Protein AF-A0A8H5G0B5-F1 (afdb_monomer_lite)

Radius of gyration: 33.58 Å; chains: 1; bounding box: 100×76×101 Å

pLDDT: mean 70.89, std 22.91, range [21.52, 96.69]

Secondary structure (DSSP, 8-state):
-EEEEE--TTS-HHHHH-GGGT--EEEEEEPPPPTTHHHHHHHHHSSPPPHHHHHHHHHHHHHHHHHHHT-HHHHHHHHH-EEEE-TTS-EEEE------B---HHHHHHHTTB-TT-SS--SSB---GGGGGGTTSHHHHHHHHHTB----HHHHHHHHHHHHHHHTT---TT-HHHHHHHGGGTB-SPPPHHHHHHGGGT--GGGGB---HIIIII---STTGGGTGGG---SS-SS-GGG--S--HHHHHHHHHHHHHHHTTTTGGGHHHHHHHHHHHHHHHHHHH-SS--HHHHHHHHHHHHHHHHHHHHIIIIIGGGS--B--HHHHHHHHHHHHHHHHHTT---------------B-------HHHHHHTTHHHHHHHH--GGGS-HHHHHHHHHHHHHHHHTS--STTHHHHHHHHHHHHHHHHHHHHHHHHHHTTS-------------SSS--TTS----PPPPTTSSEEE-----SEEEHHHHHHHTTT-GGGTTHHHHHHHHHHHHHH----GGG--HHHHTTEEETTTSEEEEES-EEEEEE-TTS-EEEEEEBTTTB-EEEEE-SS-TTSS--EEEEEEEEEEEEEEEETT-TT--SPEEEEEEEEEEEEES--S-HHHHTS--EEEEPPTTSGGGEEEE-GGGEEEE--EEE-STT---S--SS--S-HHHHTT-----SEEEE-TTSSHHHHHHH-TTT--S-S----PPPPPPS-----------------------------------------TTSS-S-TTS-SS----------------------TT--GGGS--STTHHHHHHHHHTBPP-

Sequence (834 aa):
MWPIYMYFGNQSKYDRSRPSAFAAHHIAYIPKLSEDFKGWYQEQYGCTPTEAVMTFMRREIPHAIYAELFDKDFMNAYRDGIILRCGNKVTRSMFPRLFTWSADYPEKMLLICCKCLGLHPCGECNISKDKIFRLGTVLDRGTWDRLRRQDSELRQNKVERARELIFKKGYSILSKAIDYLLGDHSWMPTRNTFSTLFYKFGFNFYNIIVSDVLHEFELASGRPSSHILFVYSTLLINKNVSLLQNLAARDYEDFLQVSLPVFEGLFGIHDKNVQDLLFNLTAVHSFAKLRLHSDPALQTLDQHTTQLGKSLRTFKNHVCPDFATKELAKEAGAREQRRAKQQERQGAGNKGKEVSQKKADKTKTFSLSTYKVHAIGSYTRFISLFGTTDSYSTQVGELEHRRIKRFYSRTNKVFRYVRQVTNQERRVRIVKSIERRLEDQQKSKAAEAENSKIQDSSNPCIPFEHEDPLPIADPTSHYQVSMTRSHRLPIMPWLDKHEDDRAVNHFLRKLRTHVFCRLTGECDEESVTPSDQRTCIHNNNDRMYVHKVLRINYTTYDQRRCQDSINPRTHSDVMVLSPNDVDDDEPYLYARVIGIYHVEAGLRNDPQNSSSKRIDFLWVRWYVSADNRSCWKSRRLPQVGFVDGSDDGAFGFLDPAQVIRAVHLLPNFKEGRVSTILGLPWPVELMKKIKTTSDIISICIFADRDMMIRFCPELTLGTHIASVVPDPPDSSDIEDNSDSSEEIEEEEEEQDEETLDDASHSEGESDRESIDSDRYTEGEGSDYGYDTGGSDEEDVENIEDNQFDVEPNIGPEDGEEPFNHDVEILDIEGFSAL

InterPro domains:
  IPR041078 Plavaka transposase [PF18759] (1-132)

Foldseek 3Di:
DAWDWDADLPDDLQLLLDVLSVRTDGDDDQDADDPCVQVVCCVVPVDGDDLLRNLQVRLQRVQVVVDVVCDPVLLCCQPVFDFDQDPVRDTDGHHDDQAADEDAQVVLCSLQQFACLAQQNDLFFLDGLVCLLCFLPPVLVVRRVVGTDFQDPLVVVLLVVLVCCVPVVVDDQPDPVNCVSARSRRHHSHDNNCSVSCVVVVDGPSNRYADACQNLPQDPPDPQVLVLVCPPDDDDDPDGVNVVPPDDSVVSLVCLLQVLLVQAPVQVVCNLLSLQLSLLSLLLSLLLQDQDDDPLSLVVNSVSSNSNSVSLVCCQPPVQVVDFAFDDPVRLVVVVVQVVVVVVVVPPDDDDDPPPPPPDGDGDGRDSSDVSSNSSNCRSVCCVRSNGSSSRHCVSVVVVVVVLVVQLVVDPVPPCSVVSSVVVVVVVVVVVVVVVVVVVVCVVPDDDDDDDDADEDLDLADFLPDDQDWPDDFLPDQKGFGPDQRYKDQDVVSCVVCVVALLCVCVLVQVLLVVLCVAPVPPDSVPQDPVSSVQKDQPPRRMKGFTAWMKGWAQFLVRFIDIAIDGLQPFFKFWFADPDDPPQLDGIWIKGFNTKIKTFIDGNPDPPCPGTDIAIKTKIFTKDWPDSDQCVVSSHFTKIFTDDSVDPVGIHIDGSSRTNHTWDKAANPVQDWDPDPDDDDDPVVSVVPDDTGDRMIGTSCSPHSRSVQCSDPSRNPPSPDPDDDDDDPDPDDDDDDDDDDDDDDDDDDDDDDDDDDDDDDDDDDDDDPPPPPPPPPPDSRPPDPDDPDDDPPPDPPDCPPPPPVPVPRDDPVSVCDPDPPCCVVCVVSTGRDD

Organism: NCBI:txid2823264

Structure (mmCIF, N/CA/C/O backbone):
data_AF-A0A8H5G0B5-F1
#
_entry.id   AF-A0A8H5G0B5-F1
#
loop_
_atom_site.group_PDB
_atom_site.id
_atom_site.type_symbol
_atom_site.label_atom_id
_atom_site.label_alt_id
_atom_site.label_comp_id
_atom_site.label_asym_id
_atom_site.label_entity_id
_atom_site.label_seq_id
_atom_site.pdbx_PDB_ins_code
_atom_site.Cartn_x
_atom_site.Cartn_y
_atom_site.Cartn_z
_atom_site.occupancy
_atom_site.B_iso_or_equiv
_atom_site.auth_seq_id
_atom_site.auth_comp_id
_atom_site.auth_asym_id
_atom_site.auth_atom_id
_atom_site.pdbx_PDB_model_num
ATOM 1 N N . MET A 1 1 ? 3.611 5.497 26.122 1.00 62.75 1 MET A N 1
ATOM 2 C CA . MET A 1 1 ? 2.998 6.814 25.896 1.00 62.75 1 MET A CA 1
ATOM 3 C C . MET A 1 1 ? 2.675 6.870 24.424 1.00 62.75 1 MET A C 1
ATOM 5 O O . MET A 1 1 ? 3.538 6.468 23.652 1.00 62.75 1 MET A O 1
ATOM 9 N N . TRP A 1 2 ? 1.459 7.260 24.061 1.00 74.81 2 TRP A N 1
ATOM 10 C CA . TRP A 1 2 ? 1.016 7.256 22.665 1.00 74.81 2 TRP A CA 1
ATOM 11 C C . TRP A 1 2 ? 1.016 8.688 22.134 1.00 74.81 2 TRP A C 1
ATOM 13 O O . TRP A 1 2 ? 0.335 9.529 22.721 1.00 74.81 2 TRP A O 1
ATOM 23 N N . PRO A 1 3 ? 1.827 9.026 21.122 1.00 84.56 3 PRO A N 1
ATOM 24 C CA . PRO A 1 3 ? 1.783 10.352 20.526 1.00 84.56 3 PRO A CA 1
ATOM 25 C C . PRO A 1 3 ? 0.513 10.515 19.690 1.00 84.56 3 PRO A C 1
ATOM 27 O O . PRO A 1 3 ? 0.038 9.571 19.069 1.00 84.56 3 PRO A O 1
ATOM 30 N N . ILE A 1 4 ? -0.006 11.737 19.651 1.00 87.94 4 ILE A N 1
ATOM 31 C CA . ILE A 1 4 ? -1.050 12.139 18.716 1.00 87.94 4 ILE A CA 1
ATOM 32 C C . ILE A 1 4 ? -0.401 13.054 17.682 1.00 87.94 4 ILE A C 1
ATOM 34 O O . ILE A 1 4 ? 0.140 14.116 18.023 1.00 87.94 4 ILE A O 1
ATOM 38 N N . TYR A 1 5 ? -0.465 12.628 16.424 1.00 90.00 5 TYR A N 1
ATOM 39 C CA . TYR A 1 5 ? -0.003 13.394 15.275 1.00 90.00 5 TYR A CA 1
ATOM 40 C C . TYR A 1 5 ? -1.174 14.068 14.576 1.00 90.00 5 TYR A C 1
ATOM 42 O O . TYR A 1 5 ? -2.237 13.479 14.406 1.00 90.00 5 TYR A O 1
ATOM 50 N N . MET A 1 6 ? -0.948 15.295 14.127 1.00 91.31 6 MET A N 1
ATOM 51 C CA . MET A 1 6 ? -1.867 16.040 13.286 1.00 91.31 6 MET A CA 1
ATOM 52 C C . MET A 1 6 ? -1.189 16.352 11.959 1.00 91.31 6 MET A C 1
ATOM 54 O O . MET A 1 6 ? -0.048 16.814 11.928 1.00 91.31 6 MET A O 1
ATOM 58 N N . TYR A 1 7 ? -1.928 16.145 10.878 1.00 90.50 7 TYR A N 1
ATOM 59 C CA . TYR A 1 7 ? -1.537 16.521 9.529 1.00 90.50 7 TYR A CA 1
ATOM 60 C C . TYR A 1 7 ? -2.619 17.422 8.937 1.00 90.50 7 TYR A C 1
ATOM 62 O O . TYR A 1 7 ? -3.807 17.219 9.189 1.00 90.50 7 TYR A O 1
ATOM 70 N N . PHE A 1 8 ? -2.226 18.410 8.135 1.00 89.62 8 PHE A N 1
ATOM 71 C CA . PHE A 1 8 ? -3.184 19.277 7.454 1.00 89.62 8 PHE A CA 1
ATOM 72 C C . PHE A 1 8 ? -3.657 18.635 6.148 1.00 89.62 8 PHE A C 1
ATOM 74 O O . PHE A 1 8 ? -2.857 18.428 5.243 1.00 89.62 8 PHE A O 1
ATOM 81 N N . GLY A 1 9 ? -4.960 18.370 6.015 1.00 85.81 9 GLY A N 1
ATOM 82 C CA . GLY A 1 9 ? -5.528 17.762 4.800 1.00 85.81 9 GLY A CA 1
ATOM 83 C C . GLY A 1 9 ? -5.320 18.593 3.525 1.00 85.81 9 GLY A C 1
ATOM 84 O O . GLY A 1 9 ? -5.165 18.030 2.450 1.00 85.81 9 GLY A O 1
ATOM 85 N N . ASN A 1 10 ? -5.227 19.921 3.656 1.00 84.81 10 ASN A N 1
ATOM 86 C CA . ASN A 1 10 ? -4.945 20.835 2.540 1.00 84.81 10 ASN A CA 1
ATOM 87 C C . ASN A 1 10 ? -3.470 20.831 2.097 1.00 84.81 10 ASN A C 1
ATOM 89 O O . ASN A 1 10 ? -3.117 21.527 1.148 1.00 84.81 10 ASN A O 1
ATOM 93 N N . GLN A 1 11 ? -2.594 20.109 2.800 1.00 86.62 11 GLN A N 1
ATOM 94 C CA . GLN A 1 11 ? -1.216 19.896 2.380 1.00 86.62 11 GLN A CA 1
ATOM 95 C C . GLN A 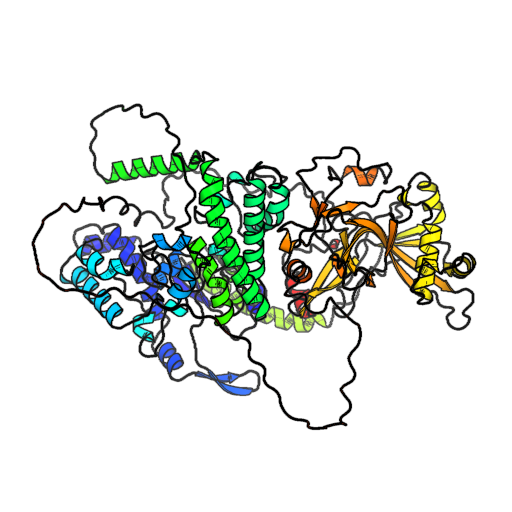1 11 ? -1.148 18.666 1.475 1.00 86.62 11 GLN A C 1
ATOM 97 O O . GLN A 1 11 ? -1.764 17.634 1.764 1.00 86.62 11 GLN A O 1
ATOM 102 N N . SER A 1 12 ? -0.358 18.777 0.404 1.00 85.56 12 SER A N 1
ATOM 103 C CA . SER A 1 12 ? -0.093 17.682 -0.526 1.00 85.56 12 SER A CA 1
ATOM 104 C C . SER A 1 12 ? 0.220 16.392 0.232 1.00 85.56 12 SER A C 1
ATOM 106 O O . SER A 1 12 ? 1.070 16.372 1.125 1.00 85.56 12 SER A O 1
ATOM 108 N N . LYS A 1 13 ? -0.465 15.299 -0.119 1.00 84.06 13 LYS A N 1
ATOM 109 C CA . LYS A 1 13 ? -0.224 13.984 0.492 1.00 84.06 13 LYS A CA 1
ATOM 110 C C . LYS A 1 13 ? 1.224 13.513 0.317 1.00 84.06 13 LYS A C 1
ATOM 112 O O . LYS A 1 13 ? 1.732 12.796 1.171 1.00 84.06 13 LYS A O 1
ATOM 117 N N . TYR A 1 14 ? 1.897 13.977 -0.734 1.00 82.06 14 TYR A N 1
ATOM 118 C CA . TYR A 1 14 ? 3.300 13.676 -1.002 1.00 82.06 14 TYR A CA 1
ATOM 119 C C . TYR A 1 14 ? 4.222 14.350 0.016 1.00 82.06 14 TYR A C 1
ATOM 121 O O . TYR A 1 14 ? 5.072 13.691 0.602 1.00 82.06 14 TYR A O 1
ATOM 129 N N . ASP A 1 15 ? 3.967 15.619 0.351 1.00 82.50 15 ASP A N 1
ATOM 130 C CA . ASP A 1 15 ? 4.673 16.272 1.457 1.00 82.50 15 ASP A CA 1
ATOM 131 C C . ASP A 1 15 ? 4.346 15.613 2.796 1.00 82.50 15 ASP A C 1
ATOM 133 O O . ASP A 1 15 ? 5.227 15.445 3.633 1.00 82.50 15 ASP A O 1
ATOM 137 N N . ARG A 1 16 ? 3.084 15.223 3.014 1.00 84.19 16 ARG A N 1
ATOM 138 C CA . ARG A 1 16 ? 2.680 14.547 4.255 1.00 84.19 16 ARG A CA 1
ATOM 139 C C . ARG A 1 16 ? 3.375 13.205 4.440 1.00 84.19 16 ARG A C 1
ATOM 141 O O . ARG A 1 16 ? 3.768 12.896 5.558 1.00 84.19 16 ARG A O 1
ATOM 148 N N . SER A 1 17 ? 3.552 12.455 3.357 1.00 76.38 17 SER A N 1
ATOM 149 C CA . SER A 1 17 ? 4.201 11.140 3.356 1.00 76.38 17 SER A CA 1
ATOM 150 C C . SER A 1 17 ? 5.724 11.221 3.468 1.00 76.38 17 SER A C 1
ATOM 152 O O . SER A 1 17 ? 6.364 10.206 3.723 1.00 76.38 17 SER A O 1
ATOM 154 N N . ARG A 1 18 ? 6.307 12.418 3.324 1.00 74.75 18 ARG A N 1
ATOM 155 C CA . ARG A 1 18 ? 7.748 12.661 3.375 1.00 74.75 18 ARG A CA 1
ATOM 156 C C . ARG A 1 18 ? 8.173 13.141 4.771 1.00 74.75 18 ARG A C 1
ATOM 158 O O . ARG A 1 18 ? 7.927 14.298 5.123 1.00 74.75 18 ARG A O 1
ATOM 165 N N . PRO A 1 19 ? 8.885 12.323 5.576 1.00 69.69 19 PRO A N 1
ATOM 166 C CA . PRO A 1 19 ? 9.287 12.720 6.929 1.00 69.69 19 PRO A CA 1
ATOM 167 C C . PRO A 1 19 ? 10.164 13.981 6.960 1.00 69.69 19 PRO A C 1
ATOM 169 O O . PRO A 1 19 ? 10.087 14.782 7.894 1.00 69.69 19 PRO A O 1
ATOM 172 N N . SER A 1 20 ? 10.973 14.206 5.919 1.00 69.31 20 SER A N 1
ATOM 173 C CA . SER A 1 20 ? 11.806 15.404 5.792 1.00 69.31 20 SER A CA 1
ATOM 174 C C . SER A 1 20 ? 11.037 16.683 5.449 1.00 69.31 20 SER A C 1
ATOM 176 O O . SER A 1 20 ? 11.570 17.776 5.638 1.00 69.31 20 SER A O 1
ATOM 178 N N . ALA A 1 21 ? 9.765 16.596 5.050 1.00 75.00 21 ALA A N 1
ATOM 179 C CA . ALA A 1 21 ? 8.923 17.777 4.868 1.00 75.00 21 ALA A CA 1
ATOM 180 C C . ALA A 1 21 ? 8.497 18.410 6.206 1.00 75.00 21 ALA A C 1
ATOM 182 O O . ALA A 1 21 ? 8.116 19.582 6.235 1.00 75.00 21 ALA A O 1
ATOM 183 N N . PHE A 1 22 ? 8.584 17.668 7.321 1.00 77.56 22 PHE A N 1
ATOM 184 C CA . PHE A 1 22 ? 8.090 18.078 8.647 1.00 77.56 22 PHE A CA 1
ATOM 185 C C . PHE A 1 22 ? 6.598 18.437 8.661 1.00 77.56 22 PHE A C 1
ATOM 187 O O . PHE A 1 22 ? 6.173 19.324 9.402 1.00 77.56 22 PHE A O 1
ATOM 194 N N . ALA A 1 23 ? 5.808 17.735 7.849 1.00 85.81 23 ALA A N 1
ATOM 195 C CA . ALA A 1 23 ? 4.358 17.889 7.775 1.00 85.81 23 ALA A CA 1
ATOM 196 C C . ALA A 1 23 ? 3.613 17.299 8.994 1.00 85.81 23 ALA A C 1
ATOM 198 O O . ALA A 1 23 ? 2.448 17.621 9.227 1.00 85.81 23 ALA A O 1
ATOM 199 N N . ALA A 1 24 ? 4.272 16.432 9.771 1.00 87.06 24 ALA A N 1
ATOM 200 C CA . ALA A 1 24 ? 3.723 15.825 10.979 1.00 87.06 24 ALA A CA 1
ATOM 201 C C . ALA A 1 24 ? 3.820 16.778 12.183 1.00 87.06 24 ALA A C 1
ATOM 203 O O . ALA A 1 24 ? 4.912 17.142 12.632 1.00 87.06 24 ALA A O 1
ATOM 204 N N . HIS A 1 25 ? 2.680 17.147 12.766 1.00 88.00 25 HIS A N 1
ATOM 205 C CA . HIS A 1 25 ? 2.625 17.986 13.961 1.00 88.00 25 HIS A CA 1
ATOM 206 C C . HIS A 1 25 ? 2.321 17.153 15.208 1.00 88.00 25 HIS A C 1
ATOM 208 O O . HIS A 1 25 ? 1.259 16.551 15.325 1.00 88.00 25 HIS A O 1
ATOM 214 N N . HIS A 1 26 ? 3.231 17.151 16.182 1.00 86.69 26 HIS A N 1
ATOM 215 C CA . HIS A 1 26 ? 3.027 16.481 17.469 1.00 86.69 26 HIS A CA 1
ATOM 216 C C . HIS A 1 26 ? 2.153 17.367 18.356 1.00 86.69 26 HIS A C 1
ATOM 218 O O . HIS A 1 26 ? 2.627 18.403 18.831 1.00 86.69 26 HIS A O 1
ATOM 224 N N . ILE A 1 27 ? 0.896 16.976 18.570 1.00 87.94 27 ILE A N 1
ATOM 225 C CA . ILE A 1 27 ? -0.063 17.807 19.313 1.00 87.94 27 ILE A CA 1
ATOM 226 C C . ILE A 1 27 ? -0.221 17.377 20.771 1.00 87.94 27 ILE A C 1
ATOM 228 O O . ILE A 1 27 ? -0.379 18.227 21.642 1.00 87.94 27 ILE A O 1
ATOM 232 N N . ALA A 1 28 ? -0.121 16.080 21.064 1.00 87.50 28 ALA A N 1
ATOM 233 C CA . ALA A 1 28 ? -0.277 15.563 22.419 1.00 87.50 28 ALA A CA 1
ATOM 234 C C . ALA A 1 28 ? 0.394 14.203 22.606 1.00 87.50 28 ALA A C 1
ATOM 236 O O . ALA A 1 28 ? 0.807 13.549 21.650 1.00 87.50 28 ALA A O 1
ATOM 237 N N . TYR A 1 29 ? 0.484 13.784 23.866 1.00 85.44 29 TYR A N 1
ATOM 238 C CA . TYR A 1 29 ? 0.960 12.468 24.259 1.00 85.44 29 TYR A CA 1
ATOM 239 C C . TYR A 1 29 ? 0.029 11.881 25.322 1.00 85.44 29 TYR A C 1
ATOM 241 O O . TYR A 1 29 ? -0.116 12.456 26.400 1.00 85.44 29 TYR A O 1
ATOM 249 N N . ILE A 1 30 ? -0.563 10.722 25.042 1.00 86.25 30 ILE A N 1
ATOM 250 C CA . ILE A 1 30 ? -1.430 9.997 25.971 1.00 86.25 30 ILE A CA 1
ATOM 251 C C . ILE A 1 30 ? -0.546 9.235 26.977 1.00 86.25 30 ILE A C 1
ATOM 253 O O . ILE A 1 30 ? 0.216 8.333 26.582 1.00 86.25 30 ILE A O 1
ATOM 257 N N . PRO A 1 31 ? -0.588 9.594 28.274 1.00 85.06 31 PRO A N 1
ATOM 258 C CA . PRO A 1 31 ? 0.141 8.903 29.316 1.00 85.06 31 PRO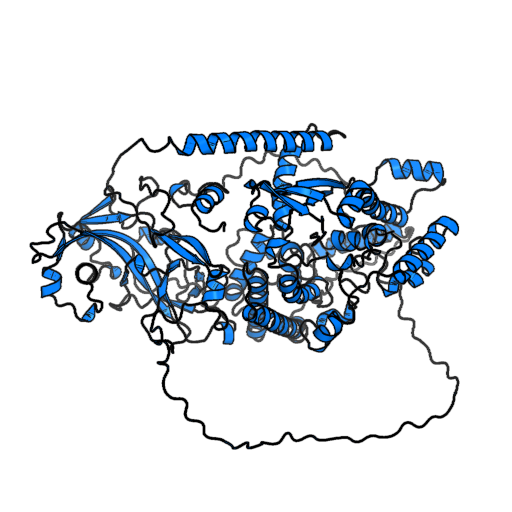 A CA 1
ATOM 259 C C . PRO A 1 31 ? -0.528 7.565 29.639 1.00 85.06 31 PRO A C 1
ATOM 261 O O . PRO A 1 31 ? -1.700 7.323 29.360 1.00 85.06 31 PRO A O 1
ATOM 264 N N . LYS A 1 32 ? 0.249 6.683 30.262 1.00 84.19 32 LYS A N 1
ATOM 265 C CA . LYS A 1 32 ? -0.274 5.457 30.867 1.00 84.19 32 LYS A CA 1
ATOM 266 C C . LYS A 1 32 ? -0.982 5.837 32.177 1.00 84.19 32 LYS A C 1
ATOM 268 O O . LYS A 1 32 ? -0.619 6.843 32.787 1.00 84.19 32 LYS A O 1
ATOM 273 N N . LEU A 1 33 ? -1.978 5.052 32.599 1.00 85.75 33 LEU A N 1
ATOM 274 C CA . LEU A 1 33 ? -2.599 5.231 33.918 1.00 85.75 33 LEU A CA 1
ATOM 275 C C . LEU A 1 33 ? -1.502 5.186 34.994 1.00 85.75 33 LEU A C 1
ATOM 277 O O . LEU A 1 33 ? -0.647 4.304 34.932 1.00 85.75 33 LEU A O 1
ATOM 281 N N . SER A 1 34 ? -1.511 6.149 35.921 1.00 84.69 34 SER A N 1
ATOM 282 C CA . SER A 1 34 ? -0.478 6.257 36.959 1.00 84.69 34 SER A CA 1
ATOM 283 C C . SER A 1 34 ? -0.404 4.982 37.800 1.00 84.69 34 SER A C 1
ATOM 285 O O . SER A 1 34 ? -1.444 4.428 38.162 1.00 84.69 34 SER A O 1
ATOM 287 N N . GLU A 1 35 ? 0.807 4.551 38.155 1.00 80.75 35 GLU A N 1
ATOM 288 C CA . GLU A 1 35 ? 1.015 3.420 39.072 1.00 80.75 35 GLU A CA 1
ATOM 289 C C . GLU A 1 35 ? 0.416 3.712 40.461 1.00 80.75 35 GLU A C 1
ATOM 291 O O . GLU A 1 35 ? -0.147 2.821 41.101 1.00 80.75 35 GLU A O 1
ATOM 296 N N . ASP A 1 36 ? 0.401 4.987 40.867 1.00 87.19 36 ASP A N 1
ATOM 297 C CA . ASP A 1 36 ? -0.166 5.445 42.142 1.00 87.19 36 ASP A CA 1
ATOM 298 C C . ASP A 1 36 ? -1.696 5.312 42.203 1.00 87.19 36 ASP A C 1
ATOM 300 O O . ASP A 1 36 ? -2.283 5.363 43.285 1.00 87.19 36 ASP A O 1
ATOM 304 N N . PHE A 1 37 ? -2.370 5.116 41.060 1.00 88.81 37 PHE A N 1
ATOM 305 C CA . PHE A 1 37 ? -3.831 5.024 41.009 1.00 88.81 37 PHE A CA 1
ATOM 306 C C . PHE A 1 37 ? -4.365 3.885 41.880 1.00 88.81 37 PHE A C 1
ATOM 308 O O . PHE A 1 37 ? -5.397 4.043 42.527 1.00 88.81 37 PHE A O 1
ATOM 315 N N . LYS A 1 38 ? -3.661 2.746 41.932 1.00 88.88 38 LYS A N 1
ATOM 316 C CA . LYS A 1 38 ? -4.071 1.619 42.782 1.00 88.88 38 LYS A CA 1
ATOM 317 C C . LYS A 1 38 ? -4.046 1.993 44.262 1.00 88.88 38 LYS A C 1
ATOM 319 O O . LYS A 1 38 ? -4.988 1.657 44.974 1.00 88.88 38 LYS A O 1
ATOM 324 N N . GLY A 1 39 ? -2.995 2.695 44.693 1.00 89.44 39 GLY A N 1
ATOM 325 C CA . GLY A 1 39 ? -2.846 3.170 46.068 1.00 89.44 39 GLY A CA 1
ATOM 326 C C . GLY A 1 39 ? -3.926 4.184 46.429 1.00 89.44 39 GLY A C 1
ATOM 327 O O . GLY A 1 39 ? -4.628 3.995 47.417 1.00 89.44 39 GLY A O 1
ATOM 328 N N . TRP A 1 40 ? -4.136 5.184 45.567 1.00 92.69 40 TRP A N 1
ATOM 329 C CA . TRP A 1 40 ? -5.211 6.166 45.735 1.00 92.69 40 TRP A CA 1
ATOM 330 C C . TRP A 1 40 ? -6.591 5.499 45.808 1.00 92.69 40 TRP A C 1
ATOM 332 O O . TRP A 1 40 ? -7.379 5.792 46.701 1.00 92.69 40 TRP A O 1
ATOM 342 N N . TYR A 1 41 ? -6.887 4.558 44.907 1.00 90.94 41 TYR A N 1
ATOM 343 C CA . TYR A 1 41 ? -8.175 3.864 44.891 1.00 90.94 41 TYR A CA 1
ATOM 344 C C . TYR A 1 41 ? -8.396 3.061 46.181 1.00 90.94 41 TYR A C 1
ATOM 346 O O . TYR A 1 41 ? -9.483 3.100 46.754 1.00 90.94 41 TYR A O 1
ATOM 354 N N . GLN A 1 42 ? -7.363 2.369 46.667 1.00 91.38 42 GLN A N 1
ATOM 355 C CA . GLN A 1 42 ? -7.432 1.616 47.917 1.00 91.38 42 GLN A CA 1
ATOM 356 C C . GLN A 1 42 ? -7.618 2.522 49.139 1.00 91.38 42 GLN A C 1
ATOM 358 O O . GLN A 1 42 ? -8.385 2.171 50.032 1.00 91.38 42 GLN A O 1
ATOM 363 N N . GLU A 1 43 ? -6.969 3.686 49.167 1.00 93.25 43 GLU A N 1
ATOM 364 C CA . GLU A 1 43 ? -7.143 4.684 50.225 1.00 93.25 43 GLU A CA 1
ATOM 365 C C . GLU A 1 43 ? -8.570 5.254 50.247 1.00 93.25 43 GLU A C 1
ATOM 367 O O . GLU A 1 43 ? -9.165 5.386 51.313 1.00 93.25 43 GLU A O 1
ATOM 372 N N . GLN A 1 44 ? -9.144 5.550 49.077 1.00 91.94 44 GLN A N 1
ATOM 373 C CA . GLN A 1 44 ? -10.476 6.156 48.977 1.00 91.94 44 GLN A CA 1
ATOM 374 C C . GLN A 1 44 ? -11.625 5.164 49.186 1.00 91.94 44 GLN A C 1
ATOM 376 O O . GLN A 1 44 ? -12.635 5.513 49.794 1.00 91.94 44 GLN A O 1
ATOM 381 N N . TYR A 1 45 ? -11.501 3.939 48.667 1.00 86.62 45 TYR A N 1
ATOM 382 C CA . TYR A 1 45 ? -12.602 2.968 48.630 1.00 86.62 45 TYR A CA 1
ATOM 383 C C . TYR A 1 45 ? -12.398 1.758 49.551 1.00 86.62 45 TYR A C 1
ATOM 385 O O . TYR A 1 45 ? -13.275 0.899 49.632 1.00 86.62 45 TYR A O 1
ATOM 393 N N . GLY A 1 46 ? -11.255 1.656 50.237 1.00 89.19 46 GLY A N 1
ATOM 394 C CA . GLY A 1 46 ? -10.945 0.559 51.161 1.00 89.19 46 GLY A CA 1
ATOM 395 C C . GLY A 1 46 ? -10.734 -0.806 50.492 1.00 89.19 46 GLY A C 1
ATOM 396 O O . GLY A 1 46 ? -10.580 -1.811 51.182 1.00 89.19 46 GLY A O 1
ATOM 397 N N . CYS A 1 47 ? -10.725 -0.871 49.159 1.00 88.12 47 CYS A N 1
ATOM 398 C CA . CYS A 1 47 ? -10.529 -2.092 48.383 1.00 88.12 47 CYS A CA 1
ATOM 399 C C . CYS A 1 47 ? -9.610 -1.835 47.188 1.00 88.12 47 CYS A C 1
ATOM 401 O O . CYS A 1 47 ? -9.480 -0.710 46.715 1.00 88.12 47 CYS A O 1
ATOM 403 N N . THR A 1 48 ? -8.951 -2.876 46.685 1.00 88.19 48 THR A N 1
ATOM 404 C CA . THR A 1 48 ? -8.124 -2.749 45.483 1.00 88.19 48 THR A CA 1
ATOM 405 C C . THR A 1 48 ? -9.007 -2.655 44.234 1.00 88.19 48 THR A C 1
ATOM 407 O O . THR A 1 48 ? -10.044 -3.323 44.154 1.00 88.19 48 THR A O 1
ATOM 410 N N . PRO A 1 49 ? -8.635 -1.836 43.232 1.00 89.31 49 PRO A N 1
ATOM 411 C CA . PRO A 1 49 ? -9.415 -1.738 42.007 1.00 89.31 49 PRO A CA 1
ATOM 412 C C . PRO A 1 49 ? -9.365 -3.065 41.248 1.00 89.31 49 PRO A C 1
ATOM 414 O O . PRO A 1 49 ? -8.298 -3.655 41.060 1.00 89.31 49 PRO A O 1
ATOM 417 N N . THR A 1 50 ? -10.522 -3.518 40.768 1.00 89.50 50 THR A N 1
ATOM 418 C CA . THR A 1 50 ? -10.599 -4.701 39.904 1.00 89.50 50 THR A CA 1
ATOM 419 C C . THR A 1 50 ? -9.951 -4.425 38.545 1.00 89.50 50 THR A C 1
ATOM 421 O O . THR A 1 50 ? -9.818 -3.276 38.116 1.00 89.50 50 THR A O 1
ATOM 424 N N . GLU A 1 51 ? -9.584 -5.480 37.815 1.00 86.19 51 GLU A N 1
ATOM 425 C CA . GLU A 1 51 ? -9.042 -5.357 36.454 1.00 86.19 51 GLU A CA 1
ATOM 426 C C . GLU A 1 51 ? -10.017 -4.618 35.518 1.00 86.19 51 GLU A C 1
ATOM 428 O O . GLU A 1 51 ? -9.600 -3.766 34.737 1.00 86.19 51 GLU A O 1
ATOM 433 N N . ALA A 1 52 ? -11.326 -4.847 35.677 1.00 87.75 52 ALA A N 1
ATOM 434 C CA . ALA A 1 52 ? -12.368 -4.137 34.938 1.00 87.75 52 ALA A CA 1
ATOM 435 C C . ALA A 1 52 ? -12.376 -2.625 35.225 1.00 87.75 52 ALA A C 1
ATOM 437 O O . ALA A 1 52 ? -12.504 -1.828 34.296 1.00 87.75 52 ALA A O 1
ATOM 438 N N . VAL A 1 53 ? -12.189 -2.221 36.488 1.00 90.56 53 VAL A N 1
ATOM 439 C CA . VAL A 1 53 ? -12.063 -0.804 36.874 1.00 90.56 53 VAL A CA 1
ATOM 440 C C . VAL A 1 53 ? -10.789 -0.201 36.289 1.00 90.56 53 VAL A C 1
ATOM 442 O O . VAL A 1 53 ? -10.840 0.871 35.692 1.00 90.56 53 VAL A O 1
ATOM 445 N N . MET A 1 54 ? -9.658 -0.904 36.380 1.00 90.31 54 MET A N 1
ATOM 446 C CA . MET A 1 54 ? -8.395 -0.455 35.782 1.00 90.31 54 MET A CA 1
ATOM 447 C C . MET A 1 54 ? -8.531 -0.244 34.267 1.00 90.31 54 MET A C 1
ATOM 449 O O . MET A 1 54 ? -8.102 0.783 33.740 1.00 90.31 54 MET A O 1
ATOM 453 N N . THR A 1 55 ? -9.157 -1.188 33.564 1.00 88.94 55 THR A N 1
ATOM 454 C CA . THR A 1 55 ? -9.419 -1.099 32.122 1.00 88.94 55 THR A CA 1
ATOM 455 C C . THR A 1 55 ? -10.367 0.050 31.791 1.00 88.94 55 THR A C 1
ATOM 457 O O . THR A 1 55 ? -10.096 0.811 30.865 1.00 88.94 55 THR A O 1
ATOM 460 N N . PHE A 1 56 ? -11.440 0.235 32.562 1.00 91.25 56 PHE A N 1
ATOM 461 C CA . PHE A 1 56 ? -12.351 1.367 32.398 1.00 91.25 56 PHE A CA 1
ATOM 462 C C . PHE A 1 56 ? -11.630 2.713 32.555 1.00 91.25 56 PHE A C 1
ATOM 464 O O . PHE A 1 56 ? -11.759 3.580 31.694 1.00 91.25 56 PHE A O 1
ATOM 471 N N . MET A 1 57 ? -10.793 2.865 33.583 1.00 91.12 57 MET A N 1
ATOM 472 C CA . MET A 1 57 ? -10.039 4.101 33.805 1.00 91.12 57 MET A CA 1
ATOM 473 C C . MET A 1 57 ? -9.032 4.378 32.688 1.00 91.12 57 MET A C 1
ATOM 475 O O . MET A 1 57 ? -8.942 5.508 32.216 1.00 91.12 57 MET A O 1
ATOM 479 N N . ARG A 1 58 ? -8.324 3.353 32.191 1.00 89.38 58 ARG A N 1
ATOM 480 C CA . ARG A 1 58 ? -7.450 3.493 31.010 1.00 89.38 58 ARG A CA 1
ATOM 481 C C . ARG A 1 58 ? -8.218 3.983 29.779 1.00 89.38 58 ARG A C 1
ATOM 483 O O . ARG A 1 58 ? -7.647 4.721 28.984 1.00 89.38 58 ARG A O 1
ATOM 490 N N . ARG A 1 59 ? -9.493 3.600 29.632 1.00 89.81 59 ARG A N 1
ATOM 491 C CA . ARG A 1 59 ? -10.361 4.029 28.522 1.00 89.81 59 ARG A CA 1
ATOM 492 C C . ARG A 1 59 ? -10.862 5.469 28.655 1.00 89.81 59 ARG A C 1
ATOM 494 O O . ARG A 1 59 ? -11.096 6.108 27.635 1.00 89.81 59 ARG A O 1
ATOM 501 N N . GLU A 1 60 ? -10.985 5.997 29.871 1.00 91.75 60 GLU A N 1
ATOM 502 C CA . GLU A 1 60 ? -11.392 7.395 30.098 1.00 91.75 60 GLU A CA 1
ATOM 503 C C . GLU A 1 60 ? -10.243 8.390 29.824 1.00 91.75 60 GLU A C 1
ATOM 505 O O . GLU A 1 60 ? -10.507 9.505 29.379 1.00 91.75 60 GLU A O 1
ATOM 510 N N . ILE A 1 61 ? -8.973 7.999 30.025 1.00 91.25 61 ILE A N 1
ATOM 511 C CA . ILE A 1 61 ? -7.806 8.897 29.862 1.00 91.25 61 ILE A CA 1
ATOM 512 C C . ILE A 1 61 ? -7.728 9.549 28.467 1.00 91.25 61 ILE A C 1
ATOM 514 O O . ILE A 1 61 ? -7.597 10.773 28.414 1.00 91.25 61 ILE A O 1
ATOM 518 N N . PRO A 1 62 ? -7.811 8.811 27.337 1.00 91.06 62 PRO A N 1
ATOM 519 C CA . PRO A 1 62 ? -7.774 9.430 26.013 1.00 91.06 62 PRO A CA 1
ATOM 520 C C . PRO A 1 62 ? -8.872 10.477 25.823 1.00 91.06 62 PRO A C 1
ATOM 522 O O . PRO A 1 62 ? -8.599 11.562 25.323 1.00 91.06 62 PRO A O 1
ATOM 525 N N . HIS A 1 63 ? -10.098 10.188 26.271 1.00 93.44 63 HIS A N 1
ATOM 526 C CA . HIS A 1 63 ? -11.233 11.107 26.139 1.00 93.44 63 HIS A CA 1
ATOM 527 C C . HIS A 1 63 ? -11.074 12.352 27.007 1.00 93.44 63 HIS A C 1
ATOM 529 O O . HIS A 1 63 ? -11.380 13.449 26.539 1.00 93.44 63 HIS A O 1
ATOM 535 N N . ALA A 1 64 ? -10.508 12.220 28.208 1.00 92.31 64 ALA A N 1
ATOM 536 C CA . ALA A 1 64 ? -10.128 13.373 29.019 1.00 92.31 64 ALA A CA 1
ATOM 537 C C . ALA A 1 64 ? -9.096 14.258 28.295 1.00 92.31 64 ALA A C 1
ATOM 539 O O . ALA A 1 64 ? -9.246 15.472 28.254 1.00 92.31 64 ALA A O 1
ATOM 540 N N . ILE A 1 65 ? -8.098 13.660 27.639 1.00 91.62 65 ILE A N 1
ATOM 541 C CA . ILE A 1 65 ? -7.085 14.407 26.875 1.00 91.62 65 ILE A CA 1
ATOM 542 C C . ILE A 1 65 ? -7.688 15.072 25.640 1.00 91.62 65 ILE A C 1
ATOM 544 O O . ILE A 1 65 ? -7.360 16.217 25.345 1.00 91.62 65 ILE A O 1
ATOM 548 N N . TYR A 1 66 ? -8.595 14.398 24.932 1.00 92.38 66 TYR A N 1
ATOM 549 C CA . TYR A 1 66 ? -9.322 15.023 23.829 1.00 92.38 66 TYR A CA 1
ATOM 550 C C . TYR A 1 66 ? -10.175 16.199 24.299 1.00 92.38 66 TYR A C 1
ATOM 552 O O . TYR A 1 66 ? -10.308 17.166 23.562 1.00 92.38 66 TYR A O 1
ATOM 560 N N . ALA A 1 67 ? -10.726 16.149 25.515 1.00 93.44 67 ALA A N 1
ATOM 561 C CA . ALA A 1 67 ? -11.510 17.257 26.055 1.00 93.44 67 ALA A CA 1
ATOM 562 C C . ALA A 1 67 ? -10.632 18.485 26.339 1.00 93.44 67 ALA A C 1
ATOM 564 O O . ALA A 1 67 ? -11.071 19.604 26.099 1.00 93.44 67 ALA A O 1
ATOM 565 N N . GLU A 1 68 ? -9.386 18.272 26.771 1.00 93.06 68 GLU A N 1
ATOM 566 C CA . GLU A 1 68 ? -8.389 19.341 26.923 1.00 93.06 68 GLU A CA 1
ATOM 567 C C . GLU A 1 68 ? -7.893 19.879 25.571 1.00 93.06 68 GLU A C 1
ATOM 569 O O . GLU A 1 68 ? -7.620 21.066 25.439 1.00 93.06 68 GLU A O 1
ATOM 574 N N . LEU A 1 69 ? -7.776 19.024 24.546 1.00 92.00 69 LEU A N 1
ATOM 575 C CA . LEU A 1 69 ? -7.372 19.446 23.198 1.00 92.00 69 LEU A CA 1
ATOM 576 C C . LEU A 1 69 ? -8.467 20.228 22.468 1.00 92.00 69 LEU A C 1
ATOM 578 O O . LEU A 1 69 ? -8.169 21.171 21.738 1.00 92.00 69 LEU A O 1
ATOM 582 N N . PHE A 1 70 ? -9.726 19.832 22.642 1.00 93.62 70 PHE A N 1
ATOM 583 C CA . PHE A 1 70 ? -10.892 20.517 22.088 1.00 93.62 70 PHE A CA 1
ATOM 584 C C . PHE A 1 70 ? -11.431 21.545 23.079 1.00 93.62 70 PHE A C 1
ATOM 586 O O . PHE A 1 70 ? -12.607 21.528 23.454 1.00 93.62 70 PHE A O 1
ATOM 593 N N . ASP A 1 71 ? -10.537 22.433 23.505 1.00 93.56 71 ASP A N 1
ATOM 594 C CA . ASP A 1 71 ? -10.852 23.508 24.428 1.00 93.56 71 ASP A CA 1
ATOM 595 C C . ASP A 1 71 ? -11.854 24.514 23.834 1.00 93.56 71 ASP A C 1
ATOM 597 O O . ASP A 1 71 ? -12.334 24.423 22.696 1.00 93.56 71 ASP A O 1
ATOM 601 N N . LYS A 1 72 ? -12.209 25.512 24.643 1.00 94.12 72 LYS A N 1
ATOM 602 C CA . LYS A 1 72 ? -13.175 26.535 24.243 1.00 94.12 72 LYS A CA 1
ATOM 603 C C . LYS A 1 72 ? -12.722 27.297 22.993 1.00 94.12 72 LYS A C 1
ATOM 605 O O . LYS A 1 72 ? -13.568 27.611 22.156 1.00 94.12 72 LYS A O 1
ATOM 610 N N . ASP A 1 73 ? -11.431 27.579 22.858 1.00 93.69 73 ASP A N 1
ATOM 611 C CA . ASP A 1 73 ? -10.895 28.358 21.743 1.00 93.69 73 ASP A CA 1
ATOM 612 C C . ASP A 1 73 ? -10.933 27.549 20.447 1.00 93.69 73 ASP A C 1
ATOM 614 O O . ASP A 1 73 ? -11.392 28.058 19.420 1.00 93.69 73 ASP A O 1
ATOM 618 N N . PHE A 1 74 ? -10.578 26.262 20.502 1.00 93.62 74 PHE A N 1
ATOM 619 C CA . PHE A 1 74 ? -10.750 25.343 19.384 1.00 93.62 74 PHE A CA 1
ATOM 620 C C . PHE A 1 74 ? -12.219 25.237 18.971 1.00 93.62 74 PHE A C 1
ATOM 622 O O . PHE A 1 74 ? -12.535 25.309 17.785 1.00 93.62 74 PHE A O 1
ATOM 629 N N . MET A 1 75 ? -13.142 25.097 19.926 1.00 95.12 75 MET A N 1
ATOM 630 C CA . MET A 1 75 ? -14.569 24.972 19.614 1.00 95.12 75 MET A CA 1
ATOM 631 C C . MET A 1 75 ? -15.177 26.265 19.053 1.00 95.12 75 MET A C 1
ATOM 633 O O . MET A 1 75 ? -16.095 26.192 18.230 1.00 95.12 75 MET A O 1
ATOM 637 N N . ASN A 1 76 ? -14.667 27.435 19.450 1.00 94.50 76 ASN A N 1
ATOM 638 C CA . ASN A 1 76 ? -15.019 28.711 18.823 1.00 94.50 76 ASN A CA 1
ATOM 639 C C . ASN A 1 76 ? -14.481 28.761 17.389 1.00 94.50 76 ASN A C 1
ATOM 641 O O . ASN A 1 76 ? -15.243 29.018 16.464 1.00 94.50 76 ASN A O 1
ATOM 645 N N . ALA A 1 77 ? -13.211 28.405 17.179 1.00 94.31 77 ALA A N 1
ATOM 646 C CA . ALA A 1 77 ? -12.620 28.311 15.847 1.00 94.31 77 ALA A CA 1
ATOM 647 C C . ALA A 1 77 ? -13.363 27.316 14.939 1.00 94.31 77 ALA A C 1
ATOM 649 O O . ALA A 1 77 ? -13.577 27.588 13.762 1.00 94.31 77 ALA A O 1
ATOM 650 N N . TYR A 1 78 ? -13.804 26.175 15.472 1.00 94.00 78 TYR A N 1
ATOM 651 C CA . TYR A 1 78 ? -14.585 25.175 14.744 1.00 94.00 78 TYR A CA 1
ATOM 652 C C . TYR A 1 78 ? -15.950 25.714 14.293 1.00 94.00 78 TYR A C 1
ATOM 654 O O . TYR A 1 78 ? -16.435 25.351 13.217 1.00 94.00 78 TYR A O 1
ATOM 662 N N . ARG A 1 79 ? -16.589 26.561 15.107 1.00 93.81 79 ARG A N 1
ATOM 663 C CA . ARG A 1 79 ? -17.904 27.138 14.807 1.00 93.81 79 ARG A CA 1
ATOM 664 C C . ARG A 1 79 ? -17.807 28.349 13.887 1.00 93.81 79 ARG A C 1
ATOM 666 O O . ARG A 1 79 ? -18.492 28.384 12.872 1.00 93.81 79 ARG A O 1
ATOM 673 N N . ASP A 1 80 ? -16.960 29.301 14.254 1.00 93.75 80 ASP A N 1
ATOM 674 C CA . ASP A 1 80 ? -16.952 30.656 13.698 1.00 93.75 80 ASP A CA 1
ATOM 675 C C . ASP A 1 80 ? -15.808 30.864 12.687 1.00 93.75 80 ASP A C 1
ATOM 677 O O . ASP A 1 80 ? -15.812 31.826 11.917 1.00 93.75 80 ASP A O 1
ATOM 681 N N . GLY A 1 81 ? -14.855 29.930 12.637 1.00 93.38 81 GLY A N 1
ATOM 682 C CA . GLY A 1 81 ? -13.661 30.018 11.804 1.00 93.38 81 GLY A CA 1
ATOM 683 C C . GLY A 1 81 ? -12.572 30.893 12.424 1.00 93.38 81 GLY A C 1
ATOM 684 O O . GLY A 1 81 ? -12.755 31.571 13.434 1.00 93.38 81 GLY A O 1
ATOM 685 N N . ILE A 1 82 ? -11.396 30.868 11.805 1.00 93.75 82 ILE A N 1
ATOM 686 C CA . ILE A 1 82 ? -10.243 31.696 12.158 1.00 93.75 82 ILE A CA 1
ATOM 687 C C . ILE A 1 82 ? -9.907 32.567 10.953 1.00 93.75 82 ILE A C 1
ATOM 689 O O . ILE A 1 82 ? -9.677 32.062 9.853 1.00 93.75 82 ILE A O 1
ATOM 693 N N . ILE A 1 83 ? -9.841 33.880 11.152 1.00 92.94 83 ILE A N 1
ATOM 694 C CA . ILE A 1 83 ? -9.457 34.819 10.096 1.00 92.94 83 ILE A CA 1
ATOM 695 C C . ILE A 1 83 ? -7.932 34.826 9.973 1.00 92.94 83 ILE A C 1
ATOM 697 O O . ILE A 1 83 ? -7.231 35.266 10.883 1.00 92.94 83 ILE A O 1
ATOM 701 N N . LEU A 1 84 ? -7.416 34.359 8.835 1.00 90.81 84 LEU A N 1
ATOM 702 C CA . LEU A 1 84 ? -5.980 34.258 8.572 1.00 90.81 84 LEU A CA 1
ATOM 703 C C . LEU A 1 84 ? -5.610 34.916 7.242 1.00 90.81 84 LEU A C 1
ATOM 705 O O . LEU A 1 84 ? -6.239 34.687 6.206 1.00 90.81 84 LEU A O 1
ATOM 709 N N . ARG A 1 85 ? -4.533 35.710 7.252 1.00 90.81 85 ARG A N 1
ATOM 710 C CA . ARG A 1 85 ? -3.911 36.218 6.025 1.00 90.81 85 ARG A CA 1
ATOM 711 C C . ARG A 1 85 ? -2.988 35.146 5.452 1.00 90.81 85 ARG A C 1
ATOM 713 O O . ARG A 1 85 ? -1.978 34.805 6.058 1.00 90.81 85 ARG A O 1
ATOM 720 N N . CYS A 1 86 ? -3.349 34.612 4.292 1.00 87.19 86 CYS A N 1
ATOM 721 C CA . CYS A 1 86 ? -2.618 33.533 3.630 1.00 87.19 86 CYS A CA 1
ATOM 722 C C . CYS A 1 86 ? -1.323 34.037 2.965 1.00 87.19 86 CYS A C 1
ATOM 724 O O . CYS A 1 86 ? -1.145 35.240 2.765 1.00 87.19 86 CYS A O 1
ATOM 726 N N . GLY A 1 87 ? -0.449 33.113 2.542 1.00 83.12 87 GLY A N 1
ATOM 727 C CA . GLY A 1 87 ? 0.817 33.436 1.860 1.00 83.12 87 GLY A CA 1
ATOM 728 C C . GLY A 1 87 ? 0.650 34.257 0.572 1.00 83.12 87 GLY A C 1
ATOM 729 O O . GLY A 1 87 ? 1.465 35.125 0.278 1.00 83.12 87 GLY A O 1
ATOM 730 N N . ASN A 1 88 ? -0.473 34.093 -0.132 1.00 89.69 88 ASN A N 1
ATOM 731 C CA . ASN A 1 88 ? -0.854 34.921 -1.284 1.00 89.69 88 ASN A CA 1
ATOM 732 C C . ASN A 1 88 ? -1.452 36.292 -0.905 1.00 89.69 88 ASN A C 1
ATOM 734 O O . ASN A 1 88 ? -2.089 36.934 -1.733 1.00 89.69 88 ASN A O 1
ATOM 738 N N . LYS A 1 89 ? -1.281 36.743 0.346 1.00 91.56 89 LYS A N 1
ATOM 739 C CA . LYS A 1 89 ? -1.759 38.022 0.903 1.00 91.56 89 LYS A CA 1
ATOM 740 C C . LYS A 1 89 ? -3.283 38.183 0.998 1.00 91.56 89 LYS A C 1
ATOM 742 O O . LYS A 1 89 ? -3.716 39.212 1.517 1.00 91.56 89 LYS A O 1
ATOM 747 N N . VAL A 1 90 ? -4.069 37.189 0.580 1.00 94.88 90 VAL A N 1
ATOM 748 C CA . VAL A 1 90 ? -5.536 37.166 0.703 1.00 94.88 90 VAL A CA 1
ATOM 749 C C . VAL A 1 90 ? -5.939 36.689 2.099 1.00 94.88 90 VAL A C 1
ATOM 751 O O . VAL A 1 90 ? -5.441 35.672 2.589 1.00 94.88 90 VAL A O 1
ATOM 754 N N . THR A 1 91 ? -6.857 37.412 2.733 1.00 94.12 91 THR A N 1
ATOM 755 C CA . THR A 1 91 ? -7.445 37.030 4.021 1.00 94.12 91 THR A CA 1
ATOM 756 C C . THR A 1 91 ? -8.590 36.049 3.798 1.00 94.12 91 THR A C 1
ATOM 758 O O . THR A 1 91 ? -9.482 36.317 2.998 1.00 94.12 91 THR A O 1
ATOM 761 N N . ARG A 1 92 ? -8.567 34.910 4.494 1.00 92.31 92 ARG A N 1
ATOM 762 C CA . ARG A 1 92 ? -9.609 33.877 4.425 1.00 92.31 92 ARG A CA 1
ATOM 763 C C . ARG A 1 92 ? -10.085 33.527 5.829 1.00 92.31 92 ARG A C 1
ATOM 765 O O . ARG A 1 92 ? -9.281 33.521 6.760 1.00 92.31 92 ARG A O 1
ATOM 772 N N . SER A 1 93 ? -11.372 33.215 5.963 1.00 93.25 93 SER A N 1
ATOM 773 C CA . SER A 1 93 ? -11.882 32.533 7.154 1.00 93.25 93 SER A CA 1
ATOM 774 C C . SER A 1 93 ? -11.648 31.034 6.988 1.00 93.25 93 SER A C 1
ATOM 776 O O . SER A 1 93 ? -12.127 30.434 6.026 1.00 93.25 93 SER A O 1
ATOM 778 N N . MET A 1 94 ? -10.848 30.445 7.873 1.00 90.75 94 MET A N 1
ATOM 779 C CA . MET A 1 94 ? -10.485 29.032 7.852 1.00 90.75 94 MET A CA 1
ATOM 780 C C . MET A 1 94 ? -11.193 28.284 8.973 1.00 90.75 94 MET A C 1
ATOM 782 O O . MET A 1 94 ? -11.099 28.671 10.133 1.00 90.75 94 MET A O 1
ATOM 786 N N . PHE A 1 95 ? -11.846 27.175 8.638 1.00 91.25 95 PHE A N 1
ATOM 787 C CA . PHE A 1 95 ? -12.545 26.338 9.607 1.00 91.25 95 PHE A CA 1
ATOM 788 C C . PHE A 1 95 ? -11.736 25.064 9.868 1.00 91.25 95 PHE A C 1
ATOM 790 O O . PHE A 1 95 ? -11.517 24.295 8.927 1.00 91.25 95 PHE A O 1
ATOM 797 N N . PRO A 1 96 ? -11.297 24.797 11.112 1.00 90.62 96 PRO A N 1
ATOM 798 C CA . PRO A 1 96 ? -10.712 23.510 11.442 1.00 90.62 96 PRO A CA 1
ATOM 799 C C . PRO A 1 96 ? -11.796 22.431 11.343 1.00 90.62 96 PRO A C 1
ATOM 801 O O . PRO A 1 96 ? -12.877 22.550 11.923 1.00 90.62 96 PRO A O 1
ATOM 804 N N . ARG A 1 97 ? -11.512 21.368 10.589 1.00 90.88 97 ARG A N 1
ATOM 805 C CA . ARG A 1 97 ? -12.398 20.212 10.416 1.00 90.88 97 ARG A CA 1
ATOM 806 C C . ARG A 1 97 ? -11.602 18.928 10.606 1.00 90.88 97 ARG A C 1
ATOM 808 O O . ARG A 1 97 ? -10.460 18.827 10.164 1.00 90.88 97 ARG A O 1
ATOM 815 N N . LEU A 1 98 ? -12.217 17.968 11.288 1.00 91.00 98 LEU A N 1
ATOM 816 C CA . LEU A 1 98 ? -11.660 16.637 11.496 1.00 91.00 98 LEU A CA 1
ATOM 817 C C . LEU A 1 98 ? -12.158 15.743 10.362 1.00 91.00 98 LEU A C 1
ATOM 819 O O . LEU A 1 98 ? -13.358 15.498 10.269 1.00 91.00 98 LEU A O 1
ATOM 823 N N . PHE A 1 99 ? -11.244 15.306 9.500 1.00 88.56 99 PHE A N 1
ATOM 824 C CA . PHE A 1 99 ? -11.581 14.507 8.320 1.00 88.56 99 PHE A CA 1
ATOM 825 C C . PHE A 1 99 ? -11.382 13.014 8.566 1.00 88.56 99 PHE A C 1
ATOM 827 O O . PHE A 1 99 ? -12.302 12.232 8.362 1.00 88.56 99 PHE A O 1
ATOM 834 N N . THR A 1 100 ? -10.200 12.630 9.044 1.00 91.81 100 THR A N 1
ATOM 835 C CA . THR A 1 100 ? -9.815 11.228 9.223 1.00 91.81 100 THR A CA 1
ATOM 836 C C . THR A 1 100 ? -9.033 11.038 10.515 1.00 91.81 100 THR A C 1
ATOM 838 O O . THR A 1 100 ? -8.238 11.894 10.905 1.00 91.81 100 THR A O 1
ATOM 841 N N . TRP A 1 101 ? -9.208 9.880 11.137 1.00 90.94 101 TRP A N 1
ATOM 842 C CA . TRP A 1 101 ? -8.431 9.375 12.253 1.00 90.94 101 TRP A CA 1
ATOM 843 C C . TRP A 1 101 ? -7.951 7.969 11.909 1.00 90.94 101 TRP A C 1
ATOM 845 O O . TRP A 1 101 ? -8.745 7.028 11.828 1.00 90.94 101 TRP A O 1
ATOM 855 N N . SER A 1 102 ? -6.644 7.836 11.719 1.00 89.44 102 SER A N 1
ATOM 856 C CA . SER A 1 102 ? -6.002 6.564 11.409 1.00 89.44 102 SER A CA 1
ATOM 857 C C . SER A 1 102 ? -5.217 6.070 12.614 1.00 89.44 102 SER A C 1
ATOM 859 O O . SER A 1 102 ? -4.513 6.847 13.258 1.00 89.44 102 SER A O 1
ATOM 861 N N . ALA A 1 103 ? -5.400 4.798 12.947 1.00 88.06 103 ALA A N 1
ATOM 862 C CA . ALA A 1 103 ? -4.805 4.142 14.104 1.00 88.06 103 ALA A CA 1
ATOM 863 C C . ALA A 1 103 ? -4.836 2.619 13.907 1.00 88.06 103 ALA A C 1
ATOM 865 O O . ALA A 1 103 ? -5.418 2.126 12.936 1.00 88.06 103 ALA A O 1
ATOM 866 N N . ASP A 1 104 ? -4.263 1.856 14.831 1.00 85.44 104 ASP A N 1
ATOM 867 C CA . ASP A 1 104 ? -4.460 0.408 14.831 1.00 85.44 104 ASP A CA 1
ATOM 868 C C . ASP A 1 104 ? -5.884 0.027 15.289 1.00 85.44 104 ASP A C 1
ATOM 870 O O . ASP A 1 104 ? -6.676 0.857 15.747 1.00 85.44 104 ASP A O 1
ATOM 874 N N . TYR A 1 105 ? -6.260 -1.245 15.129 1.00 86.44 105 TYR A N 1
ATOM 875 C CA . TYR A 1 105 ? -7.620 -1.688 15.446 1.00 86.44 105 TYR A CA 1
ATOM 876 C C . TYR A 1 105 ? -8.023 -1.448 16.919 1.00 86.44 105 TYR A C 1
ATOM 878 O O . TYR A 1 105 ? -9.094 -0.872 17.146 1.00 86.44 105 TYR A O 1
ATOM 886 N N . PRO A 1 106 ? -7.226 -1.840 17.934 1.00 87.12 106 PRO A N 1
ATOM 887 C CA . PRO A 1 106 ? -7.547 -1.534 19.327 1.00 87.12 106 PRO A CA 1
ATOM 888 C C . PRO A 1 106 ? -7.708 -0.035 19.610 1.00 87.12 106 PRO A C 1
ATOM 890 O O . PRO A 1 106 ? -8.648 0.350 20.311 1.00 87.12 106 PRO A O 1
ATOM 893 N N . GLU A 1 107 ? -6.844 0.819 19.058 1.00 88.38 107 GLU A N 1
ATOM 894 C CA . GLU A 1 107 ? -6.928 2.271 19.225 1.00 88.38 107 GLU A CA 1
ATOM 895 C C . GLU A 1 107 ? -8.165 2.861 18.533 1.00 88.38 107 GLU A C 1
ATOM 897 O O . GLU A 1 107 ? -8.835 3.719 19.114 1.00 88.38 107 GLU A O 1
ATOM 902 N N . LYS A 1 108 ? -8.549 2.354 17.352 1.00 90.44 108 LYS A N 1
ATOM 903 C CA . LYS A 1 108 ? -9.821 2.711 16.693 1.00 90.44 108 LYS A CA 1
ATOM 904 C C . LYS A 1 108 ? -11.007 2.411 17.600 1.00 90.44 108 LYS A C 1
ATOM 906 O O . LYS A 1 108 ? -11.843 3.285 17.826 1.00 90.44 108 LYS A O 1
ATOM 911 N N . MET A 1 109 ? -11.071 1.194 18.147 1.00 92.19 109 MET A N 1
ATOM 912 C CA . MET A 1 109 ? -12.164 0.761 19.028 1.00 92.19 109 MET A CA 1
ATOM 913 C C . MET A 1 109 ? -12.231 1.596 20.312 1.00 92.19 109 MET A C 1
ATOM 915 O O . MET A 1 109 ? -13.318 1.950 20.779 1.00 92.19 109 MET A O 1
ATOM 919 N N . LEU A 1 110 ? -11.069 1.971 20.847 1.00 90.94 110 LEU A N 1
ATOM 920 C CA . LEU A 1 110 ? -10.941 2.864 21.992 1.00 90.94 110 LEU A CA 1
ATOM 921 C C . LEU A 1 110 ? -11.468 4.273 21.690 1.00 90.94 110 LEU A C 1
ATOM 923 O O . LEU A 1 110 ? -12.232 4.825 22.489 1.00 90.94 110 LEU A O 1
ATOM 927 N N . LEU A 1 111 ? -11.104 4.837 20.533 1.00 92.06 111 LEU A N 1
ATOM 928 C CA . LEU A 1 111 ? -11.560 6.160 20.107 1.00 92.06 111 LEU A CA 1
ATOM 929 C C . LEU A 1 111 ? -13.085 6.213 20.011 1.00 92.06 111 LEU A C 1
ATOM 931 O O . LEU A 1 111 ? -13.696 7.167 20.482 1.00 92.06 111 LEU A O 1
ATOM 935 N N . ILE A 1 112 ? -13.711 5.172 19.459 1.00 94.19 112 ILE A N 1
ATOM 936 C CA . ILE A 1 112 ? -15.168 5.118 19.267 1.00 94.19 112 ILE A CA 1
ATOM 937 C C . ILE A 1 112 ? -15.948 4.574 20.474 1.00 94.19 112 ILE A C 1
ATOM 939 O O . ILE A 1 112 ? -17.172 4.423 20.408 1.00 94.19 112 ILE A O 1
ATOM 943 N N . CYS A 1 113 ? -15.262 4.267 21.578 1.00 94.81 113 CYS A N 1
ATOM 944 C CA . CYS A 1 113 ? -15.834 3.655 22.780 1.00 94.81 113 CYS A CA 1
ATOM 945 C C . CYS A 1 113 ? -16.610 2.350 22.502 1.00 94.81 113 CYS A C 1
ATOM 947 O O . CYS A 1 113 ? -17.699 2.151 23.048 1.00 94.81 113 CYS A O 1
ATOM 949 N N . CYS A 1 114 ? -16.072 1.465 21.657 1.00 93.69 114 CYS A N 1
ATOM 950 C CA . CYS A 1 114 ? -16.646 0.143 21.381 1.00 93.69 114 CYS A CA 1
ATOM 951 C C . CYS A 1 114 ? -15.743 -0.997 21.886 1.00 93.69 114 CYS A C 1
ATOM 953 O O . CYS A 1 114 ? -14.525 -0.853 21.971 1.00 93.69 114 CYS A O 1
ATOM 955 N N . LYS A 1 115 ? -16.342 -2.141 22.233 1.00 90.62 115 LYS A N 1
ATOM 956 C CA . LYS A 1 115 ? -15.619 -3.341 22.675 1.00 90.62 115 LYS A CA 1
ATOM 957 C C . LYS A 1 115 ? -14.779 -3.901 21.520 1.00 90.62 115 LYS A C 1
ATOM 959 O O . LYS A 1 115 ? -15.311 -4.185 20.445 1.00 90.62 115 LYS A O 1
ATOM 964 N N . CYS A 1 116 ? -13.483 -4.112 21.759 1.00 88.25 116 CYS A N 1
ATOM 965 C CA . CYS A 1 116 ? -12.594 -4.768 20.802 1.00 88.25 116 CYS A CA 1
ATOM 966 C C . CYS A 1 116 ? -13.094 -6.177 20.497 1.00 88.25 116 CYS A C 1
ATOM 968 O O . CYS A 1 116 ? -13.344 -6.949 21.419 1.00 88.25 116 CYS A O 1
ATOM 970 N N . LEU A 1 117 ? -13.225 -6.516 19.210 1.00 85.81 117 LEU A N 1
ATOM 971 C CA . LEU A 1 117 ? -13.779 -7.800 18.787 1.00 85.81 117 LEU A CA 1
ATOM 972 C C . LEU A 1 117 ? -15.099 -8.111 19.526 1.00 85.81 117 LEU A C 1
ATOM 974 O O . LEU A 1 117 ? -15.297 -9.240 19.968 1.00 85.81 117 LEU A O 1
ATOM 978 N N . GLY A 1 118 ? -15.994 -7.131 19.684 1.00 88.00 118 GLY A N 1
ATOM 979 C CA . GLY A 1 118 ? -17.338 -7.348 20.233 1.00 88.00 118 GLY A CA 1
ATOM 980 C C . GLY A 1 118 ? -18.248 -8.151 19.294 1.00 88.00 118 GLY A C 1
ATOM 981 O O . GLY A 1 118 ? -17.787 -8.753 18.322 1.00 88.00 118 GLY A O 1
ATOM 982 N N . LEU A 1 119 ? -19.559 -8.145 19.550 1.00 91.19 119 LEU A N 1
ATOM 983 C CA . LEU A 1 119 ? -20.559 -8.710 18.631 1.00 91.19 119 LEU A CA 1
ATOM 984 C C . LEU A 1 119 ? -20.463 -8.061 17.239 1.00 91.19 119 LEU A C 1
ATOM 986 O O . LEU A 1 119 ? -20.525 -8.746 16.216 1.00 91.19 119 LEU A O 1
ATOM 990 N N . HIS A 1 120 ? -20.229 -6.747 17.238 1.00 93.12 120 HIS A N 1
ATOM 991 C CA . HIS A 1 120 ? -20.037 -5.907 16.064 1.00 93.12 120 HIS A CA 1
ATOM 992 C C . HIS A 1 120 ? -18.608 -5.359 16.062 1.00 93.12 120 HIS A C 1
ATOM 994 O O . HIS A 1 120 ? -18.341 -4.335 16.694 1.00 93.12 120 HIS A O 1
ATOM 1000 N N . PRO A 1 121 ? -17.662 -6.041 15.395 1.00 90.88 121 PRO A N 1
ATOM 1001 C CA . PRO A 1 121 ? -16.247 -5.712 15.496 1.00 90.88 121 PRO A CA 1
ATOM 1002 C C . PRO A 1 121 ? -15.866 -4.503 14.638 1.00 90.88 121 PRO A C 1
ATOM 1004 O O . PRO A 1 121 ? -14.774 -3.978 14.816 1.00 90.88 121 PRO A O 1
ATOM 1007 N N . CYS A 1 122 ? -16.722 -4.082 13.703 1.00 90.81 122 CYS A N 1
ATOM 1008 C CA . CYS A 1 122 ? -16.457 -2.952 12.825 1.00 90.81 122 CYS A CA 1
ATOM 1009 C C . CYS A 1 122 ? -16.681 -1.616 13.540 1.00 90.81 122 CYS A C 1
ATOM 1011 O O . CYS A 1 122 ? -17.661 -1.441 14.275 1.00 90.81 122 CYS A O 1
ATOM 1013 N N . GLY A 1 123 ? -15.783 -0.663 13.284 1.00 89.12 123 GLY A N 1
ATOM 1014 C CA . GLY A 1 123 ? -15.886 0.695 13.808 1.00 89.12 123 GLY A CA 1
ATOM 1015 C C . GLY A 1 123 ? -16.915 1.562 13.093 1.00 89.12 123 GLY A C 1
ATOM 1016 O O . GLY A 1 123 ? -17.330 2.574 13.642 1.00 89.12 123 GLY A O 1
ATOM 1017 N N . GLU A 1 124 ? -17.374 1.146 11.915 1.00 88.25 124 GLU A N 1
ATOM 1018 C CA . GLU A 1 124 ? -18.279 1.930 11.073 1.00 88.25 124 GLU A CA 1
ATOM 1019 C C . GLU A 1 124 ? -19.685 1.358 10.967 1.00 88.25 124 GLU A C 1
ATOM 1021 O O . GLU A 1 124 ? -20.618 2.102 10.685 1.00 88.25 124 GLU A O 1
ATOM 1026 N N . CYS A 1 125 ? -19.858 0.049 11.149 1.00 91.31 125 CYS A N 1
ATOM 1027 C CA . CYS A 1 125 ? -21.143 -0.615 10.961 1.00 91.31 125 CYS A CA 1
ATOM 1028 C C . CYS A 1 125 ? -21.444 -1.612 12.087 1.00 91.31 125 CYS A C 1
ATOM 1030 O O . CYS A 1 125 ? -20.561 -2.076 12.812 1.00 91.31 125 CYS A O 1
ATOM 1032 N N . ASN A 1 126 ? -22.724 -1.950 12.218 1.00 92.81 126 ASN A N 1
ATOM 1033 C CA . ASN A 1 126 ? -23.252 -2.945 13.146 1.00 92.81 126 ASN A CA 1
ATOM 1034 C C . ASN A 1 126 ? -23.406 -4.321 12.470 1.00 92.81 126 ASN A C 1
ATOM 1036 O O . ASN A 1 126 ? -24.315 -5.083 12.795 1.00 92.81 126 ASN A O 1
ATOM 1040 N N . ILE A 1 127 ? -22.542 -4.671 11.511 1.00 92.25 127 ILE A N 1
ATOM 1041 C CA . ILE A 1 127 ? -22.496 -6.041 10.983 1.00 92.25 127 ILE A CA 1
ATOM 1042 C C . ILE A 1 127 ? -21.967 -6.963 12.083 1.00 92.25 127 ILE A C 1
ATOM 1044 O O . ILE A 1 127 ? -20.979 -6.667 12.757 1.00 92.25 127 ILE A O 1
ATOM 1048 N N . SER A 1 128 ? -22.678 -8.059 12.328 1.00 92.19 128 SER A N 1
ATOM 1049 C CA . SER A 1 128 ? -22.298 -9.054 13.326 1.00 92.19 128 SER A CA 1
ATOM 1050 C C . SER A 1 128 ? -21.188 -9.966 12.796 1.00 92.19 128 SER A C 1
ATOM 1052 O O . SER A 1 128 ? -21.082 -10.216 11.592 1.00 92.19 128 SER A O 1
ATOM 1054 N N . LYS A 1 129 ? -20.335 -10.474 13.693 1.00 90.50 129 LYS A N 1
ATOM 1055 C CA . LYS A 1 129 ? -19.189 -11.336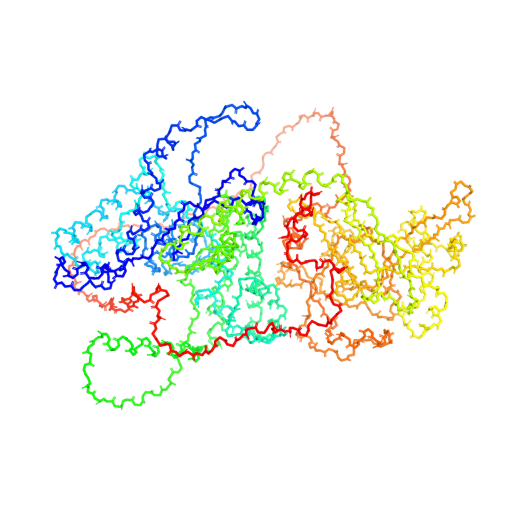 13.334 1.00 90.50 129 LYS A CA 1
ATOM 1056 C C . LYS A 1 129 ? -19.549 -12.531 12.453 1.00 90.50 129 LYS A C 1
ATOM 1058 O O . LYS A 1 129 ? -18.783 -12.903 11.562 1.00 90.50 129 LYS A O 1
ATOM 1063 N N . ASP A 1 130 ? -20.696 -13.144 12.711 1.00 90.69 130 ASP A N 1
ATOM 1064 C CA . ASP A 1 130 ? -21.212 -14.297 11.979 1.00 90.69 130 ASP A CA 1
ATOM 1065 C C . ASP A 1 130 ? -21.563 -13.966 10.526 1.00 90.69 130 ASP A C 1
ATOM 1067 O O . ASP A 1 130 ? -21.613 -14.879 9.717 1.00 90.69 130 ASP A O 1
ATOM 1071 N N . LYS A 1 131 ? -21.732 -12.689 10.158 1.00 91.88 131 LYS A N 1
ATOM 1072 C CA . LYS A 1 131 ? -22.088 -12.262 8.794 1.00 91.88 131 LYS A CA 1
ATOM 1073 C C . LYS A 1 131 ? -20.893 -11.821 7.947 1.00 91.88 131 LYS A C 1
ATOM 1075 O O . LYS A 1 131 ? -21.046 -11.683 6.739 1.00 91.88 131 LYS A O 1
ATOM 1080 N N . ILE A 1 132 ? -19.699 -11.673 8.530 1.00 90.06 132 ILE A N 1
ATOM 1081 C CA . ILE A 1 132 ? -18.505 -11.158 7.826 1.00 90.06 132 ILE A CA 1
ATOM 1082 C C . ILE A 1 132 ? -18.082 -12.037 6.636 1.00 90.06 132 ILE A C 1
ATOM 1084 O O . ILE A 1 132 ? -17.582 -11.529 5.636 1.00 90.06 132 ILE A O 1
ATOM 1088 N N . PHE A 1 133 ? -18.332 -13.351 6.684 1.00 89.19 133 PHE A N 1
ATOM 1089 C CA . PHE A 1 133 ? -17.982 -14.263 5.583 1.00 89.19 133 PHE A CA 1
ATOM 1090 C C . PHE A 1 133 ? -18.671 -13.916 4.247 1.00 89.19 133 PHE A C 1
ATOM 1092 O O . PHE A 1 133 ? -18.286 -14.435 3.194 1.00 89.19 133 PHE A O 1
ATOM 1099 N N . ARG A 1 134 ? -19.699 -13.058 4.283 1.00 91.69 134 ARG A N 1
ATOM 1100 C CA . ARG A 1 134 ? -20.460 -12.590 3.123 1.00 91.69 134 ARG A CA 1
ATOM 1101 C C . ARG A 1 134 ? -19.742 -11.512 2.305 1.00 91.69 134 ARG A C 1
ATOM 1103 O O . ARG A 1 134 ? -20.352 -11.046 1.347 1.00 91.69 134 ARG A O 1
ATOM 1110 N N . LEU A 1 135 ? -18.485 -11.174 2.625 1.00 89.94 135 LEU A N 1
ATOM 1111 C CA . LEU A 1 135 ? -17.668 -10.192 1.898 1.00 89.94 135 LEU A CA 1
ATOM 1112 C C . LEU A 1 135 ? -17.926 -10.230 0.383 1.00 89.94 135 LEU A C 1
ATOM 1114 O O . LEU A 1 135 ? -17.816 -11.293 -0.250 1.00 89.94 135 LEU A O 1
ATOM 1118 N N . GLY A 1 136 ? -18.300 -9.073 -0.165 1.00 88.12 136 GLY A N 1
ATOM 1119 C CA . GLY A 1 136 ? -18.476 -8.847 -1.600 1.00 88.12 136 GLY A CA 1
ATOM 1120 C C . GLY A 1 136 ? -19.778 -9.389 -2.201 1.00 88.12 136 GLY A C 1
ATOM 1121 O O . GLY A 1 136 ? -20.007 -9.239 -3.396 1.00 88.12 136 GLY A O 1
ATOM 1122 N N . THR A 1 137 ? -20.657 -10.016 -1.415 1.00 90.25 137 THR A N 1
ATOM 1123 C CA . THR A 1 137 ? -21.994 -10.420 -1.892 1.00 90.25 137 THR A CA 1
ATOM 1124 C C . THR A 1 137 ? -22.945 -9.223 -1.986 1.00 90.25 137 THR A C 1
ATOM 1126 O O . THR A 1 137 ? -22.762 -8.223 -1.295 1.00 90.25 137 THR A O 1
ATOM 1129 N N . VAL A 1 138 ? -24.013 -9.341 -2.784 1.00 86.44 138 VAL A N 1
ATOM 1130 C CA . VAL A 1 138 ? -25.078 -8.318 -2.866 1.00 86.44 138 VAL A CA 1
ATOM 1131 C C . VAL A 1 138 ? -25.680 -8.031 -1.485 1.00 86.44 138 VAL A C 1
ATOM 1133 O O . VAL A 1 138 ? -25.869 -6.875 -1.112 1.00 86.44 138 VAL A O 1
ATOM 1136 N N . LEU A 1 139 ? -25.904 -9.082 -0.685 1.00 85.00 139 LEU A N 1
ATOM 1137 C CA . LEU A 1 139 ? -26.404 -8.954 0.686 1.00 85.00 139 LEU A CA 1
ATOM 1138 C C . LEU A 1 139 ? -25.443 -8.187 1.592 1.00 85.00 139 LEU A C 1
ATOM 1140 O O . LEU A 1 139 ? -25.900 -7.397 2.411 1.00 85.00 139 LEU A O 1
ATOM 1144 N N . ASP A 1 140 ? -24.136 -8.431 1.483 1.00 85.69 140 ASP A N 1
ATOM 1145 C CA . ASP A 1 140 ? -23.134 -7.671 2.233 1.00 85.69 140 ASP A CA 1
ATOM 1146 C C . ASP A 1 140 ? -23.222 -6.191 1.853 1.00 85.69 140 ASP A C 1
ATOM 1148 O O . ASP A 1 140 ? -23.542 -5.372 2.710 1.00 85.69 140 ASP A O 1
ATOM 1152 N N . ARG A 1 141 ? -23.133 -5.863 0.560 1.00 80.00 141 ARG A N 1
ATOM 1153 C CA . ARG A 1 141 ? -23.198 -4.482 0.050 1.00 80.00 141 ARG A CA 1
ATOM 1154 C C . ARG A 1 141 ? -24.435 -3.716 0.518 1.00 80.00 141 ARG A C 1
ATOM 1156 O O . ARG A 1 141 ? -24.303 -2.662 1.130 1.00 80.00 141 ARG A O 1
ATOM 1163 N N . GLY A 1 142 ? -25.630 -4.277 0.323 1.00 76.44 142 GLY A N 1
ATOM 1164 C CA . GLY A 1 1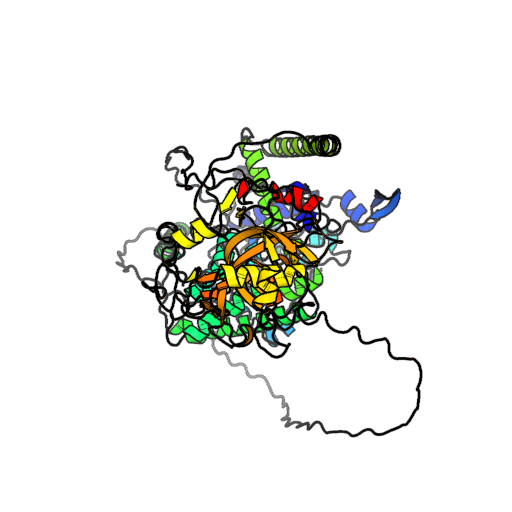42 ? -26.877 -3.627 0.746 1.00 76.44 142 GLY A CA 1
ATOM 1165 C C . GLY A 1 142 ? -27.008 -3.469 2.268 1.00 76.44 142 GLY A C 1
ATOM 1166 O O . GLY A 1 142 ? -27.789 -2.654 2.758 1.00 76.44 142 GLY A O 1
ATOM 1167 N N . THR A 1 143 ? -26.240 -4.233 3.049 1.00 79.44 143 THR A N 1
ATOM 1168 C CA . THR A 1 143 ? -26.283 -4.180 4.514 1.00 79.44 143 THR A CA 1
ATOM 1169 C C . THR A 1 143 ? -25.359 -3.106 5.096 1.00 79.44 143 THR A C 1
ATOM 1171 O O . THR A 1 143 ? -25.644 -2.611 6.189 1.00 79.44 143 THR A O 1
ATOM 1174 N N . TRP A 1 144 ? -24.291 -2.714 4.394 1.00 78.06 144 TRP A N 1
ATOM 1175 C CA . TRP A 1 144 ? -23.305 -1.750 4.899 1.00 78.06 144 TRP A CA 1
ATOM 1176 C C . TRP A 1 144 ? -23.907 -0.375 5.183 1.00 78.06 144 TRP A C 1
ATOM 1178 O O . TRP A 1 144 ? -23.760 0.130 6.298 1.00 78.06 144 TRP A O 1
ATOM 1188 N N . ASP A 1 145 ? -24.623 0.200 4.216 1.00 76.94 145 ASP A N 1
ATOM 1189 C CA . ASP A 1 145 ? -25.199 1.539 4.371 1.00 76.94 145 ASP A CA 1
ATOM 1190 C C . ASP A 1 145 ? -26.325 1.554 5.406 1.00 76.94 145 ASP A C 1
ATOM 1192 O O . ASP A 1 145 ? -26.399 2.451 6.247 1.00 76.94 145 ASP A O 1
ATOM 1196 N N . ARG A 1 146 ? -27.146 0.499 5.425 1.00 86.00 146 ARG A N 1
ATOM 1197 C CA . ARG A 1 146 ? -28.256 0.360 6.374 1.00 86.00 146 ARG A CA 1
ATOM 1198 C C . ARG A 1 146 ? -27.790 0.172 7.819 1.00 86.00 146 ARG A C 1
ATOM 1200 O O . ARG A 1 146 ? -28.431 0.677 8.734 1.00 86.00 146 ARG A O 1
ATOM 1207 N N . LEU A 1 147 ? -26.711 -0.582 8.047 1.00 91.12 147 LEU A N 1
ATOM 1208 C CA . LEU A 1 147 ? -26.205 -0.880 9.394 1.00 91.12 147 LEU A CA 1
ATOM 1209 C C . LEU A 1 147 ? -25.094 0.067 9.849 1.00 91.12 147 LEU A C 1
ATOM 1211 O O . LEU A 1 147 ? -24.421 -0.222 10.843 1.00 91.12 147 LEU A O 1
ATOM 1215 N N . ARG A 1 148 ? -24.882 1.188 9.156 1.00 90.25 148 ARG A N 1
ATOM 1216 C CA . ARG A 1 148 ? -23.876 2.175 9.542 1.00 90.25 148 ARG A CA 1
ATOM 1217 C C . ARG A 1 148 ? -24.127 2.684 10.962 1.00 90.25 148 ARG A C 1
ATOM 1219 O O . ARG A 1 148 ? -25.255 2.962 11.369 1.00 90.25 148 ARG A O 1
ATOM 1226 N N . ARG A 1 149 ? -23.054 2.809 11.737 1.00 92.56 149 ARG A N 1
ATOM 1227 C CA . ARG A 1 149 ? -23.092 3.363 13.086 1.00 92.56 149 ARG A CA 1
ATOM 1228 C C . ARG A 1 149 ? -23.390 4.852 13.005 1.00 92.56 149 ARG A C 1
ATOM 1230 O O . ARG A 1 149 ? -22.746 5.601 12.271 1.00 92.56 149 ARG A O 1
ATOM 1237 N N . GLN A 1 150 ? -24.364 5.270 13.797 1.00 92.44 150 GLN A N 1
ATOM 1238 C CA . GLN A 1 150 ? -24.761 6.661 13.933 1.00 92.44 150 GLN A CA 1
ATOM 1239 C C . GLN A 1 150 ? -24.574 7.080 15.384 1.00 92.44 150 GLN A C 1
ATOM 1241 O O . GLN A 1 150 ? -24.961 6.351 16.305 1.00 92.44 150 GLN A O 1
ATOM 1246 N N . ASP A 1 151 ? -23.966 8.246 15.590 1.00 94.44 151 ASP A N 1
ATOM 1247 C CA . ASP A 1 151 ? -24.049 8.894 16.892 1.00 94.44 151 ASP A CA 1
ATOM 1248 C C . ASP A 1 151 ? -25.458 9.458 17.093 1.00 94.44 151 ASP A C 1
ATOM 1250 O O . ASP A 1 151 ? -26.103 9.895 16.143 1.00 94.44 151 ASP A O 1
ATOM 1254 N N . SER A 1 152 ? -25.964 9.393 18.320 1.00 94.56 152 SER A N 1
ATOM 1255 C CA . SER A 1 152 ? -27.339 9.788 18.630 1.00 94.56 152 SER A CA 1
ATOM 1256 C C . SER A 1 152 ? -27.508 10.130 20.103 1.00 94.56 152 SER A C 1
ATOM 1258 O O . SER A 1 152 ? -26.802 9.602 20.968 1.00 94.56 152 SER A O 1
ATOM 1260 N N . GLU A 1 153 ? -28.525 10.935 20.408 1.00 94.94 153 GLU A N 1
ATOM 1261 C CA . GLU A 1 153 ? -28.960 11.166 21.791 1.00 94.94 153 GLU A CA 1
ATOM 1262 C C . GLU A 1 153 ? -29.339 9.859 22.495 1.00 94.94 153 GLU A C 1
ATOM 1264 O O . GLU A 1 153 ? -29.029 9.679 23.669 1.00 94.94 153 GLU A O 1
ATOM 1269 N N . LEU A 1 154 ? -29.935 8.895 21.779 1.00 94.19 154 LEU A N 1
ATOM 1270 C CA . LEU A 1 154 ? -30.245 7.571 22.327 1.00 94.19 154 LEU A CA 1
ATOM 1271 C C . LEU A 1 154 ? -28.987 6.875 22.860 1.00 94.19 154 LEU A C 1
ATOM 1273 O O . LEU A 1 154 ? -28.995 6.333 23.968 1.00 94.19 154 LEU A O 1
ATOM 1277 N N . ARG A 1 155 ? -27.901 6.900 22.081 1.00 94.69 155 ARG A N 1
ATOM 1278 C CA . ARG A 1 155 ? -26.610 6.346 22.496 1.00 94.69 155 ARG A CA 1
ATOM 1279 C C . ARG A 1 155 ? -26.077 7.078 23.727 1.00 94.69 155 ARG A C 1
ATOM 1281 O O . ARG A 1 155 ? -25.696 6.417 24.692 1.00 94.69 155 ARG A O 1
ATOM 1288 N N . GLN A 1 156 ? -26.079 8.412 23.716 1.00 95.44 156 GLN A N 1
ATOM 1289 C CA . GLN A 1 156 ? -25.618 9.222 24.851 1.00 95.44 156 GLN A CA 1
ATOM 1290 C C . GLN A 1 156 ? -26.412 8.899 26.125 1.00 95.44 156 GLN A C 1
ATOM 1292 O O . GLN A 1 156 ? -25.820 8.590 27.156 1.00 95.44 156 GLN A O 1
ATOM 1297 N N . ASN A 1 157 ? -27.741 8.836 26.031 1.00 96.62 157 ASN A N 1
ATOM 1298 C CA . ASN A 1 157 ? -28.631 8.507 27.143 1.00 96.62 157 ASN A CA 1
ATOM 1299 C C . ASN A 1 157 ? -28.391 7.094 27.693 1.00 96.62 157 ASN A C 1
ATOM 1301 O O . ASN A 1 157 ? -28.368 6.899 28.909 1.00 96.62 157 ASN A O 1
ATOM 1305 N N . LYS A 1 158 ? -28.167 6.098 26.824 1.00 96.56 158 LYS A N 1
ATOM 1306 C CA . LYS A 1 158 ? -27.820 4.730 27.250 1.00 96.56 158 LYS A CA 1
ATOM 1307 C C . LYS A 1 158 ? -26.470 4.678 27.972 1.00 96.56 158 LYS A C 1
ATOM 1309 O O . LYS A 1 158 ? -26.362 4.007 28.999 1.00 96.56 158 LYS A O 1
ATOM 1314 N N . VAL A 1 159 ? -25.461 5.401 27.477 1.00 95.94 159 VAL A N 1
ATOM 1315 C CA . VAL A 1 159 ? -24.147 5.504 28.135 1.00 95.94 159 VAL A CA 1
ATOM 1316 C C . VAL A 1 159 ? -24.276 6.193 29.493 1.00 95.94 159 VAL A C 1
ATOM 1318 O O . VAL A 1 159 ? -23.763 5.673 30.483 1.00 95.94 159 VAL A O 1
ATOM 1321 N N . GLU A 1 160 ? -25.010 7.303 29.578 1.00 96.69 160 GLU A N 1
ATOM 1322 C CA . GLU A 1 160 ? -25.276 7.980 30.849 1.00 96.69 160 GLU A CA 1
ATOM 1323 C C . GLU A 1 160 ? -25.990 7.063 31.832 1.00 96.69 160 GLU A C 1
ATOM 1325 O O . GLU A 1 160 ? -25.562 6.933 32.978 1.00 96.69 160 GLU A O 1
ATOM 1330 N N . ARG A 1 161 ? -27.010 6.331 31.377 1.00 96.50 161 ARG A N 1
ATOM 1331 C CA . ARG A 1 161 ? -27.720 5.382 32.229 1.00 96.50 161 ARG A CA 1
ATOM 1332 C C . ARG A 1 161 ? -26.806 4.279 32.755 1.00 96.50 161 ARG A C 1
ATOM 1334 O O . ARG A 1 161 ? -26.873 3.958 33.940 1.00 96.50 161 ARG A O 1
ATOM 1341 N N . ALA A 1 162 ? -25.933 3.726 31.914 1.00 96.19 162 ALA A N 1
ATOM 1342 C CA . ALA A 1 162 ? -24.942 2.745 32.349 1.00 96.19 162 ALA A CA 1
ATOM 1343 C C . ALA A 1 162 ? -23.993 3.338 33.405 1.00 96.19 162 ALA A C 1
ATOM 1345 O O . ALA A 1 162 ? -23.726 2.700 34.423 1.00 96.19 162 ALA A O 1
ATOM 1346 N N . ARG A 1 163 ? -23.549 4.588 33.228 1.00 95.38 163 ARG A N 1
ATOM 1347 C CA . ARG A 1 163 ? -22.714 5.295 34.211 1.00 95.38 163 ARG A CA 1
ATOM 1348 C C . ARG A 1 163 ? -23.446 5.562 35.521 1.00 95.38 163 ARG A C 1
ATOM 1350 O O . ARG A 1 163 ? -22.842 5.429 36.578 1.00 95.38 163 ARG A O 1
ATOM 1357 N N . GLU A 1 164 ? -24.737 5.881 35.495 1.00 96.31 164 GLU A N 1
ATOM 1358 C CA . GLU A 1 164 ? -25.528 6.000 36.723 1.00 96.31 164 GLU A CA 1
ATOM 1359 C C . GLU A 1 164 ? -25.582 4.684 37.501 1.00 96.31 164 GLU A C 1
ATOM 1361 O O . GLU A 1 164 ? -25.455 4.692 38.726 1.00 96.31 164 GLU A O 1
ATOM 1366 N N . LEU A 1 165 ? -25.740 3.552 36.809 1.00 95.50 165 LEU A N 1
ATOM 1367 C CA . LEU A 1 165 ? -25.704 2.239 37.455 1.00 95.50 165 LEU A CA 1
ATOM 1368 C C . LEU A 1 165 ? -24.338 1.970 38.100 1.00 95.50 165 LEU A C 1
ATOM 1370 O O . LEU A 1 165 ? -24.294 1.510 39.239 1.00 95.50 165 LEU A O 1
ATOM 1374 N N . ILE A 1 166 ? -23.243 2.306 37.411 1.00 93.25 166 ILE A N 1
ATOM 1375 C CA . ILE A 1 166 ? -21.876 2.119 37.918 1.00 93.25 166 ILE A CA 1
ATOM 1376 C C . ILE A 1 166 ? -21.610 3.037 39.119 1.00 93.25 166 ILE A C 1
ATOM 1378 O O . ILE A 1 166 ? -21.339 2.563 40.217 1.00 93.25 166 ILE A O 1
ATOM 1382 N N . PHE A 1 167 ? -21.715 4.355 38.932 1.00 91.44 167 PHE A N 1
ATOM 1383 C CA . PHE A 1 167 ? -21.227 5.337 39.904 1.00 91.44 167 PHE A CA 1
ATOM 1384 C C . PHE 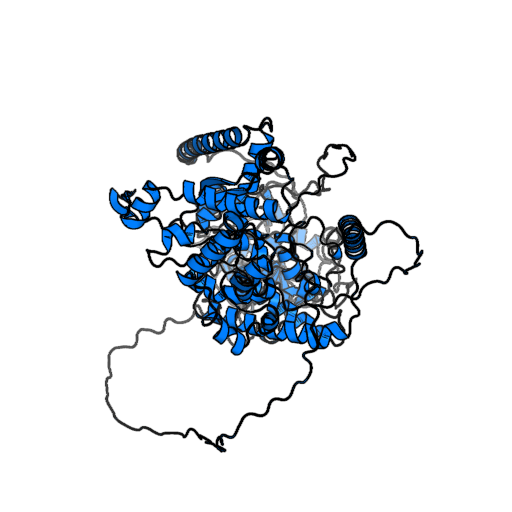A 1 167 ? -22.223 5.668 41.016 1.00 91.44 167 PHE A C 1
ATOM 1386 O O . PHE A 1 167 ? -21.798 5.974 42.124 1.00 91.44 167 PHE A O 1
ATOM 1393 N N . LYS A 1 168 ? -23.538 5.633 40.746 1.00 93.44 168 LYS A N 1
ATOM 1394 C CA . LYS A 1 168 ? -24.562 5.962 41.758 1.00 93.44 168 LYS A CA 1
ATOM 1395 C C . LYS A 1 168 ? -25.121 4.720 42.446 1.00 93.44 168 LYS A C 1
ATOM 1397 O O . LYS A 1 168 ? -25.494 4.799 43.610 1.00 93.44 168 LYS A O 1
ATOM 1402 N N . LYS A 1 169 ? -25.220 3.590 41.733 1.00 91.31 169 LYS A N 1
ATOM 1403 C CA . LYS A 1 169 ? -25.807 2.345 42.265 1.00 91.31 169 LYS A CA 1
ATOM 1404 C C . LYS A 1 169 ? -24.792 1.232 42.552 1.00 91.31 169 LYS A C 1
ATOM 1406 O O . LYS A 1 169 ? -25.204 0.179 43.025 1.00 91.31 169 LYS A O 1
ATOM 1411 N N . GLY A 1 170 ? -23.505 1.440 42.271 1.00 88.38 170 GLY A N 1
ATOM 1412 C CA . GLY A 1 170 ? -22.435 0.495 42.611 1.00 88.38 170 GLY A CA 1
ATOM 1413 C C . GLY A 1 170 ? -22.426 -0.799 41.792 1.00 88.38 170 GLY A C 1
ATOM 1414 O O . GLY A 1 170 ? -21.862 -1.796 42.239 1.00 88.38 170 GLY A O 1
ATOM 1415 N N . TYR A 1 171 ? -23.052 -0.825 40.611 1.00 91.62 171 TYR A N 1
ATOM 1416 C CA . TYR A 1 171 ? -23.013 -2.006 39.745 1.00 91.62 171 TYR A CA 1
ATOM 1417 C C . TYR A 1 171 ? -21.597 -2.224 39.198 1.00 91.62 171 TYR A C 1
ATOM 1419 O O . TYR A 1 171 ? -20.934 -1.287 38.755 1.00 91.62 171 TYR A O 1
ATOM 1427 N N . SER A 1 172 ? -21.159 -3.487 39.158 1.00 89.69 172 SER A N 1
ATOM 1428 C CA . SER A 1 172 ? -19.916 -3.862 38.475 1.00 89.69 172 SER A CA 1
ATOM 1429 C C . SER A 1 172 ? -19.988 -3.503 36.990 1.00 89.69 172 SER A C 1
ATOM 1431 O O . SER A 1 172 ? -21.018 -3.733 36.357 1.00 89.69 172 SER A O 1
ATOM 1433 N N . ILE A 1 173 ? -18.880 -3.013 36.423 1.00 90.06 173 ILE A N 1
ATOM 1434 C CA . ILE A 1 173 ? -18.739 -2.644 35.000 1.00 90.06 173 ILE A CA 1
ATOM 1435 C C . ILE A 1 173 ? -19.067 -3.822 34.066 1.00 90.06 173 ILE A C 1
ATOM 1437 O O . ILE A 1 173 ? -19.588 -3.614 32.975 1.00 90.06 173 ILE A O 1
ATOM 1441 N N . LEU A 1 174 ? -18.800 -5.054 34.511 1.00 89.50 174 LEU A N 1
ATOM 1442 C CA . LEU A 1 174 ? -19.074 -6.292 33.769 1.00 89.50 174 LEU A CA 1
ATOM 1443 C C . LEU A 1 174 ? -20.457 -6.892 34.082 1.00 89.50 174 LEU A C 1
ATOM 1445 O O . LEU A 1 174 ? -20.729 -8.040 33.743 1.00 89.50 174 LEU A O 1
ATOM 1449 N N . SER A 1 175 ? -21.329 -6.166 34.784 1.00 91.88 175 SER A N 1
ATOM 1450 C CA . SER A 1 175 ? -22.648 -6.686 35.149 1.00 91.88 175 SER A CA 1
ATOM 1451 C C . SER A 1 175 ? -23.540 -6.906 33.924 1.00 91.88 175 SER A C 1
ATOM 1453 O O . SER A 1 175 ? -23.552 -6.100 32.991 1.00 91.88 175 SER A O 1
ATOM 1455 N N . LYS A 1 176 ? -24.381 -7.951 33.978 1.00 92.44 176 LYS A N 1
ATOM 1456 C CA . LYS A 1 176 ? -25.407 -8.226 32.953 1.00 92.44 176 LYS A CA 1
ATOM 1457 C C . LYS A 1 176 ? -26.335 -7.029 32.716 1.00 92.44 176 LYS A C 1
ATOM 1459 O O . LYS A 1 176 ? -26.799 -6.831 31.604 1.00 92.44 176 LYS A O 1
ATOM 1464 N N . ALA A 1 177 ? -26.569 -6.203 33.739 1.00 92.56 177 ALA A N 1
ATOM 1465 C CA . ALA A 1 177 ? -27.371 -4.987 33.618 1.00 92.56 177 ALA A CA 1
ATOM 1466 C C . ALA A 1 177 ? -26.742 -3.952 32.667 1.00 92.56 177 ALA A C 1
ATOM 1468 O O . ALA A 1 177 ? -27.457 -3.308 31.904 1.00 92.56 177 ALA A O 1
ATOM 1469 N N . ILE A 1 178 ? -25.415 -3.791 32.696 1.00 93.00 178 ILE A N 1
ATOM 1470 C CA . ILE A 1 178 ? -24.707 -2.897 31.768 1.00 93.00 178 ILE A CA 1
ATOM 1471 C C . ILE A 1 178 ? -24.632 -3.526 30.380 1.00 93.00 178 ILE A C 1
ATOM 1473 O O . ILE A 1 178 ? -24.820 -2.829 29.383 1.00 93.00 178 ILE A O 1
ATOM 1477 N N . ASP A 1 179 ? -24.405 -4.838 30.309 1.00 92.19 179 ASP A N 1
ATOM 1478 C CA . ASP A 1 179 ? -24.354 -5.548 29.034 1.00 92.19 179 ASP A CA 1
ATOM 1479 C C . ASP A 1 179 ? -25.706 -5.525 28.306 1.00 92.19 179 ASP A C 1
ATOM 1481 O O . ASP A 1 179 ? -25.747 -5.239 27.119 1.00 92.19 179 ASP A O 1
ATOM 1485 N N . TYR A 1 180 ? -26.826 -5.652 29.020 1.00 93.81 180 TYR A N 1
ATOM 1486 C CA . TYR A 1 180 ? -28.167 -5.476 28.451 1.00 93.81 180 TYR A CA 1
ATOM 1487 C C . TYR A 1 180 ? -28.394 -4.072 27.858 1.00 93.81 180 TYR A C 1
ATOM 1489 O O . TYR A 1 180 ? -29.135 -3.901 26.896 1.00 93.81 180 TYR A O 1
ATOM 1497 N N . LEU A 1 181 ? -27.757 -3.035 28.415 1.00 93.88 181 LEU A N 1
ATOM 1498 C CA . LEU A 1 181 ? -27.906 -1.664 27.914 1.00 93.88 181 LEU A CA 1
ATOM 1499 C C . LEU A 1 181 ? -27.048 -1.378 26.674 1.00 93.88 181 LEU A C 1
ATOM 1501 O O . LEU A 1 181 ? -27.474 -0.612 25.804 1.00 93.88 181 LEU A O 1
ATOM 1505 N N . LEU A 1 182 ? -25.829 -1.925 26.628 1.00 94.50 182 LEU A N 1
ATOM 1506 C CA . LEU A 1 182 ? -24.775 -1.506 25.692 1.00 94.50 182 LEU A CA 1
ATOM 1507 C C . LEU A 1 182 ? -24.254 -2.629 24.775 1.00 94.50 182 LEU A C 1
ATOM 1509 O O . LEU A 1 182 ? -23.657 -2.341 23.733 1.00 94.50 182 LEU A O 1
ATOM 1513 N N . GLY A 1 183 ? -24.459 -3.889 25.151 1.00 89.75 183 GLY A N 1
ATOM 1514 C CA . GLY A 1 183 ? -23.896 -5.084 24.519 1.00 89.75 183 GLY A CA 1
ATOM 1515 C C . GLY A 1 183 ? -24.351 -5.283 23.077 1.00 89.75 183 GLY A C 1
ATOM 1516 O O . GLY A 1 183 ? -23.503 -5.528 22.217 1.00 89.75 183 GLY A O 1
ATOM 1517 N N . ASP A 1 184 ? -25.635 -5.042 22.792 1.00 91.50 184 ASP A N 1
ATOM 1518 C CA . ASP A 1 184 ? -26.237 -5.185 21.455 1.00 91.50 184 ASP A CA 1
ATOM 1519 C C . ASP A 1 184 ? -25.540 -4.346 20.380 1.00 91.50 184 ASP A C 1
ATOM 1521 O O . ASP A 1 184 ? -25.529 -4.715 19.215 1.00 91.50 184 ASP A O 1
ATOM 1525 N N . HIS A 1 185 ? -24.911 -3.229 20.749 1.00 90.69 185 HIS A N 1
ATOM 1526 C CA . HIS A 1 185 ? -24.149 -2.387 19.818 1.00 90.69 185 HIS A CA 1
ATOM 1527 C C . HIS A 1 185 ? -22.635 -2.458 20.046 1.00 90.69 185 HIS A C 1
ATOM 1529 O O . HIS A 1 185 ? -21.867 -1.736 19.402 1.00 90.69 185 HIS A O 1
ATOM 1535 N N . SER A 1 186 ? -22.191 -3.339 20.948 1.00 94.00 186 SER A N 1
ATOM 1536 C CA . SER A 1 186 ? -20.808 -3.436 21.422 1.00 94.00 186 SER A CA 1
ATOM 1537 C C . SER A 1 186 ? -20.280 -2.122 22.010 1.00 94.00 186 SER A C 1
ATOM 1539 O O . SER A 1 186 ? -19.090 -1.840 21.910 1.00 94.00 186 SER A O 1
ATOM 1541 N N . TRP A 1 187 ? -21.142 -1.300 22.610 1.00 94.56 187 TRP A N 1
ATOM 1542 C CA . TRP A 1 187 ? -20.740 -0.039 23.233 1.00 94.56 187 TRP A CA 1
ATOM 1543 C C . TRP A 1 187 ? -20.090 -0.256 24.601 1.00 94.56 187 TRP A C 1
ATOM 1545 O O . TRP A 1 187 ? -20.293 -1.271 25.269 1.00 94.56 187 TRP A O 1
ATOM 1555 N N . MET A 1 188 ? -19.308 0.733 25.026 1.00 92.75 188 MET A N 1
ATOM 1556 C CA . MET A 1 188 ? -18.692 0.795 26.350 1.00 92.75 188 MET A CA 1
ATOM 1557 C C . MET A 1 188 ? -19.290 1.947 27.173 1.00 92.75 188 MET A C 1
ATOM 1559 O O . MET A 1 188 ? -19.695 2.955 26.591 1.00 92.75 188 MET A O 1
ATOM 1563 N N . PRO A 1 189 ? -19.314 1.859 28.519 1.00 94.75 189 PRO A N 1
ATOM 1564 C CA . PRO A 1 189 ? -19.868 2.899 29.399 1.00 94.75 189 PRO A CA 1
ATOM 1565 C C . PRO A 1 189 ? -18.960 4.147 29.538 1.00 94.75 189 PRO A C 1
ATOM 1567 O O . PRO A 1 189 ? -18.955 4.831 30.565 1.00 94.75 189 PRO A O 1
ATOM 1570 N N . THR A 1 190 ? -18.170 4.445 28.507 1.00 93.81 190 THR A N 1
ATOM 1571 C CA . THR A 1 190 ? -17.201 5.546 28.447 1.00 93.81 190 THR A CA 1
ATOM 1572 C C . THR A 1 190 ? -17.825 6.730 27.720 1.00 93.81 190 THR A C 1
ATOM 1574 O O . THR A 1 190 ? -18.363 6.572 26.619 1.00 93.81 190 THR A O 1
ATOM 1577 N N . ARG A 1 191 ? -17.736 7.930 28.305 1.00 94.44 191 ARG A N 1
ATOM 1578 C CA . ARG A 1 191 ? -18.195 9.150 27.624 1.00 94.44 191 ARG A CA 1
ATOM 1579 C C . ARG A 1 191 ? -17.251 9.463 26.475 1.00 94.44 191 ARG A C 1
ATOM 1581 O O . ARG A 1 191 ? -16.053 9.614 26.676 1.00 94.44 191 ARG A O 1
ATOM 1588 N N . ASN A 1 192 ? -17.805 9.558 25.273 1.00 95.81 192 ASN A N 1
ATOM 1589 C CA . ASN A 1 192 ? -17.032 9.923 24.099 1.00 95.81 192 ASN A CA 1
ATOM 1590 C C . ASN A 1 192 ? -16.988 11.452 23.970 1.00 95.81 192 ASN A C 1
ATOM 1592 O O . ASN A 1 192 ? -18.032 12.098 23.825 1.00 95.81 192 ASN A O 1
ATOM 1596 N N . THR A 1 193 ? -15.789 12.028 24.008 1.00 95.56 193 THR A N 1
ATOM 1597 C CA . THR A 1 193 ? -15.611 13.484 23.930 1.00 95.56 193 THR A CA 1
ATOM 1598 C C . THR A 1 193 ? -16.094 14.049 22.599 1.00 95.56 193 THR A C 1
ATOM 1600 O O . THR A 1 193 ? -16.733 15.101 22.578 1.00 95.56 193 THR A O 1
ATOM 1603 N N . PHE A 1 194 ? -15.872 13.332 21.494 1.00 95.12 194 PHE A N 1
ATOM 1604 C CA . PHE A 1 194 ? -16.313 13.782 20.177 1.00 95.12 194 PHE A CA 1
ATOM 1605 C C . PHE A 1 194 ? -17.841 13.863 20.095 1.00 95.12 194 PHE A C 1
ATOM 1607 O O . PHE A 1 194 ? -18.388 14.867 19.646 1.00 95.12 194 PHE A O 1
ATOM 1614 N N . SER A 1 195 ? -18.527 12.839 20.605 1.00 95.38 195 SER A N 1
ATOM 1615 C CA . SER A 1 195 ? -19.989 12.820 20.722 1.00 95.38 195 SER A CA 1
ATOM 1616 C C . SER A 1 195 ? -20.501 13.998 21.557 1.00 95.38 195 SER A C 1
ATOM 1618 O O . SER A 1 195 ? -21.391 14.729 21.140 1.00 95.38 195 SER A O 1
ATOM 1620 N N . THR A 1 196 ? -19.873 14.264 22.703 1.00 94.44 196 THR A N 1
ATOM 1621 C CA . THR A 1 196 ? -20.312 15.328 23.622 1.00 94.44 196 THR A CA 1
ATOM 1622 C C . THR A 1 196 ? -20.160 16.725 23.009 1.00 94.44 196 THR A C 1
ATOM 1624 O O . THR A 1 196 ? -21.031 17.582 23.165 1.00 94.44 196 THR A O 1
ATOM 1627 N N . LEU A 1 197 ? -19.044 16.980 22.319 1.00 94.56 197 LEU A N 1
ATOM 1628 C CA . LEU A 1 197 ? -18.700 18.319 21.837 1.00 94.56 197 LEU A CA 1
ATOM 1629 C C . LEU A 1 197 ? -19.234 18.618 20.436 1.00 94.56 197 LEU A C 1
ATOM 1631 O O . LEU A 1 197 ? -19.648 19.756 20.183 1.00 94.56 197 LEU A O 1
ATOM 1635 N N . PHE A 1 198 ? -19.232 17.627 19.539 1.00 94.81 198 PHE A N 1
ATOM 1636 C CA . PHE A 1 198 ? -19.482 17.845 18.115 1.00 94.81 198 PHE A CA 1
ATOM 1637 C C . PHE A 1 198 ? -20.852 17.364 17.621 1.00 94.81 198 PHE A C 1
ATOM 1639 O O . PHE A 1 198 ? -21.298 17.852 16.584 1.00 94.81 198 PHE A O 1
ATOM 1646 N N . TYR A 1 199 ? -21.561 16.494 18.354 1.00 94.25 199 TYR A N 1
ATOM 1647 C CA . TYR A 1 199 ? -22.873 15.971 17.930 1.00 94.25 199 TYR A CA 1
ATOM 1648 C C . TYR A 1 199 ? -23.875 17.083 17.585 1.00 94.25 199 TYR A C 1
ATOM 1650 O O . TYR A 1 199 ? -24.553 17.023 16.562 1.00 94.25 199 TYR A O 1
ATOM 1658 N N . LYS A 1 200 ? -23.890 18.168 18.371 1.00 92.69 200 LYS A N 1
ATOM 1659 C CA . LYS A 1 200 ? -24.744 19.350 18.139 1.00 92.69 200 LYS A CA 1
ATOM 1660 C C . LYS A 1 200 ? -24.507 20.067 16.802 1.00 92.69 200 LYS A C 1
ATOM 1662 O O . LYS A 1 200 ? -25.317 20.898 16.414 1.00 92.69 200 LYS A O 1
ATOM 1667 N N . PHE A 1 201 ? -23.395 19.785 16.124 1.00 92.56 201 PHE A N 1
ATOM 1668 C CA . PHE A 1 201 ? -23.072 20.310 14.795 1.00 92.56 201 PHE A CA 1
ATOM 1669 C C . PHE A 1 201 ? -23.361 19.295 13.674 1.00 92.56 201 PHE A C 1
ATOM 1671 O O . PHE A 1 201 ? -22.911 19.496 12.550 1.00 92.56 201 PHE A O 1
ATOM 1678 N N . GLY A 1 202 ? -24.061 18.191 13.965 1.00 91.62 202 GLY A N 1
ATOM 1679 C CA . GLY A 1 202 ? -24.334 17.120 13.000 1.00 91.62 202 GLY A CA 1
ATOM 1680 C C . GLY A 1 202 ? -23.122 16.229 12.701 1.00 91.62 202 GLY A C 1
ATOM 1681 O O . GLY A 1 202 ? -23.117 15.492 11.718 1.00 91.62 202 GLY A O 1
ATOM 1682 N N . PHE A 1 203 ? -22.074 16.292 13.526 1.00 92.56 203 PHE A N 1
ATOM 1683 C CA . PHE A 1 203 ? -20.866 15.498 13.337 1.00 92.56 203 PHE A CA 1
ATOM 1684 C C . PHE A 1 203 ? -21.038 14.087 13.904 1.00 92.56 203 PHE A C 1
ATOM 1686 O O . PHE A 1 203 ? -21.140 13.898 15.117 1.00 92.56 203 PHE A O 1
ATOM 1693 N N . ASN A 1 204 ? -21.001 13.084 13.028 1.00 93.06 204 ASN A N 1
ATOM 1694 C CA . ASN A 1 204 ? -20.930 11.683 13.424 1.00 93.06 204 ASN A CA 1
ATOM 1695 C C . ASN A 1 204 ? -19.461 11.232 13.499 1.00 93.06 204 ASN A C 1
ATOM 1697 O O . ASN A 1 204 ? -18.810 11.029 12.473 1.00 93.06 204 ASN A O 1
ATOM 1701 N N . PHE A 1 205 ? -18.952 11.026 14.715 1.00 93.44 205 PHE A N 1
ATOM 1702 C CA . PHE A 1 205 ? -17.556 10.643 14.946 1.00 93.44 205 PHE A CA 1
ATOM 1703 C C . PHE A 1 205 ? -17.196 9.240 14.426 1.00 93.44 205 PHE A C 1
ATOM 1705 O O . PHE A 1 205 ? -16.016 8.946 14.281 1.00 93.44 205 PHE A O 1
ATOM 1712 N N . TYR A 1 206 ? -18.159 8.366 14.115 1.00 93.75 206 TYR A N 1
ATOM 1713 C CA . TYR A 1 206 ? -17.847 7.089 13.459 1.00 93.75 206 TYR A CA 1
ATOM 1714 C C . TYR A 1 206 ? -17.298 7.296 12.040 1.00 93.75 206 TYR A C 1
ATOM 1716 O O . TYR A 1 206 ? -16.552 6.459 11.543 1.00 93.75 206 TYR A O 1
ATOM 1724 N N . ASN A 1 207 ? -17.615 8.430 11.405 1.00 91.50 207 ASN A N 1
ATOM 1725 C CA . ASN A 1 207 ? -17.235 8.706 10.022 1.00 91.50 207 ASN A CA 1
ATOM 1726 C C . ASN A 1 207 ? -15.766 9.081 9.842 1.00 91.50 207 ASN A C 1
ATOM 1728 O O . ASN A 1 207 ? -15.301 9.034 8.714 1.00 91.50 207 ASN A O 1
ATOM 1732 N N . ILE A 1 208 ? -15.043 9.461 10.898 1.00 92.00 208 ILE A N 1
ATOM 1733 C CA . ILE A 1 208 ? -13.619 9.801 10.758 1.00 92.00 208 ILE A CA 1
ATOM 1734 C C . ILE A 1 208 ? -12.718 8.569 10.847 1.00 92.00 208 ILE A C 1
ATOM 1736 O O . ILE A 1 208 ? -11.543 8.665 10.518 1.00 92.00 208 ILE A O 1
ATOM 1740 N N . ILE A 1 209 ? -13.222 7.421 11.308 1.00 91.81 209 ILE A N 1
ATOM 1741 C CA . ILE A 1 209 ? -12.419 6.198 11.382 1.00 91.81 209 ILE A CA 1
ATOM 1742 C C . ILE A 1 209 ? -12.233 5.636 9.978 1.00 91.81 209 ILE A C 1
ATOM 1744 O O . ILE A 1 209 ? -13.211 5.375 9.283 1.00 91.81 209 ILE A O 1
ATOM 1748 N N . VAL A 1 210 ? -10.978 5.414 9.595 1.00 90.38 210 VAL A N 1
ATOM 1749 C CA . VAL A 1 210 ? -10.598 4.867 8.285 1.00 90.38 210 VAL A CA 1
ATOM 1750 C C . VAL A 1 210 ? -9.932 3.502 8.418 1.00 90.38 210 VAL A C 1
ATOM 1752 O O . VAL A 1 210 ? -9.365 3.189 9.462 1.00 90.38 210 VAL A O 1
ATOM 1755 N N . SER A 1 211 ? -9.972 2.689 7.365 1.00 85.38 211 SER A N 1
ATOM 1756 C CA . SER A 1 211 ? -9.244 1.423 7.257 1.00 85.38 211 SER A CA 1
ATOM 1757 C C . SER A 1 211 ? -7.882 1.730 6.656 1.00 85.38 211 SER A C 1
ATOM 1759 O O . SER A 1 211 ? -7.767 2.216 5.538 1.00 85.38 211 SER A O 1
ATOM 1761 N N . ASP A 1 212 ? -6.861 1.467 7.443 1.00 81.50 212 ASP A N 1
ATOM 1762 C CA . ASP A 1 212 ? -5.461 1.564 7.122 1.00 81.50 212 ASP A CA 1
ATOM 1763 C C . ASP A 1 212 ? -4.932 0.238 6.540 1.00 81.50 212 ASP A C 1
ATOM 1765 O O . ASP A 1 212 ? -4.863 -0.793 7.216 1.00 81.50 212 ASP A O 1
ATOM 1769 N N . VAL A 1 213 ? -4.511 0.281 5.273 1.00 76.94 213 VAL A N 1
ATOM 1770 C CA . VAL A 1 213 ? -3.919 -0.866 4.557 1.00 76.94 213 VAL A CA 1
ATOM 1771 C C . VAL A 1 213 ? -2.785 -1.506 5.358 1.00 76.94 213 VAL A C 1
ATOM 1773 O O . VAL A 1 213 ? -2.709 -2.735 5.416 1.00 76.94 213 VAL A O 1
ATOM 1776 N N . LEU A 1 214 ? -1.980 -0.699 6.058 1.00 71.69 214 LEU A N 1
ATOM 1777 C CA . LEU A 1 214 ? -0.884 -1.202 6.873 1.00 71.69 214 LEU A CA 1
ATOM 1778 C C . LEU A 1 214 ? -1.397 -2.136 7.980 1.00 71.69 214 LEU A C 1
ATOM 1780 O O . LEU A 1 214 ? -1.000 -3.295 8.043 1.00 71.69 214 LEU A O 1
ATOM 1784 N N . HIS A 1 215 ? -2.296 -1.684 8.857 1.00 72.62 215 HIS A N 1
ATOM 1785 C CA . HIS A 1 215 ? -2.765 -2.506 9.980 1.00 72.62 215 HIS A CA 1
ATOM 1786 C C . HIS A 1 215 ? -3.771 -3.605 9.598 1.00 72.62 215 HIS A C 1
ATOM 1788 O O . HIS A 1 215 ? -3.805 -4.665 10.243 1.00 72.62 215 HIS A O 1
ATOM 1794 N N . GLU A 1 216 ? -4.609 -3.388 8.581 1.00 77.56 216 GLU A N 1
ATOM 1795 C CA . GLU A 1 216 ? -5.632 -4.367 8.204 1.00 77.56 216 GLU A CA 1
ATOM 1796 C C . GLU A 1 216 ? -5.161 -5.407 7.192 1.00 77.56 216 GLU A C 1
ATOM 1798 O O . GLU A 1 216 ? -5.590 -6.561 7.304 1.00 77.56 216 GLU A O 1
ATOM 1803 N N . PHE A 1 217 ? -4.245 -5.048 6.291 1.00 70.88 217 PHE A N 1
ATOM 1804 C CA . PHE A 1 217 ? -3.771 -5.926 5.224 1.00 70.88 217 PHE A CA 1
ATOM 1805 C C . PHE A 1 217 ? -2.320 -6.388 5.444 1.00 70.88 217 PHE A C 1
ATOM 1807 O O . PHE A 1 217 ? -2.079 -7.592 5.509 1.00 70.88 217 PHE A O 1
ATOM 1814 N N . GLU A 1 218 ? -1.371 -5.463 5.619 1.00 68.38 218 GLU A N 1
ATOM 1815 C CA . GLU A 1 218 ? 0.079 -5.750 5.546 1.00 68.38 218 GLU A CA 1
ATOM 1816 C C . GLU A 1 218 ? 0.680 -6.261 6.862 1.00 68.38 218 GLU A C 1
ATOM 1818 O O . GLU A 1 218 ? 1.495 -7.177 6.881 1.00 68.38 218 GLU A O 1
ATOM 1823 N N . LEU A 1 219 ? 0.259 -5.725 8.005 1.00 62.59 219 LEU A N 1
ATOM 1824 C CA . LEU A 1 219 ? 0.742 -6.163 9.308 1.00 62.59 219 LEU A CA 1
ATOM 1825 C C . LEU A 1 219 ? -0.035 -7.387 9.774 1.00 62.59 219 LEU A C 1
ATOM 1827 O O . LEU A 1 219 ? -1.197 -7.300 10.175 1.00 62.59 219 LEU A O 1
ATOM 1831 N N . ALA A 1 220 ? 0.628 -8.537 9.866 1.00 48.88 220 ALA A N 1
ATOM 1832 C CA . ALA A 1 220 ? 0.066 -9.740 10.482 1.00 48.88 220 ALA A CA 1
ATOM 1833 C C . ALA A 1 220 ? 0.053 -9.698 12.030 1.00 48.88 220 ALA A C 1
ATOM 1835 O O . ALA A 1 220 ? 0.246 -10.715 12.691 1.00 48.88 220 ALA A O 1
ATOM 1836 N N . SER A 1 221 ? -0.236 -8.544 12.643 1.00 42.94 221 SER A N 1
ATOM 1837 C CA . SER A 1 221 ? -0.391 -8.421 14.106 1.00 42.94 221 SER A CA 1
ATOM 1838 C C . SER A 1 221 ? -1.629 -9.158 14.654 1.00 42.94 221 SER A C 1
ATOM 1840 O O . SER A 1 221 ? -1.764 -9.350 15.861 1.00 42.94 221 SER A O 1
ATOM 1842 N N . GLY A 1 222 ? -2.516 -9.637 13.772 1.00 37.84 222 GLY A N 1
ATOM 1843 C CA . GLY A 1 222 ? -3.676 -10.458 14.106 1.00 37.84 222 GLY A CA 1
ATOM 1844 C C . GLY A 1 222 ? -3.640 -11.815 13.401 1.00 37.84 222 GLY A C 1
ATOM 1845 O O . GLY A 1 222 ? -3.477 -11.893 12.187 1.00 37.84 222 GLY A O 1
ATOM 1846 N N . ARG A 1 223 ? -3.906 -12.877 14.167 1.00 43.06 223 ARG A N 1
ATOM 1847 C CA . ARG A 1 223 ? -3.887 -14.305 13.792 1.00 43.06 223 ARG A CA 1
ATOM 1848 C C . ARG A 1 223 ? -4.875 -14.826 12.712 1.00 43.06 223 ARG A C 1
ATOM 1850 O O . ARG A 1 223 ? -4.833 -16.031 12.461 1.00 43.06 223 ARG A O 1
ATOM 1857 N N . PRO A 1 224 ? -5.794 -14.064 12.077 1.00 33.34 224 PRO A N 1
ATOM 1858 C CA . PRO A 1 224 ? -6.582 -14.653 10.991 1.00 33.34 224 PRO A CA 1
ATOM 1859 C C . PRO A 1 224 ? -5.940 -14.537 9.604 1.00 33.34 224 PRO A C 1
ATOM 1861 O O . PRO A 1 224 ? -6.187 -15.414 8.781 1.00 33.34 224 PRO A O 1
ATOM 1864 N N . SER A 1 225 ? -5.062 -13.555 9.353 1.00 33.72 225 SER A N 1
ATOM 1865 C CA . SER A 1 225 ? -4.284 -13.507 8.101 1.00 33.72 225 SER A CA 1
ATOM 1866 C C . SER A 1 225 ? -3.138 -14.524 8.086 1.00 33.72 225 SER A C 1
ATOM 1868 O O . SER A 1 225 ? -2.715 -14.950 7.015 1.00 33.72 225 SER A O 1
ATOM 1870 N N . SER A 1 226 ? -2.721 -15.032 9.253 1.00 35.91 226 SER A N 1
ATOM 1871 C CA . SER A 1 226 ? -1.720 -16.098 9.324 1.00 35.91 226 SER A CA 1
ATOM 1872 C C . SER A 1 226 ? -2.161 -17.402 8.661 1.00 35.91 226 SER A C 1
ATOM 1874 O O . SER A 1 226 ? -1.292 -18.174 8.324 1.00 35.91 226 SER A O 1
ATOM 1876 N N . HIS A 1 227 ? -3.449 -17.666 8.416 1.00 37.62 227 HIS A N 1
ATOM 1877 C CA . HIS A 1 227 ? -3.860 -18.913 7.748 1.00 37.62 227 HIS A CA 1
ATOM 1878 C C . HIS A 1 227 ? -3.736 -18.889 6.220 1.00 37.62 227 HIS A C 1
ATOM 1880 O O . HIS A 1 227 ? -3.471 -19.934 5.637 1.00 37.62 227 HIS A O 1
ATOM 1886 N N . ILE A 1 228 ? -3.873 -17.720 5.585 1.00 39.09 228 ILE A N 1
ATOM 1887 C CA . ILE A 1 228 ? -3.570 -17.554 4.151 1.00 39.09 228 ILE A CA 1
ATOM 1888 C C . ILE A 1 228 ? -2.048 -17.434 3.962 1.00 39.09 228 ILE A C 1
ATOM 1890 O O . ILE A 1 228 ? -1.496 -17.970 3.010 1.00 39.09 228 ILE A O 1
ATOM 1894 N N . LEU A 1 229 ? -1.351 -16.844 4.943 1.00 41.31 229 LEU A N 1
ATOM 1895 C CA . LEU A 1 229 ? 0.113 -16.793 5.024 1.00 41.31 229 LEU A CA 1
ATOM 1896 C C . LEU A 1 229 ? 0.782 -18.064 5.590 1.00 41.31 229 LEU A C 1
ATOM 1898 O O . LEU A 1 229 ? 1.997 -18.084 5.765 1.00 41.31 229 LEU A O 1
ATOM 1902 N N . PHE A 1 230 ? 0.042 -19.137 5.889 1.00 37.09 230 PHE A N 1
ATOM 1903 C CA . PHE A 1 230 ? 0.632 -20.317 6.540 1.00 37.09 230 PHE A CA 1
ATOM 1904 C C . PHE A 1 230 ? 1.307 -21.295 5.578 1.00 37.09 230 PHE A C 1
ATOM 1906 O O . PHE A 1 230 ? 1.879 -22.283 6.034 1.00 37.09 230 PHE A O 1
ATOM 1913 N N . VAL A 1 231 ? 1.254 -21.040 4.269 1.00 36.88 231 VAL A N 1
ATOM 1914 C CA . VAL A 1 231 ? 1.871 -21.928 3.273 1.00 36.88 231 VAL A CA 1
ATOM 1915 C C . VAL A 1 231 ? 3.100 -21.308 2.599 1.00 36.88 231 VAL A C 1
ATOM 1917 O O . VAL A 1 231 ? 3.566 -21.776 1.571 1.00 36.88 231 VAL A O 1
ATOM 1920 N N . TYR A 1 232 ? 3.698 -20.289 3.223 1.00 40.47 232 TYR A N 1
ATOM 1921 C CA . TYR A 1 232 ? 5.042 -19.843 2.853 1.00 40.47 232 TYR A CA 1
ATOM 1922 C C . TYR A 1 232 ? 6.076 -20.801 3.446 1.00 40.47 232 TYR A C 1
ATOM 1924 O O . TYR A 1 232 ? 6.625 -20.569 4.527 1.00 40.47 232 TYR A O 1
ATOM 1932 N N . SER A 1 233 ? 6.347 -21.896 2.738 1.00 26.66 233 SER A N 1
ATOM 1933 C CA . SER A 1 233 ? 7.559 -22.680 2.950 1.00 26.66 233 SER A CA 1
ATOM 1934 C C . SER A 1 233 ? 8.369 -22.755 1.668 1.00 26.66 233 SER A C 1
ATOM 1936 O O . SER A 1 233 ? 7.861 -23.169 0.632 1.00 26.66 233 SER A O 1
ATOM 1938 N N . THR A 1 234 ? 9.645 -22.403 1.837 1.00 29.94 234 THR A N 1
ATOM 1939 C CA . THR A 1 234 ? 10.792 -22.563 0.939 1.00 29.94 234 THR A CA 1
ATOM 1940 C C . THR A 1 234 ? 10.796 -21.702 -0.314 1.00 29.94 234 THR A C 1
ATOM 1942 O O . THR A 1 234 ? 10.265 -22.126 -1.324 1.00 29.94 234 THR A O 1
ATOM 1945 N N . LEU A 1 235 ? 11.493 -20.555 -0.252 1.00 30.86 235 LEU A N 1
ATOM 1946 C CA . LEU A 1 235 ? 12.516 -20.133 -1.224 1.00 30.86 235 LEU A CA 1
ATOM 1947 C C . LEU A 1 235 ? 13.228 -18.845 -0.759 1.00 30.86 235 LEU A C 1
ATOM 1949 O O . LEU A 1 235 ? 12.590 -17.869 -0.391 1.00 30.86 235 LEU A O 1
ATOM 1953 N N . LEU A 1 236 ? 14.566 -18.908 -0.725 1.00 33.09 236 LEU A N 1
ATOM 1954 C CA . LEU A 1 236 ? 15.555 -17.809 -0.706 1.00 33.09 236 LEU A CA 1
ATOM 1955 C C . LEU A 1 236 ? 15.314 -16.570 0.182 1.00 33.09 236 LEU A C 1
ATOM 1957 O O . LEU A 1 236 ? 15.851 -15.502 -0.088 1.00 33.09 236 LEU A O 1
ATOM 1961 N N . ILE A 1 237 ? 14.630 -16.717 1.312 1.00 38.25 237 ILE A N 1
ATOM 1962 C CA . ILE A 1 237 ? 14.707 -15.756 2.417 1.00 38.25 237 ILE A CA 1
ATOM 1963 C C . ILE A 1 237 ? 15.507 -16.435 3.525 1.00 38.25 237 ILE A C 1
ATOM 1965 O O . ILE A 1 237 ? 15.178 -17.541 3.949 1.00 38.25 237 ILE A O 1
ATOM 1969 N N . ASN A 1 238 ? 16.584 -15.792 3.986 1.00 35.62 238 ASN A N 1
ATOM 1970 C CA . ASN A 1 238 ? 17.590 -16.346 4.911 1.00 35.62 238 ASN A CA 1
ATOM 1971 C C . ASN A 1 238 ? 17.026 -16.710 6.315 1.00 35.62 238 ASN A C 1
ATOM 1973 O O . ASN A 1 238 ? 17.758 -17.072 7.231 1.00 35.62 238 ASN A O 1
ATOM 1977 N N . LYS A 1 239 ? 15.705 -16.598 6.511 1.00 49.47 239 LYS A N 1
ATOM 1978 C CA . LYS A 1 239 ? 14.971 -16.917 7.737 1.00 49.47 239 LYS A CA 1
ATOM 1979 C C . LYS A 1 239 ? 13.725 -17.724 7.395 1.00 49.47 239 LYS A C 1
ATOM 1981 O O . LYS A 1 239 ? 13.067 -17.474 6.390 1.00 49.47 239 LYS A O 1
ATOM 1986 N N . ASN A 1 240 ? 13.369 -18.664 8.267 1.00 53.88 240 ASN A N 1
ATOM 1987 C CA . ASN A 1 240 ? 12.131 -19.422 8.134 1.00 53.88 240 ASN A CA 1
ATOM 1988 C C . ASN A 1 240 ? 10.909 -18.485 8.244 1.00 53.88 240 ASN A C 1
ATOM 1990 O O . ASN A 1 240 ? 10.498 -18.113 9.347 1.00 53.88 240 ASN A O 1
ATOM 1994 N N . VAL A 1 241 ? 10.340 -18.116 7.093 1.00 55.41 241 VAL A N 1
ATOM 1995 C CA . VAL A 1 241 ? 9.187 -17.208 6.963 1.00 55.41 241 VAL A CA 1
ATOM 1996 C C . VAL A 1 241 ? 7.960 -17.750 7.698 1.00 55.41 241 VAL A C 1
ATOM 1998 O O . VAL A 1 241 ? 7.197 -16.972 8.267 1.00 55.41 241 VAL A O 1
ATOM 2001 N N . SER A 1 242 ? 7.817 -19.075 7.816 1.00 54.44 242 SER A N 1
ATOM 2002 C CA . SER A 1 242 ? 6.688 -19.707 8.510 1.00 54.44 242 SER A CA 1
ATOM 2003 C C . SER A 1 242 ? 6.625 -19.370 10.007 1.00 54.44 242 SER A C 1
ATOM 2005 O O . SER A 1 242 ? 5.596 -19.578 10.651 1.00 54.44 242 SER A O 1
ATOM 2007 N N . LEU A 1 243 ? 7.724 -18.876 10.591 1.00 53.72 243 LEU A N 1
ATOM 2008 C CA . LEU A 1 243 ? 7.770 -18.452 11.991 1.00 53.72 243 LEU A CA 1
ATOM 2009 C C . LEU A 1 243 ? 7.216 -17.036 12.201 1.00 53.72 243 LEU A C 1
ATOM 2011 O O . LEU A 1 243 ? 6.882 -16.705 13.342 1.00 53.72 243 LEU A O 1
ATOM 2015 N N . LEU A 1 244 ? 7.125 -16.222 11.139 1.00 57.62 244 LEU A N 1
ATOM 2016 C CA . LEU A 1 244 ? 6.676 -14.823 11.155 1.00 57.62 244 LEU A CA 1
ATOM 2017 C C . LEU A 1 244 ? 7.331 -13.983 12.275 1.00 57.62 244 LEU A C 1
ATOM 2019 O O . LEU A 1 244 ? 6.675 -13.188 12.950 1.00 57.62 244 LEU A O 1
ATOM 2023 N N . GLN A 1 245 ? 8.627 -14.196 12.529 1.00 56.84 245 GLN A N 1
ATOM 2024 C CA . GLN A 1 245 ? 9.370 -13.498 13.584 1.00 56.84 245 GLN A CA 1
ATOM 2025 C C . GLN A 1 245 ? 10.142 -12.309 13.017 1.00 56.84 245 GLN A C 1
ATOM 2027 O O . GLN A 1 245 ? 10.878 -12.456 12.046 1.00 56.84 245 GLN A O 1
ATOM 2032 N N . ASN A 1 246 ? 10.026 -11.155 13.683 1.00 56.47 246 ASN A N 1
ATOM 2033 C CA . ASN A 1 246 ? 10.771 -9.928 13.375 1.00 56.47 246 ASN A CA 1
ATOM 2034 C C . ASN A 1 246 ? 10.580 -9.411 11.937 1.00 56.47 246 ASN A C 1
ATOM 2036 O O . ASN A 1 246 ? 11.514 -8.855 11.365 1.00 56.47 246 ASN A O 1
ATOM 2040 N N . LEU A 1 247 ? 9.381 -9.589 11.375 1.00 62.47 247 LEU A N 1
ATOM 2041 C CA . LEU A 1 247 ? 9.019 -9.066 10.058 1.00 62.47 247 LEU A CA 1
ATOM 2042 C C . LEU A 1 247 ? 8.475 -7.639 10.168 1.00 62.47 247 LEU A C 1
ATOM 2044 O O . LEU A 1 247 ? 7.624 -7.353 11.018 1.00 62.47 247 LEU A O 1
ATOM 2048 N N . ALA A 1 248 ? 8.948 -6.759 9.294 1.00 59.38 248 ALA A N 1
ATOM 2049 C CA . ALA A 1 248 ? 8.349 -5.459 9.034 1.00 59.38 248 ALA A CA 1
ATOM 2050 C C . ALA A 1 248 ? 7.167 -5.604 8.058 1.00 59.38 248 ALA A C 1
ATOM 2052 O O . ALA A 1 248 ? 7.068 -6.591 7.339 1.00 59.38 248 ALA A O 1
ATOM 2053 N N . ALA A 1 249 ? 6.276 -4.610 8.001 1.00 59.06 249 ALA A N 1
ATOM 2054 C CA . ALA A 1 249 ? 5.127 -4.636 7.089 1.00 59.06 249 ALA A CA 1
ATOM 2055 C C . ALA A 1 249 ? 5.518 -4.829 5.615 1.00 59.06 249 ALA A C 1
ATOM 2057 O O . ALA A 1 249 ? 4.890 -5.618 4.919 1.00 59.06 249 ALA A O 1
ATOM 2058 N N . ARG A 1 250 ? 6.598 -4.167 5.181 1.00 62.28 250 ARG A N 1
ATOM 2059 C CA . ARG A 1 250 ? 7.156 -4.296 3.826 1.00 62.28 250 ARG A CA 1
ATOM 2060 C C . ARG A 1 250 ? 7.506 -5.742 3.459 1.00 62.28 250 ARG A C 1
ATOM 2062 O O . ARG A 1 250 ? 7.253 -6.155 2.342 1.00 62.28 250 ARG A O 1
ATOM 2069 N N . ASP A 1 251 ? 7.960 -6.539 4.429 1.00 66.69 251 ASP A N 1
ATOM 2070 C CA . ASP A 1 251 ? 8.327 -7.930 4.170 1.00 66.69 251 ASP A CA 1
ATOM 2071 C C . ASP A 1 251 ? 7.079 -8.753 3.782 1.00 66.69 251 ASP A C 1
ATOM 2073 O O . ASP A 1 251 ? 7.161 -9.656 2.960 1.00 66.69 251 ASP A O 1
ATOM 2077 N N . TYR A 1 252 ? 5.898 -8.429 4.329 1.00 68.81 252 TYR A N 1
ATOM 2078 C CA . TYR A 1 252 ? 4.640 -9.102 3.972 1.00 68.81 252 TYR A CA 1
ATOM 2079 C C . TYR A 1 252 ? 4.142 -8.735 2.572 1.00 68.81 252 TYR A C 1
ATOM 2081 O O . TYR A 1 252 ? 3.562 -9.588 1.898 1.00 68.81 252 TYR A O 1
ATOM 2089 N N . GLU A 1 253 ? 4.337 -7.482 2.159 1.00 72.00 253 GLU A N 1
ATOM 2090 C CA . GLU A 1 253 ? 4.051 -7.032 0.795 1.00 72.00 253 GLU A CA 1
ATOM 2091 C C . GLU A 1 253 ? 4.949 -7.765 -0.204 1.00 72.00 253 GLU A C 1
ATOM 2093 O O . GLU A 1 253 ? 4.426 -8.400 -1.121 1.00 72.00 253 GLU A O 1
ATOM 2098 N N . ASP A 1 254 ? 6.261 -7.788 0.047 1.00 73.75 254 ASP A N 1
ATOM 2099 C CA . ASP A 1 254 ? 7.231 -8.498 -0.791 1.00 73.75 254 ASP A CA 1
ATOM 2100 C C . ASP A 1 254 ? 6.863 -9.987 -0.911 1.00 73.75 254 ASP A C 1
ATOM 2102 O O . ASP A 1 254 ? 6.871 -10.561 -2.001 1.00 73.75 254 ASP A O 1
ATOM 2106 N N . PHE A 1 255 ? 6.454 -10.627 0.194 1.00 76.81 255 PHE A N 1
ATOM 2107 C CA . PHE A 1 255 ? 6.005 -12.023 0.173 1.00 76.81 255 PHE A CA 1
ATOM 2108 C C . PHE A 1 255 ? 4.763 -12.224 -0.690 1.00 76.81 255 PHE A C 1
ATOM 2110 O O . PHE A 1 255 ? 4.706 -13.190 -1.450 1.00 76.81 255 PHE A O 1
ATOM 2117 N N . LEU A 1 256 ? 3.782 -11.325 -0.596 1.00 79.31 256 LEU A N 1
ATOM 2118 C CA . LEU A 1 256 ? 2.568 -11.405 -1.401 1.00 79.31 256 LEU A CA 1
ATOM 2119 C C . LEU A 1 256 ? 2.876 -11.253 -2.897 1.00 79.31 256 LEU A C 1
ATOM 2121 O O . LEU A 1 256 ? 2.336 -12.017 -3.701 1.00 79.31 256 LEU A O 1
ATOM 2125 N N . GLN A 1 257 ? 3.775 -10.335 -3.264 1.00 80.00 257 GLN A N 1
ATOM 2126 C CA . GLN A 1 257 ? 4.194 -10.108 -4.650 1.00 80.00 257 GLN A CA 1
ATOM 2127 C C . GLN A 1 257 ? 4.873 -11.340 -5.267 1.00 80.00 257 GLN A C 1
ATOM 2129 O O . GLN A 1 257 ? 4.597 -11.678 -6.417 1.00 80.00 257 GLN A O 1
ATOM 2134 N N . VAL A 1 258 ? 5.695 -12.067 -4.500 1.00 80.62 258 VAL A N 1
ATOM 2135 C CA . VAL A 1 258 ? 6.395 -13.273 -4.993 1.00 80.62 258 VAL A CA 1
ATOM 2136 C C . VAL A 1 258 ? 5.609 -14.575 -4.799 1.00 80.62 258 VAL A C 1
ATOM 2138 O O . VAL A 1 258 ? 6.062 -15.641 -5.213 1.00 80.62 258 VAL A O 1
ATOM 2141 N N . SER A 1 259 ? 4.435 -14.522 -4.168 1.00 83.19 259 SER A N 1
ATOM 2142 C CA . SER A 1 259 ? 3.696 -15.717 -3.736 1.00 83.19 259 SER A CA 1
ATOM 2143 C C . SER A 1 259 ? 3.204 -16.603 -4.878 1.00 83.19 259 SER A C 1
ATOM 2145 O O . SER A 1 259 ? 3.259 -17.826 -4.766 1.00 83.19 259 SER A O 1
ATOM 2147 N N . LEU A 1 260 ? 2.755 -15.998 -5.980 1.00 86.69 260 LEU A N 1
ATOM 2148 C CA . LEU A 1 260 ? 2.170 -16.700 -7.125 1.00 86.69 260 LEU A CA 1
ATOM 2149 C C . LEU A 1 260 ? 3.102 -17.797 -7.677 1.00 86.69 260 LEU A C 1
ATOM 2151 O O . LEU A 1 260 ? 2.728 -18.969 -7.582 1.00 86.69 260 LEU A O 1
ATOM 2155 N N . PRO A 1 261 ? 4.326 -17.486 -8.157 1.00 83.62 261 PRO A N 1
ATOM 2156 C CA . PRO A 1 261 ? 5.227 -18.509 -8.688 1.00 83.62 261 PRO A CA 1
ATOM 2157 C C . PRO A 1 261 ? 5.745 -19.471 -7.612 1.00 83.62 261 PRO A C 1
ATOM 2159 O O . PRO A 1 261 ? 6.043 -20.622 -7.915 1.00 83.62 261 PRO A O 1
ATOM 2162 N N . VAL A 1 262 ? 5.853 -19.033 -6.350 1.00 82.81 262 VAL A N 1
ATOM 2163 C CA . VAL A 1 262 ? 6.334 -19.881 -5.242 1.00 82.81 262 VAL A CA 1
ATOM 2164 C C . VAL A 1 262 ? 5.339 -20.993 -4.915 1.00 82.81 262 VAL A C 1
ATOM 2166 O O . VAL A 1 262 ? 5.744 -22.104 -4.583 1.00 82.81 262 VAL A O 1
ATOM 2169 N N . PHE A 1 263 ? 4.041 -20.706 -4.997 1.00 82.00 263 PHE A N 1
ATOM 2170 C CA . PHE A 1 263 ? 2.987 -21.649 -4.625 1.00 82.00 263 PHE A CA 1
ATOM 2171 C C . PHE A 1 263 ? 2.508 -22.497 -5.804 1.00 82.00 263 PHE A C 1
ATOM 2173 O O . PHE A 1 263 ? 1.643 -23.357 -5.627 1.00 82.00 263 PHE A O 1
ATOM 2180 N N . GLU A 1 264 ? 3.010 -22.232 -7.008 1.00 86.00 264 GLU A N 1
ATOM 2181 C CA . GLU A 1 264 ? 2.531 -22.873 -8.223 1.00 86.00 264 GLU A CA 1
ATOM 2182 C C . GLU A 1 264 ? 2.900 -24.361 -8.243 1.00 86.00 264 GLU A C 1
ATOM 2184 O O . GLU A 1 264 ? 4.056 -24.746 -8.086 1.00 86.00 264 GLU A O 1
ATOM 2189 N N . GLY A 1 265 ? 1.898 -25.219 -8.428 1.00 84.38 265 GLY A N 1
ATOM 2190 C CA . GLY A 1 265 ? 2.053 -26.671 -8.462 1.00 84.38 265 GLY A CA 1
ATOM 2191 C C . GLY A 1 265 ? 2.128 -27.353 -7.091 1.00 84.38 265 GLY A C 1
ATOM 2192 O O . GLY A 1 265 ? 2.194 -28.582 -7.044 1.00 84.38 265 GLY A O 1
ATOM 2193 N N . LEU A 1 266 ? 2.076 -26.618 -5.971 1.00 85.31 266 LEU A N 1
ATOM 2194 C CA . LEU A 1 266 ? 2.256 -27.206 -4.634 1.00 85.31 266 LEU A CA 1
ATOM 2195 C C . LEU A 1 266 ? 1.013 -27.929 -4.089 1.00 85.31 266 LEU A C 1
ATOM 2197 O O . LEU A 1 266 ? 1.139 -28.776 -3.204 1.00 85.31 266 LEU A O 1
ATOM 2201 N N . PHE A 1 267 ? -0.187 -27.616 -4.589 1.00 83.81 267 PHE A N 1
ATOM 2202 C CA . PHE A 1 267 ? -1.449 -28.059 -3.967 1.00 83.81 267 PHE A CA 1
ATOM 2203 C C . PHE A 1 267 ? -2.251 -29.077 -4.783 1.00 83.81 267 PHE A C 1
ATOM 2205 O O . PHE A 1 267 ? -3.431 -29.299 -4.501 1.00 83.81 267 PHE A O 1
ATOM 2212 N N . GLY A 1 268 ? -1.637 -29.715 -5.784 1.00 87.62 268 GLY A N 1
ATOM 2213 C CA . GLY A 1 268 ? -2.280 -30.758 -6.588 1.00 87.62 268 GLY A CA 1
ATOM 2214 C C . GLY A 1 268 ? -3.635 -30.306 -7.146 1.00 87.62 268 GLY A C 1
ATOM 2215 O O . GLY A 1 268 ? -3.715 -29.323 -7.876 1.00 87.62 268 GLY A O 1
ATOM 2216 N N . ILE A 1 269 ? -4.720 -30.991 -6.762 1.00 90.69 269 ILE A N 1
ATOM 2217 C CA . ILE A 1 269 ? -6.088 -30.672 -7.216 1.00 90.69 269 ILE A CA 1
ATOM 2218 C C . ILE A 1 269 ? -6.571 -29.269 -6.804 1.00 90.69 269 ILE A C 1
ATOM 2220 O O . ILE A 1 269 ? -7.446 -28.704 -7.457 1.00 90.69 269 ILE A O 1
ATOM 2224 N N . HIS A 1 270 ? -6.001 -28.694 -5.739 1.00 88.81 270 HIS A N 1
ATOM 2225 C CA . HIS A 1 270 ? -6.391 -27.388 -5.200 1.00 88.81 270 HIS A CA 1
ATOM 2226 C C . HIS A 1 270 ? -5.540 -26.235 -5.718 1.00 88.81 270 HIS A C 1
ATOM 2228 O O . HIS A 1 270 ? -5.828 -25.085 -5.386 1.00 88.81 270 HIS A O 1
ATOM 2234 N N . ASP A 1 271 ? -4.528 -26.515 -6.540 1.00 88.88 271 ASP A N 1
ATOM 2235 C CA . ASP A 1 271 ? -3.570 -25.519 -7.020 1.00 88.88 271 ASP A CA 1
ATOM 2236 C C . ASP A 1 271 ? -4.260 -24.324 -7.680 1.00 88.88 271 ASP A C 1
ATOM 2238 O O . ASP A 1 271 ? -4.021 -23.175 -7.313 1.00 88.88 271 ASP A O 1
ATOM 2242 N N . LYS A 1 272 ? -5.245 -24.595 -8.545 1.00 92.00 272 LYS A N 1
ATOM 2243 C CA . LYS A 1 272 ? -6.042 -23.543 -9.180 1.00 92.00 272 LYS A CA 1
ATOM 2244 C C . LYS A 1 272 ? -6.737 -22.636 -8.163 1.00 92.00 272 LYS A C 1
ATOM 2246 O O . LYS A 1 272 ? -6.691 -21.421 -8.310 1.00 92.00 272 LYS A O 1
ATOM 2251 N N . ASN A 1 273 ? -7.355 -23.212 -7.132 1.00 90.19 273 ASN A N 1
ATOM 2252 C CA . ASN A 1 273 ? -8.083 -22.449 -6.115 1.00 90.19 273 ASN A CA 1
ATOM 2253 C C . ASN A 1 273 ? -7.144 -21.569 -5.280 1.00 90.19 273 ASN A C 1
ATOM 2255 O O . ASN A 1 273 ? -7.513 -20.450 -4.923 1.00 90.19 273 ASN A O 1
ATOM 2259 N N . VAL A 1 274 ? -5.946 -22.071 -4.963 1.00 89.56 274 VAL A N 1
ATOM 2260 C CA . VAL A 1 274 ? -4.938 -21.332 -4.192 1.00 89.56 274 VAL A CA 1
ATOM 2261 C C . VAL A 1 274 ? -4.337 -20.205 -5.025 1.00 89.56 274 VAL A C 1
ATOM 2263 O O . VAL A 1 274 ? -4.297 -19.071 -4.561 1.00 89.56 274 VAL A O 1
ATOM 2266 N N . GLN A 1 275 ? -3.946 -20.484 -6.266 1.00 90.56 275 GLN A N 1
ATOM 2267 C CA . GLN A 1 275 ? -3.405 -19.481 -7.181 1.00 90.56 275 GLN A CA 1
ATOM 2268 C C . GLN A 1 275 ? -4.417 -18.366 -7.479 1.00 90.56 275 GLN A C 1
ATOM 2270 O O . GLN A 1 275 ? -4.082 -17.189 -7.390 1.00 90.56 275 GLN A O 1
ATOM 2275 N N . ASP A 1 276 ? -5.686 -18.709 -7.725 1.00 92.25 276 ASP A N 1
ATOM 2276 C CA . ASP A 1 276 ? -6.750 -17.719 -7.923 1.00 92.25 276 ASP A CA 1
ATOM 2277 C C . ASP A 1 276 ? -6.996 -16.869 -6.667 1.00 92.25 276 ASP A C 1
ATOM 2279 O O . ASP A 1 276 ? -7.309 -15.681 -6.768 1.00 92.25 276 ASP A O 1
ATOM 2283 N N . LEU A 1 277 ? -6.881 -17.464 -5.474 1.00 91.12 277 LEU A N 1
ATOM 2284 C CA . LEU A 1 277 ? -6.973 -16.731 -4.212 1.00 91.12 277 LEU A CA 1
ATOM 2285 C C . LEU A 1 277 ? -5.805 -15.751 -4.056 1.00 91.12 277 LEU A C 1
ATOM 2287 O O . LEU A 1 277 ? -6.054 -14.595 -3.719 1.00 91.12 277 LEU A O 1
ATOM 2291 N N . LEU A 1 278 ? -4.568 -16.199 -4.295 1.00 90.06 278 LEU A N 1
ATOM 2292 C CA . LEU A 1 278 ? -3.370 -15.361 -4.208 1.00 90.06 278 LEU A CA 1
ATOM 2293 C C . LEU A 1 278 ? -3.438 -14.211 -5.211 1.00 90.06 278 LEU A C 1
ATOM 2295 O O . LEU A 1 278 ? -3.262 -13.064 -4.819 1.00 90.06 278 LEU A O 1
ATOM 2299 N N . PHE A 1 279 ? -3.809 -14.491 -6.461 1.00 92.56 279 PHE A N 1
ATOM 2300 C CA . PHE A 1 279 ? -3.960 -13.467 -7.492 1.00 92.56 279 PHE A CA 1
ATOM 2301 C C . PHE A 1 279 ? -4.988 -12.406 -7.086 1.00 92.56 279 PHE A C 1
ATOM 2303 O O . PHE A 1 279 ? -4.693 -11.215 -7.110 1.00 92.56 279 PHE A O 1
ATOM 2310 N N . ASN A 1 280 ? -6.184 -12.823 -6.650 1.00 91.56 280 ASN A N 1
ATOM 2311 C CA . ASN A 1 280 ? -7.220 -11.886 -6.209 1.00 91.56 280 ASN A CA 1
ATOM 2312 C C . ASN A 1 280 ? -6.790 -11.082 -4.973 1.00 91.56 280 ASN A C 1
ATOM 2314 O O . ASN A 1 280 ? -7.170 -9.921 -4.836 1.00 91.56 280 ASN A O 1
ATOM 2318 N N . LEU A 1 281 ? -6.006 -11.681 -4.074 1.00 89.12 281 LEU A N 1
ATOM 2319 C CA . LEU A 1 281 ? -5.482 -11.001 -2.894 1.00 89.12 281 LEU A CA 1
ATOM 2320 C C . LEU A 1 281 ? -4.456 -9.926 -3.283 1.00 89.12 281 LEU A C 1
ATOM 2322 O O . LEU A 1 281 ? -4.589 -8.786 -2.837 1.00 89.12 281 LEU A O 1
ATOM 2326 N N . THR A 1 282 ? -3.489 -10.265 -4.141 1.00 89.00 282 THR A N 1
ATOM 2327 C CA . THR A 1 282 ? -2.479 -9.326 -4.651 1.00 89.00 282 THR A CA 1
ATOM 2328 C C . THR A 1 282 ? -3.115 -8.227 -5.498 1.00 89.00 282 THR A C 1
ATOM 2330 O O . THR A 1 282 ? -2.741 -7.065 -5.358 1.00 89.00 282 THR A O 1
ATOM 2333 N N . ALA A 1 283 ? -4.136 -8.547 -6.298 1.00 91.38 283 ALA A N 1
ATOM 2334 C CA . ALA A 1 283 ? -4.892 -7.564 -7.069 1.00 91.38 283 ALA A CA 1
ATOM 2335 C C . ALA A 1 283 ? -5.601 -6.550 -6.158 1.00 91.38 283 ALA A C 1
ATOM 2337 O O . ALA A 1 283 ? -5.392 -5.349 -6.307 1.00 91.38 283 ALA A O 1
ATOM 2338 N N . VAL A 1 284 ? -6.386 -7.005 -5.168 1.00 91.44 284 VAL A N 1
ATOM 2339 C CA . VAL A 1 284 ? -7.076 -6.101 -4.224 1.00 91.44 284 VAL A CA 1
ATOM 2340 C C . VAL A 1 284 ? -6.081 -5.235 -3.451 1.00 91.44 284 VAL A C 1
ATOM 2342 O O . VAL A 1 284 ? -6.314 -4.037 -3.303 1.00 91.44 284 VAL A O 1
ATOM 2345 N N . HIS A 1 285 ? -4.970 -5.814 -2.986 1.00 88.94 285 HIS A N 1
ATOM 2346 C CA . HIS A 1 285 ? -3.897 -5.069 -2.319 1.00 88.94 285 HIS A CA 1
ATOM 2347 C C . HIS A 1 285 ? -3.302 -3.986 -3.228 1.00 88.94 285 HIS A C 1
ATOM 2349 O O . HIS A 1 285 ? -3.254 -2.818 -2.840 1.00 88.94 285 HIS A O 1
ATOM 2355 N N . SER A 1 286 ? -2.946 -4.347 -4.462 1.00 89.06 286 SER A N 1
ATOM 2356 C CA . SER A 1 286 ? -2.358 -3.432 -5.446 1.00 89.06 286 SER A CA 1
ATOM 2357 C C . SER A 1 286 ? -3.306 -2.286 -5.796 1.00 89.06 286 SER A C 1
ATOM 2359 O O . SER A 1 286 ? -2.908 -1.119 -5.766 1.00 89.06 286 SER A O 1
ATOM 2361 N N . PHE A 1 287 ? -4.581 -2.597 -6.052 1.00 91.81 287 PHE A N 1
ATOM 2362 C CA . PHE A 1 287 ? -5.608 -1.599 -6.341 1.00 91.81 287 PHE A CA 1
ATOM 2363 C C . PHE A 1 287 ? -5.868 -0.677 -5.151 1.00 91.81 287 PHE A C 1
ATOM 2365 O O . PHE A 1 287 ? -5.897 0.536 -5.324 1.00 91.81 287 PHE A O 1
ATOM 2372 N N . ALA A 1 288 ? -6.014 -1.217 -3.937 1.00 90.88 288 ALA A N 1
ATOM 2373 C CA . ALA A 1 288 ? -6.255 -0.411 -2.739 1.00 90.88 288 ALA A CA 1
ATOM 2374 C C . ALA A 1 288 ? -5.106 0.567 -2.447 1.00 90.88 288 ALA A C 1
ATOM 2376 O O . ALA A 1 288 ? -5.305 1.593 -1.793 1.00 90.88 288 ALA A O 1
ATOM 2377 N N . LYS A 1 289 ? -3.897 0.254 -2.920 1.00 87.81 289 LYS A N 1
ATOM 2378 C CA . LYS A 1 289 ? -2.713 1.083 -2.736 1.00 87.81 289 LYS A CA 1
ATOM 2379 C C . LYS A 1 289 ? -2.544 2.161 -3.806 1.00 87.81 289 LYS A C 1
ATOM 2381 O O . LYS A 1 289 ? -1.736 3.062 -3.574 1.00 87.81 289 LYS A O 1
ATOM 2386 N N . LEU A 1 290 ? -3.258 2.141 -4.933 1.00 90.19 290 LEU A N 1
ATOM 2387 C CA . LEU A 1 290 ? -3.093 3.164 -5.974 1.00 90.19 290 LEU A CA 1
ATOM 2388 C C . LEU A 1 290 ? -3.141 4.591 -5.389 1.00 90.19 290 LEU A C 1
ATOM 2390 O O . LEU A 1 290 ? -3.916 4.924 -4.494 1.00 90.19 290 LEU A O 1
ATOM 2394 N N . ARG A 1 291 ? -2.236 5.440 -5.879 1.00 87.81 291 ARG A N 1
ATOM 2395 C CA . ARG A 1 291 ? -2.073 6.850 -5.490 1.00 87.81 291 ARG A CA 1
ATOM 2396 C C . ARG A 1 291 ? -2.937 7.775 -6.344 1.00 87.81 291 ARG A C 1
ATOM 2398 O O . ARG A 1 291 ? -3.084 8.946 -5.998 1.00 87.81 291 ARG A O 1
ATOM 2405 N N . LEU A 1 292 ? -3.537 7.256 -7.405 1.00 88.56 292 LEU A N 1
ATOM 2406 C CA . LEU A 1 292 ? -4.537 7.933 -8.209 1.00 88.56 292 LEU A CA 1
ATOM 2407 C C . LEU A 1 292 ? -5.589 6.903 -8.617 1.00 88.56 292 LEU A C 1
ATOM 2409 O O . LEU A 1 292 ? -5.239 5.804 -9.035 1.00 88.56 292 LEU A O 1
ATOM 2413 N N . HIS A 1 293 ? -6.861 7.255 -8.470 1.00 90.69 293 HIS A N 1
ATOM 2414 C CA . HIS A 1 293 ? -7.979 6.412 -8.873 1.00 90.69 293 HIS A CA 1
ATOM 2415 C C . HIS A 1 293 ? -8.859 7.163 -9.866 1.00 90.69 293 HIS A C 1
ATOM 2417 O O . HIS A 1 293 ? -9.152 8.341 -9.667 1.00 90.69 293 HIS A O 1
ATOM 2423 N N . SER A 1 294 ? -9.290 6.451 -10.901 1.00 89.38 294 SER A N 1
ATOM 2424 C CA . SER A 1 294 ? -10.421 6.807 -11.753 1.00 89.38 294 SER A CA 1
ATOM 2425 C C . SER A 1 294 ? -11.665 6.023 -11.314 1.00 89.38 294 SER A C 1
ATOM 2427 O O . SER A 1 294 ? -11.550 5.040 -10.572 1.00 89.38 294 SER A O 1
ATOM 2429 N N . ASP A 1 295 ? -12.850 6.420 -11.784 1.00 90.38 295 ASP A N 1
ATOM 2430 C CA . ASP A 1 295 ? -14.087 5.674 -11.509 1.00 90.38 295 ASP A CA 1
ATOM 2431 C C . ASP A 1 295 ? -14.003 4.205 -11.982 1.00 90.38 295 ASP A C 1
ATOM 2433 O O . ASP A 1 295 ? -14.329 3.319 -11.183 1.00 90.38 295 ASP A O 1
ATOM 2437 N N . PRO A 1 296 ? -13.459 3.894 -13.184 1.00 91.44 296 PRO A N 1
ATOM 2438 C CA . PRO A 1 296 ? -13.182 2.513 -13.577 1.00 91.44 296 PRO A CA 1
ATOM 2439 C C . PRO A 1 296 ? -12.254 1.780 -12.601 1.00 91.44 296 PRO A C 1
ATOM 2441 O O . PRO A 1 296 ? -12.530 0.642 -12.241 1.00 91.44 296 PRO A O 1
ATOM 2444 N N . ALA A 1 297 ? -11.196 2.426 -12.090 1.00 91.56 297 ALA A N 1
ATOM 2445 C CA . ALA A 1 297 ? -10.263 1.771 -11.165 1.00 91.56 297 ALA A CA 1
ATOM 2446 C C . ALA A 1 297 ? -10.937 1.380 -9.843 1.00 91.56 297 ALA A C 1
ATOM 2448 O O . ALA A 1 297 ? -10.635 0.334 -9.264 1.00 91.56 297 ALA A O 1
ATOM 2449 N N . LEU A 1 298 ? -11.862 2.212 -9.356 1.00 92.56 298 LEU A N 1
ATOM 2450 C CA . LEU A 1 298 ? -12.663 1.911 -8.169 1.00 92.56 298 LEU A CA 1
ATOM 2451 C C . LEU A 1 298 ? -13.654 0.775 -8.423 1.00 92.56 298 LEU A C 1
ATOM 2453 O O . LEU A 1 298 ? -13.811 -0.098 -7.566 1.00 92.56 298 LEU A O 1
ATOM 2457 N N . GLN A 1 299 ? -14.280 0.754 -9.599 1.00 92.44 299 GLN A N 1
ATOM 2458 C CA . GLN A 1 299 ? -15.158 -0.337 -10.004 1.00 92.44 299 GLN A CA 1
ATOM 2459 C C . GLN A 1 299 ? -14.387 -1.662 -10.096 1.00 92.44 299 GLN A C 1
ATOM 2461 O O . GLN A 1 299 ? -14.839 -2.671 -9.555 1.00 92.44 299 GLN A O 1
ATOM 2466 N N . THR A 1 300 ? -13.194 -1.657 -10.690 1.00 92.38 300 THR A N 1
ATOM 2467 C CA . THR A 1 300 ? -12.318 -2.832 -10.790 1.00 92.38 300 THR A CA 1
ATOM 2468 C C . THR A 1 300 ? -11.868 -3.323 -9.409 1.00 92.38 300 THR A C 1
ATOM 2470 O O . THR A 1 300 ? -11.975 -4.517 -9.115 1.00 92.38 300 THR A O 1
ATOM 2473 N N . LEU A 1 301 ? -11.465 -2.427 -8.496 1.00 93.38 301 LEU A N 1
ATOM 2474 C CA . LEU A 1 301 ? -11.146 -2.781 -7.102 1.00 93.38 301 LEU A CA 1
ATOM 2475 C C . LEU A 1 301 ? -12.326 -3.478 -6.402 1.00 93.38 301 LEU A C 1
ATOM 2477 O O . LEU A 1 301 ? -12.162 -4.482 -5.702 1.00 93.38 301 LEU A O 1
ATOM 2481 N N . ASP A 1 302 ? -13.529 -2.951 -6.589 1.00 92.31 302 ASP A N 1
ATOM 2482 C CA . ASP A 1 302 ? -14.751 -3.478 -5.994 1.00 92.31 302 ASP A CA 1
ATOM 2483 C C . ASP A 1 302 ? -15.161 -4.847 -6.588 1.00 92.31 302 ASP A C 1
ATOM 2485 O O . ASP A 1 302 ? -15.563 -5.777 -5.868 1.00 92.31 302 ASP A O 1
ATOM 2489 N N . GLN A 1 303 ? -14.963 -5.033 -7.894 1.00 93.06 303 GLN A N 1
ATOM 2490 C CA . GLN A 1 303 ? -15.115 -6.326 -8.560 1.00 93.06 303 GLN A CA 1
ATOM 2491 C C . GLN A 1 303 ? -14.106 -7.353 -8.028 1.00 93.06 303 GLN A C 1
ATOM 2493 O O . GLN A 1 303 ? -14.507 -8.452 -7.633 1.00 93.06 303 GLN A O 1
ATOM 2498 N N . HIS A 1 304 ? -12.819 -7.009 -7.927 1.00 92.75 304 HIS A N 1
ATOM 2499 C CA . HIS A 1 304 ? -11.809 -7.908 -7.359 1.00 92.75 304 HIS A CA 1
ATOM 2500 C C . HIS A 1 304 ? -12.057 -8.207 -5.880 1.00 92.75 304 HIS A C 1
ATOM 2502 O O . HIS A 1 304 ? -11.871 -9.345 -5.458 1.00 92.75 304 HIS A O 1
ATOM 2508 N N . THR A 1 305 ? -12.581 -7.258 -5.103 1.00 92.75 305 THR A N 1
ATOM 2509 C CA . THR A 1 305 ? -13.006 -7.498 -3.712 1.00 92.75 305 THR A CA 1
ATOM 2510 C C . THR A 1 305 ? -14.129 -8.539 -3.643 1.00 92.75 305 THR A C 1
ATOM 2512 O O . THR A 1 305 ? -14.132 -9.429 -2.787 1.00 92.75 305 THR A O 1
ATOM 2515 N N . THR A 1 306 ? -15.053 -8.504 -4.606 1.00 94.38 306 THR A N 1
ATOM 2516 C CA . THR A 1 306 ? -16.108 -9.519 -4.760 1.00 94.38 306 THR A CA 1
ATOM 2517 C C . THR A 1 306 ? -15.547 -10.887 -5.112 1.00 94.38 306 THR A C 1
ATOM 2519 O O . THR A 1 306 ? -15.953 -11.900 -4.530 1.00 94.38 306 THR A O 1
ATOM 2522 N N . GLN A 1 307 ? -14.604 -10.929 -6.052 1.00 94.31 307 GLN A N 1
ATOM 2523 C CA . GLN A 1 307 ? -13.928 -12.160 -6.450 1.00 94.31 307 GLN A CA 1
ATOM 2524 C C . GLN A 1 307 ? -13.104 -12.739 -5.295 1.00 94.31 307 GLN A C 1
ATOM 2526 O O . GLN A 1 307 ? -13.207 -13.933 -5.026 1.00 94.31 307 GLN A O 1
ATOM 2531 N N . LEU A 1 308 ? -12.397 -11.901 -4.535 1.00 92.12 308 LEU A N 1
ATOM 2532 C CA . LEU A 1 308 ? -11.665 -12.290 -3.334 1.00 92.12 308 LEU A CA 1
ATOM 2533 C C . LEU A 1 308 ? -12.602 -12.898 -2.285 1.00 92.12 308 LEU A C 1
ATOM 2535 O O . LEU A 1 308 ? -12.323 -13.977 -1.768 1.00 92.12 308 LEU A O 1
ATOM 2539 N N . GLY A 1 309 ? -13.753 -12.273 -2.018 1.00 92.19 309 GLY A N 1
ATOM 2540 C CA . GLY A 1 309 ? -14.770 -12.834 -1.127 1.00 92.19 309 GLY A CA 1
ATOM 2541 C C . GLY A 1 309 ? -15.251 -14.224 -1.567 1.00 92.19 309 GLY A C 1
ATOM 2542 O O . GLY A 1 309 ? -15.414 -15.117 -0.730 1.00 92.19 309 GLY A O 1
ATOM 2543 N N . LYS A 1 310 ? -15.438 -14.442 -2.879 1.00 94.94 310 LYS A N 1
ATOM 2544 C CA . LYS A 1 310 ? -15.760 -15.765 -3.447 1.00 94.94 310 LYS A CA 1
ATOM 2545 C C . LYS A 1 310 ? -14.605 -16.753 -3.241 1.00 94.94 310 LYS A C 1
ATOM 2547 O O . LYS A 1 310 ? -14.840 -17.803 -2.649 1.00 94.94 310 LYS A O 1
ATOM 2552 N N . SER A 1 311 ? -13.376 -16.403 -3.629 1.00 91.56 311 SER A N 1
ATOM 2553 C CA . SER A 1 311 ? -12.184 -17.251 -3.466 1.00 91.56 311 SER A CA 1
ATOM 2554 C C . SER A 1 311 ? -11.932 -17.634 -2.006 1.00 91.56 311 SER A C 1
ATOM 2556 O O . SER A 1 311 ? -11.631 -18.788 -1.722 1.00 91.56 311 SER A O 1
ATOM 2558 N N . LEU A 1 312 ? -12.129 -16.713 -1.059 1.00 89.81 312 LEU A N 1
ATOM 2559 C CA . LEU A 1 312 ? -11.996 -16.963 0.379 1.00 89.81 312 LEU A CA 1
ATOM 2560 C C . LEU A 1 312 ? -12.996 -18.006 0.895 1.00 89.81 312 LEU A C 1
ATOM 2562 O O . LEU A 1 312 ? -12.640 -18.873 1.698 1.00 89.81 312 LEU A O 1
ATOM 2566 N N . ARG A 1 313 ? -14.252 -17.940 0.435 1.00 92.75 313 ARG A N 1
ATOM 2567 C CA . ARG A 1 313 ? -15.272 -18.947 0.762 1.00 92.75 313 ARG A CA 1
ATOM 2568 C C . ARG A 1 313 ? -14.954 -20.289 0.114 1.00 92.75 313 ARG A C 1
ATOM 2570 O O . ARG A 1 313 ? -15.049 -21.305 0.798 1.00 92.75 313 ARG A O 1
ATOM 2577 N N . THR A 1 314 ? -14.524 -20.294 -1.148 1.00 91.81 314 THR A N 1
ATOM 2578 C CA . THR A 1 314 ? -14.089 -21.512 -1.846 1.00 91.81 314 THR A CA 1
ATOM 2579 C C . THR A 1 314 ? -12.920 -22.171 -1.118 1.00 91.81 314 THR A C 1
ATOM 2581 O O . THR A 1 314 ? -12.971 -23.361 -0.828 1.00 91.81 314 THR A O 1
ATOM 2584 N N . PHE A 1 315 ? -11.910 -21.392 -0.729 1.00 87.62 315 PHE A N 1
ATOM 2585 C CA . PHE A 1 315 ? -10.764 -21.873 0.034 1.00 87.62 315 PHE A CA 1
ATOM 2586 C C . PHE A 1 315 ? -11.191 -22.492 1.370 1.00 87.62 315 PHE A C 1
ATOM 2588 O O . PHE A 1 315 ? -10.821 -23.625 1.669 1.00 87.62 315 PHE A O 1
ATOM 2595 N N . LYS A 1 316 ? -12.052 -21.810 2.140 1.00 87.25 316 LYS A N 1
ATOM 2596 C CA . LYS A 1 316 ? -12.572 -22.339 3.412 1.00 87.25 316 LYS A CA 1
ATOM 2597 C C . LYS A 1 316 ? -13.366 -23.640 3.237 1.00 87.25 316 LYS A C 1
ATOM 2599 O O . LYS A 1 316 ? -13.226 -24.538 4.062 1.00 87.25 316 LYS A O 1
ATOM 2604 N N . ASN A 1 317 ? -14.229 -23.711 2.226 1.00 90.81 317 ASN A N 1
ATOM 2605 C CA . ASN A 1 317 ? -15.218 -24.783 2.097 1.00 90.81 317 ASN A CA 1
ATOM 2606 C C . ASN A 1 317 ? -14.724 -25.988 1.287 1.00 90.81 317 ASN A C 1
ATOM 2608 O O . ASN A 1 317 ? -15.249 -27.077 1.485 1.00 90.81 317 ASN A O 1
ATOM 2612 N N . HIS A 1 318 ? -13.750 -25.805 0.389 1.00 89.69 318 HIS A N 1
ATOM 2613 C CA . HIS A 1 318 ? -13.288 -26.852 -0.530 1.00 89.69 318 HIS A CA 1
ATOM 2614 C C . HIS A 1 318 ? -11.801 -27.182 -0.397 1.00 89.69 318 HIS A C 1
ATOM 2616 O O . HIS A 1 318 ? -11.436 -28.317 -0.660 1.00 89.69 318 HIS A O 1
ATOM 2622 N N . VAL A 1 319 ? -10.952 -26.235 0.022 1.00 86.50 319 VAL A N 1
ATOM 2623 C CA . VAL A 1 319 ? -9.507 -26.486 0.180 1.00 86.50 319 VAL A CA 1
ATOM 2624 C C . VAL A 1 319 ? -9.192 -26.882 1.620 1.00 86.50 319 VAL A C 1
ATOM 2626 O O . VAL A 1 319 ? -8.664 -27.958 1.862 1.00 86.50 319 VAL A O 1
ATOM 2629 N N . CYS A 1 320 ? -9.557 -26.050 2.604 1.00 85.38 320 CYS A N 1
ATOM 2630 C CA . CYS A 1 320 ? -9.242 -26.301 4.015 1.00 85.38 320 CYS A CA 1
ATOM 2631 C C . CYS A 1 320 ? -9.678 -27.677 4.563 1.00 85.38 320 CYS A C 1
ATOM 2633 O O . CYS A 1 320 ? -8.938 -28.194 5.398 1.00 85.38 320 CYS A O 1
ATOM 2635 N N . PRO A 1 321 ? -10.819 -28.283 4.166 1.00 87.75 321 PRO A N 1
ATOM 2636 C CA . PRO A 1 321 ? -11.210 -29.603 4.672 1.00 87.75 321 PRO A CA 1
ATOM 2637 C C . PRO A 1 321 ? -10.211 -30.721 4.351 1.00 87.75 321 PRO A C 1
ATOM 2639 O O . PRO A 1 321 ? -10.084 -31.654 5.141 1.00 87.75 321 PRO A O 1
ATOM 2642 N N . ASP A 1 322 ? -9.469 -30.596 3.249 1.00 85.25 322 ASP A N 1
ATOM 2643 C CA . ASP A 1 322 ? -8.520 -31.616 2.789 1.00 85.25 322 ASP A CA 1
ATOM 2644 C C . ASP A 1 322 ? -7.149 -31.505 3.478 1.00 85.25 322 ASP A C 1
ATOM 2646 O O . ASP A 1 322 ? -6.315 -32.406 3.373 1.00 85.25 322 ASP A O 1
ATOM 2650 N N . PHE A 1 323 ? -6.912 -30.427 4.236 1.00 82.50 323 PHE A N 1
ATOM 2651 C CA . PHE A 1 323 ? -5.662 -30.192 4.957 1.00 82.50 323 PHE A CA 1
ATOM 2652 C C . PHE A 1 323 ? -5.893 -30.156 6.471 1.00 82.50 323 PHE A C 1
ATOM 2654 O O . PHE A 1 323 ? -6.472 -29.223 7.028 1.00 82.50 323 PHE A O 1
ATOM 2661 N N . ALA A 1 324 ? -5.362 -31.154 7.178 1.00 78.62 324 ALA A N 1
ATOM 2662 C CA . ALA A 1 324 ? -5.427 -31.216 8.635 1.00 78.62 324 ALA A CA 1
ATOM 2663 C C . ALA A 1 324 ? -4.419 -30.248 9.289 1.00 78.62 324 ALA A C 1
ATOM 2665 O O . ALA A 1 324 ? -3.287 -30.617 9.609 1.00 78.62 324 ALA A O 1
ATOM 2666 N N . THR A 1 325 ? -4.830 -29.000 9.520 1.00 77.19 325 THR A N 1
ATOM 2667 C CA . THR A 1 325 ? -3.991 -27.969 10.151 1.00 77.19 325 THR A CA 1
ATOM 2668 C C . THR A 1 325 ? -4.038 -28.013 11.681 1.00 77.19 325 THR A C 1
ATOM 2670 O O . THR A 1 325 ? -5.098 -28.137 12.305 1.00 77.19 325 THR A O 1
ATOM 2673 N N . LYS A 1 326 ? -2.869 -27.861 12.313 1.00 75.38 326 LYS A N 1
ATOM 2674 C CA . LYS A 1 326 ? -2.675 -27.882 13.772 1.00 75.38 326 LYS A CA 1
ATOM 2675 C C . LYS A 1 326 ? -2.098 -26.559 14.273 1.00 75.38 326 LYS A C 1
ATOM 2677 O O . LYS A 1 326 ? -1.457 -25.830 13.521 1.00 75.38 326 LYS A O 1
ATOM 2682 N N . GLU A 1 327 ? -2.326 -26.253 15.548 1.00 69.38 327 GLU A N 1
ATOM 2683 C CA . GLU A 1 327 ? -1.626 -25.159 16.233 1.00 69.38 327 GLU A CA 1
ATOM 2684 C C . GLU A 1 327 ? -0.101 -25.378 16.197 1.00 69.38 327 GLU A C 1
ATOM 2686 O O . GLU A 1 327 ? 0.382 -26.498 16.362 1.00 69.38 327 GLU A O 1
ATOM 2691 N N . LEU A 1 328 ? 0.668 -24.298 16.024 1.00 67.94 328 LEU A N 1
ATOM 2692 C CA . LEU A 1 328 ? 2.126 -24.348 16.192 1.00 67.94 328 LEU A CA 1
ATOM 2693 C C . LEU A 1 328 ? 2.490 -24.692 17.637 1.00 67.94 328 LEU A C 1
ATOM 2695 O O . LEU A 1 328 ? 1.787 -24.290 18.563 1.00 67.94 328 LEU A O 1
ATOM 2699 N N . ALA A 1 329 ? 3.665 -25.289 17.853 1.00 70.81 329 ALA A N 1
ATOM 2700 C CA . ALA A 1 329 ? 4.189 -25.560 19.197 1.00 70.81 329 ALA A CA 1
ATOM 2701 C C . ALA A 1 329 ? 4.190 -24.307 20.100 1.00 70.81 329 ALA A C 1
ATOM 2703 O O . ALA A 1 329 ? 3.822 -24.374 21.271 1.00 70.81 329 ALA A O 1
ATOM 2704 N N . LYS A 1 330 ? 4.516 -23.137 19.532 1.00 68.62 330 LYS A N 1
ATOM 2705 C CA . LYS A 1 330 ? 4.459 -21.844 20.233 1.00 68.62 330 LYS A CA 1
ATOM 2706 C C . LYS A 1 330 ? 3.030 -21.431 20.604 1.00 68.62 330 LYS A C 1
ATOM 2708 O O . LYS A 1 330 ? 2.811 -20.894 21.686 1.00 68.62 330 LYS A O 1
ATOM 2713 N N . GLU A 1 331 ? 2.053 -21.672 19.729 1.00 68.62 331 GLU A N 1
ATOM 2714 C CA . GLU A 1 331 ? 0.641 -21.379 20.008 1.00 68.62 331 GLU A CA 1
ATOM 2715 C C . GLU A 1 331 ? 0.078 -22.320 21.079 1.00 68.62 331 GLU A C 1
ATOM 2717 O O . GLU A 1 331 ? -0.600 -21.857 21.999 1.00 68.62 331 GLU A O 1
ATOM 2722 N N . ALA A 1 332 ? 0.426 -23.608 21.008 1.00 74.12 332 ALA A N 1
ATOM 2723 C CA . ALA A 1 332 ? 0.067 -24.604 22.010 1.00 74.12 332 ALA A CA 1
ATOM 2724 C C . ALA A 1 332 ? 0.644 -24.243 23.391 1.00 74.12 332 ALA A C 1
ATOM 2726 O O . ALA A 1 332 ? -0.107 -24.196 24.366 1.00 74.12 332 ALA A O 1
ATOM 2727 N N . GLY A 1 333 ? 1.931 -23.876 23.457 1.00 74.94 333 GLY A N 1
ATOM 2728 C CA . GLY A 1 333 ? 2.582 -23.430 24.693 1.00 74.94 333 GLY A CA 1
ATOM 2729 C C . GLY A 1 333 ? 1.972 -22.145 25.262 1.00 74.94 333 GLY A C 1
ATOM 2730 O O . GLY A 1 333 ? 1.660 -22.075 26.449 1.00 74.94 333 GLY A O 1
ATOM 2731 N N . ALA A 1 334 ? 1.693 -21.142 24.421 1.00 74.44 334 ALA A N 1
ATOM 2732 C CA . ALA A 1 334 ? 1.030 -19.911 24.861 1.00 74.44 334 ALA A CA 1
ATOM 2733 C C . ALA A 1 334 ? -0.390 -20.170 25.393 1.00 74.44 334 ALA A C 1
ATOM 2735 O O . ALA A 1 334 ? -0.838 -19.526 26.342 1.00 74.44 334 ALA A O 1
ATOM 2736 N N . ARG A 1 335 ? -1.123 -21.115 24.796 1.00 79.56 335 ARG A N 1
ATOM 2737 C CA . ARG A 1 335 ? -2.441 -21.537 25.279 1.00 79.56 335 ARG A CA 1
ATOM 2738 C C . ARG A 1 335 ? -2.345 -22.261 26.620 1.00 79.56 335 ARG A C 1
ATOM 2740 O O . ARG A 1 335 ? -3.187 -22.023 27.481 1.00 79.56 335 ARG A O 1
ATOM 2747 N N . GLU A 1 336 ? -1.354 -23.126 26.801 1.00 78.31 336 GLU A N 1
ATOM 2748 C CA . GLU A 1 336 ? -1.102 -23.815 28.072 1.00 78.31 336 GLU A CA 1
ATOM 2749 C C . GLU A 1 336 ? -0.772 -22.822 29.184 1.00 78.31 336 GLU A C 1
ATOM 2751 O O . GLU A 1 336 ? -1.410 -22.859 30.231 1.00 78.31 336 GLU A O 1
ATOM 2756 N N . GLN A 1 337 ? 0.107 -21.852 28.920 1.00 76.00 337 GLN A N 1
ATOM 2757 C CA . GLN A 1 337 ? 0.400 -20.766 29.859 1.00 76.00 337 GLN A CA 1
ATOM 2758 C C . GLN A 1 337 ? -0.850 -19.946 30.205 1.00 76.00 337 GLN A C 1
ATOM 2760 O O . GLN A 1 337 ? -1.068 -19.607 31.365 1.00 76.00 337 GLN A O 1
ATOM 2765 N N . ARG A 1 338 ? -1.710 -19.643 29.222 1.00 74.44 338 ARG A N 1
ATOM 2766 C CA . ARG A 1 338 ? -2.985 -18.943 29.472 1.00 74.44 338 ARG A CA 1
ATOM 2767 C C . ARG A 1 338 ? -3.943 -19.774 30.320 1.00 74.44 338 ARG A C 1
ATOM 2769 O O . ARG A 1 338 ? -4.561 -19.222 31.223 1.00 74.44 338 ARG A O 1
ATOM 2776 N N . ARG A 1 339 ? -4.048 -21.080 30.053 1.00 77.00 339 ARG A N 1
ATOM 2777 C CA . ARG A 1 339 ? -4.854 -22.009 30.859 1.00 77.00 339 ARG A CA 1
ATOM 2778 C C . ARG A 1 339 ? -4.331 -22.102 32.289 1.00 77.00 339 ARG A C 1
ATOM 2780 O O . ARG A 1 339 ? -5.139 -22.042 33.206 1.00 77.00 339 ARG A O 1
ATOM 2787 N N . ALA A 1 340 ? -3.014 -22.180 32.475 1.00 75.88 340 ALA A N 1
ATOM 2788 C CA . ALA A 1 340 ? -2.388 -22.164 33.794 1.00 75.88 340 ALA A CA 1
ATOM 2789 C C . ALA A 1 340 ? -2.704 -20.855 34.539 1.00 75.88 340 ALA A C 1
ATOM 2791 O O . ALA A 1 340 ? -3.258 -20.898 35.633 1.00 75.88 340 ALA A O 1
ATOM 2792 N N . LYS A 1 341 ? -2.507 -19.692 33.894 1.00 75.38 341 LYS A N 1
ATOM 2793 C CA . LYS A 1 341 ? -2.861 -18.377 34.463 1.00 75.38 341 LYS A CA 1
ATOM 2794 C C . LYS A 1 341 ? -4.363 -18.245 34.774 1.00 75.38 341 LYS A C 1
ATOM 2796 O O . LYS A 1 341 ? -4.727 -17.584 35.742 1.00 75.38 341 LYS A O 1
ATOM 2801 N N . GLN A 1 342 ? -5.256 -18.845 33.981 1.00 71.56 342 GLN A N 1
ATOM 2802 C CA . GLN A 1 342 ? -6.699 -18.884 34.272 1.00 71.56 342 GLN A CA 1
ATOM 2803 C C . GLN A 1 342 ? -7.031 -19.769 35.474 1.00 71.56 342 GLN A C 1
ATOM 2805 O O . GLN A 1 342 ? -7.810 -19.359 36.330 1.00 71.56 342 GLN A O 1
ATOM 2810 N N . GLN A 1 343 ? -6.426 -20.954 35.559 1.00 71.81 343 GLN A N 1
ATOM 2811 C CA . GLN A 1 343 ? -6.616 -21.875 36.680 1.00 71.81 343 GLN A CA 1
ATOM 2812 C C . GLN A 1 343 ? -6.097 -21.278 37.994 1.00 71.81 343 GLN A C 1
ATOM 2814 O O . GLN A 1 343 ? -6.763 -21.397 39.021 1.00 71.81 343 GLN A O 1
ATOM 2819 N N . GLU A 1 344 ? -4.975 -20.554 37.949 1.00 68.88 344 GLU A N 1
ATOM 2820 C CA . GLU A 1 344 ? -4.461 -19.769 39.078 1.00 68.88 344 GLU A CA 1
ATOM 2821 C C . GLU A 1 344 ? -5.431 -18.650 39.495 1.00 68.88 344 GLU A C 1
ATOM 2823 O O . GLU A 1 344 ? -5.687 -18.461 40.683 1.00 68.88 344 GLU A O 1
ATOM 2828 N N . ARG A 1 345 ? -6.028 -17.932 38.530 1.00 61.09 345 ARG A N 1
ATOM 2829 C CA . ARG A 1 345 ? -6.996 -16.846 38.788 1.00 61.09 345 ARG A CA 1
ATOM 2830 C C . ARG A 1 345 ? -8.334 -17.333 39.356 1.00 61.09 345 ARG A C 1
ATOM 2832 O O . ARG A 1 345 ? -8.971 -16.584 40.090 1.00 61.09 345 ARG A O 1
ATOM 2839 N N . GLN A 1 346 ? -8.766 -18.552 39.030 1.00 55.16 346 GLN A N 1
ATOM 2840 C CA . GLN A 1 346 ? -10.047 -19.111 39.484 1.00 55.16 346 GLN A CA 1
ATOM 2841 C C . GLN A 1 346 ? -9.984 -19.768 40.878 1.00 55.16 346 GLN A C 1
ATOM 2843 O O . GLN A 1 346 ? -10.999 -20.269 41.358 1.00 55.16 346 GLN A O 1
ATOM 2848 N N . GLY A 1 347 ? -8.833 -19.754 41.565 1.00 49.72 347 GLY A N 1
ATOM 2849 C CA . GLY A 1 347 ? -8.748 -20.190 42.964 1.00 49.72 347 GLY A CA 1
ATOM 2850 C C . GLY A 1 347 ? -9.122 -21.660 43.191 1.00 49.72 347 GLY A C 1
ATOM 2851 O O . GLY A 1 347 ? -9.614 -22.014 44.263 1.00 49.72 347 GLY A O 1
ATOM 2852 N N . ALA A 1 348 ? -8.901 -22.533 42.203 1.00 44.09 348 ALA A N 1
ATOM 2853 C CA . ALA A 1 348 ? -9.073 -23.968 42.383 1.00 44.09 348 ALA A CA 1
ATOM 2854 C C . ALA A 1 348 ? -7.884 -24.520 43.183 1.00 44.09 348 ALA A C 1
ATOM 2856 O O . ALA A 1 348 ? -6.847 -24.896 42.638 1.00 44.09 348 ALA A O 1
ATOM 2857 N N . GLY A 1 349 ? -8.040 -24.531 44.507 1.00 42.38 349 GLY A N 1
ATOM 2858 C CA . GLY A 1 349 ? -7.115 -25.177 45.424 1.00 42.38 349 GLY A CA 1
ATOM 2859 C C . GLY A 1 349 ? -6.836 -26.626 45.020 1.00 42.38 349 GLY A C 1
ATOM 2860 O O . GLY A 1 349 ? -7.741 -27.395 44.695 1.00 42.38 349 GLY A O 1
ATOM 2861 N N . ASN A 1 350 ? -5.554 -26.974 45.068 1.00 45.38 350 ASN A N 1
ATOM 2862 C CA . ASN A 1 350 ? -4.989 -28.301 44.869 1.00 45.38 350 ASN A CA 1
ATOM 2863 C C . ASN A 1 350 ? -5.879 -29.439 45.409 1.00 45.38 350 ASN A C 1
ATOM 2865 O O . ASN A 1 350 ? -5.988 -29.637 46.620 1.00 45.38 350 ASN A O 1
ATOM 2869 N N . LYS A 1 351 ? -6.403 -30.277 44.509 1.00 37.59 351 LYS A N 1
ATOM 2870 C CA . LYS A 1 351 ? -6.505 -31.722 44.747 1.00 37.59 351 LYS A CA 1
ATOM 2871 C C . LYS A 1 351 ? -6.046 -32.448 43.496 1.00 37.59 351 LYS A C 1
ATOM 2873 O O . LYS A 1 351 ? -6.687 -32.381 42.451 1.00 37.59 351 LYS A O 1
ATOM 2878 N N . GLY A 1 352 ? -4.910 -33.126 43.640 1.00 45.88 352 GLY A N 1
ATOM 2879 C CA . GLY A 1 352 ? -4.296 -33.934 42.604 1.00 45.88 352 GLY A CA 1
ATOM 2880 C C . GLY A 1 352 ? -5.294 -34.886 41.953 1.00 45.88 352 GLY A C 1
ATOM 2881 O O . GLY A 1 352 ? -5.848 -35.781 42.589 1.00 45.88 352 GLY A O 1
ATOM 2882 N N . LYS A 1 353 ? -5.468 -34.707 40.651 1.00 32.47 353 LYS A N 1
ATOM 2883 C CA . LYS A 1 353 ? -5.554 -35.820 39.719 1.00 32.47 353 LYS A CA 1
ATOM 2884 C C . LYS A 1 353 ? -4.486 -35.557 38.676 1.00 32.47 353 LYS A C 1
ATOM 2886 O O . LYS A 1 353 ? -4.629 -34.644 37.868 1.00 32.47 353 LYS A O 1
ATOM 2891 N N . GLU A 1 354 ? -3.423 -36.355 38.717 1.00 37.91 354 GLU A N 1
ATOM 2892 C CA . GLU A 1 354 ? -2.599 -36.612 37.542 1.00 37.91 354 GLU A CA 1
ATOM 2893 C C . GLU A 1 354 ? -3.526 -37.169 36.462 1.00 37.91 354 GLU A C 1
ATOM 2895 O O . GLU A 1 354 ? -3.766 -38.369 36.358 1.00 37.91 354 GLU A O 1
ATOM 2900 N N . VAL A 1 355 ? -4.123 -36.283 35.673 1.00 35.47 355 VAL A N 1
ATOM 2901 C CA . VAL A 1 355 ? -4.580 -36.673 34.355 1.00 35.47 355 VAL A CA 1
ATOM 2902 C C . VAL A 1 355 ? -3.374 -36.451 33.469 1.00 35.47 355 VAL A C 1
ATOM 2904 O O . VAL A 1 355 ? -3.048 -35.321 33.114 1.00 35.47 355 VAL A O 1
ATOM 2907 N N . SER A 1 356 ? -2.706 -37.547 33.123 1.00 41.56 356 SER A N 1
ATOM 2908 C CA . SER A 1 356 ? -1.792 -37.626 31.991 1.00 41.56 356 SER A CA 1
ATOM 2909 C C . SER A 1 356 ? -2.570 -37.314 30.703 1.00 41.56 356 SER A C 1
ATOM 2911 O O . SER A 1 356 ? -2.890 -38.201 29.908 1.00 41.56 356 SER A O 1
ATOM 2913 N N . GLN A 1 357 ? -2.967 -36.060 30.505 1.00 42.91 357 GLN A N 1
ATOM 2914 C CA . GLN A 1 357 ? -3.555 -35.609 29.256 1.00 42.91 357 GLN A CA 1
ATOM 2915 C C . GLN A 1 357 ? -2.397 -35.386 28.293 1.00 42.91 357 GLN A C 1
ATOM 2917 O O . GLN A 1 357 ? -1.680 -34.392 28.359 1.00 42.91 357 GLN A O 1
ATOM 2922 N N . LYS A 1 358 ? -2.187 -36.391 27.435 1.00 41.91 358 LYS A N 1
ATOM 2923 C CA . LYS A 1 358 ? -1.304 -36.334 26.268 1.00 41.91 358 LYS A CA 1
ATOM 2924 C C . LYS A 1 358 ? -1.396 -34.955 25.608 1.00 41.91 358 LYS A C 1
ATOM 2926 O O . LYS A 1 358 ? -2.504 -34.451 25.431 1.00 41.91 358 LYS A O 1
ATOM 2931 N N . LYS A 1 359 ? -0.242 -34.411 25.197 1.00 49.66 359 LYS A N 1
ATOM 2932 C CA . LYS A 1 359 ? -0.094 -33.300 24.240 1.00 49.66 359 LYS A CA 1
ATOM 2933 C C . LYS A 1 359 ? -1.005 -33.538 23.027 1.00 49.66 359 LYS A C 1
ATOM 2935 O O . LYS A 1 359 ? -0.599 -34.172 22.059 1.00 49.66 359 LYS A O 1
ATOM 2940 N N . ALA A 1 360 ? -2.262 -33.121 23.101 1.00 48.84 360 ALA A N 1
ATOM 2941 C CA . ALA A 1 360 ? -3.182 -33.216 21.984 1.00 48.84 360 ALA A CA 1
ATOM 2942 C C . ALA A 1 360 ? -3.030 -31.924 21.185 1.00 48.84 360 ALA A C 1
ATOM 2944 O O . ALA A 1 360 ? -3.492 -30.859 21.611 1.00 48.84 360 ALA A O 1
ATOM 2945 N N . ASP A 1 361 ? -2.334 -32.022 20.052 1.00 59.88 361 ASP A N 1
ATOM 2946 C CA . ASP A 1 361 ? -2.297 -30.964 19.047 1.00 59.88 361 ASP A CA 1
ATOM 2947 C C . ASP A 1 361 ? -3.735 -30.577 18.704 1.00 59.88 361 ASP A C 1
ATOM 2949 O O . ASP A 1 361 ? -4.505 -31.391 18.188 1.00 59.88 361 ASP A O 1
ATOM 2953 N N . LYS A 1 362 ? -4.126 -29.340 19.012 1.00 71.62 362 LYS A N 1
ATOM 2954 C CA . LYS A 1 362 ? -5.469 -28.869 18.679 1.00 71.62 362 LYS A CA 1
ATOM 2955 C C . LYS A 1 362 ? -5.505 -28.509 17.205 1.00 71.62 362 LYS A C 1
ATOM 2957 O O . LYS A 1 362 ? -4.682 -27.730 16.724 1.00 71.62 362 LYS A O 1
ATOM 2962 N N . THR A 1 363 ? -6.482 -29.073 16.512 1.00 72.25 363 THR A N 1
ATOM 2963 C CA . THR A 1 363 ? -6.805 -28.720 15.134 1.00 72.25 363 THR A CA 1
ATOM 2964 C C . THR A 1 363 ? -7.272 -27.271 15.074 1.00 72.25 363 THR A C 1
ATOM 2966 O O . THR A 1 363 ? -8.116 -26.843 15.868 1.00 72.25 363 THR A O 1
ATOM 2969 N N . LYS A 1 364 ? -6.717 -26.506 14.136 1.00 72.19 364 LYS A N 1
ATOM 2970 C CA . LYS A 1 364 ? -7.017 -25.084 13.953 1.00 72.19 364 LYS A CA 1
ATOM 2971 C C . LYS A 1 364 ? -7.626 -24.888 12.576 1.00 72.19 364 LYS A C 1
ATOM 2973 O O . LYS A 1 364 ? -6.978 -25.202 11.588 1.00 72.19 364 LYS A O 1
ATOM 2978 N N . THR A 1 365 ? -8.849 -24.372 12.512 1.00 72.31 365 THR A N 1
ATOM 2979 C CA . THR A 1 365 ? -9.584 -24.159 11.257 1.00 72.31 365 THR A CA 1
ATOM 2980 C C . THR A 1 365 ? -9.512 -22.704 10.809 1.00 72.31 365 THR A C 1
ATOM 2982 O O . THR A 1 365 ? -9.541 -21.791 11.639 1.00 72.31 365 THR A O 1
ATOM 2985 N N . PHE A 1 366 ? -9.501 -22.476 9.497 1.00 78.81 366 PHE A N 1
ATOM 2986 C CA . PHE A 1 366 ? -9.558 -21.133 8.929 1.00 78.81 366 PHE A CA 1
ATOM 2987 C C . PHE A 1 366 ? -10.897 -20.434 9.236 1.00 78.81 366 PHE A C 1
ATOM 2989 O O . PHE A 1 366 ? -11.973 -21.020 9.085 1.00 78.81 366 PHE A O 1
ATOM 2996 N N . SER A 1 367 ? -10.842 -19.169 9.671 1.00 80.19 367 SER A N 1
ATOM 2997 C CA . SER A 1 367 ? -12.023 -18.378 10.042 1.00 80.19 367 SER A CA 1
ATOM 2998 C C . SER A 1 367 ? -12.167 -17.134 9.173 1.00 80.19 367 SER A C 1
ATOM 3000 O O . SER A 1 367 ? -11.266 -16.301 9.106 1.00 80.19 367 SER A O 1
ATOM 3002 N N . LEU A 1 368 ? -13.352 -16.981 8.580 1.00 84.62 368 LEU A N 1
ATOM 3003 C CA . LEU A 1 368 ? -13.748 -15.799 7.808 1.00 84.62 368 LEU A CA 1
ATOM 3004 C C . LEU A 1 368 ? -14.465 -14.737 8.652 1.00 84.62 368 LEU A C 1
ATOM 3006 O O . LEU A 1 368 ? -14.800 -13.679 8.141 1.00 84.62 368 LEU A O 1
ATOM 3010 N N . SER A 1 369 ? -14.697 -14.980 9.942 1.00 86.25 369 SER A N 1
ATOM 3011 C CA . SER A 1 369 ? -15.456 -14.075 10.821 1.00 86.25 369 SER A CA 1
ATOM 3012 C C . SER A 1 369 ? -14.575 -13.008 11.476 1.00 86.25 369 SER A C 1
ATOM 3014 O O . SER A 1 369 ? -14.697 -12.729 12.670 1.00 86.25 369 SER A O 1
ATOM 3016 N N . THR A 1 370 ? -13.619 -12.458 10.726 1.00 84.81 370 THR A N 1
ATOM 3017 C CA . THR A 1 370 ? -12.560 -11.609 11.286 1.00 84.81 370 THR A CA 1
ATOM 3018 C C . THR A 1 370 ? -12.663 -10.184 10.774 1.00 84.81 370 THR A C 1
ATOM 3020 O O . THR A 1 370 ? -12.977 -9.960 9.610 1.00 84.81 370 THR A O 1
ATOM 3023 N N . TYR A 1 371 ? -12.380 -9.209 11.644 1.00 85.75 371 TYR A N 1
ATOM 3024 C CA . TYR A 1 371 ? -12.471 -7.789 11.290 1.00 85.75 371 TYR A CA 1
ATOM 3025 C C . TYR A 1 371 ? -11.650 -7.442 10.041 1.00 85.75 371 TYR A C 1
ATOM 3027 O O . TYR A 1 371 ? -12.124 -6.690 9.206 1.00 85.75 371 TYR A O 1
ATOM 3035 N N . LYS A 1 372 ? -10.464 -8.038 9.870 1.00 83.69 372 LYS A N 1
ATOM 3036 C CA . LYS A 1 372 ? -9.610 -7.785 8.703 1.00 83.69 372 LYS A CA 1
ATOM 3037 C C . LYS A 1 372 ? -10.290 -8.143 7.383 1.00 83.69 372 LYS A C 1
ATOM 3039 O O . LYS A 1 372 ? -10.280 -7.338 6.466 1.00 83.69 372 LYS A O 1
ATOM 3044 N N . VAL A 1 373 ? -10.947 -9.306 7.317 1.00 85.62 373 VAL A N 1
ATOM 3045 C CA . VAL A 1 373 ? -11.727 -9.708 6.131 1.00 85.62 373 VAL A CA 1
ATOM 3046 C C . VAL A 1 373 ? -12.842 -8.700 5.859 1.00 85.62 373 VAL A C 1
ATOM 3048 O O . VAL A 1 373 ? -13.073 -8.341 4.713 1.00 85.62 373 VAL A O 1
ATOM 3051 N N . HIS A 1 374 ? -13.500 -8.202 6.907 1.00 86.94 374 HIS A N 1
ATOM 3052 C CA . HIS A 1 374 ? -14.532 -7.177 6.764 1.00 86.94 374 HIS A CA 1
ATOM 3053 C C . HIS A 1 374 ? -13.973 -5.835 6.261 1.00 86.94 374 HIS A C 1
ATOM 3055 O O . HIS A 1 374 ? -14.554 -5.236 5.362 1.00 86.94 374 HIS A O 1
ATOM 3061 N N . ALA A 1 375 ? -12.839 -5.387 6.805 1.00 87.81 375 ALA A N 1
ATOM 3062 C CA . ALA A 1 375 ? -12.224 -4.099 6.492 1.00 87.81 375 ALA A CA 1
ATOM 3063 C C . ALA A 1 375 ? -11.766 -3.979 5.030 1.00 87.81 375 ALA A C 1
ATOM 3065 O O . ALA A 1 375 ? -11.768 -2.873 4.495 1.00 87.81 375 ALA A O 1
ATOM 3066 N N . ILE A 1 376 ? -11.441 -5.101 4.370 1.00 87.62 376 ILE A N 1
ATOM 3067 C CA . ILE A 1 376 ? -11.113 -5.130 2.935 1.00 87.62 376 ILE A CA 1
ATOM 3068 C C . ILE A 1 376 ? -12.268 -4.572 2.090 1.00 87.62 376 ILE A C 1
ATOM 3070 O O . ILE A 1 376 ? -12.031 -3.866 1.114 1.00 87.62 376 ILE A O 1
ATOM 3074 N N . GLY A 1 377 ? -13.518 -4.815 2.498 1.00 87.88 377 GLY A N 1
ATOM 3075 C CA . GLY A 1 377 ? -14.697 -4.263 1.828 1.00 87.88 377 GLY A CA 1
ATOM 3076 C C . GLY A 1 377 ? -14.831 -2.739 1.936 1.00 87.88 377 GLY A C 1
ATOM 3077 O O . GLY A 1 377 ? -15.551 -2.142 1.141 1.00 87.88 377 GLY A O 1
ATOM 3078 N N . SER A 1 378 ? -14.136 -2.086 2.879 1.00 88.06 378 SER A N 1
ATOM 3079 C CA . SER A 1 378 ? -14.247 -0.634 3.081 1.00 88.06 378 SER A CA 1
ATOM 3080 C C . SER A 1 378 ? -13.446 0.177 2.058 1.00 88.06 378 SER A C 1
ATOM 3082 O O . SER A 1 378 ? -13.742 1.361 1.887 1.00 88.06 378 SER A O 1
ATOM 3084 N N . TYR A 1 379 ? -12.423 -0.401 1.408 1.00 90.38 379 TYR A N 1
ATOM 3085 C CA . TYR A 1 379 ? -11.422 0.386 0.672 1.00 90.38 379 TYR A CA 1
ATOM 3086 C C . TYR A 1 379 ? -12.023 1.231 -0.447 1.00 90.38 379 TYR A C 1
ATOM 3088 O O . TYR A 1 379 ? -11.778 2.432 -0.467 1.00 90.38 379 TYR A O 1
ATOM 3096 N N . THR A 1 380 ? -12.864 0.666 -1.318 1.00 90.81 380 THR A N 1
ATOM 3097 C CA . THR A 1 380 ? -13.478 1.417 -2.428 1.00 90.81 380 THR A CA 1
ATOM 3098 C C . THR A 1 380 ? -14.223 2.657 -1.931 1.00 90.81 380 THR A C 1
ATOM 3100 O O . THR A 1 380 ? -14.028 3.767 -2.432 1.00 90.81 380 THR A O 1
ATOM 3103 N N . ARG A 1 381 ? -15.032 2.495 -0.878 1.00 88.38 381 ARG A N 1
ATOM 3104 C CA . ARG A 1 381 ? -15.791 3.598 -0.279 1.00 88.38 381 ARG A CA 1
ATOM 3105 C C . ARG A 1 381 ? -14.868 4.622 0.378 1.00 88.38 381 ARG A C 1
ATOM 3107 O O . ARG A 1 381 ? -15.092 5.820 0.243 1.00 88.38 381 ARG A O 1
ATOM 3114 N N . PHE A 1 382 ? -13.848 4.180 1.102 1.00 89.88 382 PHE A N 1
ATOM 3115 C CA . PHE A 1 382 ? -12.904 5.086 1.753 1.00 89.88 382 PHE A CA 1
ATOM 3116 C C . PHE A 1 382 ? -12.048 5.864 0.783 1.00 89.88 382 PHE A C 1
ATOM 3118 O O . PHE A 1 382 ? -11.827 7.050 1.010 1.00 89.88 382 PHE A O 1
ATOM 3125 N N . ILE A 1 383 ? -11.646 5.239 -0.314 1.00 92.75 383 ILE A N 1
ATOM 3126 C CA . ILE A 1 383 ? -10.936 5.931 -1.374 1.00 92.75 383 ILE A CA 1
ATOM 3127 C C . ILE A 1 383 ? -11.832 7.003 -1.998 1.00 92.75 383 ILE A C 1
ATOM 3129 O O . ILE A 1 383 ? -11.398 8.139 -2.171 1.00 92.75 383 ILE A O 1
ATOM 3133 N N . SER A 1 384 ? -13.109 6.683 -2.216 1.00 90.94 384 SER A N 1
ATOM 3134 C CA . SER A 1 384 ? -14.097 7.638 -2.733 1.00 90.94 384 SER A CA 1
ATOM 3135 C C . SER A 1 384 ? -14.348 8.819 -1.780 1.00 90.94 384 SER A C 1
ATOM 3137 O O . SER A 1 384 ? -14.530 9.947 -2.223 1.00 90.94 384 SER A O 1
ATOM 3139 N N . LEU A 1 385 ? -14.366 8.579 -0.463 1.00 88.56 385 LEU A N 1
ATOM 3140 C CA . LEU A 1 385 ? -14.693 9.604 0.541 1.00 88.56 385 LEU A CA 1
ATOM 3141 C C . LEU A 1 385 ? -13.494 10.449 0.987 1.00 88.56 385 LEU A C 1
ATOM 3143 O O . LEU A 1 385 ? -13.650 11.639 1.258 1.00 88.56 385 LEU A O 1
ATOM 3147 N N . PHE A 1 386 ? -12.321 9.834 1.129 1.00 88.25 386 PHE A N 1
ATOM 3148 C CA . PHE A 1 386 ? -11.152 10.436 1.783 1.00 88.25 386 PHE A CA 1
ATOM 3149 C C . PHE A 1 386 ? -9.939 10.561 0.860 1.00 88.25 386 PHE A C 1
ATOM 3151 O O . PHE A 1 386 ? -8.902 11.081 1.279 1.00 88.25 386 PHE A O 1
ATOM 3158 N N . GLY A 1 387 ? -10.061 10.103 -0.385 1.00 89.75 387 GLY A N 1
ATOM 3159 C CA . GLY A 1 387 ? -8.948 9.964 -1.307 1.00 89.75 387 GLY A CA 1
ATOM 3160 C C . GLY A 1 387 ? -8.142 8.690 -1.060 1.00 89.75 387 GLY A C 1
ATOM 3161 O O . GLY A 1 387 ? -8.491 7.823 -0.264 1.00 89.75 387 GLY A O 1
ATOM 3162 N N . THR A 1 388 ? -7.032 8.575 -1.770 1.00 91.31 388 THR A N 1
ATOM 3163 C CA . THR A 1 388 ? -6.176 7.383 -1.808 1.00 91.31 388 THR A CA 1
ATOM 3164 C C . THR A 1 388 ? -5.613 7.000 -0.430 1.00 91.31 388 THR A C 1
ATOM 3166 O O . THR A 1 388 ? -5.402 7.860 0.427 1.00 91.31 388 THR A O 1
ATOM 3169 N N . THR A 1 389 ? -5.356 5.707 -0.205 1.00 88.75 389 THR A N 1
ATOM 3170 C CA . THR A 1 389 ? -5.011 5.142 1.120 1.00 88.75 389 THR A CA 1
ATOM 3171 C C . THR A 1 389 ? -3.717 5.692 1.728 1.00 88.75 389 THR A C 1
ATOM 3173 O O . THR A 1 389 ? -3.606 5.813 2.948 1.00 88.75 389 THR A O 1
ATOM 3176 N N . ASP A 1 390 ? -2.766 6.132 0.903 1.00 84.69 390 ASP A N 1
ATOM 3177 C CA . ASP A 1 390 ? -1.554 6.852 1.321 1.00 84.69 390 ASP A CA 1
ATOM 3178 C C . ASP A 1 390 ? -1.860 8.189 2.026 1.00 84.69 390 ASP A C 1
ATOM 3180 O O . ASP A 1 390 ? -1.059 8.670 2.823 1.00 84.69 390 ASP A O 1
ATOM 3184 N N . SER A 1 391 ? -3.048 8.768 1.820 1.00 85.56 391 SER A N 1
ATOM 3185 C CA . SER A 1 391 ? -3.470 10.007 2.485 1.00 85.56 391 SER A CA 1
ATOM 3186 C C . SER A 1 391 ? -3.750 9.843 3.979 1.00 85.56 391 SER A C 1
ATOM 3188 O O . SER A 1 391 ? -3.751 10.844 4.701 1.00 85.56 391 SER A O 1
ATOM 3190 N N . TYR A 1 392 ? -4.017 8.626 4.447 1.00 86.75 392 TYR A N 1
ATOM 3191 C CA . TYR A 1 392 ? -4.367 8.340 5.840 1.00 86.75 392 TYR A CA 1
ATOM 3192 C C . TYR A 1 392 ? -3.729 7.045 6.358 1.00 86.75 392 TYR A C 1
ATOM 3194 O O . TYR A 1 392 ? -4.169 6.505 7.371 1.00 86.75 392 TYR A O 1
ATOM 3202 N N . SER A 1 393 ? -2.678 6.554 5.704 1.00 85.88 393 SER A N 1
ATOM 3203 C CA . SER A 1 393 ? -1.915 5.401 6.181 1.00 85.88 393 SER A CA 1
ATOM 3204 C C . SER A 1 393 ? -1.186 5.723 7.486 1.00 85.88 393 SER A C 1
ATOM 3206 O O . SER A 1 393 ? -0.579 6.791 7.639 1.00 85.88 393 SER A O 1
ATOM 3208 N N . THR A 1 394 ? -1.205 4.789 8.437 1.00 83.75 394 THR A N 1
ATOM 3209 C CA . THR A 1 394 ? -0.443 4.947 9.688 1.00 83.75 394 THR A CA 1
ATOM 3210 C C . THR A 1 394 ? 1.065 4.807 9.477 1.00 83.75 394 THR A C 1
ATOM 3212 O O . THR A 1 394 ? 1.834 5.258 10.329 1.00 83.75 394 THR A O 1
ATOM 3215 N N . GLN A 1 395 ? 1.509 4.303 8.317 1.00 76.94 395 GLN A N 1
ATOM 3216 C CA . GLN A 1 395 ? 2.922 4.200 7.941 1.00 76.94 395 GLN A CA 1
ATOM 3217 C C . GLN A 1 395 ? 3.642 5.550 8.062 1.00 76.94 395 GLN A C 1
ATOM 3219 O O . GLN A 1 395 ? 4.778 5.614 8.533 1.00 76.94 395 GLN A O 1
ATOM 3224 N N . VAL A 1 396 ? 2.957 6.650 7.730 1.00 77.25 396 VAL A N 1
ATOM 3225 C CA . VAL A 1 396 ? 3.482 8.015 7.882 1.00 77.25 396 VAL A CA 1
ATOM 3226 C C . VAL A 1 396 ? 3.772 8.334 9.358 1.00 77.25 396 VAL A C 1
ATOM 3228 O O . VAL A 1 396 ? 4.844 8.832 9.705 1.00 77.25 396 VAL A O 1
ATOM 3231 N N . GLY A 1 397 ? 2.847 7.985 10.256 1.00 76.44 397 GLY A N 1
ATOM 3232 C CA . GLY A 1 397 ? 3.031 8.130 11.703 1.00 76.44 397 GLY A CA 1
ATOM 3233 C C . GLY A 1 397 ? 4.107 7.198 12.273 1.00 76.44 397 GLY A C 1
ATOM 3234 O O . GLY A 1 397 ? 4.859 7.596 13.165 1.00 76.44 397 GLY A O 1
ATOM 3235 N N . GLU A 1 398 ? 4.235 5.977 11.746 1.00 75.19 398 GLU A N 1
ATOM 3236 C CA . GLU A 1 398 ? 5.295 5.036 12.127 1.00 75.19 398 GLU A CA 1
ATOM 3237 C C . GLU A 1 398 ? 6.695 5.512 11.721 1.00 75.19 398 GLU A C 1
ATOM 3239 O O . GLU A 1 398 ? 7.654 5.344 12.484 1.00 75.19 398 GLU A O 1
ATOM 3244 N N . LEU A 1 399 ? 6.834 6.145 10.554 1.00 74.50 399 LEU A N 1
ATOM 3245 C CA . LEU A 1 399 ? 8.089 6.775 10.150 1.00 74.50 399 LEU A CA 1
ATOM 3246 C C . LEU A 1 399 ? 8.474 7.896 11.125 1.00 74.50 399 LEU A C 1
ATOM 3248 O O . LEU A 1 399 ? 9.624 7.938 11.578 1.00 74.50 399 LEU A O 1
ATOM 3252 N N . GLU A 1 400 ? 7.517 8.725 11.555 1.00 74.81 400 GLU A N 1
ATOM 3253 C CA . GLU A 1 400 ? 7.777 9.763 12.563 1.00 74.81 400 GLU A CA 1
ATOM 3254 C C . GLU A 1 400 ? 8.098 9.164 13.948 1.00 74.81 400 GLU A C 1
ATOM 3256 O O . GLU A 1 400 ? 8.960 9.677 14.674 1.00 74.81 400 GLU A O 1
ATOM 3261 N N . HIS A 1 401 ? 7.528 8.003 14.304 1.00 73.56 401 HIS A N 1
ATOM 3262 C CA . HIS A 1 401 ? 7.907 7.288 15.530 1.00 73.56 401 HIS A CA 1
ATOM 3263 C C . HIS A 1 401 ? 9.403 6.956 15.585 1.00 73.56 401 HIS A C 1
ATOM 3265 O O . HIS A 1 401 ? 9.992 6.999 16.671 1.00 73.56 401 HIS A O 1
ATOM 3271 N N . ARG A 1 402 ? 10.049 6.647 14.449 1.00 73.06 402 ARG A N 1
ATOM 3272 C CA . ARG A 1 402 ? 11.503 6.382 14.409 1.00 73.06 402 ARG A CA 1
ATOM 3273 C C . ARG A 1 402 ? 12.290 7.596 14.902 1.00 73.06 402 ARG A C 1
ATOM 3275 O O . ARG A 1 402 ? 13.254 7.447 15.655 1.00 73.06 402 ARG A O 1
ATOM 3282 N N . ARG A 1 403 ? 11.846 8.803 14.546 1.00 71.25 403 ARG A N 1
ATOM 3283 C CA . ARG A 1 403 ? 12.457 10.061 14.983 1.00 71.25 403 ARG A CA 1
ATOM 3284 C C . ARG A 1 403 ? 12.247 10.313 16.475 1.00 71.25 403 ARG A C 1
ATOM 3286 O O . ARG A 1 403 ? 13.216 10.621 17.168 1.00 71.25 403 ARG A O 1
ATOM 3293 N N . ILE A 1 404 ? 11.041 10.079 17.002 1.00 71.06 404 ILE A N 1
ATOM 3294 C CA . ILE A 1 404 ? 10.788 10.154 18.454 1.00 71.06 404 ILE A CA 1
ATOM 3295 C C . ILE A 1 404 ? 11.680 9.179 19.221 1.00 71.06 404 ILE A C 1
ATOM 3297 O O . ILE A 1 404 ? 12.260 9.560 20.236 1.00 71.06 404 ILE A O 1
ATOM 3301 N N . LYS A 1 405 ? 11.827 7.936 18.747 1.00 74.31 405 LYS A N 1
ATOM 3302 C CA . LYS A 1 405 ? 12.693 6.936 19.392 1.00 74.31 405 LYS A CA 1
ATOM 3303 C C . LYS A 1 405 ? 14.154 7.405 19.452 1.00 74.31 405 LYS A C 1
ATOM 3305 O O . LYS A 1 405 ? 14.787 7.246 20.495 1.00 74.31 405 LYS A O 1
ATOM 3310 N N . ARG A 1 406 ? 14.659 8.065 18.398 1.00 74.31 406 ARG A N 1
ATOM 3311 C CA . ARG A 1 406 ? 15.995 8.703 18.386 1.00 74.31 406 ARG A CA 1
ATOM 3312 C C . ARG A 1 406 ? 16.115 9.875 19.366 1.00 74.31 406 ARG A C 1
ATOM 3314 O O . ARG A 1 406 ? 17.189 10.103 19.910 1.00 74.31 406 ARG A O 1
ATOM 3321 N N . PHE A 1 407 ? 15.048 10.640 19.596 1.00 72.06 407 PHE A N 1
ATOM 3322 C CA . PHE A 1 407 ? 15.050 11.687 20.626 1.00 72.06 407 PHE A CA 1
ATOM 3323 C C . PHE A 1 407 ? 15.012 11.088 22.027 1.00 72.06 407 PHE A C 1
ATOM 3325 O O . PHE A 1 407 ? 15.780 11.490 22.896 1.00 72.06 407 PHE A O 1
ATOM 3332 N N . TYR A 1 408 ? 14.170 10.076 22.237 1.00 68.69 408 TYR A N 1
ATOM 3333 C CA . TYR A 1 408 ? 14.054 9.377 23.509 1.00 68.69 408 TYR A CA 1
ATOM 3334 C C . TYR A 1 408 ? 15.383 8.747 23.947 1.00 68.69 408 TYR A C 1
ATOM 3336 O O . TYR A 1 408 ? 15.757 8.893 25.111 1.00 68.69 408 TYR A O 1
ATOM 3344 N N . SER A 1 409 ? 16.141 8.129 23.031 1.00 69.88 409 SER A N 1
ATOM 3345 C CA . SER A 1 409 ? 17.474 7.587 23.344 1.00 69.88 409 SER A CA 1
ATOM 3346 C C . SER A 1 409 ? 18.472 8.656 23.804 1.00 69.88 409 SER A C 1
ATOM 3348 O O . SER A 1 409 ? 19.390 8.345 24.554 1.00 69.88 409 SER A O 1
ATOM 3350 N N . ARG A 1 410 ? 18.253 9.922 23.424 1.00 69.75 410 ARG A N 1
ATOM 3351 C CA . ARG A 1 410 ? 19.043 11.096 23.829 1.00 69.75 410 ARG A CA 1
ATOM 3352 C C . ARG A 1 410 ? 18.481 11.817 25.061 1.00 69.75 410 ARG A C 1
ATOM 3354 O O . ARG A 1 410 ? 18.935 12.916 25.379 1.00 69.75 410 ARG A O 1
ATOM 3361 N N . THR A 1 411 ? 17.468 11.260 25.726 1.00 73.88 411 THR A N 1
ATOM 3362 C CA . THR A 1 411 ? 16.962 11.771 27.009 1.00 73.88 411 THR A CA 1
ATOM 3363 C C . THR A 1 411 ? 17.605 11.040 28.176 1.00 73.88 411 THR A C 1
ATOM 3365 O O . THR A 1 411 ? 18.083 9.919 28.035 1.00 73.88 411 THR A O 1
ATOM 3368 N N . ASN A 1 412 ? 17.539 11.629 29.370 1.00 74.94 412 ASN A N 1
ATOM 3369 C CA . ASN A 1 412 ? 17.969 10.939 30.589 1.00 74.94 412 ASN A CA 1
ATOM 3370 C C . ASN A 1 412 ? 16.980 9.850 31.061 1.00 74.94 412 ASN A C 1
ATOM 3372 O O . ASN A 1 412 ? 17.167 9.300 32.139 1.00 74.94 412 ASN A O 1
ATOM 3376 N N . LYS A 1 413 ? 15.917 9.564 30.289 1.00 70.38 413 LYS A N 1
ATOM 3377 C CA . LYS A 1 413 ? 14.864 8.565 30.561 1.00 70.38 413 LYS A CA 1
ATOM 3378 C C . LYS A 1 413 ? 14.108 8.737 31.898 1.00 70.38 413 LYS A C 1
ATOM 3380 O O . LYS A 1 413 ? 13.311 7.878 32.258 1.00 70.38 413 LYS A O 1
ATOM 3385 N N . VAL A 1 414 ? 14.279 9.862 32.604 1.00 67.44 414 VAL A N 1
ATOM 3386 C CA . VAL A 1 414 ? 13.574 10.195 33.865 1.00 67.44 414 VAL A CA 1
ATOM 3387 C C . VAL A 1 414 ? 12.190 10.792 33.569 1.00 67.44 414 VAL A C 1
ATOM 3389 O O . VAL A 1 414 ? 11.991 11.327 32.486 1.00 67.44 414 VAL A O 1
ATOM 3392 N N . PHE A 1 415 ? 11.247 10.779 34.526 1.00 50.97 415 PHE A N 1
ATOM 3393 C CA . PHE A 1 415 ? 9.842 11.262 34.461 1.00 50.97 415 PHE A CA 1
ATOM 3394 C C . PHE A 1 415 ? 9.562 12.522 33.601 1.00 50.97 415 PHE A C 1
ATOM 3396 O O . PHE A 1 415 ? 8.475 12.673 33.051 1.00 50.97 415 PHE A O 1
ATOM 3403 N N . ARG A 1 416 ? 10.539 13.423 33.416 1.00 59.38 416 ARG A N 1
ATOM 3404 C CA . ARG A 1 416 ? 10.441 14.613 32.545 1.00 59.38 416 ARG A CA 1
ATOM 3405 C C . ARG A 1 416 ? 10.884 14.397 31.087 1.00 59.38 416 ARG A C 1
ATOM 3407 O O . ARG A 1 416 ? 11.016 15.380 30.355 1.00 59.38 416 ARG A O 1
ATOM 3414 N N . TYR A 1 417 ? 11.107 13.162 30.638 1.00 60.44 417 TYR A N 1
ATOM 3415 C CA . TYR A 1 417 ? 11.598 12.864 29.288 1.00 60.44 417 TYR A CA 1
ATOM 3416 C C . TYR A 1 417 ? 10.665 13.406 28.196 1.00 60.44 417 TYR A C 1
ATOM 3418 O O . TYR A 1 417 ? 11.149 13.857 27.167 1.00 60.44 417 TYR A O 1
ATOM 3426 N N . VAL A 1 418 ? 9.349 13.475 28.438 1.00 60.91 418 VAL A N 1
ATOM 3427 C CA . VAL A 1 418 ? 8.367 14.052 27.497 1.00 60.91 418 VAL A CA 1
ATOM 3428 C C . VAL A 1 418 ? 8.735 15.482 27.123 1.00 60.91 418 VAL A C 1
ATOM 3430 O O . VAL A 1 418 ? 8.793 15.819 25.943 1.00 60.91 418 VAL A O 1
ATOM 3433 N N . ARG A 1 419 ? 9.060 16.302 28.133 1.00 70.25 419 ARG A N 1
ATOM 3434 C CA . ARG A 1 419 ? 9.490 17.697 27.970 1.00 70.25 419 ARG A CA 1
ATOM 3435 C C . ARG A 1 419 ? 10.844 17.787 27.265 1.00 70.25 419 ARG A C 1
ATOM 3437 O O . ARG A 1 419 ? 11.090 18.732 26.523 1.00 70.25 419 ARG A O 1
ATOM 3444 N N . GLN A 1 420 ? 11.726 16.813 27.483 1.00 68.12 420 GLN A N 1
ATOM 3445 C CA . GLN A 1 420 ? 13.024 16.746 26.805 1.00 68.12 420 GLN A CA 1
ATOM 3446 C C . GLN A 1 420 ? 12.863 16.400 25.316 1.00 68.12 420 GLN A C 1
ATOM 3448 O O . GLN A 1 420 ? 13.443 17.092 24.482 1.00 68.12 420 GLN A O 1
ATOM 3453 N N . VAL A 1 421 ? 12.019 15.416 24.980 1.00 70.62 421 VAL A N 1
ATOM 3454 C CA . VAL A 1 421 ? 11.687 15.039 23.595 1.00 70.62 421 VAL A CA 1
ATOM 3455 C C . VAL A 1 421 ? 11.020 16.203 22.858 1.00 70.62 421 VAL A C 1
ATOM 3457 O O . VAL A 1 421 ? 11.455 16.552 21.764 1.00 70.62 421 VAL A O 1
ATOM 3460 N N . THR A 1 422 ? 10.028 16.871 23.462 1.00 69.88 422 THR A N 1
ATOM 3461 C CA . THR A 1 422 ? 9.379 18.044 22.832 1.00 69.88 422 THR A CA 1
ATOM 3462 C C . THR A 1 422 ? 10.348 19.208 22.620 1.00 69.88 422 THR A C 1
ATOM 3464 O O . THR A 1 422 ? 10.288 19.876 21.590 1.00 69.88 422 THR A O 1
ATOM 3467 N N . ASN A 1 423 ? 11.274 19.453 23.552 1.00 73.19 423 ASN A N 1
ATOM 3468 C CA . ASN A 1 423 ? 12.292 20.491 23.380 1.00 73.19 423 ASN A CA 1
ATOM 3469 C C . ASN A 1 423 ? 13.295 20.153 22.265 1.00 73.19 423 ASN A C 1
ATOM 3471 O O . ASN A 1 423 ? 13.700 21.051 21.527 1.00 73.19 423 ASN A O 1
ATOM 3475 N N . GLN A 1 424 ? 13.704 18.886 22.137 1.00 70.44 424 GLN A N 1
ATOM 3476 C CA . GLN A 1 424 ? 14.575 18.439 21.044 1.00 70.44 424 GLN A CA 1
ATOM 3477 C C . GLN A 1 424 ? 13.877 18.566 19.687 1.00 70.44 424 GLN A C 1
ATOM 3479 O O . GLN A 1 424 ? 14.477 19.094 18.753 1.00 70.44 424 GLN A O 1
ATOM 3484 N N . GLU A 1 425 ? 12.606 18.173 19.596 1.00 75.62 425 GLU A N 1
ATOM 3485 C CA . GLU A 1 425 ? 11.799 18.319 18.380 1.00 75.62 425 GLU A CA 1
ATOM 3486 C C . GLU A 1 425 ? 11.736 19.787 17.929 1.00 75.62 425 GLU A C 1
ATOM 3488 O O . GLU A 1 425 ? 12.116 20.095 16.796 1.00 75.62 425 GLU A O 1
ATOM 3493 N N . ARG A 1 426 ? 11.388 20.706 18.845 1.00 72.19 426 ARG A N 1
ATOM 3494 C CA . ARG A 1 426 ? 11.351 22.151 18.561 1.00 72.19 426 ARG A CA 1
ATOM 3495 C C . ARG A 1 426 ? 12.701 22.683 18.083 1.00 72.19 426 ARG A C 1
ATOM 3497 O O . ARG A 1 426 ? 12.743 23.453 17.127 1.00 72.19 426 ARG A O 1
ATOM 3504 N N . ARG A 1 427 ? 13.805 22.277 18.721 1.00 72.69 427 ARG A N 1
ATOM 3505 C CA . ARG A 1 427 ? 15.164 22.695 18.328 1.00 72.69 427 ARG A CA 1
ATOM 3506 C C . ARG A 1 427 ? 15.518 22.215 16.924 1.00 72.69 427 ARG A C 1
ATOM 3508 O O . ARG A 1 427 ? 15.963 23.024 16.121 1.00 72.69 427 ARG A O 1
ATOM 3515 N N . VAL A 1 428 ? 15.276 20.941 16.614 1.00 73.88 428 VAL A N 1
ATOM 3516 C CA . VAL A 1 428 ? 15.552 20.380 15.280 1.00 73.88 428 VAL A CA 1
ATOM 3517 C C . VAL A 1 428 ? 14.714 21.077 14.211 1.00 73.88 428 VAL A C 1
ATOM 3519 O O . VAL A 1 428 ? 15.236 21.394 13.147 1.00 73.88 428 VAL A O 1
ATOM 3522 N N . ARG A 1 429 ? 13.438 21.375 14.493 1.00 68.81 429 ARG A N 1
ATOM 3523 C CA . ARG A 1 429 ? 12.572 22.110 13.560 1.00 68.81 429 ARG A CA 1
ATOM 3524 C C . ARG A 1 429 ? 13.119 23.508 13.252 1.00 68.81 429 ARG A C 1
ATOM 3526 O O . ARG A 1 429 ? 13.115 23.920 12.096 1.00 68.81 429 ARG A O 1
ATOM 3533 N N . ILE A 1 430 ? 13.615 24.216 14.270 1.00 71.88 430 ILE A N 1
ATOM 3534 C CA . ILE A 1 430 ? 14.238 25.536 14.103 1.00 71.88 430 ILE A CA 1
ATOM 3535 C C . ILE A 1 430 ? 15.530 25.423 13.285 1.00 71.88 430 ILE A C 1
ATOM 3537 O O . ILE A 1 430 ? 15.670 26.149 12.305 1.00 71.88 430 ILE A O 1
ATOM 3541 N N . VAL A 1 431 ? 16.432 24.497 13.627 1.00 75.25 431 VAL A N 1
ATOM 3542 C CA . VAL A 1 431 ? 17.704 24.307 12.903 1.00 75.25 431 VAL A CA 1
ATOM 3543 C C . VAL A 1 431 ? 17.454 23.984 11.432 1.00 75.25 431 VAL A C 1
ATOM 3545 O O . VAL A 1 431 ? 17.973 24.683 10.574 1.00 75.25 431 VAL A O 1
ATOM 3548 N N . LYS A 1 432 ? 16.548 23.055 11.119 1.00 68.44 432 LYS A N 1
ATOM 3549 C CA . LYS A 1 432 ? 16.211 22.725 9.726 1.00 68.44 432 LYS A CA 1
ATOM 3550 C C . LYS A 1 432 ? 15.530 23.853 8.955 1.00 68.44 432 LYS A C 1
ATOM 3552 O O . LYS A 1 432 ? 15.629 23.926 7.736 1.00 68.44 432 LYS A O 1
ATOM 3557 N N . SER A 1 433 ? 14.801 24.736 9.641 1.00 65.94 433 SER A N 1
ATOM 3558 C CA . SER A 1 433 ? 14.264 25.949 9.007 1.00 65.94 433 SER A CA 1
ATOM 3559 C C . SER A 1 433 ? 15.361 26.958 8.653 1.00 65.94 433 SER A C 1
ATOM 3561 O O . SER A 1 433 ? 15.161 27.783 7.767 1.00 65.94 433 SER A O 1
ATOM 3563 N N . ILE A 1 434 ? 16.504 26.895 9.343 1.00 70.50 434 ILE A N 1
ATOM 3564 C CA . ILE A 1 434 ? 17.697 27.697 9.067 1.00 70.50 434 ILE A CA 1
ATOM 3565 C C . ILE A 1 434 ? 18.539 27.015 7.981 1.00 70.50 434 ILE A C 1
ATOM 3567 O O . ILE A 1 434 ? 18.928 27.696 7.043 1.00 70.50 434 ILE A O 1
ATOM 3571 N N . GLU A 1 435 ? 18.742 25.694 8.049 1.00 68.75 435 GLU A N 1
ATOM 3572 C CA . GLU A 1 435 ? 19.447 24.901 7.025 1.00 68.75 435 GLU A CA 1
ATOM 3573 C C . GLU A 1 435 ? 18.790 25.050 5.651 1.00 68.75 435 GLU A C 1
ATOM 3575 O O . GLU A 1 435 ? 19.472 25.450 4.720 1.00 68.75 435 GLU A O 1
ATOM 3580 N N . ARG A 1 436 ? 17.458 24.911 5.538 1.00 59.69 436 ARG A N 1
ATOM 3581 C CA . ARG A 1 436 ? 16.751 25.149 4.262 1.00 59.69 436 ARG A CA 1
ATOM 3582 C C . ARG A 1 436 ? 16.990 26.553 3.690 1.00 59.69 436 ARG A C 1
ATOM 3584 O O . ARG A 1 436 ? 17.159 26.709 2.491 1.00 59.69 436 ARG A O 1
ATOM 3591 N N . ARG A 1 437 ? 17.080 27.581 4.547 1.00 61.38 437 ARG A N 1
ATOM 3592 C CA . ARG A 1 437 ? 17.408 28.956 4.113 1.00 61.38 437 ARG A CA 1
ATOM 3593 C C . ARG A 1 437 ? 18.865 29.114 3.667 1.00 61.38 437 ARG A C 1
ATOM 3595 O O . ARG A 1 437 ? 19.158 30.056 2.938 1.00 61.38 437 ARG A O 1
ATOM 3602 N N . LEU A 1 438 ? 19.767 28.259 4.148 1.00 58.31 438 LEU A N 1
ATOM 3603 C CA . LEU A 1 438 ? 21.190 28.253 3.799 1.00 58.31 438 LEU A CA 1
ATOM 3604 C C . LEU A 1 438 ? 21.459 27.390 2.555 1.00 58.31 438 LEU A C 1
ATOM 3606 O O . LEU A 1 438 ? 22.273 27.777 1.724 1.00 58.31 438 LEU A O 1
ATOM 3610 N N . GLU A 1 439 ? 20.740 26.282 2.376 1.00 55.19 439 GLU A N 1
ATOM 3611 C CA . GLU A 1 439 ? 20.779 25.426 1.181 1.00 55.19 439 GLU A CA 1
ATOM 3612 C C . GLU A 1 439 ? 20.267 26.169 -0.061 1.00 55.19 439 GLU A C 1
ATOM 3614 O O . GLU A 1 439 ? 20.914 26.128 -1.109 1.00 55.19 439 GLU A O 1
ATOM 3619 N N . ASP A 1 440 ? 19.199 26.966 0.079 1.00 53.81 440 ASP A N 1
ATOM 3620 C CA . ASP A 1 440 ? 18.725 27.888 -0.967 1.00 53.81 440 ASP A CA 1
ATOM 3621 C C . ASP A 1 440 ? 19.795 28.932 -1.363 1.00 53.81 440 ASP A C 1
ATOM 3623 O O . ASP A 1 440 ? 19.780 29.459 -2.475 1.00 53.81 440 ASP A O 1
ATOM 3627 N N . GLN A 1 441 ? 20.762 29.221 -0.480 1.00 50.38 441 GLN A N 1
ATOM 3628 C CA . GLN A 1 441 ? 21.903 30.103 -0.765 1.00 50.38 441 GLN A CA 1
ATOM 3629 C C . GLN A 1 441 ? 23.114 29.347 -1.340 1.00 50.38 441 GLN A C 1
ATOM 3631 O O . GLN A 1 441 ? 23.907 29.941 -2.073 1.00 50.38 441 GLN A O 1
ATOM 3636 N N . GLN A 1 442 ? 23.265 28.052 -1.049 1.00 50.22 442 GLN A N 1
ATOM 3637 C CA . GLN A 1 442 ? 24.414 27.228 -1.450 1.00 50.22 442 GLN A CA 1
ATOM 3638 C C . GLN A 1 442 ? 24.234 26.513 -2.798 1.00 50.22 442 GLN A C 1
ATOM 3640 O O . GLN A 1 442 ? 25.233 26.296 -3.484 1.00 50.22 442 GLN A O 1
ATOM 3645 N N . LYS A 1 443 ? 22.994 26.280 -3.261 1.00 44.19 443 LYS A N 1
ATOM 3646 C CA . LYS A 1 443 ? 22.696 25.789 -4.629 1.00 44.19 443 LYS A CA 1
ATOM 3647 C C . LYS A 1 443 ? 23.200 26.703 -5.759 1.00 44.19 443 LYS A C 1
ATOM 3649 O O . LYS A 1 443 ? 23.203 26.309 -6.916 1.00 44.19 443 LYS A O 1
ATOM 3654 N N . SER A 1 444 ? 23.675 27.905 -5.429 1.00 42.47 444 SER A N 1
ATOM 3655 C CA . SER A 1 444 ? 24.295 28.844 -6.371 1.00 42.47 444 SER A CA 1
ATOM 3656 C C . SER A 1 444 ? 25.819 28.682 -6.541 1.00 42.47 444 SER A C 1
ATOM 3658 O O . SER A 1 444 ? 26.418 29.476 -7.264 1.00 42.47 444 SER A O 1
ATOM 3660 N N . LYS A 1 445 ? 26.477 27.717 -5.867 1.00 42.62 445 LYS A N 1
ATOM 3661 C CA . LYS A 1 445 ? 27.956 27.691 -5.760 1.00 42.62 445 LYS A CA 1
ATOM 3662 C C . LYS A 1 445 ? 28.664 26.332 -5.864 1.00 42.62 445 LYS A C 1
ATOM 3664 O O . LYS A 1 445 ? 29.865 26.293 -5.617 1.00 42.62 445 LYS A O 1
ATOM 3669 N N . ALA A 1 446 ? 27.996 25.242 -6.234 1.00 37.50 446 ALA A N 1
ATOM 3670 C CA . ALA A 1 446 ? 28.640 23.925 -6.322 1.00 37.50 446 ALA A CA 1
ATOM 3671 C C . ALA A 1 446 ? 28.515 23.320 -7.727 1.00 37.50 446 ALA A C 1
ATOM 3673 O O . ALA A 1 446 ? 27.691 22.449 -7.974 1.00 37.50 446 ALA A O 1
ATOM 3674 N N . ALA A 1 447 ? 29.348 23.809 -8.643 1.00 39.06 447 ALA A N 1
ATOM 3675 C CA . ALA A 1 447 ? 29.694 23.127 -9.883 1.00 39.06 447 ALA A CA 1
ATOM 3676 C C . ALA A 1 447 ? 31.148 23.483 -10.214 1.00 39.06 447 ALA A C 1
ATOM 3678 O O . ALA A 1 447 ? 31.367 24.456 -10.921 1.00 39.06 447 ALA A O 1
ATOM 3679 N N . GLU A 1 448 ? 32.123 22.770 -9.631 1.00 35.62 448 GLU A N 1
ATOM 3680 C CA . GLU A 1 448 ? 33.509 22.664 -10.130 1.00 35.62 448 GLU A CA 1
ATOM 3681 C C . GLU A 1 448 ? 34.372 21.727 -9.250 1.00 35.62 448 GLU A C 1
ATOM 3683 O O . GLU A 1 448 ? 34.296 21.794 -8.024 1.00 35.62 448 GLU A O 1
ATOM 3688 N N . ALA A 1 449 ? 35.233 20.942 -9.924 1.00 31.94 449 ALA A N 1
ATOM 3689 C CA . ALA A 1 449 ? 36.272 19.993 -9.461 1.00 31.94 449 ALA A CA 1
ATOM 3690 C C . ALA A 1 449 ? 35.818 18.529 -9.210 1.00 31.94 449 ALA A C 1
ATOM 3692 O O . ALA A 1 449 ? 34.838 18.293 -8.522 1.00 31.94 449 ALA A O 1
ATOM 3693 N N . GLU A 1 450 ? 36.489 17.477 -9.697 1.00 32.84 450 GLU A N 1
ATOM 3694 C CA . GLU A 1 450 ? 37.709 17.351 -10.511 1.00 32.84 450 GLU A CA 1
ATOM 3695 C C . GLU A 1 450 ? 37.816 15.922 -11.093 1.00 32.84 450 GLU A C 1
ATOM 3697 O O . GLU A 1 450 ? 37.052 15.031 -10.741 1.00 32.84 450 GLU A O 1
ATOM 3702 N N . ASN A 1 451 ? 38.771 15.736 -12.005 1.00 28.30 451 ASN A N 1
ATOM 3703 C CA . ASN A 1 451 ? 38.928 14.615 -12.933 1.00 28.30 451 ASN A CA 1
ATOM 3704 C C . ASN A 1 451 ? 39.975 13.566 -12.478 1.00 28.30 451 ASN A C 1
ATOM 3706 O O . ASN A 1 451 ? 41.057 13.934 -12.020 1.00 28.30 451 ASN A O 1
ATOM 3710 N N . SER A 1 452 ? 39.756 12.315 -12.910 1.00 31.27 452 SER A N 1
ATOM 3711 C CA . SER A 1 452 ? 40.700 11.381 -13.573 1.00 31.27 452 SER A CA 1
ATOM 3712 C C . SER A 1 452 ? 41.535 10.353 -12.778 1.00 31.27 452 SER A C 1
ATOM 3714 O O . SER A 1 452 ? 42.446 10.707 -12.029 1.00 31.27 452 SER A O 1
ATOM 3716 N N . LYS A 1 453 ? 41.382 9.066 -13.167 1.00 29.17 453 LYS A N 1
ATOM 3717 C CA . LYS A 1 453 ? 42.454 8.114 -13.576 1.00 29.17 453 LYS A CA 1
ATOM 3718 C C . LYS A 1 453 ? 41.885 6.882 -14.317 1.00 29.17 453 LYS A C 1
ATOM 3720 O O . LYS A 1 453 ? 40.850 6.354 -13.946 1.00 29.17 453 LYS A O 1
ATOM 3725 N N . ILE A 1 454 ? 42.585 6.418 -15.362 1.00 31.44 454 ILE A N 1
ATOM 3726 C CA . ILE A 1 454 ? 42.177 5.322 -16.272 1.00 31.44 454 ILE A CA 1
ATOM 3727 C C . ILE A 1 454 ? 43.054 4.076 -16.052 1.00 31.44 454 ILE A C 1
ATOM 3729 O O . ILE A 1 454 ? 44.278 4.208 -15.977 1.00 31.44 454 ILE A O 1
ATOM 3733 N N . GLN A 1 455 ? 42.447 2.881 -16.062 1.00 33.69 455 GLN A N 1
ATOM 3734 C CA . GLN A 1 455 ? 43.106 1.595 -16.347 1.00 33.69 455 GLN A CA 1
ATOM 3735 C C . GLN A 1 455 ? 42.212 0.696 -17.222 1.00 33.69 455 GLN A C 1
ATOM 3737 O O . GLN A 1 455 ? 40.994 0.691 -17.078 1.00 33.69 455 GLN A O 1
ATOM 3742 N N . ASP A 1 456 ? 42.845 -0.042 -18.140 1.00 33.41 456 ASP A N 1
ATOM 3743 C CA . ASP A 1 456 ? 42.215 -0.912 -19.141 1.00 33.41 456 ASP A CA 1
ATOM 3744 C C . ASP A 1 456 ? 41.676 -2.220 -18.520 1.00 33.41 456 ASP A C 1
ATOM 3746 O O . ASP A 1 456 ? 42.400 -2.921 -17.812 1.00 33.41 456 ASP A O 1
ATOM 3750 N N . SER A 1 457 ? 40.443 -2.613 -18.866 1.00 38.22 457 SER A N 1
ATOM 3751 C CA . SER A 1 457 ? 39.938 -3.977 -18.649 1.00 38.22 457 SER A CA 1
ATOM 3752 C C . SER A 1 457 ? 39.186 -4.494 -19.881 1.00 38.22 457 SER A C 1
ATOM 3754 O O . SER A 1 457 ? 38.497 -3.758 -20.581 1.00 38.22 457 SER A O 1
ATOM 3756 N N . SER A 1 458 ? 39.367 -5.779 -20.187 1.00 41.81 458 SER A N 1
ATOM 3757 C CA . SER A 1 458 ? 38.895 -6.435 -21.414 1.00 41.81 458 SER A CA 1
ATOM 3758 C C . SER A 1 458 ? 37.523 -7.114 -21.269 1.00 41.81 458 SER A C 1
ATOM 3760 O O . SER A 1 458 ? 37.302 -8.151 -21.897 1.00 41.81 458 SER A O 1
ATOM 3762 N N . ASN A 1 459 ? 36.644 -6.589 -20.408 1.00 51.28 459 ASN A N 1
ATOM 3763 C CA . ASN A 1 459 ? 35.337 -7.180 -20.088 1.00 51.28 459 ASN A CA 1
ATOM 3764 C C . ASN A 1 459 ? 34.175 -6.371 -20.698 1.00 51.28 459 ASN A C 1
ATOM 3766 O O . ASN A 1 459 ? 34.279 -5.151 -20.801 1.00 51.28 459 ASN A O 1
ATOM 3770 N N . PRO A 1 460 ? 33.048 -7.018 -21.061 1.00 50.84 460 PRO A N 1
ATOM 3771 C CA . PRO A 1 460 ? 31.863 -6.335 -21.593 1.00 50.84 460 PRO A CA 1
ATOM 3772 C C . PRO A 1 460 ? 31.125 -5.463 -20.558 1.00 50.84 460 PRO A C 1
ATOM 3774 O O . PRO A 1 460 ? 30.272 -4.675 -20.956 1.00 50.84 460 PRO A O 1
ATOM 3777 N N . CYS A 1 461 ? 31.476 -5.567 -19.268 1.00 52.59 461 CYS A N 1
ATOM 3778 C CA . CYS A 1 461 ? 30.943 -4.769 -18.159 1.00 52.59 461 CYS A CA 1
ATOM 3779 C C . CYS A 1 461 ? 32.089 -4.118 -17.364 1.00 52.59 461 CYS A C 1
ATOM 3781 O O . CYS A 1 461 ? 33.114 -4.765 -17.135 1.00 52.59 461 CYS A O 1
ATOM 3783 N N . ILE A 1 462 ? 31.895 -2.889 -16.870 1.00 55.12 462 ILE A N 1
ATOM 3784 C CA . ILE A 1 462 ? 32.896 -2.153 -16.075 1.00 55.12 462 ILE A CA 1
ATOM 3785 C C . ILE A 1 462 ? 32.905 -2.650 -14.609 1.00 55.12 462 ILE A C 1
ATOM 3787 O O . ILE A 1 462 ? 31.848 -2.668 -13.966 1.00 55.12 462 ILE A O 1
ATOM 3791 N N . PRO A 1 463 ? 34.053 -3.090 -14.048 1.00 53.75 463 PRO A N 1
ATOM 3792 C CA . PRO A 1 463 ? 34.195 -3.404 -12.617 1.00 53.75 463 PRO A CA 1
ATOM 3793 C C . PRO A 1 463 ? 33.873 -2.210 -11.696 1.00 53.75 463 PRO A C 1
ATOM 3795 O O . PRO A 1 463 ? 34.077 -1.068 -12.082 1.00 53.75 463 PRO A O 1
ATOM 3798 N N . PHE A 1 464 ? 33.393 -2.468 -10.471 1.00 50.75 464 PHE A N 1
ATOM 3799 C CA . PHE A 1 464 ? 32.914 -1.422 -9.542 1.00 50.75 464 PHE A CA 1
ATOM 3800 C C . PHE A 1 464 ? 33.979 -0.374 -9.156 1.00 50.75 464 PHE A C 1
ATOM 3802 O O . PHE A 1 464 ? 33.637 0.760 -8.860 1.00 50.75 464 PHE A O 1
ATOM 3809 N N . GLU A 1 465 ? 35.260 -0.743 -9.183 1.00 44.16 465 GLU A N 1
ATOM 3810 C CA . GLU A 1 465 ? 36.387 0.103 -8.759 1.00 44.16 465 GLU A CA 1
ATOM 3811 C C . GLU A 1 465 ? 36.727 1.245 -9.739 1.00 44.16 465 GLU A C 1
ATOM 3813 O O . GLU A 1 465 ? 37.594 2.067 -9.440 1.00 44.16 465 GLU A O 1
ATOM 3818 N N . HIS A 1 466 ? 36.085 1.297 -10.911 1.00 56.47 466 HIS A N 1
ATOM 3819 C CA . HIS A 1 466 ? 36.352 2.305 -11.936 1.00 56.47 466 HIS A CA 1
ATOM 3820 C C . HIS A 1 466 ? 35.299 3.418 -11.947 1.00 56.47 466 HIS A C 1
ATOM 3822 O O . HIS A 1 466 ? 34.103 3.140 -12.003 1.00 56.47 466 HIS A O 1
ATOM 3828 N N . GLU A 1 467 ? 35.765 4.669 -11.992 1.00 54.28 467 GLU A N 1
ATOM 3829 C CA . GLU A 1 467 ? 34.912 5.858 -12.088 1.00 54.28 467 GLU A CA 1
ATOM 3830 C C . GLU A 1 467 ? 34.161 5.908 -13.434 1.00 54.28 467 GLU A C 1
ATOM 3832 O O . GLU A 1 467 ? 34.775 5.929 -14.509 1.00 54.28 467 GLU A O 1
ATOM 3837 N N . ASP A 1 468 ? 32.830 5.985 -13.372 1.00 59.12 468 ASP A N 1
ATOM 3838 C CA . ASP A 1 468 ? 31.952 6.281 -14.512 1.00 59.12 468 ASP A CA 1
ATOM 3839 C C . ASP A 1 468 ? 30.852 7.276 -14.085 1.00 59.12 468 ASP A C 1
ATOM 3841 O O . ASP A 1 468 ? 29.712 6.881 -13.828 1.00 59.12 468 ASP A O 1
ATOM 3845 N N . PRO A 1 469 ? 31.192 8.570 -13.922 1.00 65.88 469 PRO A N 1
ATOM 3846 C CA . PRO A 1 469 ? 30.311 9.533 -13.274 1.00 65.88 469 PRO A CA 1
ATOM 3847 C C . PRO A 1 469 ? 29.047 9.790 -14.099 1.00 65.88 469 PRO A C 1
ATOM 3849 O O . PRO A 1 469 ? 29.111 10.178 -15.269 1.00 65.88 469 PRO A O 1
ATOM 3852 N N . LEU A 1 470 ? 27.888 9.641 -13.453 1.00 69.69 470 LEU A N 1
ATOM 3853 C CA . LEU A 1 470 ? 26.576 9.904 -14.038 1.00 69.69 470 LEU A CA 1
ATOM 3854 C C . LEU A 1 470 ? 25.882 11.026 -13.240 1.00 69.69 470 LEU A C 1
ATOM 3856 O O . LEU A 1 470 ? 25.345 10.762 -12.159 1.00 69.69 470 LEU A O 1
ATOM 3860 N N . PRO A 1 471 ? 25.919 12.288 -13.718 1.00 69.12 471 PRO A N 1
ATOM 3861 C CA . PRO A 1 471 ? 25.310 13.408 -13.003 1.00 69.12 471 PRO A CA 1
ATOM 3862 C C . PRO A 1 471 ? 23.793 13.219 -12.888 1.00 69.12 471 PRO A C 1
ATOM 3864 O O . PRO A 1 471 ? 23.219 12.370 -13.571 1.00 69.12 471 PRO A O 1
ATOM 3867 N N . ILE A 1 472 ? 23.140 14.010 -12.035 1.00 63.91 472 ILE A N 1
ATOM 3868 C CA . ILE A 1 472 ? 21.678 13.973 -11.871 1.00 63.91 472 ILE A CA 1
ATOM 3869 C C . ILE A 1 472 ? 21.005 14.110 -13.248 1.00 63.91 472 ILE A C 1
ATOM 3871 O O . ILE A 1 472 ? 21.441 14.902 -14.089 1.00 63.91 472 ILE A O 1
ATOM 3875 N N . ALA A 1 473 ? 20.003 13.269 -13.505 1.00 67.69 473 ALA A N 1
ATOM 3876 C CA . ALA A 1 473 ? 19.351 13.190 -14.805 1.00 67.69 473 ALA A CA 1
ATOM 3877 C C . ALA A 1 473 ? 18.356 14.336 -14.998 1.00 67.69 473 ALA A C 1
ATOM 3879 O O . ALA A 1 473 ? 17.550 14.601 -14.112 1.00 67.69 473 ALA A O 1
ATOM 3880 N N . ASP A 1 474 ? 18.337 14.933 -16.191 1.00 74.25 474 ASP A N 1
ATOM 3881 C CA . ASP A 1 474 ? 17.274 15.864 -16.580 1.00 74.25 474 ASP A CA 1
ATOM 3882 C C . ASP A 1 474 ? 15.922 15.116 -16.648 1.00 74.25 474 ASP A C 1
ATOM 3884 O O . ASP A 1 474 ? 15.806 14.171 -17.437 1.00 74.25 474 ASP A O 1
ATOM 3888 N N . PRO A 1 475 ? 14.891 15.528 -15.883 1.00 72.12 475 PRO A N 1
ATOM 3889 C CA . PRO A 1 475 ? 13.563 14.905 -15.897 1.00 72.12 475 PRO A CA 1
ATOM 3890 C C . PRO A 1 475 ? 12.854 14.908 -17.253 1.00 72.12 475 PRO A C 1
ATOM 3892 O O . PRO A 1 475 ? 11.914 14.137 -17.460 1.00 72.12 475 PRO A O 1
ATOM 3895 N N . THR A 1 476 ? 13.257 15.797 -18.163 1.00 77.69 476 THR A N 1
ATOM 3896 C CA . THR A 1 476 ? 12.694 15.888 -19.515 1.00 77.69 476 THR A CA 1
ATOM 3897 C C . THR A 1 476 ? 13.385 14.962 -20.510 1.00 77.69 476 THR A C 1
ATOM 3899 O O . THR A 1 476 ? 12.777 14.602 -21.520 1.00 77.69 476 THR A O 1
ATOM 3902 N N . SER A 1 477 ? 14.616 14.531 -20.218 1.00 84.25 477 SER A N 1
ATOM 3903 C CA . SER A 1 477 ? 15.304 13.520 -21.018 1.00 84.25 477 SER A CA 1
ATOM 3904 C C . SER A 1 477 ? 14.685 12.152 -20.761 1.00 84.25 477 SER A C 1
ATOM 3906 O O . SER A 1 477 ? 14.435 11.797 -19.612 1.00 84.25 477 SER A O 1
ATOM 3908 N N . HIS A 1 478 ? 14.470 11.360 -21.812 1.00 87.12 478 HIS A N 1
ATOM 3909 C CA . HIS A 1 478 ? 13.969 9.987 -21.672 1.00 87.12 478 HIS A CA 1
ATOM 3910 C C . HIS A 1 478 ? 15.012 9.054 -21.055 1.00 87.12 478 HIS A C 1
ATOM 3912 O O . HIS A 1 478 ? 14.682 8.197 -20.243 1.00 87.12 478 HIS A O 1
ATOM 3918 N N . TYR A 1 479 ? 16.286 9.231 -21.409 1.00 91.06 479 TYR A N 1
ATOM 3919 C CA . TYR A 1 479 ? 17.360 8.392 -20.895 1.00 91.06 479 TYR A CA 1
ATOM 3920 C C . TYR A 1 479 ? 18.645 9.177 -20.634 1.00 91.06 479 TYR A C 1
ATOM 3922 O O . TYR A 1 479 ? 18.837 10.286 -21.142 1.00 91.06 479 TYR A O 1
ATOM 3930 N N . GLN A 1 480 ? 19.534 8.592 -19.834 1.00 87.06 480 GLN A N 1
ATOM 3931 C CA . GLN A 1 480 ? 20.867 9.123 -19.575 1.00 87.06 480 GLN A CA 1
ATOM 3932 C C . GLN A 1 480 ? 21.895 7.993 -19.499 1.00 87.06 480 GLN A C 1
ATOM 3934 O O . GLN A 1 480 ? 21.700 6.990 -18.812 1.00 87.06 480 GLN A O 1
ATOM 3939 N N . VAL A 1 481 ? 23.015 8.197 -20.187 1.00 86.31 481 VAL A N 1
ATOM 3940 C CA . VAL A 1 481 ? 24.206 7.344 -20.153 1.00 86.31 481 VAL A CA 1
ATOM 3941 C C . VAL A 1 481 ? 25.425 8.246 -19.955 1.00 86.31 481 VAL A C 1
ATOM 3943 O O . VAL A 1 481 ? 25.418 9.405 -20.375 1.00 86.31 481 VAL A O 1
ATOM 3946 N N . SER A 1 482 ? 26.473 7.731 -19.314 1.00 83.44 482 SER A N 1
ATOM 3947 C CA . SER A 1 482 ? 27.701 8.479 -19.036 1.00 83.44 482 SER A CA 1
ATOM 3948 C C . SER A 1 482 ? 28.300 9.134 -20.289 1.00 83.44 482 SER A C 1
ATOM 3950 O O . SER A 1 482 ? 28.267 8.599 -21.403 1.00 83.44 482 SER A O 1
ATOM 3952 N N . MET A 1 483 ? 28.887 10.321 -20.112 1.00 80.19 483 MET A N 1
ATOM 3953 C CA . MET A 1 483 ? 29.615 11.037 -21.171 1.00 80.19 483 MET A CA 1
ATOM 3954 C C . MET A 1 483 ? 31.080 10.608 -21.301 1.00 80.19 483 MET A C 1
ATOM 3956 O O . MET A 1 483 ? 31.808 11.087 -22.175 1.00 80.19 483 MET A O 1
ATOM 3960 N N . THR A 1 484 ? 31.503 9.692 -20.439 1.00 78.81 484 THR A N 1
ATOM 3961 C CA . THR A 1 484 ? 32.888 9.287 -20.269 1.00 78.81 484 THR A CA 1
ATOM 3962 C C . THR A 1 484 ? 33.402 8.477 -21.462 1.00 78.81 484 THR A C 1
ATOM 3964 O O . THR A 1 484 ? 32.693 7.684 -22.077 1.00 78.81 484 THR A O 1
ATOM 3967 N N . ARG A 1 485 ? 34.681 8.684 -21.796 1.00 75.81 485 ARG A N 1
ATOM 3968 C CA . ARG A 1 485 ? 35.416 7.958 -22.855 1.00 75.81 485 ARG A CA 1
ATOM 3969 C C . ARG A 1 485 ? 36.527 7.065 -22.297 1.00 75.81 485 ARG A C 1
ATOM 3971 O O . ARG A 1 485 ? 37.364 6.567 -23.050 1.00 75.81 485 ARG A O 1
ATOM 3978 N N . SER A 1 486 ? 36.561 6.914 -20.976 1.00 71.38 486 SER A N 1
ATOM 3979 C CA . SER A 1 486 ? 37.622 6.234 -20.230 1.00 71.38 486 SER A CA 1
ATOM 3980 C C . SER A 1 486 ? 37.707 4.743 -20.547 1.00 71.38 486 SER A C 1
ATOM 3982 O O . SER A 1 486 ? 38.806 4.199 -20.592 1.00 71.38 486 SER A O 1
ATOM 3984 N N . HIS A 1 487 ? 36.575 4.096 -20.839 1.00 76.75 487 HIS A N 1
ATOM 3985 C CA . HIS A 1 487 ? 36.495 2.654 -21.077 1.00 76.75 487 HIS A CA 1
ATOM 3986 C C . HIS A 1 487 ? 36.298 2.362 -22.565 1.00 76.75 487 HIS A C 1
ATOM 3988 O O . HIS A 1 487 ? 35.176 2.332 -23.063 1.00 76.75 487 HIS A O 1
ATOM 3994 N N . ARG A 1 488 ? 37.405 2.174 -23.289 1.00 80.50 488 ARG A N 1
ATOM 3995 C CA . ARG A 1 488 ? 37.420 1.903 -24.736 1.00 80.50 488 ARG A CA 1
ATOM 3996 C C . ARG A 1 488 ? 37.669 0.421 -25.019 1.00 80.50 488 ARG A C 1
ATOM 3998 O O . ARG A 1 488 ? 38.625 -0.156 -24.512 1.00 80.50 488 ARG A O 1
ATOM 4005 N N . LEU A 1 489 ? 36.872 -0.162 -25.904 1.00 78.69 489 LEU A N 1
ATOM 4006 C CA . LEU A 1 489 ? 37.046 -1.512 -26.426 1.00 78.69 489 LEU A CA 1
ATOM 4007 C C . LEU A 1 489 ? 37.262 -1.454 -27.945 1.00 78.69 489 LEU A C 1
ATOM 4009 O O . LEU A 1 489 ? 36.382 -0.991 -28.675 1.00 78.69 489 LEU A O 1
ATOM 4013 N N . PRO A 1 490 ? 38.422 -1.898 -28.460 1.00 79.44 490 PRO A N 1
ATOM 4014 C CA . PRO A 1 490 ? 38.597 -2.087 -29.893 1.00 79.44 490 PRO A CA 1
ATOM 4015 C C . PRO A 1 490 ? 37.759 -3.293 -30.344 1.00 79.44 490 PRO A C 1
ATOM 4017 O O . PRO A 1 490 ? 37.897 -4.381 -29.789 1.00 79.44 490 PRO A O 1
ATOM 4020 N N . ILE A 1 491 ? 36.897 -3.099 -31.345 1.00 78.69 491 ILE A N 1
ATOM 4021 C CA . ILE A 1 491 ? 35.871 -4.076 -31.729 1.00 78.69 491 ILE A CA 1
ATOM 4022 C C . ILE A 1 491 ? 36.517 -5.359 -32.268 1.00 78.69 491 ILE A C 1
ATOM 4024 O O . ILE A 1 491 ? 36.251 -6.427 -31.735 1.00 78.69 491 ILE A O 1
ATOM 4028 N N . MET A 1 492 ? 37.415 -5.275 -33.258 1.00 78.69 492 MET A N 1
ATOM 4029 C CA . MET A 1 492 ? 37.993 -6.478 -33.891 1.00 78.69 492 MET A CA 1
ATOM 4030 C C . MET A 1 492 ? 38.786 -7.372 -32.918 1.00 78.69 492 MET A C 1
ATOM 4032 O O . MET A 1 492 ? 38.449 -8.545 -32.814 1.00 78.69 492 MET A O 1
ATOM 4036 N N . PRO A 1 493 ? 39.744 -6.856 -32.114 1.00 80.69 493 PRO A N 1
ATOM 4037 C CA . PRO A 1 493 ? 40.457 -7.690 -31.141 1.00 80.69 493 PRO A CA 1
ATOM 4038 C C . PRO A 1 493 ? 39.545 -8.297 -30.067 1.00 80.69 493 PRO A C 1
ATOM 4040 O O . PRO A 1 493 ? 39.871 -9.329 -29.485 1.00 80.69 493 PRO A O 1
ATOM 4043 N N . TRP A 1 494 ? 38.424 -7.637 -29.760 1.00 80.12 494 TRP A N 1
ATOM 4044 C CA . TRP A 1 494 ? 37.433 -8.168 -28.833 1.00 80.12 494 TRP A CA 1
ATOM 4045 C C . TRP A 1 494 ? 36.621 -9.303 -29.468 1.00 80.12 494 TRP A C 1
ATOM 4047 O O . TRP A 1 494 ? 36.424 -10.318 -28.805 1.00 80.12 494 TRP A O 1
ATOM 4057 N N . LEU A 1 495 ? 36.220 -9.168 -30.737 1.00 79.50 495 LEU A N 1
ATOM 4058 C CA . LEU A 1 495 ? 35.538 -10.224 -31.495 1.00 79.50 495 LEU A CA 1
ATOM 4059 C C . LEU A 1 495 ? 36.427 -11.465 -31.644 1.00 79.50 495 LEU A C 1
ATOM 4061 O O . LEU A 1 495 ? 35.972 -12.560 -31.337 1.00 79.50 495 LEU A O 1
ATOM 4065 N N . ASP A 1 496 ? 37.702 -11.287 -32.002 1.00 77.44 496 ASP A N 1
ATOM 4066 C CA . ASP A 1 496 ? 38.664 -12.392 -32.154 1.00 77.44 496 ASP A CA 1
ATOM 4067 C C . ASP A 1 496 ? 38.843 -13.184 -30.844 1.00 77.44 496 ASP A C 1
ATOM 4069 O O . ASP A 1 496 ? 39.041 -14.396 -30.845 1.00 77.44 496 ASP A O 1
ATOM 4073 N N . LYS A 1 497 ? 38.747 -12.510 -29.689 1.00 76.00 497 LYS A N 1
ATOM 4074 C CA . LYS A 1 497 ? 38.836 -13.150 -28.365 1.00 76.00 497 LYS A CA 1
ATOM 4075 C C . LYS A 1 497 ? 37.580 -13.961 -28.005 1.00 76.00 497 LYS A C 1
ATOM 4077 O O . LYS A 1 497 ? 37.655 -14.821 -27.129 1.00 76.00 497 LYS A O 1
ATOM 4082 N N . HIS A 1 498 ? 36.448 -13.680 -28.647 1.00 73.62 498 HIS A N 1
ATOM 4083 C CA . HIS A 1 498 ? 35.148 -14.305 -28.385 1.00 73.62 498 HIS A CA 1
ATOM 4084 C C . HIS A 1 498 ? 34.602 -15.031 -29.628 1.00 73.62 498 HIS A C 1
ATOM 4086 O O . HIS A 1 498 ? 33.392 -15.168 -29.768 1.00 73.62 498 HIS A O 1
ATOM 4092 N N . GLU A 1 499 ? 35.476 -15.506 -30.524 1.00 69.19 499 GLU A N 1
ATOM 4093 C CA . GLU A 1 499 ? 35.087 -16.186 -31.773 1.00 69.19 499 GLU A CA 1
ATOM 4094 C C . GLU A 1 499 ? 34.235 -17.449 -31.525 1.00 69.19 499 GLU A C 1
ATOM 4096 O O . GLU A 1 499 ? 33.351 -17.769 -32.316 1.00 69.19 499 GLU A O 1
ATOM 4101 N N . ASP A 1 500 ? 34.441 -18.119 -30.384 1.00 70.06 500 ASP A N 1
ATOM 4102 C CA . ASP A 1 500 ? 33.671 -19.298 -29.963 1.00 70.06 500 ASP A CA 1
ATOM 4103 C C . ASP A 1 500 ? 32.320 -18.956 -29.285 1.00 70.06 500 ASP A C 1
ATOM 4105 O O . ASP A 1 500 ? 31.542 -19.862 -28.963 1.00 70.06 500 ASP A O 1
ATOM 4109 N N . ASP A 1 501 ? 32.025 -17.674 -29.029 1.00 70.81 501 ASP A N 1
ATOM 4110 C CA . ASP A 1 501 ? 30.785 -17.233 -28.379 1.00 70.81 501 ASP A CA 1
ATOM 4111 C C . ASP A 1 501 ? 29.676 -16.985 -29.412 1.00 70.81 501 ASP A C 1
ATOM 4113 O O . ASP A 1 501 ? 29.733 -16.078 -30.246 1.00 70.81 501 ASP A O 1
ATOM 4117 N N . ARG A 1 502 ? 28.597 -17.768 -29.307 1.00 69.88 502 ARG A N 1
ATOM 4118 C CA . ARG A 1 502 ? 27.430 -17.656 -30.191 1.00 69.88 502 ARG A CA 1
ATOM 4119 C C . ARG A 1 502 ? 26.754 -16.289 -30.124 1.00 69.88 502 ARG A C 1
ATOM 4121 O O . ARG A 1 502 ? 26.179 -15.868 -31.124 1.00 69.88 502 ARG A O 1
ATOM 4128 N N . ALA A 1 503 ? 26.835 -15.587 -28.993 1.00 72.25 503 ALA A N 1
ATOM 4129 C CA . ALA A 1 503 ? 26.236 -14.264 -28.825 1.00 72.25 503 ALA A CA 1
ATOM 4130 C C . ALA A 1 503 ? 26.885 -13.204 -29.732 1.00 72.25 503 ALA A C 1
ATOM 4132 O O . ALA A 1 503 ? 26.277 -12.180 -30.048 1.00 72.25 503 ALA A O 1
ATOM 4133 N N . VAL A 1 504 ? 28.124 -13.455 -30.161 1.00 77.12 504 VAL A N 1
ATOM 4134 C CA . VAL A 1 504 ? 28.945 -12.540 -30.958 1.00 77.12 504 VAL A CA 1
ATOM 4135 C C . VAL A 1 504 ? 28.842 -12.849 -32.465 1.00 77.12 504 VAL A C 1
ATOM 4137 O O . VAL A 1 504 ? 29.342 -12.099 -33.313 1.00 77.12 504 VAL A O 1
ATOM 4140 N N . ASN A 1 505 ? 28.102 -13.901 -32.835 1.00 76.50 505 ASN A N 1
ATOM 4141 C CA . ASN A 1 505 ? 27.820 -14.228 -34.228 1.00 76.50 505 ASN A CA 1
ATOM 4142 C C . ASN A 1 505 ? 27.153 -13.053 -34.946 1.00 76.50 505 ASN A C 1
ATOM 4144 O O . ASN A 1 505 ? 26.159 -12.483 -34.499 1.00 76.50 505 ASN A O 1
ATOM 4148 N N . HIS A 1 506 ? 27.728 -12.678 -36.089 1.00 79.50 506 HIS A N 1
ATOM 4149 C CA . HIS A 1 506 ? 27.275 -11.552 -36.908 1.00 79.50 506 HIS A CA 1
ATOM 4150 C C . HIS A 1 506 ? 27.210 -10.195 -36.174 1.00 79.50 506 HIS A C 1
ATOM 4152 O O . HIS A 1 506 ? 26.624 -9.254 -36.715 1.00 79.50 506 HIS A O 1
ATOM 4158 N N . PHE A 1 507 ? 27.861 -10.048 -35.012 1.00 83.19 507 PHE A N 1
ATOM 4159 C CA . PHE A 1 507 ? 27.825 -8.834 -34.185 1.00 83.19 507 PHE A CA 1
ATOM 4160 C C . PHE A 1 507 ? 28.139 -7.571 -34.991 1.00 83.19 507 PHE A C 1
ATOM 4162 O O . PHE A 1 507 ? 27.366 -6.619 -34.988 1.00 83.19 507 PHE A O 1
ATOM 4169 N N . LEU A 1 508 ? 29.229 -7.576 -35.767 1.00 81.56 508 LEU A N 1
ATOM 4170 C CA . LEU A 1 508 ? 29.632 -6.406 -36.553 1.00 81.56 508 LEU A CA 1
ATOM 4171 C C . LEU A 1 508 ? 28.633 -6.062 -37.672 1.00 81.56 508 LEU A C 1
ATOM 4173 O O . LEU A 1 508 ? 28.434 -4.886 -37.977 1.00 81.56 508 LEU A O 1
ATOM 4177 N N . ARG A 1 509 ? 27.999 -7.073 -38.283 1.00 82.62 509 ARG A N 1
ATOM 4178 C CA . ARG A 1 509 ? 26.961 -6.880 -39.310 1.00 82.62 509 ARG A CA 1
ATOM 4179 C C . ARG A 1 509 ? 25.733 -6.212 -38.693 1.00 82.62 509 ARG A C 1
ATOM 4181 O O . ARG A 1 509 ? 25.262 -5.205 -39.218 1.00 82.62 509 ARG A O 1
ATOM 4188 N N . LYS A 1 510 ? 25.256 -6.744 -37.565 1.00 84.12 510 LYS A N 1
ATOM 4189 C CA . LYS A 1 510 ? 24.110 -6.207 -36.821 1.00 84.12 510 LYS A CA 1
ATOM 4190 C C . LYS A 1 510 ? 24.396 -4.799 -36.293 1.00 84.12 510 LYS A C 1
ATOM 4192 O O . LYS A 1 510 ? 23.571 -3.913 -36.461 1.00 84.12 510 LYS A O 1
ATOM 4197 N N . LEU A 1 511 ? 25.603 -4.549 -35.777 1.00 85.88 511 LEU A N 1
ATOM 4198 C CA . LEU A 1 511 ? 25.991 -3.240 -35.244 1.00 85.88 511 LEU A CA 1
ATOM 4199 C C . LEU A 1 511 ? 26.004 -2.177 -36.343 1.00 85.88 511 LEU A C 1
ATOM 4201 O O . LEU A 1 511 ? 25.486 -1.082 -36.153 1.00 85.88 511 LEU A O 1
ATOM 4205 N N . ARG A 1 512 ? 26.575 -2.499 -37.511 1.00 83.94 512 ARG A N 1
ATOM 4206 C CA . ARG A 1 512 ? 26.579 -1.586 -38.663 1.00 83.94 512 ARG A CA 1
ATOM 4207 C C . ARG A 1 512 ? 25.170 -1.294 -39.164 1.00 83.94 512 ARG A C 1
ATOM 4209 O O . ARG A 1 512 ? 24.902 -0.150 -39.503 1.00 83.94 512 ARG A O 1
ATOM 4216 N N . THR A 1 513 ? 24.301 -2.302 -39.184 1.00 84.25 513 THR A N 1
ATOM 4217 C CA . THR A 1 513 ? 22.890 -2.154 -39.574 1.00 84.25 513 THR A CA 1
ATOM 4218 C C . THR A 1 513 ? 22.160 -1.225 -38.609 1.00 84.25 513 THR A C 1
ATOM 4220 O O . THR A 1 513 ? 21.619 -0.212 -39.041 1.00 84.25 513 THR A O 1
ATOM 4223 N N . HIS A 1 514 ? 22.267 -1.483 -37.304 1.00 85.88 514 HIS A N 1
ATOM 4224 C CA . HIS A 1 514 ? 21.663 -0.654 -36.264 1.00 85.88 514 HIS A CA 1
ATOM 4225 C C . HIS A 1 514 ? 22.161 0.800 -36.327 1.00 85.88 514 HIS A C 1
ATOM 4227 O O . HIS A 1 514 ? 21.376 1.743 -36.368 1.00 85.88 514 HIS A O 1
ATOM 4233 N N . VAL A 1 515 ? 23.481 1.005 -36.412 1.00 84.44 515 VAL A N 1
ATOM 4234 C CA . VAL A 1 515 ? 24.090 2.341 -36.532 1.00 84.44 515 VAL A CA 1
ATOM 4235 C C . VAL A 1 515 ? 23.643 3.060 -37.807 1.00 84.44 515 VAL A C 1
ATOM 4237 O O . VAL A 1 515 ? 23.389 4.262 -37.763 1.00 84.44 515 VAL A O 1
ATOM 4240 N N . PHE A 1 516 ? 23.539 2.350 -38.934 1.00 82.75 516 PHE A N 1
ATOM 4241 C CA . PHE A 1 516 ? 23.062 2.924 -40.189 1.00 82.75 516 PHE A CA 1
ATOM 4242 C C . PHE A 1 516 ? 21.617 3.413 -40.062 1.00 82.75 516 PHE A C 1
ATOM 4244 O O . PHE A 1 516 ? 21.362 4.580 -40.357 1.00 82.75 516 PHE A O 1
ATOM 4251 N N . CYS A 1 517 ? 20.716 2.575 -39.542 1.00 83.25 517 CYS A N 1
ATOM 4252 C CA . CYS A 1 517 ? 19.310 2.920 -39.305 1.00 83.25 517 CYS A CA 1
ATOM 4253 C C . CYS A 1 517 ? 19.182 4.141 -38.381 1.00 83.25 517 CYS A C 1
ATOM 4255 O O . CYS A 1 517 ? 18.470 5.095 -38.684 1.00 83.25 517 CYS A O 1
ATOM 4257 N N . ARG A 1 518 ? 19.969 4.190 -37.296 1.00 84.69 518 ARG A N 1
ATOM 4258 C CA . ARG A 1 518 ? 19.998 5.330 -36.358 1.00 84.69 518 ARG A CA 1
ATOM 4259 C C . ARG A 1 518 ? 20.511 6.631 -36.985 1.00 84.69 518 ARG A C 1
ATOM 4261 O O . ARG A 1 518 ? 20.117 7.711 -36.549 1.00 84.69 518 ARG A O 1
ATOM 4268 N N . LEU A 1 519 ? 21.405 6.557 -37.974 1.00 81.88 519 LEU A N 1
ATOM 4269 C CA . LEU A 1 519 ? 21.953 7.735 -38.660 1.00 81.88 519 LEU A CA 1
ATOM 4270 C C . LEU A 1 519 ? 21.044 8.267 -39.771 1.00 81.88 519 LEU A C 1
ATOM 4272 O O . LEU A 1 519 ? 21.042 9.478 -40.003 1.00 81.88 519 LEU A O 1
ATOM 4276 N N . THR A 1 520 ? 20.325 7.384 -40.463 1.00 78.38 520 THR A N 1
ATOM 4277 C CA . THR A 1 520 ? 19.474 7.711 -41.621 1.00 78.38 520 THR A CA 1
ATOM 4278 C C . THR A 1 520 ? 18.008 7.920 -41.254 1.00 78.38 520 THR A C 1
ATOM 4280 O O . THR A 1 520 ? 17.311 8.641 -41.963 1.00 78.38 520 THR A O 1
ATOM 4283 N N . GLY A 1 521 ? 17.555 7.344 -40.139 1.00 75.19 521 GLY A N 1
ATOM 4284 C CA . GLY A 1 521 ? 16.144 7.294 -39.764 1.00 75.19 521 GLY A CA 1
ATOM 4285 C C . GLY A 1 521 ? 15.349 6.213 -40.505 1.00 75.19 521 GLY A C 1
ATOM 4286 O O . GLY A 1 521 ? 14.123 6.255 -40.463 1.00 75.19 521 GLY A O 1
ATOM 4287 N N . GLU A 1 522 ? 16.009 5.273 -41.194 1.00 71.88 522 GLU A N 1
ATOM 4288 C CA . GLU A 1 522 ? 15.342 4.101 -41.775 1.00 71.88 522 GLU A CA 1
ATOM 4289 C C . GLU A 1 522 ? 14.881 3.150 -40.660 1.00 71.88 522 GLU A C 1
ATOM 4291 O O . GLU A 1 522 ? 15.663 2.787 -39.782 1.00 71.88 522 GLU A O 1
ATOM 4296 N N . CYS A 1 523 ? 13.597 2.776 -40.673 1.00 58.44 523 CYS A N 1
ATOM 4297 C CA . CYS A 1 523 ? 12.971 1.997 -39.597 1.00 58.44 523 CYS A CA 1
ATOM 4298 C C . CYS A 1 523 ? 13.022 0.476 -39.809 1.00 58.44 523 CYS A C 1
ATOM 4300 O O . CYS A 1 523 ? 12.679 -0.261 -38.889 1.00 58.44 523 CYS A O 1
ATOM 4302 N N . ASP A 1 524 ? 13.407 0.009 -40.998 1.00 66.06 524 ASP A N 1
ATOM 4303 C CA . ASP A 1 524 ? 13.381 -1.410 -41.355 1.00 66.06 524 ASP A CA 1
ATOM 4304 C C . ASP A 1 524 ? 14.805 -1.957 -41.523 1.00 66.06 524 ASP A C 1
ATOM 4306 O O . ASP A 1 524 ? 15.451 -1.748 -42.556 1.00 66.06 524 ASP A O 1
ATOM 4310 N N . GLU A 1 525 ? 15.295 -2.661 -40.496 1.00 66.31 525 GLU A N 1
ATOM 4311 C CA . GLU A 1 525 ? 16.633 -3.267 -40.492 1.00 66.31 525 GLU A CA 1
ATOM 4312 C C . GLU A 1 525 ? 16.799 -4.320 -41.608 1.00 66.31 525 GLU A C 1
ATOM 4314 O O . GLU A 1 525 ? 17.925 -4.554 -42.055 1.00 66.31 525 GLU A O 1
ATOM 4319 N N . GLU A 1 526 ? 15.706 -4.917 -42.108 1.00 65.38 526 GLU A N 1
ATOM 4320 C CA . GLU A 1 526 ? 15.740 -5.905 -43.198 1.00 65.38 526 GLU A CA 1
ATOM 4321 C C . GLU A 1 526 ? 15.983 -5.271 -44.577 1.00 65.38 526 GLU A C 1
ATOM 4323 O O . GLU A 1 526 ? 16.465 -5.934 -45.502 1.00 65.38 526 GLU A O 1
ATOM 4328 N N . SER A 1 527 ? 15.705 -3.972 -44.716 1.00 63.50 527 SER A N 1
ATOM 4329 C CA . SER A 1 527 ? 15.872 -3.221 -45.965 1.00 63.50 527 SER A CA 1
ATOM 4330 C C . SER A 1 527 ? 17.318 -2.766 -46.231 1.00 63.50 527 SER A C 1
ATOM 4332 O O . SER A 1 527 ? 17.661 -2.395 -47.358 1.00 63.50 527 SER A O 1
ATOM 4334 N N . VAL A 1 528 ? 18.198 -2.858 -45.225 1.00 70.06 528 VAL A N 1
ATOM 4335 C CA . VAL A 1 528 ? 19.570 -2.335 -45.279 1.00 70.06 528 VAL A CA 1
ATOM 4336 C C . VAL A 1 528 ? 20.483 -3.237 -46.110 1.00 70.06 528 VAL A C 1
ATOM 4338 O O . VAL A 1 528 ? 20.752 -4.392 -45.765 1.00 70.06 528 VAL A O 1
ATOM 4341 N N . THR A 1 529 ? 21.069 -2.700 -47.183 1.00 73.38 529 THR A N 1
ATOM 4342 C CA . THR A 1 529 ? 21.971 -3.487 -48.032 1.00 73.38 529 THR A CA 1
ATOM 4343 C C . THR A 1 529 ? 23.408 -3.536 -47.481 1.00 73.38 529 THR A C 1
ATOM 4345 O O . THR A 1 529 ? 23.867 -2.633 -46.773 1.00 73.38 529 THR A O 1
ATOM 4348 N N . PRO A 1 530 ? 24.225 -4.541 -47.861 1.00 69.06 530 PRO A N 1
ATOM 4349 C CA . PRO A 1 530 ? 25.651 -4.569 -47.515 1.00 69.06 530 PRO A CA 1
ATOM 4350 C C . PRO A 1 530 ? 26.457 -3.365 -48.035 1.00 69.06 530 PRO A C 1
ATOM 4352 O O . PRO A 1 530 ? 27.556 -3.105 -47.542 1.00 69.06 530 PRO A O 1
ATOM 4355 N N . SER A 1 531 ? 25.955 -2.651 -49.048 1.00 64.81 531 SER A N 1
ATOM 4356 C CA . SER A 1 531 ? 26.557 -1.408 -49.547 1.00 64.81 531 SER A CA 1
ATOM 4357 C C . SER A 1 531 ? 26.296 -0.243 -48.590 1.00 64.81 531 SER A C 1
ATOM 4359 O O . SER A 1 531 ? 27.201 0.551 -48.332 1.00 64.81 531 SER A O 1
ATOM 4361 N N . ASP A 1 532 ? 25.113 -0.200 -47.984 1.00 69.31 532 ASP A N 1
ATOM 4362 C CA . ASP A 1 532 ? 24.707 0.811 -47.005 1.00 69.31 532 ASP A CA 1
ATOM 4363 C C . ASP A 1 532 ? 25.516 0.674 -45.711 1.00 69.31 532 ASP A C 1
ATOM 4365 O O . ASP A 1 532 ? 26.126 1.638 -45.241 1.00 69.31 532 ASP A O 1
ATOM 4369 N N . GLN A 1 533 ? 25.708 -0.564 -45.243 1.00 67.44 533 GLN A N 1
ATOM 4370 C CA . GLN A 1 533 ? 26.578 -0.884 -44.101 1.00 67.44 533 GLN A CA 1
ATOM 4371 C C . GLN A 1 533 ? 28.036 -0.423 -44.288 1.00 67.44 533 GLN A C 1
ATOM 4373 O O . GLN A 1 533 ? 28.724 -0.124 -43.310 1.00 67.44 533 GLN A O 1
ATOM 4378 N N . ARG A 1 534 ? 28.540 -0.372 -45.532 1.00 64.25 534 ARG A N 1
ATOM 4379 C CA . ARG A 1 534 ? 29.902 0.107 -45.862 1.00 64.25 534 ARG A CA 1
ATOM 4380 C C . ARG A 1 534 ? 30.008 1.632 -45.906 1.00 64.25 534 ARG A C 1
ATOM 4382 O O . ARG A 1 534 ? 31.120 2.161 -45.972 1.00 64.25 534 ARG A O 1
ATOM 4389 N N . THR A 1 535 ? 28.873 2.326 -45.896 1.00 61.59 535 THR A N 1
ATOM 4390 C CA . THR A 1 535 ? 28.786 3.790 -45.932 1.00 61.59 535 THR A CA 1
ATOM 4391 C C . THR A 1 535 ? 28.895 4.393 -44.526 1.00 61.59 535 THR A C 1
ATOM 4393 O O . THR A 1 535 ? 29.305 5.547 -44.391 1.00 61.59 535 THR A O 1
ATOM 4396 N N . CYS A 1 536 ? 28.630 3.609 -43.475 1.00 63.09 536 CYS A N 1
ATOM 4397 C CA . CYS A 1 536 ? 28.909 3.974 -42.086 1.00 63.09 536 CYS A CA 1
ATOM 4398 C C . CYS A 1 536 ? 30.413 3.956 -41.790 1.00 63.09 536 CYS A C 1
ATOM 4400 O O . CYS A 1 536 ? 31.049 2.902 -41.771 1.00 63.09 536 CYS A O 1
ATOM 4402 N N . ILE A 1 537 ? 30.979 5.123 -41.490 1.00 57.94 537 ILE A N 1
ATOM 4403 C CA . ILE A 1 537 ? 32.348 5.262 -40.996 1.00 57.94 537 ILE A CA 1
ATOM 4404 C C . ILE A 1 537 ? 32.301 5.325 -39.468 1.00 57.94 537 ILE A C 1
ATOM 4406 O O . ILE A 1 537 ? 31.729 6.255 -38.899 1.00 57.94 537 ILE A O 1
ATOM 4410 N N . HIS A 1 538 ? 32.935 4.356 -38.802 1.00 59.97 538 HIS A N 1
ATOM 4411 C CA . HIS A 1 538 ? 33.345 4.505 -37.405 1.00 59.97 538 HIS A CA 1
ATOM 4412 C C . HIS A 1 538 ? 34.545 5.456 -37.380 1.00 59.97 538 HIS A C 1
ATOM 4414 O O . HIS A 1 538 ? 35.676 5.060 -37.673 1.00 59.97 538 HIS A O 1
ATOM 4420 N N . ASN A 1 539 ? 34.311 6.734 -37.093 1.00 52.50 539 ASN A N 1
ATOM 4421 C CA . ASN A 1 539 ? 35.420 7.664 -36.913 1.00 52.50 539 ASN A CA 1
ATOM 4422 C C . ASN A 1 539 ? 36.077 7.333 -35.563 1.00 52.50 539 ASN A C 1
ATOM 4424 O O . ASN A 1 539 ? 35.399 7.346 -34.543 1.00 52.50 539 ASN A O 1
ATOM 4428 N N . ASN A 1 540 ? 37.388 7.043 -35.576 1.00 49.72 540 ASN A N 1
ATOM 4429 C CA . ASN A 1 540 ? 38.252 6.616 -34.451 1.00 49.72 540 ASN A CA 1
ATOM 4430 C C . ASN A 1 540 ? 38.507 5.096 -34.279 1.00 49.72 540 ASN A C 1
ATOM 4432 O O . ASN A 1 540 ? 38.393 4.561 -33.176 1.00 49.72 540 ASN A O 1
ATOM 4436 N N . ASN A 1 541 ? 39.020 4.428 -35.322 1.00 53.50 541 ASN A N 1
ATOM 4437 C CA . ASN A 1 541 ? 39.687 3.109 -35.239 1.00 53.50 541 ASN A CA 1
ATOM 4438 C C . ASN A 1 541 ? 38.812 1.921 -34.765 1.00 53.50 541 ASN A C 1
ATOM 4440 O O . ASN A 1 541 ? 39.309 1.109 -33.983 1.00 53.50 541 ASN A O 1
ATOM 4444 N N . ASP A 1 542 ? 37.553 1.800 -35.209 1.00 67.62 542 ASP A N 1
ATOM 4445 C CA . ASP A 1 542 ? 36.655 0.678 -34.847 1.00 67.62 542 ASP A CA 1
ATOM 4446 C C . ASP A 1 542 ? 36.590 0.431 -33.326 1.00 67.62 542 ASP A C 1
ATOM 4448 O O . ASP A 1 542 ? 36.815 -0.677 -32.833 1.00 67.62 542 ASP A O 1
ATOM 4452 N N . ARG A 1 543 ? 36.345 1.494 -32.552 1.00 74.88 543 ARG A N 1
ATOM 4453 C CA . ARG A 1 543 ? 36.241 1.433 -31.088 1.00 74.88 543 ARG A CA 1
ATOM 4454 C C . ARG A 1 543 ? 34.806 1.658 -30.643 1.00 74.88 543 ARG A C 1
ATOM 4456 O O . ARG A 1 543 ? 34.145 2.567 -31.135 1.00 74.88 543 ARG A O 1
ATOM 4463 N N . MET A 1 544 ? 34.382 0.874 -29.662 1.00 85.19 544 MET A N 1
ATOM 4464 C CA . MET A 1 544 ? 33.184 1.123 -28.867 1.00 85.19 544 MET A CA 1
ATOM 4465 C C . MET A 1 544 ? 33.585 1.480 -27.440 1.00 85.19 544 MET A C 1
ATOM 4467 O O . MET A 1 544 ? 34.660 1.103 -26.971 1.00 85.19 544 MET A O 1
ATOM 4471 N N . TYR A 1 545 ? 32.735 2.221 -26.753 1.00 85.56 545 TYR A N 1
ATOM 4472 C CA . TYR A 1 545 ? 32.956 2.632 -25.374 1.00 85.56 545 TYR A CA 1
ATOM 4473 C C . TYR A 1 545 ? 31.909 1.987 -24.482 1.00 85.56 545 TYR A C 1
ATOM 4475 O O . TYR A 1 545 ? 30.739 1.970 -24.851 1.00 85.56 545 TYR A O 1
ATOM 4483 N N . VAL A 1 546 ? 32.328 1.460 -23.336 1.00 83.88 546 VAL A N 1
ATOM 4484 C CA . VAL A 1 546 ? 31.459 0.742 -22.388 1.00 83.88 546 VAL A CA 1
ATOM 4485 C C . VAL A 1 546 ? 30.979 1.692 -21.307 1.00 83.88 546 VAL A C 1
ATOM 4487 O O . VAL A 1 546 ? 31.742 2.562 -20.890 1.00 83.88 546 VAL A O 1
ATOM 4490 N N . HIS A 1 547 ? 29.757 1.481 -20.827 1.00 84.94 547 HIS A N 1
ATOM 4491 C CA . HIS A 1 547 ? 29.161 2.229 -19.722 1.00 84.94 547 HIS A CA 1
ATOM 4492 C C . HIS A 1 547 ? 28.606 1.305 -18.644 1.00 84.94 547 HIS A C 1
ATOM 4494 O O . HIS A 1 547 ? 28.242 0.158 -18.917 1.00 84.94 547 HIS A O 1
ATOM 4500 N N . LYS A 1 548 ? 28.558 1.806 -17.408 1.00 81.81 548 LYS A N 1
ATOM 4501 C CA . LYS A 1 548 ? 28.150 1.026 -16.232 1.00 81.81 548 LYS A CA 1
ATOM 4502 C C . LYS A 1 548 ? 26.632 0.967 -16.066 1.00 81.81 548 LYS A C 1
ATOM 4504 O O . LYS A 1 548 ? 26.084 -0.101 -15.798 1.00 81.81 548 LYS A O 1
ATOM 4509 N N . VAL A 1 549 ? 25.977 2.117 -16.214 1.00 82.94 549 VAL A N 1
ATOM 4510 C CA . VAL A 1 549 ? 24.568 2.319 -15.865 1.00 82.94 549 VAL A CA 1
ATOM 4511 C C . VAL A 1 549 ? 23.850 3.077 -16.977 1.00 82.94 549 VAL A C 1
ATOM 4513 O O . VAL A 1 549 ? 24.372 4.047 -17.530 1.00 82.94 549 VAL A O 1
ATOM 4516 N N . LEU A 1 550 ? 22.629 2.641 -17.271 1.00 88.38 550 LEU A N 1
ATOM 4517 C CA . LEU A 1 550 ? 21.642 3.367 -18.062 1.00 88.38 550 LEU A CA 1
ATOM 4518 C C . LEU A 1 550 ? 20.527 3.811 -17.115 1.00 88.38 550 LEU A C 1
ATOM 4520 O O . LEU A 1 550 ? 19.936 2.977 -16.436 1.00 88.38 550 LEU A O 1
ATOM 4524 N N . ARG A 1 551 ? 20.203 5.104 -17.096 1.00 87.94 551 ARG A N 1
ATOM 4525 C CA . ARG A 1 551 ? 19.013 5.610 -16.401 1.00 87.94 551 ARG A CA 1
ATOM 4526 C C . ARG A 1 551 ? 17.888 5.837 -17.402 1.00 87.94 551 ARG A C 1
ATOM 4528 O O . ARG A 1 551 ? 18.117 6.500 -18.413 1.00 87.94 551 ARG A O 1
ATOM 4535 N N . ILE A 1 552 ? 16.697 5.316 -17.118 1.00 88.06 552 ILE A N 1
ATOM 4536 C CA . ILE A 1 552 ? 15.486 5.515 -17.929 1.00 88.06 552 ILE A CA 1
ATOM 4537 C C . ILE A 1 552 ? 14.462 6.288 -17.116 1.00 88.06 552 ILE A C 1
ATOM 4539 O O . ILE A 1 552 ? 14.022 5.818 -16.070 1.00 88.06 552 ILE A O 1
ATOM 4543 N N . ASN A 1 553 ? 14.065 7.452 -17.618 1.00 87.75 553 ASN A N 1
ATOM 4544 C CA . ASN A 1 553 ? 13.005 8.271 -17.057 1.00 87.75 553 ASN A CA 1
ATOM 4545 C C . ASN A 1 553 ? 11.679 7.915 -17.726 1.00 87.75 553 ASN A C 1
ATOM 4547 O O . ASN A 1 553 ? 11.512 8.089 -18.930 1.00 87.75 553 ASN A O 1
ATOM 4551 N N . TYR A 1 554 ? 10.692 7.501 -16.941 1.00 85.88 554 TYR A N 1
ATOM 4552 C CA . TYR A 1 554 ? 9.367 7.145 -17.443 1.00 85.88 554 TYR A CA 1
ATOM 4553 C C . TYR A 1 554 ? 8.275 7.889 -16.690 1.00 85.88 554 TYR A C 1
ATOM 4555 O O . TYR A 1 554 ? 8.455 8.351 -15.562 1.00 85.88 554 TYR A O 1
ATOM 4563 N N . THR A 1 555 ? 7.127 8.042 -17.343 1.00 85.50 555 THR A N 1
ATOM 4564 C CA . THR A 1 555 ? 5.930 8.571 -16.695 1.00 85.50 555 THR A CA 1
ATOM 4565 C C . THR A 1 555 ? 5.141 7.423 -16.082 1.00 85.50 555 THR A C 1
ATOM 4567 O O . THR A 1 555 ? 4.814 6.455 -16.772 1.00 85.50 555 THR A O 1
ATOM 4570 N N . THR A 1 556 ? 4.846 7.540 -14.792 1.00 84.94 556 THR A N 1
ATOM 4571 C CA . THR A 1 556 ? 3.983 6.620 -14.054 1.00 84.94 556 THR A CA 1
ATOM 4572 C C . THR A 1 556 ? 2.509 6.910 -14.320 1.00 84.94 556 THR A C 1
ATOM 4574 O O . THR A 1 556 ? 2.130 8.032 -14.668 1.00 84.94 556 THR A O 1
ATOM 4577 N N . TYR A 1 557 ? 1.648 5.919 -14.085 1.00 85.56 557 TYR A N 1
ATOM 4578 C CA . TYR A 1 557 ? 0.188 6.053 -14.210 1.00 85.56 557 TYR A CA 1
ATOM 4579 C C . TYR A 1 557 ? -0.424 7.251 -13.445 1.00 85.56 557 TYR A C 1
ATOM 4581 O O . TYR A 1 557 ? -1.443 7.792 -13.868 1.00 85.56 557 TYR A O 1
ATOM 4589 N N . ASP A 1 558 ? 0.178 7.693 -12.332 1.00 84.38 558 ASP A N 1
ATOM 4590 C CA . ASP A 1 558 ? -0.269 8.855 -11.550 1.00 84.38 558 ASP A CA 1
ATOM 4591 C C . ASP A 1 558 ? 0.303 10.194 -12.057 1.00 84.38 558 ASP A C 1
ATOM 4593 O O . ASP A 1 558 ? 0.268 11.197 -11.339 1.00 84.38 558 ASP A O 1
ATOM 4597 N N . GLN A 1 559 ? 0.769 10.213 -13.314 1.00 83.62 559 GLN A N 1
ATOM 4598 C CA . GLN A 1 559 ? 1.288 11.370 -14.053 1.00 83.62 559 GLN A CA 1
ATOM 4599 C C . GLN A 1 559 ? 2.542 11.981 -13.430 1.00 83.62 559 GLN A C 1
ATOM 4601 O O . GLN A 1 559 ? 2.740 13.199 -13.447 1.00 83.62 559 GLN A O 1
ATOM 4606 N N . ARG A 1 560 ? 3.406 11.140 -12.867 1.00 80.62 560 ARG A N 1
ATOM 4607 C CA . ARG A 1 560 ? 4.669 11.579 -12.279 1.00 80.62 560 ARG A CA 1
ATOM 4608 C C . ARG A 1 560 ? 5.846 10.988 -13.031 1.00 80.62 560 ARG A C 1
ATOM 4610 O O . ARG A 1 560 ? 5.685 10.062 -13.817 1.00 80.62 560 ARG A O 1
ATOM 4617 N N . ARG A 1 561 ? 7.029 11.566 -12.844 1.00 80.44 561 ARG A N 1
ATOM 4618 C CA . ARG A 1 561 ? 8.261 11.030 -13.424 1.00 80.44 561 ARG A CA 1
ATOM 4619 C C . ARG A 1 561 ? 8.911 10.080 -12.427 1.00 80.44 561 ARG A C 1
ATOM 4621 O O . ARG A 1 561 ? 9.145 10.471 -11.291 1.00 80.44 561 ARG A O 1
ATOM 4628 N N . CYS A 1 562 ? 9.222 8.868 -12.859 1.00 80.12 562 CYS A N 1
ATOM 4629 C CA . CYS A 1 562 ? 10.094 7.933 -12.155 1.00 80.12 562 CYS A CA 1
ATOM 4630 C C . CYS A 1 562 ? 11.356 7.690 -12.975 1.00 80.12 562 CYS A C 1
ATOM 4632 O O . CYS A 1 562 ? 11.411 8.028 -14.160 1.00 80.12 562 CYS A O 1
ATOM 4634 N N . GLN A 1 563 ? 12.350 7.087 -12.333 1.00 83.62 563 GLN A N 1
ATOM 4635 C CA . GLN A 1 563 ? 13.594 6.700 -12.970 1.00 83.62 563 GLN A CA 1
ATOM 4636 C C . GLN A 1 563 ? 13.987 5.286 -12.551 1.00 83.62 563 GLN A C 1
ATOM 4638 O O . GLN A 1 563 ? 14.036 4.992 -11.359 1.00 83.62 563 GLN A O 1
ATOM 4643 N N . ASP A 1 564 ? 14.311 4.448 -13.532 1.00 84.56 564 ASP A N 1
ATOM 4644 C CA . ASP A 1 564 ? 14.917 3.137 -13.307 1.00 84.56 564 ASP A CA 1
ATOM 4645 C C . ASP A 1 564 ? 16.419 3.203 -13.614 1.00 84.56 564 ASP A C 1
ATOM 4647 O O . ASP A 1 564 ? 16.846 3.867 -14.563 1.00 84.56 564 ASP A O 1
ATOM 4651 N N . SER A 1 565 ? 17.215 2.489 -12.815 1.00 83.88 565 SER A N 1
ATOM 4652 C CA . SER A 1 565 ? 18.655 2.301 -13.014 1.00 83.88 565 SER A CA 1
ATOM 4653 C C . SER A 1 565 ? 18.907 0.893 -13.550 1.00 83.88 565 SER A C 1
ATOM 4655 O O . SER A 1 565 ? 18.665 -0.099 -12.862 1.00 83.88 565 SER A O 1
ATOM 4657 N N . ILE A 1 566 ? 19.365 0.801 -14.796 1.00 83.50 566 ILE A N 1
ATOM 4658 C CA . ILE A 1 566 ? 19.636 -0.456 -15.494 1.00 83.50 566 ILE A CA 1
ATOM 4659 C C . ILE A 1 566 ? 21.138 -0.711 -15.464 1.00 83.50 566 ILE A C 1
ATOM 4661 O O . ILE A 1 566 ? 21.938 0.093 -15.951 1.00 83.50 566 ILE A O 1
ATOM 4665 N N . ASN A 1 567 ? 21.512 -1.866 -14.922 1.00 79.94 567 ASN A N 1
ATOM 4666 C CA . ASN A 1 567 ? 22.890 -2.327 -14.830 1.00 79.94 567 ASN A CA 1
ATOM 4667 C C . ASN A 1 567 ? 22.955 -3.782 -15.322 1.00 79.94 567 ASN A C 1
ATOM 4669 O O . ASN A 1 567 ? 22.297 -4.640 -14.723 1.00 79.94 567 ASN A O 1
ATOM 4673 N N . PRO A 1 568 ? 23.776 -4.102 -16.345 1.00 77.00 568 PRO A N 1
ATOM 4674 C CA . PRO A 1 568 ? 23.912 -5.458 -16.884 1.00 77.00 568 PRO A CA 1
ATOM 4675 C C . PRO A 1 568 ? 24.235 -6.547 -15.843 1.00 77.00 568 PRO A C 1
ATOM 4677 O O . PRO A 1 568 ? 24.020 -7.731 -16.094 1.00 77.00 568 PRO A O 1
ATOM 4680 N N . ARG A 1 569 ? 24.766 -6.171 -14.670 1.00 66.06 569 ARG A N 1
ATOM 4681 C CA . ARG A 1 569 ? 25.148 -7.092 -13.591 1.00 66.06 569 ARG A CA 1
ATOM 4682 C C . ARG A 1 569 ? 24.002 -7.453 -12.644 1.00 66.06 569 ARG A C 1
ATOM 4684 O O . ARG A 1 569 ? 23.973 -8.585 -12.167 1.00 66.06 569 ARG A O 1
ATOM 4691 N N . THR A 1 570 ? 23.134 -6.501 -12.312 1.00 59.47 570 THR A N 1
ATOM 4692 C CA . THR A 1 570 ? 22.176 -6.623 -11.194 1.00 59.47 570 THR A CA 1
ATOM 4693 C C . THR A 1 570 ? 20.727 -6.392 -11.616 1.00 59.47 570 THR A C 1
ATOM 4695 O O . THR A 1 570 ? 19.857 -7.150 -11.200 1.00 59.47 570 THR A O 1
ATOM 4698 N N . HIS A 1 571 ? 20.473 -5.408 -12.481 1.00 71.44 571 HIS A N 1
ATOM 4699 C CA . HIS A 1 571 ? 19.142 -5.006 -12.943 1.00 71.44 571 HIS A CA 1
ATOM 4700 C C . HIS A 1 571 ? 19.161 -4.848 -14.463 1.00 71.44 571 HIS A C 1
ATOM 4702 O O . HIS A 1 571 ? 19.175 -3.738 -14.988 1.00 71.44 571 HIS A O 1
ATOM 4708 N N . SER A 1 572 ? 19.264 -5.970 -15.171 1.00 82.62 572 SER A N 1
ATOM 4709 C CA . SER A 1 572 ? 19.538 -5.986 -16.610 1.00 82.62 572 SER A CA 1
ATOM 4710 C C . SER A 1 572 ? 18.304 -6.173 -17.485 1.00 82.62 572 SER A C 1
ATOM 4712 O O . SER A 1 572 ? 18.394 -5.991 -18.693 1.00 82.62 572 SER A O 1
ATOM 4714 N N . ASP A 1 573 ? 17.162 -6.543 -16.917 1.00 88.56 573 ASP A N 1
ATOM 4715 C CA . ASP A 1 573 ? 15.963 -6.874 -17.684 1.00 88.56 573 ASP A CA 1
ATOM 4716 C C . ASP A 1 573 ? 15.101 -5.625 -17.950 1.00 88.56 573 ASP A C 1
ATOM 4718 O O . ASP A 1 573 ? 14.803 -4.846 -17.042 1.00 88.56 573 ASP A O 1
ATOM 4722 N N . VAL A 1 574 ? 14.705 -5.431 -19.209 1.00 93.38 574 VAL A N 1
ATOM 4723 C CA . VAL A 1 574 ? 13.983 -4.250 -19.709 1.00 93.38 574 VAL A CA 1
ATOM 4724 C C . VAL A 1 574 ? 12.771 -4.646 -20.549 1.00 93.38 574 VAL A C 1
ATOM 4726 O O . VAL A 1 574 ? 12.732 -5.749 -21.099 1.00 93.38 574 VAL A O 1
ATOM 4729 N N . MET A 1 575 ? 11.801 -3.735 -20.683 1.00 92.38 575 MET A N 1
ATOM 4730 C CA . MET A 1 575 ? 10.693 -3.871 -21.637 1.00 92.38 575 MET A CA 1
ATOM 4731 C C . MET A 1 575 ? 10.645 -2.748 -22.666 1.00 92.38 575 MET A C 1
ATOM 4733 O O . MET A 1 575 ? 10.972 -1.593 -22.376 1.00 92.38 575 MET A O 1
ATOM 4737 N N . VAL A 1 576 ? 10.178 -3.107 -23.857 1.00 91.88 576 VAL A N 1
ATOM 4738 C CA . VAL A 1 576 ? 9.956 -2.232 -25.012 1.00 91.88 576 VAL A CA 1
ATOM 4739 C C . VAL A 1 576 ? 8.555 -2.471 -25.572 1.00 91.88 576 VAL A C 1
ATOM 4741 O O . VAL A 1 576 ? 7.926 -3.484 -25.265 1.00 91.88 576 VAL A O 1
ATOM 4744 N N . LEU A 1 577 ? 8.051 -1.544 -26.383 1.00 87.94 577 LEU A N 1
ATOM 4745 C CA . LEU A 1 577 ? 6.750 -1.704 -27.032 1.00 87.94 577 LEU A CA 1
ATOM 4746 C C . LEU A 1 577 ? 6.829 -2.783 -28.122 1.00 87.94 577 LEU A C 1
ATOM 4748 O O . LEU A 1 577 ? 7.807 -2.822 -28.871 1.00 87.94 577 LEU A O 1
ATOM 4752 N N . SER A 1 578 ? 5.812 -3.641 -28.207 1.00 82.94 578 SER A N 1
ATOM 4753 C CA . SER A 1 578 ? 5.700 -4.596 -29.311 1.00 82.94 578 SER A CA 1
ATOM 4754 C C . SER A 1 578 ? 5.416 -3.865 -30.637 1.00 82.94 578 SER A C 1
ATOM 4756 O O . SER A 1 578 ? 4.598 -2.944 -30.641 1.00 82.94 578 SER A O 1
ATOM 4758 N N . PRO A 1 579 ? 6.071 -4.234 -31.757 1.00 70.81 579 PRO A N 1
ATOM 4759 C CA . PRO A 1 579 ? 5.778 -3.681 -33.082 1.00 70.81 579 PRO A CA 1
ATOM 4760 C C . PRO A 1 579 ? 4.425 -4.116 -33.663 1.00 70.81 579 PRO A C 1
ATOM 4762 O O . PRO A 1 579 ? 3.964 -3.497 -34.619 1.00 70.81 579 PRO A O 1
ATOM 4765 N N . ASN A 1 580 ? 3.827 -5.193 -33.143 1.00 59.50 580 ASN A N 1
ATOM 4766 C CA . ASN A 1 580 ? 2.596 -5.766 -33.687 1.00 59.50 580 ASN A CA 1
ATOM 4767 C C . ASN A 1 580 ? 1.362 -4.936 -33.296 1.00 59.50 580 ASN A C 1
ATOM 4769 O O . ASN A 1 580 ? 1.293 -4.383 -32.196 1.00 59.50 580 ASN A O 1
ATOM 4773 N N . ASP A 1 581 ? 0.390 -4.871 -34.211 1.00 48.50 581 ASP A N 1
ATOM 4774 C CA . ASP A 1 581 ? -0.874 -4.155 -34.036 1.00 48.50 581 ASP A CA 1
ATOM 4775 C C . ASP A 1 581 ? -1.684 -4.642 -32.818 1.00 48.50 581 ASP A C 1
ATOM 4777 O O . ASP A 1 581 ? -1.532 -5.753 -32.315 1.00 48.50 581 ASP A O 1
ATOM 4781 N N . VAL A 1 582 ? -2.591 -3.757 -32.402 1.00 50.09 582 VAL A N 1
ATOM 4782 C CA . VAL A 1 582 ? -3.478 -3.708 -31.219 1.00 50.09 582 VAL A CA 1
ATOM 4783 C C . VAL A 1 582 ? -4.245 -5.008 -30.868 1.00 50.09 582 VAL A C 1
ATOM 4785 O O . VAL A 1 582 ? -4.858 -5.067 -29.804 1.00 50.09 582 VAL A O 1
ATOM 4788 N N . ASP A 1 583 ? -4.203 -6.041 -31.713 1.00 48.03 583 ASP A N 1
ATOM 4789 C CA . ASP A 1 583 ? -4.963 -7.292 -31.575 1.00 48.03 583 ASP A CA 1
ATOM 4790 C C . ASP A 1 583 ? -4.175 -8.463 -30.945 1.00 48.03 583 ASP A C 1
ATOM 4792 O O . ASP A 1 583 ? -4.790 -9.466 -30.572 1.00 48.03 583 ASP A O 1
ATOM 4796 N N . ASP A 1 584 ? -2.849 -8.359 -30.787 1.00 51.72 584 ASP A N 1
ATOM 4797 C CA . ASP A 1 584 ? -2.071 -9.356 -30.036 1.00 51.72 584 ASP A CA 1
ATOM 4798 C C . ASP A 1 584 ? -2.170 -9.085 -28.519 1.00 51.72 584 ASP A C 1
ATOM 4800 O O . ASP A 1 584 ? -1.908 -7.978 -28.046 1.00 51.72 584 ASP A O 1
ATOM 4804 N N . ASP A 1 585 ? -2.492 -10.119 -27.727 1.00 58.56 585 ASP A N 1
ATOM 4805 C CA . ASP A 1 585 ? -2.583 -10.108 -26.248 1.00 58.56 585 ASP A CA 1
ATOM 4806 C C . ASP A 1 585 ? -1.233 -9.755 -25.537 1.00 58.56 585 ASP A C 1
ATOM 4808 O O . ASP A 1 585 ? -1.121 -9.863 -24.311 1.00 58.56 585 ASP A O 1
ATOM 4812 N N . GLU A 1 586 ? -0.201 -9.319 -26.278 1.00 69.50 586 GLU A N 1
ATOM 4813 C CA . GLU A 1 586 ? 1.175 -9.063 -25.826 1.00 69.50 586 GLU A CA 1
ATOM 4814 C C . GLU A 1 586 ? 1.673 -7.648 -26.204 1.00 69.50 586 GLU A C 1
ATOM 4816 O O . GLU A 1 586 ? 2.359 -7.456 -27.210 1.00 69.50 586 GLU A O 1
ATOM 4821 N N . PRO A 1 587 ? 1.390 -6.626 -25.372 1.00 76.75 587 PRO A N 1
ATOM 4822 C CA . PRO A 1 587 ? 1.730 -5.232 -25.678 1.00 76.75 587 PRO A CA 1
ATOM 4823 C C . PRO A 1 587 ? 3.233 -4.908 -25.593 1.00 76.75 587 PRO A C 1
ATOM 4825 O O . PR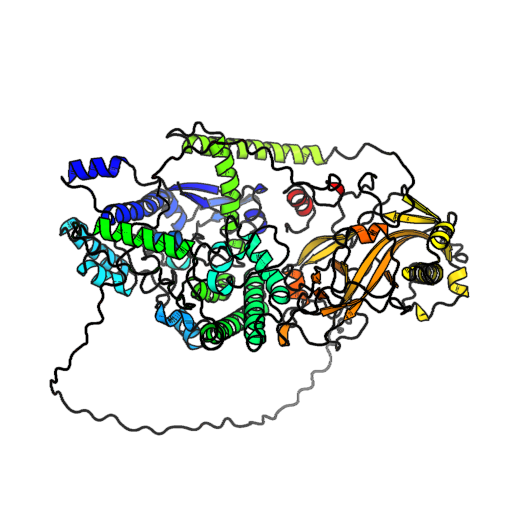O A 1 587 ? 3.663 -3.835 -26.024 1.00 76.75 587 PRO A O 1
ATOM 4828 N N . TYR A 1 588 ? 4.046 -5.801 -25.022 1.00 87.44 588 TYR A N 1
ATOM 4829 C CA . TYR A 1 588 ? 5.453 -5.540 -24.726 1.00 87.44 588 TYR A CA 1
ATOM 4830 C C . TYR A 1 588 ? 6.354 -6.700 -25.141 1.00 87.44 588 TYR A C 1
ATOM 4832 O O . TYR A 1 588 ? 6.010 -7.863 -24.947 1.00 87.44 588 TYR A O 1
ATOM 4840 N N . LEU A 1 589 ? 7.554 -6.360 -25.610 1.00 89.56 589 LEU A N 1
ATOM 4841 C CA . LEU A 1 589 ? 8.671 -7.293 -25.734 1.00 89.56 589 LEU A CA 1
ATOM 4842 C C . LEU A 1 589 ? 9.648 -7.078 -24.579 1.00 89.56 589 LEU A C 1
ATOM 4844 O O . LEU A 1 589 ? 9.782 -5.971 -24.049 1.00 89.56 589 LEU A O 1
ATOM 4848 N N . TYR A 1 590 ? 10.370 -8.133 -24.215 1.00 91.62 590 TYR A N 1
ATOM 4849 C CA . TYR A 1 590 ? 11.302 -8.116 -23.092 1.00 91.62 590 TYR A CA 1
ATOM 4850 C C . TYR A 1 590 ? 12.700 -8.481 -23.562 1.00 91.62 590 TYR A C 1
ATOM 4852 O O . TYR A 1 590 ? 12.879 -9.371 -24.397 1.00 91.62 590 TYR A O 1
ATOM 4860 N N . ALA A 1 591 ? 13.709 -7.852 -22.966 1.00 91.62 591 ALA A N 1
ATOM 4861 C CA . ALA A 1 591 ? 15.098 -8.166 -23.259 1.00 91.62 591 ALA A CA 1
ATOM 4862 C C . ALA A 1 591 ? 15.978 -8.081 -22.012 1.00 91.62 591 ALA A C 1
ATOM 4864 O O . ALA A 1 591 ? 15.726 -7.292 -21.105 1.00 91.62 591 ALA A O 1
ATOM 4865 N N . ARG A 1 592 ? 17.049 -8.874 -21.987 1.00 90.88 592 ARG A N 1
ATOM 4866 C CA . ARG A 1 592 ? 18.125 -8.774 -20.999 1.00 90.88 592 ARG A CA 1
ATOM 4867 C C . ARG A 1 592 ? 19.295 -7.999 -21.584 1.00 90.88 592 ARG A C 1
ATOM 4869 O O . ARG A 1 592 ? 19.901 -8.445 -22.556 1.00 90.88 592 ARG A O 1
ATOM 4876 N N . VAL A 1 593 ? 19.652 -6.880 -20.969 1.00 89.06 593 VAL A N 1
ATOM 4877 C CA . VAL A 1 593 ? 20.807 -6.058 -21.336 1.00 89.06 593 VAL A CA 1
ATOM 4878 C C . VAL A 1 593 ? 22.099 -6.761 -20.927 1.00 89.06 593 VAL A C 1
ATOM 4880 O O . VAL A 1 593 ? 22.355 -7.013 -19.752 1.00 89.06 593 VAL A O 1
ATOM 4883 N N . ILE A 1 594 ? 22.929 -7.069 -21.919 1.00 86.06 594 ILE A N 1
ATOM 4884 C CA . ILE A 1 594 ? 24.239 -7.709 -21.755 1.00 86.06 594 ILE A CA 1
ATOM 4885 C C . ILE A 1 594 ? 25.330 -6.650 -21.587 1.00 86.06 594 ILE A C 1
ATOM 4887 O O . ILE A 1 594 ? 26.259 -6.832 -20.804 1.00 86.06 594 ILE A O 1
ATOM 4891 N N . GLY A 1 595 ? 25.210 -5.535 -22.308 1.00 84.38 595 GLY A N 1
ATOM 4892 C CA . GLY A 1 595 ? 26.166 -4.439 -22.251 1.00 84.38 595 GLY A CA 1
ATOM 4893 C C . GLY A 1 595 ? 25.573 -3.126 -22.746 1.00 84.38 595 GLY A C 1
ATOM 4894 O O . GLY A 1 595 ? 24.671 -3.111 -23.586 1.00 84.38 595 GLY A O 1
ATOM 4895 N N . ILE A 1 596 ? 26.092 -2.028 -22.201 1.00 89.19 596 ILE A N 1
ATOM 4896 C CA . ILE A 1 596 ? 25.697 -0.659 -22.534 1.00 89.19 596 ILE A CA 1
ATOM 4897 C C . ILE A 1 596 ? 26.888 -0.009 -23.223 1.00 89.19 596 ILE A C 1
ATOM 4899 O O . ILE A 1 596 ? 27.978 0.051 -22.646 1.00 89.19 596 ILE A O 1
ATOM 4903 N N . TYR A 1 597 ? 26.685 0.475 -24.447 1.00 89.88 597 TYR A N 1
ATOM 4904 C CA . TYR A 1 597 ? 27.773 0.986 -25.268 1.00 89.88 597 TYR A CA 1
ATOM 4905 C C . TYR A 1 597 ? 27.425 2.306 -25.949 1.00 89.88 597 TYR A C 1
ATOM 4907 O O . TYR A 1 597 ? 26.260 2.654 -26.139 1.00 89.88 597 TYR A O 1
ATOM 4915 N N . HIS A 1 598 ? 28.463 3.026 -26.369 1.00 90.12 598 HIS A N 1
ATOM 4916 C CA . HIS A 1 598 ? 28.326 4.059 -27.389 1.00 90.12 598 HIS A CA 1
ATOM 4917 C C . HIS A 1 598 ? 29.438 3.983 -28.437 1.00 90.12 598 HIS A C 1
ATOM 4919 O O . HIS A 1 598 ? 30.545 3.507 -28.164 1.00 90.12 598 HIS A O 1
ATOM 4925 N N . VAL A 1 599 ? 29.146 4.487 -29.636 1.00 87.25 599 VAL A N 1
ATOM 4926 C CA . VAL A 1 599 ? 30.107 4.669 -30.736 1.00 87.25 599 VAL A CA 1
ATOM 4927 C C . VAL A 1 599 ? 30.008 6.077 -31.315 1.00 87.25 599 VAL A C 1
ATOM 4929 O O . VAL A 1 599 ? 28.971 6.733 -31.227 1.00 87.25 599 VAL A O 1
ATOM 4932 N N . GLU A 1 600 ? 31.094 6.539 -31.929 1.00 84.75 600 GLU A N 1
ATOM 4933 C CA . GLU A 1 600 ? 31.104 7.746 -32.756 1.00 84.75 600 GLU A CA 1
ATOM 4934 C C . GLU A 1 600 ? 31.068 7.342 -34.235 1.00 84.75 600 GLU A C 1
ATOM 4936 O O . GLU A 1 600 ? 32.024 6.767 -34.763 1.00 84.75 600 GLU A O 1
ATOM 4941 N N . ALA A 1 601 ? 29.962 7.636 -34.918 1.00 80.56 601 ALA A N 1
ATOM 4942 C CA . ALA A 1 601 ? 29.738 7.216 -36.297 1.00 80.56 601 ALA A CA 1
ATOM 4943 C C . ALA A 1 601 ? 29.266 8.375 -37.187 1.00 80.56 601 ALA A C 1
ATOM 4945 O O . ALA A 1 601 ? 28.621 9.318 -36.730 1.00 80.56 601 ALA A O 1
ATOM 4946 N N . GLY A 1 602 ? 29.606 8.313 -38.474 1.00 76.19 602 GLY A N 1
ATOM 4947 C CA . GLY A 1 602 ? 29.154 9.261 -39.495 1.00 76.19 602 GLY A CA 1
ATOM 4948 C C . GLY A 1 602 ? 28.979 8.588 -40.857 1.00 76.19 602 GLY A C 1
ATOM 4949 O O . GLY A 1 602 ? 29.488 7.489 -41.085 1.00 76.19 602 GLY A O 1
ATOM 4950 N N . LEU A 1 603 ? 28.255 9.236 -41.770 1.00 74.31 603 LEU A N 1
ATOM 4951 C CA . LEU A 1 603 ? 28.042 8.732 -43.130 1.00 74.31 603 LEU A CA 1
ATOM 4952 C C . LEU A 1 603 ? 29.127 9.259 -44.075 1.00 74.31 603 LEU A C 1
ATOM 4954 O O . LEU A 1 603 ? 29.403 10.455 -44.123 1.00 74.31 603 LEU A O 1
ATOM 4958 N N . ARG A 1 604 ? 29.725 8.364 -44.868 1.00 65.00 604 ARG A N 1
ATOM 4959 C CA . ARG A 1 604 ? 30.821 8.672 -45.805 1.00 65.00 604 ARG A CA 1
ATOM 4960 C C . ARG A 1 604 ? 30.459 9.685 -46.896 1.00 65.00 604 ARG A C 1
ATOM 4962 O O . ARG A 1 604 ? 31.355 10.346 -47.414 1.00 65.00 604 ARG A O 1
ATOM 4969 N N . ASN A 1 605 ? 29.179 9.777 -47.253 1.00 61.62 605 ASN A N 1
ATOM 4970 C CA . ASN A 1 605 ? 28.703 10.492 -48.439 1.00 61.62 605 ASN A CA 1
ATOM 4971 C C . ASN A 1 605 ? 27.966 11.810 -48.126 1.00 61.62 605 ASN A C 1
ATOM 4973 O O . ASN A 1 605 ? 27.390 12.388 -49.043 1.00 61.62 605 ASN A O 1
ATOM 4977 N N . ASP A 1 606 ? 27.986 12.297 -46.878 1.00 57.56 606 ASP A N 1
ATOM 4978 C CA . ASP A 1 606 ? 27.341 13.561 -46.489 1.00 57.56 606 ASP A CA 1
ATOM 4979 C C . ASP A 1 606 ? 28.382 14.680 -46.230 1.00 57.56 606 ASP A C 1
ATOM 4981 O O . ASP A 1 606 ? 28.919 14.808 -45.124 1.00 57.56 606 ASP A O 1
ATOM 4985 N N . PRO A 1 607 ? 28.707 15.509 -47.241 1.00 53.03 607 PRO A N 1
ATOM 4986 C CA . PRO A 1 607 ? 29.665 16.605 -47.102 1.00 53.03 607 PRO A CA 1
ATOM 4987 C C . PRO A 1 607 ? 29.155 17.785 -46.253 1.00 53.03 607 PRO A C 1
ATOM 4989 O O . PRO A 1 607 ? 29.960 18.646 -45.901 1.00 53.03 607 PRO A O 1
ATOM 4992 N N . GLN A 1 608 ? 27.864 17.849 -45.894 1.00 54.22 608 GLN A N 1
ATOM 4993 C CA . GLN A 1 608 ? 27.312 18.898 -45.021 1.00 54.22 608 GLN A CA 1
ATOM 4994 C C . GLN A 1 608 ? 27.307 18.509 -43.534 1.00 54.22 608 GLN A C 1
ATOM 4996 O O . GLN A 1 608 ? 27.226 19.391 -42.681 1.00 54.22 608 GLN A O 1
ATOM 5001 N N . ASN A 1 609 ? 27.474 17.221 -43.211 1.00 52.78 609 ASN A N 1
ATOM 5002 C CA . ASN A 1 609 ? 27.360 16.670 -41.855 1.00 52.78 609 ASN A CA 1
ATOM 5003 C C . ASN A 1 609 ? 28.620 15.874 -41.450 1.00 52.78 609 ASN A C 1
ATOM 5005 O O . ASN A 1 609 ? 28.553 14.773 -40.909 1.00 52.78 609 ASN A O 1
ATOM 5009 N N . SER A 1 610 ? 29.802 16.439 -41.728 1.00 54.34 610 SER A N 1
ATOM 5010 C CA . SER A 1 610 ? 31.120 15.801 -41.527 1.00 54.34 610 SER A CA 1
ATOM 5011 C C . SER A 1 610 ? 31.530 15.564 -40.058 1.00 54.34 610 SER A C 1
ATOM 5013 O O . SER A 1 610 ? 32.627 15.066 -39.802 1.00 54.34 610 SER A O 1
ATOM 5015 N N . SER A 1 611 ? 30.700 15.925 -39.076 1.00 63.50 611 SER A N 1
ATOM 5016 C CA . SER A 1 611 ? 30.966 15.673 -37.654 1.00 63.50 611 SER A CA 1
ATOM 5017 C C . SER A 1 611 ? 30.429 14.302 -37.239 1.00 63.50 611 SER A C 1
ATOM 5019 O O . SER A 1 611 ? 29.249 14.021 -37.445 1.00 63.50 611 SER A O 1
ATOM 5021 N N . SER A 1 612 ? 31.271 13.462 -36.627 1.00 73.31 612 SER A N 1
ATOM 5022 C CA . SER A 1 612 ? 30.826 12.199 -36.030 1.00 73.31 612 SER A CA 1
ATOM 5023 C C . SER A 1 612 ? 29.708 12.446 -35.014 1.00 73.31 612 SER A C 1
ATOM 5025 O O . SER A 1 612 ? 29.807 13.333 -34.165 1.00 73.31 612 SER A O 1
ATOM 5027 N N . LYS A 1 613 ? 28.634 11.659 -35.104 1.00 82.81 613 LYS A N 1
ATOM 5028 C CA . LYS A 1 613 ? 27.543 11.655 -34.129 1.00 82.81 613 LYS A CA 1
ATOM 5029 C C . LYS A 1 613 ? 27.785 10.538 -33.125 1.00 82.81 613 LYS A C 1
ATOM 5031 O O . LYS A 1 613 ? 28.207 9.441 -33.491 1.00 82.81 613 LYS A O 1
ATOM 5036 N N . ARG A 1 614 ? 27.513 10.822 -31.854 1.00 86.88 614 ARG A N 1
ATOM 5037 C CA . ARG A 1 614 ? 27.477 9.802 -30.809 1.00 86.88 614 ARG A CA 1
ATOM 5038 C C . ARG A 1 614 ? 26.172 9.020 -30.927 1.00 86.88 614 ARG A C 1
ATOM 5040 O O . ARG A 1 614 ? 25.110 9.628 -31.010 1.00 86.88 614 ARG A O 1
ATOM 5047 N N . ILE A 1 615 ? 26.268 7.697 -30.903 1.00 88.31 615 ILE A N 1
ATOM 5048 C CA . ILE A 1 615 ? 25.123 6.787 -30.898 1.00 88.31 615 ILE A CA 1
ATOM 5049 C C . ILE A 1 615 ? 25.273 5.864 -29.700 1.00 88.31 615 ILE A C 1
ATOM 5051 O O . ILE A 1 615 ? 26.250 5.116 -29.618 1.00 88.31 615 ILE A O 1
ATOM 5055 N N . ASP A 1 616 ? 24.312 5.935 -28.785 1.00 91.69 616 ASP A N 1
ATOM 5056 C CA . ASP A 1 616 ? 24.185 5.001 -27.671 1.00 91.69 616 ASP A CA 1
ATOM 5057 C C . ASP A 1 616 ? 23.334 3.803 -28.107 1.00 91.69 616 ASP A C 1
ATOM 5059 O O . ASP A 1 616 ? 22.321 3.962 -28.798 1.00 91.69 616 ASP A O 1
ATOM 5063 N N . PHE A 1 617 ? 23.746 2.605 -27.705 1.00 92.06 617 PHE A N 1
ATOM 5064 C CA . PHE A 1 617 ? 23.040 1.366 -28.013 1.00 92.06 617 PHE A CA 1
ATOM 5065 C C . PHE A 1 617 ? 23.234 0.333 -26.902 1.00 92.06 617 PHE A C 1
ATOM 5067 O O . PHE A 1 617 ? 24.246 0.311 -26.195 1.00 92.06 617 PHE A O 1
ATOM 5074 N N . LEU A 1 618 ? 22.247 -0.543 -26.761 1.00 92.88 618 LEU A N 1
ATOM 5075 C CA . LEU A 1 618 ? 22.261 -1.664 -25.833 1.00 92.88 618 LEU A CA 1
ATOM 5076 C C . LEU A 1 618 ? 22.482 -2.944 -26.618 1.00 92.88 618 LEU A C 1
ATOM 5078 O O . LEU A 1 618 ? 21.837 -3.162 -27.639 1.00 92.88 618 LEU A O 1
ATOM 5082 N N . TRP A 1 619 ? 23.368 -3.804 -26.133 1.00 91.12 619 TRP A N 1
ATOM 5083 C CA . TRP A 1 619 ? 23.463 -5.174 -26.620 1.00 91.12 619 TRP A CA 1
ATOM 5084 C C . TRP A 1 619 ? 22.588 -6.058 -25.740 1.00 91.12 619 TRP A C 1
ATOM 5086 O O . TRP A 1 619 ? 22.781 -6.086 -24.521 1.00 91.12 619 TRP A O 1
ATOM 5096 N N . VAL A 1 620 ? 21.608 -6.740 -26.334 1.00 90.50 620 VAL A N 1
ATOM 5097 C CA . VAL A 1 620 ? 20.546 -7.424 -25.588 1.00 90.50 620 VAL A CA 1
ATOM 5098 C C . VAL A 1 620 ? 20.347 -8.871 -26.035 1.00 90.50 620 VAL A C 1
ATOM 5100 O O . VAL A 1 620 ? 20.637 -9.233 -27.177 1.00 90.50 620 VAL A O 1
ATOM 5103 N N . ARG A 1 621 ? 19.820 -9.693 -25.122 1.00 89.62 621 ARG A N 1
ATOM 5104 C CA . ARG A 1 621 ? 19.273 -11.026 -25.397 1.00 89.62 621 ARG A CA 1
ATOM 5105 C C . ARG A 1 621 ? 17.755 -10.986 -25.274 1.00 89.62 621 ARG A C 1
ATOM 5107 O O . ARG A 1 621 ? 17.251 -10.577 -24.228 1.00 89.62 621 ARG A O 1
ATOM 5114 N N . TRP A 1 622 ? 17.049 -11.426 -26.305 1.00 89.88 622 TRP A N 1
ATOM 5115 C CA . TRP A 1 622 ? 15.592 -11.355 -26.353 1.00 89.88 622 TRP A CA 1
ATOM 5116 C C . TRP A 1 622 ? 14.917 -12.498 -25.596 1.00 89.88 622 TRP A C 1
ATOM 5118 O O . TRP A 1 622 ? 15.397 -13.640 -25.572 1.00 89.88 622 TRP A O 1
ATOM 5128 N N . TYR A 1 623 ? 13.784 -12.166 -24.984 1.00 87.75 623 TYR A N 1
ATOM 5129 C CA . TYR A 1 623 ? 12.827 -13.137 -24.480 1.00 87.75 623 TYR A CA 1
ATOM 5130 C C . TYR A 1 623 ? 11.714 -13.365 -25.507 1.00 87.75 623 TYR A C 1
ATOM 5132 O O . TYR A 1 623 ? 11.390 -12.481 -26.295 1.00 87.75 623 TYR A O 1
ATOM 5140 N N . VAL A 1 624 ? 11.109 -14.546 -25.456 1.00 85.69 624 VAL A N 1
ATOM 5141 C CA . VAL A 1 624 ? 9.904 -14.925 -26.192 1.00 85.69 624 VAL A CA 1
ATOM 5142 C C . VAL A 1 624 ? 8.820 -15.310 -25.195 1.00 85.69 624 VAL A C 1
ATOM 5144 O O . VAL A 1 624 ? 9.117 -15.873 -24.137 1.00 85.69 624 VAL A O 1
ATOM 5147 N N . SER A 1 625 ? 7.568 -14.994 -25.509 1.00 82.56 625 SER A N 1
ATOM 5148 C CA . SER A 1 625 ? 6.442 -15.412 -24.682 1.00 82.56 625 SER A CA 1
ATOM 5149 C C . SER A 1 625 ? 6.343 -16.933 -24.609 1.00 82.56 625 SER A C 1
ATOM 5151 O O . SER A 1 625 ? 6.497 -17.642 -25.606 1.00 82.56 625 SER A O 1
ATOM 5153 N N . ALA A 1 626 ? 6.133 -17.433 -23.395 1.00 75.19 626 ALA A N 1
ATOM 5154 C CA . ALA A 1 626 ? 5.922 -18.847 -23.113 1.00 75.19 626 ALA A CA 1
ATOM 5155 C C . ALA A 1 626 ? 4.432 -19.181 -22.898 1.00 75.19 626 ALA A C 1
ATOM 5157 O O . ALA A 1 626 ? 4.078 -20.361 -22.886 1.00 75.19 626 ALA A O 1
ATOM 5158 N N . ASP A 1 627 ? 3.563 -18.175 -22.727 1.00 69.38 627 ASP A N 1
ATOM 5159 C CA . ASP A 1 627 ? 2.117 -18.351 -22.552 1.00 69.38 627 ASP A CA 1
ATOM 5160 C C . ASP A 1 627 ? 1.332 -17.203 -23.205 1.00 69.38 627 ASP A C 1
ATOM 5162 O O . ASP A 1 627 ? 1.389 -16.065 -22.749 1.00 69.38 627 ASP A O 1
ATOM 5166 N N . ASN A 1 628 ? 0.512 -17.526 -24.208 1.00 60.16 628 ASN A N 1
ATOM 5167 C CA . ASN A 1 628 ? -0.299 -16.553 -24.954 1.00 60.16 628 ASN A CA 1
ATOM 5168 C C . ASN A 1 628 ? -1.625 -16.210 -24.240 1.00 60.16 628 ASN A C 1
ATOM 5170 O O . ASN A 1 628 ? -2.606 -15.826 -24.875 1.00 60.16 628 ASN A O 1
ATOM 5174 N N . ARG A 1 629 ? -1.743 -16.454 -22.929 1.00 65.56 629 ARG A N 1
ATOM 5175 C CA . ARG A 1 629 ? -2.986 -16.227 -22.175 1.00 65.56 629 ARG A CA 1
ATOM 5176 C C . ARG A 1 629 ? -2.951 -14.889 -21.453 1.00 65.56 629 ARG A C 1
ATOM 5178 O O . ARG A 1 629 ? -2.080 -14.649 -20.624 1.00 65.56 629 ARG A O 1
ATOM 5185 N N . SER A 1 630 ? -4.011 -14.098 -21.625 1.00 72.62 630 SER A N 1
ATOM 5186 C CA . SER A 1 630 ? -4.257 -12.897 -20.815 1.00 72.62 630 SER A CA 1
ATOM 5187 C C . SER A 1 630 ? -4.147 -13.189 -19.308 1.00 72.62 630 SER A C 1
ATOM 5189 O O . SER A 1 630 ? -4.934 -13.963 -18.746 1.00 72.62 630 SER A O 1
ATOM 5191 N N . CYS A 1 631 ? -3.184 -12.536 -18.650 1.00 79.75 631 CYS A N 1
ATOM 5192 C CA . CYS A 1 631 ? -2.820 -12.752 -17.247 1.00 79.75 631 CYS A CA 1
ATOM 5193 C C . CYS A 1 631 ? -3.974 -12.504 -16.261 1.00 79.75 631 CYS A C 1
ATOM 5195 O O . CYS A 1 631 ? -4.145 -13.245 -15.291 1.00 79.75 631 CYS A O 1
ATOM 5197 N N . TRP A 1 632 ? -4.829 -11.515 -16.535 1.00 86.06 632 TRP A N 1
ATOM 5198 C CA . TRP A 1 632 ? -5.988 -11.182 -15.698 1.00 86.06 632 TRP A CA 1
ATOM 5199 C C . TRP A 1 632 ? -7.143 -12.168 -15.860 1.00 86.06 632 TRP A C 1
ATOM 5201 O O . TRP A 1 632 ? -7.776 -12.541 -14.869 1.00 86.06 632 TRP A O 1
ATOM 5211 N N . LYS A 1 633 ? -7.387 -12.652 -17.086 1.00 85.25 633 LYS A N 1
ATOM 5212 C CA . LYS A 1 633 ? -8.407 -13.682 -17.349 1.00 85.25 633 LYS A CA 1
ATOM 5213 C C . LYS A 1 633 ? -7.988 -15.033 -16.762 1.00 85.25 633 LYS A C 1
ATOM 5215 O O . LYS A 1 633 ? -8.812 -15.733 -16.174 1.00 85.25 633 LYS A O 1
ATOM 5220 N N . SER A 1 634 ? -6.711 -15.394 -16.908 1.00 86.38 634 SER A N 1
ATOM 5221 C CA . SER A 1 634 ? -6.145 -16.651 -16.402 1.00 86.38 634 SER A CA 1
ATOM 5222 C C . SER A 1 634 ? -5.821 -16.613 -14.904 1.00 86.38 634 SER A C 1
ATOM 5224 O O . SER A 1 634 ? -5.681 -17.674 -14.292 1.00 86.38 634 SER A O 1
ATOM 5226 N N . ARG A 1 635 ? -5.733 -15.413 -14.306 1.00 91.00 635 ARG A N 1
ATOM 5227 C CA . ARG A 1 635 ? -5.240 -15.162 -12.941 1.00 91.00 635 ARG A CA 1
ATOM 5228 C C . ARG A 1 635 ? -3.849 -15.752 -12.715 1.00 91.00 635 ARG A C 1
ATOM 5230 O O . ARG A 1 635 ? -3.585 -16.371 -11.681 1.00 91.00 635 ARG A O 1
ATOM 5237 N N . ARG A 1 636 ? -2.973 -15.626 -13.708 1.00 89.75 636 ARG A N 1
ATOM 5238 C CA . ARG A 1 636 ? -1.579 -16.089 -13.674 1.00 89.75 636 ARG A CA 1
ATOM 5239 C C . ARG A 1 636 ? -0.665 -14.988 -14.176 1.00 89.75 636 ARG A C 1
ATOM 5241 O O . ARG A 1 636 ? -1.092 -14.129 -14.937 1.00 89.75 636 ARG A O 1
ATOM 5248 N N . LEU A 1 637 ? 0.581 -14.997 -13.716 1.00 89.25 637 LEU A N 1
ATOM 5249 C CA . LEU A 1 637 ? 1.583 -14.066 -14.224 1.00 89.25 637 LEU A CA 1
ATOM 5250 C C . LEU A 1 637 ? 1.943 -14.433 -15.672 1.00 89.25 637 LEU A C 1
ATOM 5252 O O . LEU A 1 637 ? 2.021 -15.629 -15.961 1.00 89.25 637 LEU A O 1
ATOM 5256 N N . PRO A 1 638 ? 2.195 -13.446 -16.552 1.00 88.50 638 PRO A N 1
ATOM 5257 C CA . PRO A 1 638 ? 2.775 -13.709 -17.864 1.00 88.50 638 PRO A CA 1
ATOM 5258 C C . PRO A 1 638 ? 4.105 -14.452 -17.719 1.00 88.50 638 PRO A C 1
ATOM 5260 O O . PRO A 1 638 ? 4.864 -14.183 -16.781 1.00 88.50 638 PRO A O 1
ATOM 5263 N N . GLN A 1 639 ? 4.388 -15.370 -18.638 1.00 87.50 639 GLN A N 1
ATOM 5264 C CA . GLN A 1 639 ? 5.605 -16.174 -18.628 1.00 87.50 639 GLN A CA 1
ATOM 5265 C C . GLN A 1 639 ? 6.391 -15.957 -19.913 1.00 87.50 639 GLN A C 1
ATOM 5267 O O . GLN A 1 639 ? 5.823 -15.913 -20.999 1.00 87.50 639 GLN A O 1
ATOM 5272 N N . VAL A 1 640 ? 7.706 -15.852 -19.778 1.00 86.81 640 VAL A N 1
ATOM 5273 C CA . VAL A 1 640 ? 8.645 -15.678 -20.882 1.00 86.81 640 VAL A CA 1
ATOM 5274 C C . VAL A 1 640 ? 9.800 -16.661 -20.755 1.00 86.81 640 VAL A C 1
ATOM 5276 O O . VAL A 1 640 ? 10.196 -17.036 -19.652 1.00 86.81 640 VAL A O 1
ATOM 5279 N N . GLY A 1 641 ? 10.355 -17.074 -21.886 1.00 84.88 641 GLY A N 1
ATOM 5280 C CA . GLY A 1 641 ? 11.593 -17.842 -21.969 1.00 84.88 641 GLY A CA 1
ATOM 5281 C C . GLY A 1 641 ? 12.621 -17.117 -22.825 1.00 84.88 641 GLY A C 1
ATOM 5282 O O . GLY A 1 641 ? 12.299 -16.158 -23.520 1.00 84.88 641 GLY A O 1
ATOM 5283 N N . PHE A 1 642 ? 13.879 -17.541 -22.781 1.00 83.12 642 PHE A N 1
ATOM 5284 C CA . PHE A 1 642 ? 14.857 -17.021 -23.737 1.00 83.12 642 PHE A CA 1
ATOM 5285 C C . PHE A 1 642 ? 14.576 -17.566 -25.136 1.00 83.12 642 PHE A C 1
ATOM 5287 O O . PHE A 1 642 ? 14.288 -18.752 -25.290 1.00 83.12 642 PHE A O 1
ATOM 5294 N N . VAL A 1 643 ? 14.752 -16.721 -26.154 1.00 82.44 643 VAL A N 1
ATOM 5295 C CA . VAL A 1 643 ? 14.875 -17.200 -27.537 1.00 82.44 643 VAL A CA 1
ATOM 5296 C C . VAL A 1 643 ? 16.054 -18.182 -27.610 1.00 82.44 643 VAL A C 1
ATOM 5298 O O . VAL A 1 643 ? 17.075 -17.999 -26.925 1.00 82.44 643 VAL A O 1
ATOM 5301 N N . ASP A 1 644 ? 15.909 -19.244 -28.407 1.00 79.50 644 ASP A N 1
ATOM 5302 C CA . ASP A 1 644 ? 16.966 -20.236 -28.612 1.00 79.50 644 ASP A CA 1
ATOM 5303 C C . ASP A 1 644 ? 18.236 -19.532 -29.108 1.00 79.50 644 ASP A C 1
ATOM 5305 O O . ASP A 1 644 ? 18.215 -18.835 -30.113 1.00 79.50 644 ASP A O 1
ATOM 5309 N N . GLY A 1 645 ? 19.363 -19.716 -28.414 1.00 71.81 645 GLY A N 1
ATOM 5310 C CA . GLY A 1 645 ? 20.623 -19.050 -28.758 1.00 71.81 645 GLY A CA 1
ATOM 5311 C C . GLY A 1 645 ? 21.230 -19.475 -30.102 1.00 71.81 645 GLY A C 1
ATOM 5312 O O . GLY A 1 645 ? 22.264 -18.934 -30.490 1.00 71.81 645 GLY A O 1
ATOM 5313 N N . SER A 1 646 ? 20.654 -20.471 -30.780 1.00 73.75 646 SER A N 1
ATOM 5314 C CA . SER A 1 646 ? 20.979 -20.818 -32.168 1.00 73.75 646 SER A CA 1
ATOM 5315 C C . SER A 1 646 ? 20.231 -19.976 -33.206 1.00 73.75 646 SER A C 1
ATOM 5317 O O . SER A 1 646 ? 20.656 -19.945 -34.361 1.00 73.75 646 SER A O 1
ATOM 5319 N N . ASP A 1 647 ? 19.167 -19.284 -32.804 1.00 80.00 647 ASP A N 1
ATOM 5320 C CA . ASP A 1 647 ? 18.435 -18.348 -33.649 1.00 80.00 647 ASP A CA 1
ATOM 5321 C C . ASP A 1 647 ? 19.246 -17.054 -33.840 1.00 80.00 647 ASP A C 1
ATOM 5323 O O . ASP A 1 647 ? 19.783 -16.489 -32.881 1.00 80.00 647 ASP A O 1
ATOM 5327 N N . ASP A 1 648 ? 19.319 -16.549 -35.077 1.00 79.44 648 ASP A N 1
ATOM 5328 C CA . ASP A 1 648 ? 19.961 -15.260 -35.360 1.00 79.44 648 ASP A CA 1
ATOM 5329 C C . ASP A 1 648 ? 19.194 -14.110 -34.678 1.00 79.44 648 ASP A C 1
ATOM 5331 O O . ASP A 1 648 ? 19.799 -13.101 -34.328 1.00 79.44 648 ASP A O 1
ATOM 5335 N N . GLY A 1 649 ? 17.896 -14.269 -34.398 1.00 82.38 649 GLY A N 1
ATOM 5336 C CA . GLY A 1 649 ? 17.083 -13.293 -33.665 1.00 82.38 649 GLY A CA 1
ATOM 5337 C C . GLY A 1 649 ? 17.327 -13.240 -32.150 1.00 82.38 649 GLY A C 1
ATOM 5338 O O . GLY A 1 649 ? 16.864 -12.312 -31.493 1.00 82.38 649 GLY A O 1
ATOM 5339 N N . ALA A 1 650 ? 18.072 -14.185 -31.563 1.00 82.69 650 ALA A N 1
ATOM 5340 C CA . ALA A 1 650 ? 18.221 -14.274 -30.105 1.00 82.69 650 ALA A CA 1
ATOM 5341 C C . ALA A 1 650 ? 19.006 -13.107 -29.482 1.00 82.69 650 ALA A C 1
ATOM 5343 O O . ALA A 1 650 ? 18.770 -12.732 -28.329 1.00 82.69 650 ALA A O 1
ATOM 5344 N N . PHE A 1 651 ? 19.941 -12.536 -30.245 1.00 87.44 651 PHE A N 1
ATOM 5345 C CA . PHE A 1 651 ? 20.790 -11.421 -29.832 1.00 87.44 651 PHE A CA 1
ATOM 5346 C C . PHE A 1 651 ? 20.677 -10.271 -30.825 1.00 87.44 651 PHE A C 1
ATOM 5348 O O . PHE A 1 651 ? 20.816 -10.467 -32.038 1.00 87.44 651 PHE A O 1
ATOM 5355 N N . GLY A 1 652 ? 20.501 -9.062 -30.298 1.00 88.50 652 GLY A N 1
ATOM 5356 C CA . GLY A 1 652 ? 20.312 -7.863 -31.105 1.00 88.50 652 GLY A CA 1
ATOM 5357 C C . GLY A 1 652 ? 20.817 -6.598 -30.427 1.00 88.50 652 GLY A C 1
ATOM 5358 O O . GLY A 1 652 ? 21.372 -6.631 -29.323 1.00 88.50 652 GLY A O 1
ATOM 5359 N N . PHE A 1 653 ? 20.621 -5.481 -31.120 1.00 91.19 653 PHE A N 1
ATOM 5360 C CA . PHE A 1 653 ? 20.886 -4.149 -30.596 1.00 91.19 653 PHE A CA 1
ATOM 5361 C C . PHE A 1 653 ? 19.576 -3.409 -30.376 1.00 91.19 653 PHE A C 1
ATOM 5363 O O . PHE A 1 653 ? 18.646 -3.545 -31.163 1.00 91.19 653 PHE A O 1
ATOM 5370 N N . LEU A 1 654 ? 19.516 -2.636 -29.298 1.00 91.44 654 LEU A N 1
ATOM 5371 C CA . LEU A 1 654 ? 18.341 -1.867 -28.922 1.00 91.44 654 LEU A CA 1
ATOM 5372 C C . LEU A 1 654 ? 18.729 -0.406 -28.695 1.00 91.44 654 LEU A C 1
ATOM 5374 O O . LEU A 1 654 ? 19.749 -0.120 -28.060 1.00 91.44 654 LEU A O 1
ATOM 5378 N N . ASP A 1 655 ? 17.910 0.519 -29.192 1.00 92.00 655 ASP A N 1
ATOM 5379 C CA . ASP A 1 655 ? 18.045 1.934 -28.860 1.00 92.00 655 ASP A CA 1
ATOM 5380 C C . ASP A 1 655 ? 17.595 2.158 -27.404 1.00 92.00 655 ASP A C 1
ATOM 5382 O O . ASP A 1 655 ? 16.451 1.829 -27.077 1.00 92.00 655 ASP A O 1
ATOM 5386 N N . PRO A 1 656 ? 18.423 2.748 -26.517 1.00 92.75 656 PRO A N 1
ATOM 5387 C CA . PRO A 1 656 ? 17.982 3.148 -25.183 1.00 92.75 656 PRO A CA 1
ATOM 5388 C C . PRO A 1 656 ? 16.691 3.983 -25.183 1.00 92.75 656 PRO A C 1
ATOM 5390 O O . PRO A 1 656 ? 15.931 3.915 -24.222 1.00 92.75 656 PRO A O 1
ATOM 5393 N N . ALA A 1 657 ? 16.408 4.731 -26.258 1.00 91.12 657 ALA A N 1
ATOM 5394 C CA . ALA A 1 657 ? 15.171 5.498 -26.402 1.00 91.12 657 ALA A CA 1
ATOM 5395 C C . ALA A 1 657 ? 13.903 4.635 -26.563 1.00 91.12 657 ALA A C 1
ATOM 5397 O O . ALA A 1 657 ? 12.808 5.112 -26.280 1.00 91.12 657 ALA A O 1
ATOM 5398 N N . GLN A 1 658 ? 14.033 3.377 -26.996 1.00 91.75 658 GLN A N 1
ATOM 5399 C CA . GLN A 1 658 ? 12.916 2.431 -27.125 1.00 91.75 658 GLN A CA 1
ATOM 5400 C C . GLN A 1 658 ? 12.594 1.715 -25.807 1.00 91.75 658 GLN A C 1
ATOM 5402 O O . GLN A 1 658 ? 11.520 1.128 -25.669 1.00 91.75 658 GLN A O 1
ATOM 5407 N N . VAL A 1 659 ? 13.512 1.750 -24.834 1.00 93.12 659 VAL A N 1
ATOM 5408 C CA . VAL A 1 659 ? 13.291 1.160 -23.511 1.00 93.12 659 VAL A CA 1
ATOM 5409 C C . VAL A 1 659 ? 12.226 1.962 -22.782 1.00 93.12 659 VAL A C 1
ATOM 5411 O O . VAL A 1 659 ? 12.402 3.151 -22.528 1.00 93.12 659 VAL A O 1
ATOM 5414 N N . ILE A 1 660 ? 11.133 1.301 -22.406 1.00 91.88 660 ILE A N 1
ATOM 5415 C CA . ILE A 1 660 ? 10.067 1.930 -21.624 1.00 91.88 660 ILE A CA 1
ATOM 5416 C C . ILE A 1 660 ? 10.532 2.075 -20.178 1.00 91.88 660 ILE A C 1
ATOM 5418 O O . ILE A 1 660 ? 10.442 3.165 -19.620 1.00 91.88 660 ILE A O 1
ATOM 5422 N N . ARG A 1 661 ? 10.995 0.969 -19.579 1.00 90.44 661 ARG A N 1
ATOM 5423 C CA . ARG A 1 661 ? 11.498 0.881 -18.198 1.00 90.44 661 ARG A CA 1
ATOM 5424 C C . ARG A 1 661 ? 12.080 -0.513 -17.901 1.00 90.44 661 ARG A C 1
ATOM 5426 O O . ARG A 1 661 ? 12.035 -1.399 -18.762 1.00 90.44 661 ARG A O 1
ATOM 5433 N N . ALA A 1 662 ? 12.619 -0.709 -16.698 1.00 89.00 662 ALA A N 1
ATOM 5434 C CA . ALA A 1 662 ? 13.099 -2.007 -16.229 1.00 89.00 662 ALA A CA 1
ATOM 5435 C C . ALA A 1 662 ? 11.936 -2.945 -15.857 1.00 89.00 662 ALA A C 1
ATOM 5437 O O . ALA A 1 662 ? 10.820 -2.501 -15.576 1.00 89.00 662 ALA A O 1
ATOM 5438 N N . VAL A 1 663 ? 12.197 -4.255 -15.846 1.00 88.88 663 VAL A N 1
ATOM 5439 C CA . VAL A 1 663 ? 11.198 -5.289 -15.532 1.00 88.88 663 VAL A CA 1
ATOM 5440 C C . VAL A 1 663 ? 11.683 -6.179 -14.402 1.00 88.88 663 VAL A C 1
ATOM 5442 O O . VAL A 1 663 ? 12.827 -6.626 -14.383 1.00 88.88 663 VAL A O 1
ATOM 5445 N N . HIS A 1 664 ? 10.779 -6.483 -13.470 1.00 83.94 664 HIS A N 1
ATOM 5446 C CA . HIS A 1 664 ? 11.050 -7.428 -12.398 1.00 83.94 664 HIS A CA 1
ATOM 5447 C C . HIS A 1 664 ? 10.617 -8.842 -12.794 1.00 83.94 664 HIS A C 1
ATOM 5449 O O . HIS A 1 664 ? 9.429 -9.123 -12.976 1.00 83.94 664 HIS A O 1
ATOM 5455 N N . LEU A 1 665 ? 11.594 -9.735 -12.914 1.00 83.25 665 LEU A N 1
ATOM 5456 C CA . LEU A 1 665 ? 11.400 -11.121 -13.316 1.00 83.25 665 LEU A CA 1
ATOM 5457 C C . LEU A 1 665 ? 11.505 -12.070 -12.114 1.00 83.25 665 LEU A C 1
ATOM 5459 O O . LEU A 1 665 ? 12.428 -11.971 -11.307 1.00 83.25 665 LEU A O 1
ATOM 5463 N N . LEU A 1 666 ? 10.572 -13.018 -12.016 1.00 80.75 666 LEU A N 1
ATOM 5464 C CA . LEU A 1 666 ? 10.504 -14.030 -10.964 1.00 80.75 666 LEU A CA 1
ATOM 5465 C C . LEU A 1 666 ? 10.784 -15.421 -11.544 1.00 80.75 666 LEU A C 1
ATOM 5467 O O . LEU A 1 666 ? 10.164 -15.800 -12.538 1.00 80.75 666 LEU A O 1
ATOM 5471 N N . PRO A 1 667 ? 11.665 -16.228 -10.931 1.00 76.88 667 PRO A N 1
ATOM 5472 C CA . PRO A 1 667 ? 11.882 -17.599 -11.379 1.00 76.88 667 PRO A CA 1
ATOM 5473 C C . PRO A 1 667 ? 10.593 -18.426 -11.303 1.00 76.88 667 PRO A C 1
ATOM 5475 O O . PRO A 1 667 ? 9.868 -18.356 -10.309 1.00 76.88 667 PRO A O 1
ATOM 5478 N N . ASN A 1 668 ? 10.338 -19.263 -12.311 1.00 76.50 668 ASN A N 1
ATOM 5479 C CA . ASN A 1 668 ? 9.301 -20.284 -12.208 1.00 76.50 668 ASN A CA 1
ATOM 5480 C C . ASN A 1 668 ? 9.852 -21.496 -11.439 1.00 76.50 668 ASN A C 1
ATOM 5482 O O . ASN A 1 668 ? 10.765 -22.184 -11.901 1.00 76.50 668 ASN A O 1
ATOM 5486 N N . PHE A 1 669 ? 9.310 -21.755 -10.249 1.00 76.25 669 PHE A N 1
ATOM 5487 C CA . PHE A 1 669 ? 9.802 -22.817 -9.369 1.00 76.25 669 PHE A CA 1
ATOM 5488 C C . PHE A 1 669 ? 9.237 -24.203 -9.687 1.00 76.25 669 PHE A C 1
ATOM 5490 O O . PHE A 1 669 ? 9.840 -25.206 -9.299 1.00 76.25 669 PHE A O 1
ATOM 5497 N N . LYS A 1 670 ? 8.118 -24.271 -10.412 1.00 76.06 670 LYS A N 1
ATOM 5498 C CA . LYS A 1 670 ? 7.436 -25.518 -10.769 1.00 76.06 670 LYS A CA 1
ATOM 5499 C C . LYS A 1 670 ? 8.220 -26.338 -11.793 1.00 76.06 670 LYS A C 1
ATOM 5501 O O . LYS A 1 670 ? 8.308 -27.554 -11.653 1.00 76.06 670 LYS A O 1
ATOM 5506 N N . GLU A 1 671 ? 8.829 -25.673 -12.773 1.00 67.50 671 GLU A N 1
ATOM 5507 C CA . GLU A 1 671 ? 9.604 -26.308 -13.856 1.00 67.50 671 GLU A CA 1
ATOM 5508 C C . GLU A 1 671 ? 10.973 -26.853 -13.391 1.00 67.50 671 GLU A C 1
ATOM 5510 O O . GLU A 1 671 ? 11.684 -27.528 -14.134 1.00 67.50 671 GLU A O 1
ATOM 5515 N N . GLY A 1 672 ? 11.337 -26.622 -12.124 1.00 58.41 672 GLY A N 1
ATOM 5516 C CA . GLY A 1 672 ? 12.581 -27.107 -11.537 1.00 58.41 672 GLY A CA 1
ATOM 5517 C C . GLY A 1 672 ? 13.822 -26.334 -11.996 1.00 58.41 672 GLY A C 1
ATOM 5518 O O . GLY A 1 672 ? 13.768 -25.384 -12.769 1.00 58.41 672 GLY A O 1
ATOM 5519 N N . ARG A 1 673 ? 14.984 -26.719 -11.456 1.00 55.78 673 ARG A N 1
ATOM 5520 C CA . ARG A 1 673 ? 16.270 -26.112 -11.830 1.00 55.78 673 ARG A CA 1
ATOM 5521 C C . ARG A 1 673 ? 16.813 -26.806 -13.067 1.00 55.78 673 ARG A C 1
ATOM 5523 O O . ARG A 1 673 ? 17.102 -28.000 -13.013 1.00 55.78 673 ARG A O 1
ATOM 5530 N N . VAL A 1 674 ? 17.060 -26.045 -14.123 1.00 50.19 674 VAL A N 1
ATOM 5531 C CA . VAL A 1 674 ? 17.779 -26.545 -15.292 1.00 50.19 674 VAL A CA 1
ATOM 5532 C C . VAL A 1 674 ? 19.281 -26.392 -15.020 1.00 50.19 674 VAL A C 1
ATOM 5534 O O . VAL A 1 674 ? 19.773 -25.305 -14.723 1.00 50.19 674 VAL A O 1
ATOM 5537 N N . SER A 1 675 ? 20.037 -27.496 -15.052 1.00 40.78 675 SER A N 1
ATOM 5538 C CA . SER A 1 675 ? 21.510 -27.487 -14.916 1.00 40.78 675 SER A CA 1
ATOM 5539 C C . SER A 1 675 ? 22.226 -27.011 -16.182 1.00 40.78 675 SER A C 1
ATOM 5541 O O . SER A 1 675 ? 23.450 -26.901 -16.214 1.00 40.78 675 SER A O 1
ATOM 5543 N N . THR A 1 676 ? 21.464 -26.813 -17.251 1.00 42.69 676 THR A N 1
ATOM 5544 C CA . THR A 1 676 ? 21.948 -26.685 -18.619 1.00 42.69 676 THR A CA 1
ATOM 5545 C C . THR A 1 676 ? 21.017 -25.731 -19.355 1.00 42.69 676 THR A C 1
ATOM 5547 O O . THR A 1 676 ? 20.266 -26.154 -20.223 1.00 42.69 676 THR A O 1
ATOM 5550 N N . ILE A 1 677 ? 21.030 -24.448 -18.975 1.00 45.03 677 ILE A N 1
ATOM 5551 C CA . ILE A 1 677 ? 20.468 -23.408 -19.845 1.00 45.03 677 ILE A CA 1
ATOM 5552 C C . ILE A 1 677 ? 21.211 -23.562 -21.179 1.00 45.03 677 ILE A C 1
ATOM 5554 O O . ILE A 1 677 ? 22.441 -23.500 -21.222 1.00 45.03 677 ILE A O 1
ATOM 5558 N N . LEU A 1 678 ? 20.453 -23.924 -22.208 1.00 42.28 678 LEU A N 1
ATOM 5559 C CA . LEU A 1 678 ? 20.888 -24.453 -23.500 1.00 42.28 678 LEU A CA 1
ATOM 5560 C C . LEU A 1 678 ? 22.150 -23.765 -24.072 1.00 42.28 678 LEU A C 1
ATOM 5562 O O . LEU A 1 678 ? 22.146 -22.566 -24.330 1.00 42.28 678 LEU A O 1
ATOM 5566 N N . GLY A 1 679 ? 23.203 -24.566 -24.311 1.00 36.66 679 GLY A N 1
ATOM 5567 C CA . GLY A 1 679 ? 24.338 -24.286 -25.214 1.00 36.66 679 GLY A CA 1
ATOM 5568 C C . GLY A 1 679 ? 25.302 -23.145 -24.829 1.00 36.66 679 GLY A C 1
ATOM 5569 O O . GLY A 1 679 ? 25.126 -22.018 -25.267 1.00 36.66 679 GLY A O 1
ATOM 5570 N N . LEU A 1 680 ? 26.375 -23.457 -24.091 1.00 34.88 680 LEU A N 1
ATOM 5571 C CA . LEU A 1 680 ? 27.518 -22.568 -23.761 1.00 34.88 680 LEU A CA 1
ATOM 5572 C C . LEU A 1 680 ? 28.192 -21.897 -24.996 1.00 34.88 680 LEU A C 1
ATOM 5574 O O . LEU A 1 680 ? 28.071 -22.472 -26.082 1.00 34.88 680 LEU A O 1
ATOM 5578 N N . PRO A 1 681 ? 28.999 -20.803 -24.854 1.00 39.72 681 PRO A N 1
ATOM 5579 C CA . PRO A 1 681 ? 29.490 -20.153 -23.624 1.00 39.72 681 PRO A CA 1
ATOM 5580 C C . PRO A 1 681 ? 29.313 -18.611 -23.578 1.00 39.72 681 PRO A C 1
ATOM 5582 O O . PRO A 1 681 ? 29.912 -17.888 -24.360 1.00 39.72 681 PRO A O 1
ATOM 5585 N N . TRP A 1 682 ? 28.641 -18.085 -22.549 1.00 43.12 682 TRP A N 1
ATOM 5586 C CA . TRP A 1 682 ? 28.973 -16.743 -22.031 1.00 43.12 682 TRP A CA 1
ATOM 5587 C C . TRP A 1 682 ? 30.403 -16.767 -21.447 1.00 43.12 682 TRP A C 1
ATOM 5589 O O . TRP A 1 682 ? 30.873 -17.858 -21.091 1.00 43.12 682 TRP A O 1
ATOM 5599 N N . PRO A 1 683 ? 31.083 -15.621 -21.221 1.00 40.47 683 PRO A N 1
ATOM 5600 C CA . PRO A 1 683 ? 32.314 -15.600 -20.441 1.00 40.47 683 PRO A CA 1
ATOM 5601 C C . PRO A 1 683 ? 32.091 -16.351 -19.125 1.00 40.47 683 PRO A C 1
ATOM 5603 O O . PRO A 1 683 ? 31.253 -15.974 -18.303 1.00 40.47 683 PRO A O 1
ATOM 5606 N N . VAL A 1 684 ? 32.839 -17.439 -18.931 1.00 39.34 684 VAL A N 1
ATOM 5607 C CA . VAL A 1 684 ? 32.751 -18.354 -17.776 1.00 39.34 684 VAL A CA 1
ATOM 5608 C C . VAL A 1 684 ? 32.863 -17.607 -16.432 1.00 39.34 684 VAL A C 1
ATOM 5610 O O . VAL A 1 684 ? 32.422 -18.099 -15.393 1.00 39.34 684 VAL A O 1
ATOM 5613 N N . GLU A 1 685 ? 33.395 -16.385 -16.440 1.00 38.50 685 GLU A N 1
ATOM 5614 C CA . GLU A 1 685 ? 33.482 -15.487 -15.288 1.00 38.50 685 GLU A CA 1
ATOM 5615 C C . GLU A 1 685 ? 32.153 -14.829 -14.883 1.00 38.50 685 GLU A C 1
ATOM 5617 O O . GLU A 1 685 ? 31.927 -14.669 -13.684 1.00 38.50 685 GLU A O 1
ATOM 5622 N N . LEU A 1 686 ? 31.235 -14.535 -15.816 1.00 39.81 686 LEU A N 1
ATOM 5623 C CA . LEU A 1 686 ? 29.907 -13.987 -15.488 1.00 39.81 686 LEU A CA 1
ATOM 5624 C C . LEU A 1 686 ? 28.976 -15.069 -14.900 1.00 39.81 686 LEU A C 1
ATOM 5626 O O . LEU A 1 686 ? 28.154 -14.794 -14.025 1.00 39.81 686 LEU A O 1
ATOM 5630 N N . MET A 1 687 ? 29.165 -16.329 -15.312 1.00 39.25 687 MET A N 1
ATOM 5631 C CA . MET A 1 687 ? 28.402 -17.487 -14.823 1.00 39.25 687 MET A CA 1
ATOM 5632 C C . MET A 1 687 ? 28.682 -17.850 -13.359 1.00 39.25 687 MET A C 1
ATOM 5634 O O . MET A 1 687 ? 27.817 -18.432 -12.707 1.00 39.25 687 MET A O 1
ATOM 5638 N N . LYS A 1 688 ? 29.851 -17.505 -12.797 1.00 36.81 688 LYS A N 1
ATOM 5639 C CA . LYS A 1 688 ? 30.175 -17.862 -11.400 1.00 36.81 688 LYS A CA 1
ATOM 5640 C C . LYS A 1 688 ? 29.232 -17.217 -10.374 1.00 36.81 688 LYS A C 1
ATOM 5642 O O . LYS A 1 688 ? 29.149 -17.717 -9.252 1.00 36.81 688 LYS A O 1
ATOM 5647 N N . LYS A 1 689 ? 28.511 -16.151 -10.749 1.00 36.91 689 LYS A N 1
ATOM 5648 C CA . LYS A 1 689 ? 27.562 -15.444 -9.873 1.00 36.91 689 LYS A CA 1
ATOM 5649 C C . LYS A 1 689 ? 26.094 -15.845 -10.066 1.00 36.91 689 LYS A C 1
ATOM 5651 O O . LYS A 1 689 ? 25.335 -15.767 -9.105 1.00 36.91 689 LYS A O 1
ATOM 5656 N N . ILE A 1 690 ? 25.688 -16.338 -11.239 1.00 39.88 690 ILE A N 1
ATOM 5657 C CA . ILE A 1 690 ? 24.284 -16.692 -11.513 1.00 39.88 690 ILE A CA 1
ATOM 5658 C C . ILE A 1 690 ? 24.070 -18.176 -11.207 1.00 39.88 690 ILE A C 1
ATOM 5660 O O . ILE A 1 690 ? 24.135 -19.050 -12.070 1.00 39.88 690 ILE A O 1
ATOM 5664 N N . LYS A 1 691 ? 23.827 -18.481 -9.931 1.00 36.38 691 LYS A N 1
ATOM 5665 C CA . LYS A 1 691 ? 23.309 -19.792 -9.540 1.00 36.38 691 LYS A CA 1
ATOM 5666 C C . LYS A 1 691 ? 21.830 -19.837 -9.917 1.00 36.38 691 LYS A C 1
ATOM 5668 O O . LYS A 1 691 ? 21.038 -19.108 -9.337 1.00 36.38 691 LYS A O 1
ATOM 5673 N N . THR A 1 692 ? 21.480 -20.753 -10.818 1.00 41.06 692 THR A N 1
ATOM 5674 C CA . THR A 1 692 ? 20.124 -21.285 -11.057 1.00 41.06 692 THR A CA 1
ATOM 5675 C C . THR A 1 692 ? 19.116 -20.331 -11.704 1.00 41.06 692 THR A C 1
ATOM 5677 O O . THR A 1 692 ? 18.621 -19.413 -11.064 1.00 41.06 692 THR A O 1
ATOM 5680 N N . THR A 1 693 ? 18.726 -20.609 -12.947 1.00 46.50 693 THR A N 1
ATOM 5681 C CA . THR A 1 693 ? 17.513 -20.046 -13.559 1.00 46.50 693 THR A CA 1
ATOM 5682 C C . THR A 1 693 ? 16.795 -21.150 -14.332 1.00 46.50 693 THR A C 1
ATOM 5684 O O . THR A 1 693 ? 17.439 -21.972 -14.981 1.00 46.50 693 THR A O 1
ATOM 5687 N N . SER A 1 694 ? 15.478 -21.225 -14.160 1.00 51.84 694 SER A N 1
ATOM 5688 C CA . SER A 1 694 ? 14.570 -22.044 -14.968 1.00 51.84 694 SER A CA 1
ATOM 5689 C C . SER A 1 694 ? 14.494 -21.458 -16.387 1.00 51.84 694 SER A C 1
ATOM 5691 O O . SER A 1 694 ? 14.681 -20.250 -16.539 1.00 51.84 694 SER A O 1
ATOM 5693 N N . ASP A 1 695 ? 14.210 -22.271 -17.411 1.00 64.12 695 ASP A N 1
ATOM 5694 C CA . ASP A 1 695 ? 14.086 -21.779 -18.801 1.00 64.12 695 ASP A CA 1
ATOM 5695 C C . ASP A 1 695 ? 12.869 -20.854 -18.989 1.00 64.12 695 ASP A C 1
ATOM 5697 O O . ASP A 1 695 ? 12.874 -19.995 -19.869 1.00 64.12 695 ASP A O 1
ATOM 5701 N N . ILE A 1 696 ? 11.857 -21.007 -18.128 1.00 73.88 696 ILE A N 1
ATOM 5702 C CA . ILE A 1 696 ? 10.651 -20.179 -18.077 1.00 73.88 696 ILE A CA 1
ATOM 5703 C C . ILE A 1 696 ? 10.704 -19.277 -16.841 1.00 73.88 696 ILE A C 1
ATOM 5705 O O . ILE A 1 696 ? 10.992 -19.718 -15.724 1.00 73.88 696 ILE A O 1
ATOM 5709 N N . ILE A 1 697 ? 10.405 -18.000 -17.047 1.00 84.19 697 ILE A N 1
ATOM 5710 C CA . ILE A 1 697 ? 10.497 -16.923 -16.069 1.00 84.19 697 ILE A CA 1
ATOM 5711 C C . ILE A 1 697 ? 9.174 -16.153 -16.075 1.00 84.19 697 ILE A C 1
ATOM 5713 O O . ILE A 1 697 ? 8.627 -15.850 -17.130 1.00 84.19 697 ILE A O 1
ATOM 5717 N N . SER A 1 698 ? 8.651 -15.826 -14.899 1.00 87.31 698 SER A N 1
ATOM 5718 C CA . SER A 1 698 ? 7.393 -15.092 -14.748 1.00 87.31 698 SER A CA 1
ATOM 5719 C C . SER A 1 698 ? 7.641 -13.589 -14.637 1.00 87.31 698 SER A C 1
ATOM 5721 O O . SER A 1 698 ? 8.525 -13.151 -13.902 1.00 87.31 698 SER A O 1
ATOM 5723 N N . ILE A 1 699 ? 6.824 -12.776 -15.299 1.00 89.19 699 ILE A N 1
ATOM 5724 C CA . ILE A 1 699 ? 6.867 -11.315 -15.179 1.00 89.19 699 ILE A CA 1
ATOM 5725 C C . ILE A 1 699 ? 6.065 -10.889 -13.950 1.00 89.19 699 ILE A C 1
ATOM 5727 O O . ILE A 1 699 ? 4.876 -11.193 -13.824 1.00 89.19 699 ILE A O 1
ATOM 5731 N N . CYS A 1 700 ? 6.696 -10.154 -13.033 1.00 88.31 700 CYS A N 1
ATOM 5732 C CA . CYS A 1 700 ? 6.019 -9.640 -11.849 1.00 88.31 700 CYS A CA 1
ATOM 5733 C C . CYS A 1 700 ? 5.215 -8.378 -12.183 1.00 88.31 700 CYS A C 1
ATOM 5735 O O . CYS A 1 700 ? 5.668 -7.254 -11.968 1.00 88.31 700 CYS A O 1
ATOM 5737 N N . ILE A 1 701 ? 3.984 -8.557 -12.666 1.00 89.94 701 ILE A N 1
ATOM 5738 C CA . ILE A 1 701 ? 3.070 -7.432 -12.935 1.00 89.94 701 ILE A CA 1
ATOM 5739 C C . ILE A 1 701 ? 2.685 -6.666 -11.658 1.00 89.94 701 ILE A C 1
ATOM 5741 O O . ILE A 1 701 ? 2.234 -5.533 -11.736 1.00 89.94 701 ILE A O 1
ATOM 5745 N N . PHE A 1 702 ? 2.875 -7.262 -10.477 1.00 88.44 702 PHE A N 1
ATOM 5746 C CA . PHE A 1 702 ? 2.591 -6.644 -9.178 1.00 88.44 702 PHE A CA 1
ATOM 5747 C C . PHE A 1 702 ? 3.824 -6.020 -8.509 1.00 88.44 702 PHE A C 1
ATOM 5749 O O . PHE A 1 702 ? 3.730 -5.635 -7.345 1.00 88.44 702 PHE A O 1
ATOM 5756 N N . ALA A 1 703 ? 4.965 -5.927 -9.209 1.00 85.06 703 ALA A N 1
ATOM 5757 C CA . ALA A 1 703 ? 6.202 -5.359 -8.663 1.00 85.06 703 ALA A CA 1
ATOM 5758 C C . ALA A 1 703 ? 5.995 -3.927 -8.148 1.00 85.06 703 ALA A C 1
ATOM 5760 O O . ALA A 1 703 ? 6.452 -3.569 -7.065 1.00 85.06 703 ALA A O 1
ATOM 5761 N N . ASP A 1 704 ? 5.227 -3.136 -8.894 1.00 85.69 704 ASP A N 1
ATOM 5762 C CA . ASP A 1 704 ? 4.757 -1.825 -8.477 1.00 85.69 704 ASP A CA 1
ATOM 5763 C C . ASP A 1 704 ? 3.398 -1.494 -9.112 1.00 85.69 704 ASP A C 1
ATOM 5765 O O . ASP A 1 704 ? 2.844 -2.236 -9.928 1.00 85.69 704 ASP A O 1
ATOM 5769 N N . ARG A 1 705 ? 2.840 -0.353 -8.702 1.00 86.94 705 ARG A N 1
ATOM 5770 C CA . ARG A 1 705 ? 1.531 0.133 -9.162 1.00 86.94 705 ARG A CA 1
ATOM 5771 C C . ARG A 1 705 ? 1.504 0.408 -10.666 1.00 86.94 705 ARG A C 1
ATOM 5773 O O . ARG A 1 705 ? 0.465 0.218 -11.283 1.00 86.94 705 ARG A O 1
ATOM 5780 N N . ASP A 1 706 ? 2.611 0.881 -11.232 1.00 86.62 706 ASP A N 1
ATOM 5781 C CA . ASP A 1 706 ? 2.696 1.250 -12.642 1.00 86.62 706 ASP A CA 1
ATOM 5782 C C . ASP A 1 706 ? 2.754 0.004 -13.535 1.00 86.62 706 ASP A C 1
ATOM 5784 O O . ASP A 1 706 ? 1.997 -0.079 -14.500 1.00 86.62 706 ASP A O 1
ATOM 5788 N N . MET A 1 707 ? 3.543 -1.011 -13.157 1.00 86.56 707 MET A N 1
ATOM 5789 C CA . MET A 1 707 ? 3.518 -2.332 -13.796 1.00 86.56 707 MET A CA 1
ATOM 5790 C C . MET A 1 707 ? 2.109 -2.923 -13.772 1.00 86.56 707 MET A C 1
ATOM 5792 O O . MET A 1 707 ? 1.627 -3.396 -14.794 1.00 86.56 707 MET A O 1
ATOM 5796 N N . MET A 1 708 ? 1.405 -2.843 -12.642 1.00 88.75 708 MET A N 1
ATOM 5797 C CA . MET A 1 708 ? 0.062 -3.413 -12.537 1.00 88.75 708 MET A CA 1
ATOM 5798 C C . MET A 1 708 ? -0.923 -2.727 -13.494 1.00 88.75 708 MET A C 1
ATOM 5800 O O . MET A 1 708 ? -1.649 -3.412 -14.215 1.00 88.75 708 MET A O 1
ATOM 5804 N N . ILE A 1 709 ? -0.910 -1.390 -13.555 1.00 88.25 709 ILE A N 1
ATOM 5805 C CA . ILE A 1 709 ? -1.797 -0.622 -14.440 1.00 88.25 709 ILE A CA 1
ATOM 5806 C C . ILE A 1 709 ? -1.492 -0.883 -15.919 1.00 88.25 709 ILE A C 1
ATOM 5808 O O . ILE A 1 709 ? -2.426 -1.012 -16.703 1.00 88.25 709 ILE A O 1
ATOM 5812 N N . ARG A 1 710 ? -0.217 -1.021 -16.305 1.00 85.19 710 ARG A N 1
ATOM 5813 C CA . ARG A 1 710 ? 0.180 -1.308 -17.699 1.00 85.19 710 ARG A CA 1
ATOM 5814 C C . ARG A 1 710 ? -0.370 -2.620 -18.238 1.00 85.19 710 ARG A C 1
ATOM 5816 O O . ARG A 1 710 ? -0.608 -2.731 -19.432 1.00 85.19 710 ARG A O 1
ATOM 5823 N N . PHE A 1 711 ? -0.546 -3.613 -17.372 1.00 84.88 711 PHE A N 1
ATOM 5824 C CA . PHE A 1 711 ? -1.072 -4.913 -17.773 1.00 84.88 711 PHE A CA 1
ATOM 5825 C C . PHE A 1 711 ? -2.576 -5.029 -17.527 1.00 84.88 711 PHE A C 1
ATOM 5827 O O . PHE A 1 711 ? -3.142 -6.046 -17.905 1.00 84.88 711 PHE A O 1
ATOM 5834 N N . CYS A 1 712 ? -3.217 -4.054 -16.870 1.00 85.00 712 CYS A N 1
ATOM 5835 C CA . CYS A 1 712 ? -4.649 -4.058 -16.564 1.00 85.00 712 CYS A CA 1
ATOM 5836 C C . CYS A 1 712 ? -5.444 -3.528 -17.770 1.00 85.00 712 CYS A C 1
ATOM 5838 O O . CYS A 1 712 ? -5.413 -2.318 -18.014 1.00 85.00 712 CYS A O 1
ATOM 5840 N N . PRO A 1 713 ? -6.184 -4.384 -18.502 1.00 74.62 713 PRO A N 1
ATOM 5841 C CA . PRO A 1 713 ? -6.867 -3.987 -19.737 1.00 74.62 713 PRO A CA 1
ATOM 5842 C C . PRO A 1 713 ? -7.893 -2.866 -19.538 1.00 74.62 713 PRO A C 1
ATOM 5844 O O . PRO A 1 713 ? -8.152 -2.085 -20.444 1.00 74.62 713 PRO A O 1
ATOM 5847 N N . GLU A 1 714 ? -8.492 -2.782 -18.349 1.00 73.31 714 GLU A N 1
ATOM 5848 C CA . GLU A 1 714 ? -9.534 -1.808 -18.027 1.00 73.31 714 GLU A CA 1
ATOM 5849 C C . GLU A 1 714 ? -8.984 -0.407 -17.712 1.00 73.31 714 GLU A C 1
ATOM 5851 O O . GLU A 1 714 ? -9.756 0.552 -17.664 1.00 73.31 714 GLU A O 1
ATOM 5856 N N . LEU A 1 715 ? -7.678 -0.276 -17.441 1.00 77.38 715 LEU A N 1
ATOM 5857 C CA . LEU A 1 715 ? -7.066 0.945 -16.894 1.00 77.38 715 LEU A CA 1
ATOM 5858 C C . LEU A 1 715 ? -5.825 1.424 -17.640 1.00 77.38 715 LEU A C 1
ATOM 5860 O O . LEU A 1 715 ? -5.219 2.409 -17.209 1.00 77.38 715 LEU A O 1
ATOM 5864 N N . THR A 1 716 ? -5.440 0.762 -18.727 1.00 63.50 716 THR A N 1
ATOM 5865 C CA . THR A 1 716 ? -4.315 1.147 -19.579 1.00 63.50 716 THR A CA 1
ATOM 5866 C C . THR A 1 716 ? -4.538 2.541 -20.172 1.00 63.50 716 THR A C 1
ATOM 5868 O O . THR A 1 716 ? -5.077 2.735 -21.258 1.00 63.50 716 THR A O 1
ATOM 5871 N N . LEU A 1 717 ? -4.102 3.558 -19.428 1.00 51.50 717 LEU A N 1
ATOM 5872 C CA . LEU A 1 717 ? -4.026 4.942 -19.873 1.00 51.50 717 LEU A CA 1
ATOM 5873 C C . LEU A 1 717 ? -2.959 5.039 -20.974 1.00 51.50 717 LEU A C 1
ATOM 5875 O O . LEU A 1 717 ? -1.766 4.931 -20.699 1.00 51.50 717 LEU A O 1
ATOM 5879 N N . GLY A 1 718 ? -3.390 5.248 -22.219 1.00 46.31 718 GLY A N 1
ATOM 5880 C CA . GLY A 1 718 ? -2.562 5.825 -23.286 1.00 46.31 718 GLY A CA 1
ATOM 5881 C C . GLY A 1 718 ? -1.342 5.023 -23.758 1.00 46.31 718 GLY A C 1
ATOM 5882 O O . GLY A 1 718 ? -0.454 5.609 -24.366 1.00 46.31 718 GLY A O 1
ATOM 5883 N N . THR A 1 719 ? -1.266 3.714 -23.500 1.00 40.72 719 THR A N 1
ATOM 5884 C CA . THR A 1 719 ? -0.238 2.838 -24.111 1.00 40.72 719 THR A CA 1
ATOM 5885 C C . THR A 1 719 ? -0.710 2.161 -25.395 1.00 40.72 719 THR A C 1
ATOM 5887 O O . THR A 1 719 ? 0.119 1.688 -26.165 1.00 40.72 719 THR A O 1
ATOM 5890 N N . HIS A 1 720 ? -2.009 2.225 -25.691 1.00 37.22 720 HIS A N 1
ATOM 5891 C CA . HIS A 1 720 ? -2.515 2.040 -27.040 1.00 37.22 720 HIS A CA 1
ATOM 5892 C C . HIS A 1 720 ? -2.636 3.422 -27.694 1.00 37.22 720 HIS A C 1
ATOM 5894 O O . HIS A 1 720 ? -3.447 4.244 -27.274 1.00 37.22 720 HIS A O 1
ATOM 5900 N N . ILE A 1 721 ? -1.830 3.638 -28.738 1.00 34.53 721 ILE A N 1
ATOM 5901 C CA . ILE A 1 721 ? -2.066 4.604 -29.817 1.00 34.53 721 ILE A CA 1
ATOM 5902 C C . ILE A 1 721 ? -1.583 6.049 -29.550 1.00 34.53 721 ILE A C 1
ATOM 5904 O O . ILE A 1 721 ? -2.335 6.969 -29.240 1.00 34.53 721 ILE A O 1
ATOM 5908 N N . ALA A 1 722 ? -0.303 6.280 -29.861 1.00 26.61 722 ALA A N 1
ATOM 5909 C CA . ALA A 1 722 ? 0.075 7.433 -30.676 1.00 26.61 722 ALA A CA 1
ATOM 5910 C C . ALA A 1 722 ? -0.249 7.105 -32.147 1.00 26.61 722 ALA A C 1
ATOM 5912 O O . ALA A 1 722 ? 0.622 6.721 -32.917 1.00 26.61 722 ALA A O 1
ATOM 5913 N N . SER A 1 723 ? -1.520 7.198 -32.532 1.00 29.05 723 SER A N 1
ATOM 5914 C CA . SER A 1 723 ? -1.943 7.200 -33.935 1.00 29.05 723 SER A CA 1
ATOM 5915 C C . SER A 1 723 ? -3.301 7.898 -34.061 1.00 29.05 723 SER A C 1
ATOM 5917 O O . SER A 1 723 ? -4.299 7.458 -33.503 1.00 29.05 723 SER A O 1
ATOM 5919 N N . VAL A 1 724 ? -3.300 8.983 -34.833 1.00 29.22 724 VAL A N 1
ATOM 5920 C CA . VAL A 1 724 ? -4.468 9.667 -35.402 1.00 29.22 724 VAL A CA 1
ATOM 5921 C C . VAL A 1 724 ? -5.362 10.402 -34.395 1.00 29.22 724 VAL A C 1
ATOM 5923 O O . VAL A 1 724 ? -6.326 9.877 -33.850 1.00 29.22 724 VAL A O 1
ATOM 5926 N N . VAL A 1 725 ? -5.079 11.698 -34.240 1.00 25.77 725 VAL A N 1
ATOM 5927 C CA . VAL A 1 725 ? -6.118 12.705 -33.985 1.00 25.77 725 VAL A CA 1
ATOM 5928 C C . VAL A 1 725 ? -7.136 12.577 -35.126 1.00 25.77 725 VAL A C 1
ATOM 5930 O O . VAL A 1 725 ? -6.740 12.796 -36.271 1.00 25.77 725 VAL A O 1
ATOM 5933 N N . PRO A 1 726 ? -8.408 12.207 -34.888 1.00 28.88 726 PRO A N 1
ATOM 5934 C CA . PRO A 1 726 ? -9.435 12.434 -35.889 1.00 28.88 726 PRO A CA 1
ATOM 5935 C C . PRO A 1 726 ? -9.587 13.948 -35.993 1.00 28.88 726 PRO A C 1
ATOM 5937 O O . PRO A 1 726 ? -9.797 14.616 -34.975 1.00 28.88 726 PRO A O 1
ATOM 5940 N N . ASP A 1 727 ? -9.427 14.490 -37.198 1.00 28.77 727 ASP A N 1
ATOM 5941 C CA . ASP A 1 727 ? -9.745 15.889 -37.457 1.00 28.77 727 ASP A CA 1
ATOM 5942 C C . ASP A 1 727 ? -11.147 16.214 -36.909 1.00 28.77 727 ASP A C 1
ATOM 5944 O O . ASP A 1 727 ? -12.040 15.355 -36.930 1.00 28.77 727 ASP A O 1
ATOM 5948 N N . PRO A 1 728 ? -11.361 17.430 -36.374 1.00 31.12 728 PRO A N 1
ATOM 5949 C CA . PRO A 1 728 ? -12.685 17.833 -35.928 1.00 31.12 728 PRO A CA 1
ATOM 5950 C C . PRO A 1 728 ? -13.660 17.707 -37.108 1.00 31.12 728 PRO A C 1
ATOM 5952 O O . PRO A 1 728 ? -13.310 18.117 -38.216 1.00 31.12 728 PRO A O 1
ATOM 5955 N N . PRO A 1 729 ? -14.866 17.145 -36.907 1.00 32.03 729 PRO A N 1
ATOM 5956 C CA . PRO A 1 729 ? -15.816 17.000 -37.994 1.00 32.03 729 PRO A CA 1
ATOM 5957 C C . PRO A 1 729 ? -16.179 18.386 -38.522 1.00 32.03 729 PRO A C 1
ATOM 5959 O O . PRO A 1 729 ? -16.591 19.270 -37.764 1.00 32.03 729 PRO A O 1
ATOM 5962 N N . ASP A 1 730 ? -15.981 18.555 -39.826 1.00 28.23 730 ASP A N 1
ATOM 5963 C CA . ASP A 1 730 ? -16.356 19.745 -40.568 1.00 28.23 730 ASP A CA 1
ATOM 5964 C C . ASP A 1 730 ? -17.844 20.036 -40.337 1.00 28.23 730 ASP A C 1
ATOM 5966 O O . ASP A 1 730 ? -18.716 19.172 -40.463 1.00 28.23 730 ASP A O 1
ATOM 5970 N N . SER A 1 731 ? -18.134 21.271 -39.942 1.00 35.69 731 SER A N 1
ATOM 5971 C CA . SER A 1 731 ? -19.487 21.757 -39.715 1.00 35.69 731 SER A CA 1
ATOM 5972 C C . SER A 1 731 ? -20.209 21.979 -41.047 1.00 35.69 731 SER A C 1
ATOM 5974 O O . SER A 1 731 ? -20.320 23.113 -41.509 1.00 35.69 731 SER A O 1
ATOM 5976 N N . SER A 1 732 ? -20.712 20.914 -41.660 1.00 30.92 732 SER A N 1
ATOM 5977 C CA . SER A 1 732 ? -21.756 20.984 -42.687 1.00 30.92 732 SER A CA 1
ATOM 5978 C C . SER A 1 732 ? -22.332 19.597 -42.929 1.00 30.92 732 SER A C 1
ATOM 5980 O O . SER A 1 732 ? -21.684 18.766 -43.553 1.00 30.92 732 SER A O 1
ATOM 5982 N N . ASP A 1 733 ? -23.509 19.355 -42.356 1.00 27.14 733 ASP A N 1
ATOM 5983 C CA . ASP A 1 733 ? -24.691 18.808 -43.039 1.00 27.14 733 ASP A CA 1
ATOM 5984 C C . ASP A 1 733 ? -25.672 18.291 -41.980 1.00 27.14 733 ASP A C 1
ATOM 5986 O O . ASP A 1 733 ? -25.670 17.138 -41.554 1.00 27.14 733 ASP A O 1
ATOM 5990 N N . ILE A 1 734 ? -26.498 19.228 -41.508 1.00 29.67 734 ILE A N 1
ATOM 5991 C CA . ILE A 1 734 ? -27.760 18.925 -40.841 1.00 29.67 734 ILE A CA 1
ATOM 5992 C C . ILE A 1 734 ? -28.734 18.576 -41.963 1.00 29.67 734 ILE A C 1
ATOM 5994 O O . ILE A 1 734 ? -29.200 19.475 -42.661 1.00 29.67 734 ILE A O 1
ATOM 5998 N N . GLU A 1 735 ? -29.066 17.300 -42.111 1.00 28.09 735 GLU A N 1
ATOM 5999 C CA . GLU A 1 735 ? -30.339 16.911 -42.707 1.00 28.09 735 GLU A CA 1
ATOM 6000 C C . GLU A 1 735 ? -31.108 16.045 -41.710 1.00 28.09 735 GLU A C 1
ATOM 6002 O O . GLU A 1 735 ? -30.774 14.893 -41.436 1.00 28.09 735 GLU A O 1
ATOM 6007 N N . ASP A 1 736 ? -32.138 16.674 -41.144 1.00 26.98 736 ASP A N 1
ATOM 6008 C CA . ASP A 1 736 ? -33.250 16.037 -40.457 1.00 26.98 736 ASP A CA 1
ATOM 6009 C C . ASP A 1 736 ? -33.857 14.941 -41.342 1.00 26.98 736 ASP A C 1
ATOM 6011 O O . ASP A 1 736 ? -34.296 15.215 -42.460 1.00 26.98 736 ASP A O 1
ATOM 6015 N N . ASN A 1 737 ? -34.002 13.729 -40.806 1.00 26.55 737 ASN A N 1
ATOM 6016 C CA . ASN A 1 737 ? -35.188 12.937 -41.101 1.00 26.55 737 ASN A CA 1
ATOM 6017 C C . ASN A 1 737 ? -35.556 11.999 -39.950 1.00 26.55 737 ASN A C 1
ATOM 6019 O O . ASN A 1 737 ? -34.727 11.359 -39.311 1.00 26.55 737 ASN A O 1
ATOM 6023 N N . SER A 1 738 ? -36.855 12.012 -39.701 1.00 28.05 738 SER A N 1
ATOM 6024 C CA . SER A 1 738 ? -37.612 11.496 -38.573 1.00 28.05 738 SER A CA 1
ATOM 6025 C C . SER A 1 738 ? -37.842 9.983 -38.576 1.00 28.05 738 SER A C 1
ATOM 6027 O O . SER A 1 738 ? -37.986 9.384 -39.636 1.00 28.05 738 SER A O 1
ATOM 6029 N N . ASP A 1 739 ? -38.085 9.476 -37.363 1.00 25.25 739 ASP A N 1
ATOM 6030 C CA . ASP A 1 739 ? -38.966 8.354 -36.996 1.00 25.25 739 ASP A CA 1
ATOM 6031 C C . ASP A 1 739 ? -38.596 6.924 -37.433 1.00 25.25 739 ASP A C 1
ATOM 6033 O O . ASP A 1 739 ? -38.736 6.526 -38.587 1.00 25.25 739 ASP A O 1
ATOM 6037 N N . SER A 1 740 ? -38.256 6.085 -36.453 1.00 26.89 740 SER A N 1
ATOM 6038 C CA . SER A 1 740 ? -39.069 4.909 -36.090 1.00 26.89 740 SER A CA 1
ATOM 6039 C C . SER A 1 740 ? -38.475 4.212 -34.864 1.00 26.89 740 SER A C 1
ATOM 6041 O O . SER A 1 740 ? -37.280 3.945 -34.768 1.00 26.89 740 SER A O 1
ATOM 6043 N N . SER A 1 741 ? -39.352 3.978 -33.897 1.00 28.22 741 SER A N 1
ATOM 6044 C CA . SER A 1 741 ? -39.156 3.169 -32.702 1.00 28.22 741 SER A CA 1
ATOM 6045 C C . SER A 1 741 ? -39.534 1.727 -33.033 1.00 28.22 741 SER A C 1
ATOM 6047 O O . SER A 1 741 ? -40.607 1.501 -33.586 1.00 28.22 741 SER A O 1
ATOM 6049 N N . GLU A 1 742 ? -38.686 0.763 -32.675 1.00 27.91 742 GLU A N 1
ATOM 6050 C CA . GLU A 1 742 ? -39.085 -0.643 -32.576 1.00 27.91 742 GLU A CA 1
ATOM 6051 C C . GLU A 1 742 ? -38.653 -1.204 -31.216 1.00 27.91 742 GLU A C 1
ATOM 6053 O O . GLU A 1 742 ? -37.482 -1.183 -30.832 1.00 27.91 742 GLU A O 1
ATOM 6058 N N . GLU A 1 743 ? -39.681 -1.621 -30.481 1.00 24.36 743 GLU A N 1
ATOM 6059 C CA . GLU A 1 743 ? -39.703 -2.313 -29.199 1.00 24.36 743 GLU A CA 1
ATOM 6060 C C . GLU A 1 743 ? -39.198 -3.755 -29.352 1.00 24.36 743 GLU A C 1
ATOM 6062 O O . GLU A 1 743 ? -39.533 -4.407 -30.337 1.00 24.36 743 GLU A O 1
ATOM 6067 N N . ILE A 1 744 ? -38.487 -4.287 -28.347 1.00 27.61 744 ILE A N 1
ATOM 6068 C CA . ILE A 1 744 ? -38.447 -5.735 -28.072 1.00 27.61 744 ILE A CA 1
ATOM 6069 C C . ILE A 1 744 ? -38.521 -5.958 -26.549 1.00 27.61 744 ILE A C 1
ATOM 6071 O O . ILE A 1 744 ? -37.529 -5.843 -25.835 1.00 27.61 744 ILE A O 1
ATOM 6075 N N . GLU A 1 745 ? -39.763 -6.177 -26.116 1.00 24.56 745 GLU A N 1
ATOM 6076 C CA . GLU A 1 745 ? -40.309 -7.115 -25.116 1.00 24.56 745 GLU A CA 1
ATOM 6077 C C . GLU A 1 745 ? -39.421 -7.604 -23.947 1.00 24.56 745 GLU A C 1
ATOM 6079 O O . GLU A 1 745 ? -38.525 -8.435 -24.101 1.00 24.56 745 GLU A O 1
ATOM 6084 N N . GLU A 1 746 ? -39.786 -7.152 -22.739 1.00 25.11 746 GLU A N 1
ATOM 6085 C CA . GLU A 1 746 ? -39.504 -7.798 -21.452 1.00 25.11 746 GLU A CA 1
ATOM 6086 C C . GLU A 1 746 ? -40.645 -8.786 -21.131 1.00 25.11 746 GLU A C 1
ATOM 6088 O O . GLU A 1 746 ? -41.812 -8.395 -21.104 1.00 25.11 746 GLU A O 1
ATOM 6093 N N . GLU A 1 747 ? -40.326 -10.058 -20.873 1.00 24.27 747 GLU A N 1
ATOM 6094 C CA . GLU A 1 747 ? -41.276 -11.025 -20.306 1.00 24.27 747 GLU A CA 1
ATOM 6095 C C . GLU A 1 747 ? -41.189 -10.995 -18.769 1.00 24.27 747 GLU A C 1
ATOM 6097 O O . GLU A 1 747 ? -40.208 -11.441 -18.167 1.00 24.27 747 GLU A O 1
ATOM 6102 N N . GLU A 1 748 ? -42.235 -10.452 -18.143 1.00 24.97 748 GLU A N 1
ATOM 6103 C CA . GLU A 1 748 ? -42.569 -10.615 -16.728 1.00 24.97 748 GLU A CA 1
ATOM 6104 C C . GLU A 1 748 ? -43.365 -11.921 -16.533 1.00 24.97 748 GLU A C 1
ATOM 6106 O O . GLU A 1 748 ? -44.377 -12.138 -17.196 1.00 24.97 748 GLU A O 1
ATOM 6111 N N . GLU A 1 749 ? -42.965 -12.768 -15.579 1.00 25.67 749 GLU A N 1
ATOM 6112 C CA . GLU A 1 749 ? -43.853 -13.782 -14.991 1.00 25.67 749 GLU A CA 1
ATOM 6113 C C . GLU A 1 749 ? -44.190 -13.373 -13.547 1.00 25.67 749 GLU A C 1
ATOM 6115 O O . GLU A 1 749 ? -43.338 -13.381 -12.652 1.00 25.67 749 GLU A O 1
ATOM 6120 N N . GLU A 1 750 ? -45.452 -12.994 -13.334 1.00 25.98 750 GLU A N 1
ATOM 6121 C CA . GLU A 1 750 ? -46.059 -12.724 -12.033 1.00 25.98 750 GLU A CA 1
ATOM 6122 C C . GLU A 1 750 ? -46.657 -13.986 -11.385 1.00 25.98 750 GLU A C 1
ATOM 6124 O O . GLU A 1 750 ? -47.384 -14.744 -12.017 1.00 25.98 750 GLU A O 1
ATOM 6129 N N . GLN A 1 751 ? -46.378 -14.092 -10.080 1.00 27.09 751 GLN A N 1
ATOM 6130 C CA . GLN A 1 751 ? -47.262 -14.439 -8.954 1.00 27.09 751 GLN A CA 1
ATOM 6131 C C . GLN A 1 751 ? -48.029 -15.774 -8.916 1.00 27.09 751 GLN A C 1
ATOM 6133 O O . GLN A 1 751 ? -48.897 -16.050 -9.729 1.00 27.09 751 GLN A O 1
ATOM 6138 N N . ASP A 1 752 ? -47.857 -16.463 -7.781 1.00 23.02 752 ASP A N 1
ATOM 6139 C CA . ASP A 1 752 ? -48.977 -17.049 -7.038 1.00 23.02 752 ASP A CA 1
ATOM 6140 C C . ASP A 1 752 ? -48.881 -16.606 -5.562 1.00 23.02 752 ASP A C 1
ATOM 6142 O O . ASP A 1 752 ? -47.930 -16.932 -4.843 1.00 23.02 752 ASP A O 1
ATOM 6146 N N . GLU A 1 753 ? -49.864 -15.808 -5.132 1.00 25.52 753 GLU A N 1
ATOM 6147 C CA . GLU A 1 753 ? -50.178 -15.489 -3.737 1.00 25.52 753 GLU A CA 1
ATOM 6148 C C . GLU A 1 753 ? -51.030 -16.615 -3.123 1.00 25.52 753 GLU A C 1
ATOM 6150 O O . GLU A 1 753 ? -52.066 -16.974 -3.677 1.00 25.52 753 GLU A O 1
ATOM 6155 N N . GLU A 1 754 ? -50.695 -17.084 -1.916 1.00 26.56 754 GLU A N 1
ATOM 6156 C CA . GLU A 1 754 ? -51.683 -17.704 -1.020 1.00 26.56 754 GLU A CA 1
ATOM 6157 C C . GLU A 1 754 ? -51.653 -17.034 0.365 1.00 26.56 754 GLU A C 1
ATOM 6159 O O . GLU A 1 754 ? -50.758 -17.220 1.190 1.00 26.56 754 GLU A O 1
ATOM 6164 N N . THR A 1 755 ? -52.660 -16.178 0.531 1.00 26.30 755 THR A N 1
ATOM 6165 C CA . THR A 1 755 ? -53.439 -15.782 1.716 1.00 26.30 755 THR A CA 1
ATOM 6166 C C . THR A 1 755 ? -52.971 -16.165 3.127 1.00 26.30 755 THR A C 1
ATOM 6168 O O . THR A 1 755 ? -52.863 -17.329 3.507 1.00 26.30 755 THR A O 1
ATOM 6171 N N . LEU A 1 756 ? -52.876 -15.113 3.949 1.00 27.58 756 LEU A N 1
ATOM 6172 C CA . LEU A 1 756 ? -52.936 -15.110 5.411 1.00 27.58 756 LEU A CA 1
ATOM 6173 C C . LEU A 1 756 ? -54.327 -15.529 5.910 1.00 27.58 756 LEU A C 1
ATOM 6175 O O . LEU A 1 756 ? -55.316 -14.940 5.481 1.00 27.58 756 LEU A O 1
ATOM 6179 N N . ASP A 1 757 ? -54.371 -16.422 6.899 1.00 23.94 757 ASP A N 1
ATOM 6180 C CA . ASP A 1 757 ? -55.517 -16.561 7.799 1.00 23.94 757 ASP A CA 1
ATOM 6181 C C . ASP A 1 757 ? -55.056 -16.608 9.265 1.00 23.94 757 ASP A C 1
ATOM 6183 O O . ASP A 1 757 ? -54.085 -17.272 9.640 1.00 23.94 757 ASP A O 1
ATOM 6187 N N . ASP A 1 758 ? -55.764 -15.823 10.070 1.00 24.67 758 ASP A N 1
ATOM 6188 C CA . ASP A 1 758 ? -55.573 -15.525 11.485 1.00 24.67 758 ASP A CA 1
ATOM 6189 C C . ASP A 1 758 ? -56.352 -16.530 12.349 1.00 24.67 758 ASP A C 1
ATOM 6191 O O . ASP A 1 758 ? -57.565 -16.657 12.185 1.00 24.67 758 ASP A O 1
ATOM 6195 N N . ALA A 1 759 ? -55.695 -17.224 13.290 1.00 23.98 759 ALA A N 1
ATOM 6196 C CA . ALA A 1 759 ? -56.377 -17.825 14.443 1.00 23.98 759 ALA A CA 1
ATOM 6197 C C . ALA A 1 759 ? -55.431 -18.256 15.584 1.00 23.98 759 ALA A C 1
ATOM 6199 O O . ALA A 1 759 ? -54.805 -19.312 15.558 1.00 23.98 759 ALA A O 1
ATOM 6200 N N . SER A 1 760 ? -55.524 -17.497 16.678 1.00 24.27 760 SER A N 1
ATOM 6201 C CA . SER A 1 760 ? -55.570 -17.950 18.081 1.00 24.27 760 SER A CA 1
ATOM 6202 C C . SER A 1 760 ? -54.339 -18.570 18.768 1.00 24.27 760 SER A C 1
ATOM 6204 O O . SER A 1 760 ? -53.803 -19.610 18.405 1.00 24.27 760 SER A O 1
ATOM 6206 N N . HIS A 1 761 ? -54.017 -17.941 19.902 1.00 26.94 761 HIS A N 1
ATOM 6207 C CA . HIS A 1 761 ? -53.293 -18.466 21.057 1.00 26.94 761 HIS A CA 1
ATOM 6208 C C . HIS A 1 761 ? -53.521 -19.963 21.345 1.00 26.94 761 HIS A C 1
ATOM 6210 O O . HIS A 1 761 ? -54.638 -20.373 21.659 1.00 26.94 761 HIS A O 1
ATOM 6216 N N . SER A 1 762 ? -52.428 -20.717 21.475 1.00 23.56 762 SER A N 1
ATOM 6217 C CA . SER A 1 762 ? -52.311 -21.716 22.539 1.00 23.56 762 SER A CA 1
ATOM 6218 C C . SER A 1 762 ? -50.899 -21.692 23.123 1.00 23.56 762 SER A C 1
ATOM 6220 O O . SER A 1 762 ? -49.900 -21.722 22.407 1.00 23.56 762 SER A O 1
ATOM 6222 N N . GLU A 1 763 ? -50.832 -21.599 24.447 1.00 29.55 763 GLU A N 1
ATOM 6223 C CA . GLU A 1 763 ? -49.613 -21.789 25.222 1.00 29.55 763 GLU A CA 1
ATOM 6224 C C . GLU A 1 763 ? -49.095 -23.218 25.017 1.00 29.55 763 GLU A C 1
ATOM 6226 O O . GLU A 1 763 ? -49.859 -24.183 25.055 1.00 29.55 763 GLU A O 1
ATOM 6231 N N . GLY A 1 764 ? -47.793 -23.337 24.781 1.00 23.25 764 GLY A N 1
ATOM 6232 C CA . GLY A 1 764 ? -47.087 -24.602 24.647 1.00 23.25 764 GLY A CA 1
ATOM 6233 C C . GLY A 1 764 ? -45.621 -24.371 24.969 1.00 23.25 764 GLY A C 1
ATOM 6234 O O . GLY A 1 764 ? -44.853 -23.915 24.126 1.00 23.25 764 GLY A O 1
ATOM 6235 N N . GLU A 1 765 ? -45.261 -24.615 26.226 1.00 29.73 765 GLU A N 1
ATOM 6236 C CA . GLU A 1 765 ? -43.880 -24.709 26.683 1.00 29.73 765 GLU A CA 1
ATOM 6237 C C . GLU A 1 765 ? -43.126 -25.755 25.850 1.00 29.73 765 GLU A C 1
ATOM 6239 O O . GLU A 1 765 ? -43.528 -26.916 25.787 1.00 29.73 765 GLU A O 1
ATOM 6244 N N . SER A 1 766 ? -42.010 -25.362 25.235 1.00 23.86 766 SER A N 1
ATOM 6245 C CA . SER A 1 766 ? -40.978 -26.310 24.812 1.00 23.86 766 SER A CA 1
ATOM 6246 C C . SER A 1 766 ? -39.607 -25.632 24.811 1.00 23.86 766 SER A C 1
ATOM 6248 O O . SER A 1 766 ? -39.246 -24.892 23.895 1.00 23.86 766 SER A O 1
ATOM 6250 N N . ASP A 1 767 ? -38.899 -25.838 25.918 1.00 23.64 767 ASP A N 1
ATOM 6251 C CA . ASP A 1 767 ? -37.452 -25.999 26.059 1.00 23.64 767 ASP A CA 1
ATOM 6252 C C . ASP A 1 767 ? -36.556 -25.221 25.087 1.00 23.64 767 ASP A C 1
ATOM 6254 O O . ASP A 1 767 ? -36.044 -25.718 24.084 1.00 23.64 767 ASP A O 1
ATOM 6258 N N . ARG A 1 768 ? -36.263 -23.979 25.486 1.00 23.89 768 ARG A N 1
ATOM 6259 C CA . ARG A 1 768 ? -35.026 -23.307 25.087 1.00 23.89 768 ARG A CA 1
ATOM 6260 C C . ARG A 1 768 ? -33.860 -24.071 25.704 1.00 23.89 768 ARG A C 1
ATOM 6262 O O . ARG A 1 768 ? -33.548 -23.870 26.877 1.00 23.89 768 ARG A O 1
ATOM 6269 N N . GLU A 1 769 ? -33.193 -24.902 24.910 1.00 23.86 769 GLU A N 1
ATOM 6270 C CA . GLU A 1 769 ? -31.843 -25.343 25.241 1.00 23.86 769 GLU A CA 1
ATOM 6271 C C . GLU A 1 769 ? -30.972 -24.097 25.438 1.00 23.86 769 GLU A C 1
ATOM 6273 O O . GLU A 1 769 ? -30.727 -23.304 24.524 1.00 23.86 769 GLU A O 1
ATOM 6278 N N . SER A 1 770 ? -30.568 -23.886 26.688 1.00 22.33 770 SER A N 1
ATOM 6279 C CA . SER A 1 770 ? -29.668 -22.825 27.097 1.00 22.33 770 SER A CA 1
ATOM 6280 C C . SER A 1 770 ? -28.333 -23.016 26.385 1.00 22.33 770 SER A C 1
ATOM 6282 O O . SER A 1 770 ? -27.504 -23.829 26.797 1.00 22.33 770 SER A O 1
ATOM 6284 N N . ILE A 1 771 ? -28.118 -22.259 25.312 1.00 23.45 771 ILE A N 1
ATOM 6285 C CA . ILE A 1 771 ? -26.787 -22.066 24.750 1.00 23.45 771 ILE A CA 1
ATOM 6286 C C . ILE A 1 771 ? -25.980 -21.330 25.820 1.00 23.45 771 ILE A C 1
ATOM 6288 O O . ILE A 1 771 ? -26.180 -20.143 26.074 1.00 23.45 771 ILE A O 1
ATOM 6292 N N . ASP A 1 772 ? -25.128 -22.106 26.480 1.00 21.52 772 ASP A N 1
ATOM 6293 C CA . ASP A 1 772 ? -24.200 -21.732 27.536 1.00 21.52 772 ASP A CA 1
ATOM 6294 C C . ASP A 1 772 ? -23.430 -20.452 27.156 1.00 21.52 772 ASP A C 1
ATOM 6296 O O . ASP A 1 772 ? -22.526 -20.456 26.313 1.00 21.52 772 ASP A O 1
ATOM 6300 N N . SER A 1 773 ? -23.851 -19.324 27.740 1.00 24.69 773 SER A N 1
ATOM 6301 C CA . SER A 1 773 ? -23.340 -17.979 27.452 1.00 24.69 773 SER A CA 1
ATOM 6302 C C . SER A 1 773 ? -21.957 -17.710 28.048 1.00 24.69 773 SER A C 1
ATOM 6304 O O . SER A 1 773 ? -21.434 -16.605 27.911 1.00 24.69 773 SER A O 1
ATOM 6306 N N . ASP A 1 774 ? -21.338 -18.700 28.689 1.00 22.64 774 ASP A N 1
ATOM 6307 C CA . ASP A 1 774 ? -20.205 -18.479 29.588 1.00 22.64 774 ASP A CA 1
ATOM 6308 C C . ASP A 1 774 ? -18.840 -18.817 28.959 1.00 22.64 774 ASP A C 1
ATOM 6310 O O . ASP A 1 774 ? -17.842 -18.976 29.659 1.00 22.64 774 ASP A O 1
ATOM 6314 N N . ARG A 1 775 ? -18.743 -18.878 27.619 1.00 24.56 775 ARG A N 1
ATOM 6315 C CA . ARG A 1 775 ? -17.494 -19.274 26.930 1.00 24.56 775 ARG A CA 1
ATOM 6316 C C . ARG A 1 775 ? -16.700 -18.183 26.208 1.00 24.56 775 ARG A C 1
ATOM 6318 O O . ARG A 1 775 ? -15.698 -18.509 25.571 1.00 24.56 775 ARG A O 1
ATOM 6325 N N . TYR A 1 776 ? -17.075 -16.907 26.315 1.00 30.30 776 TYR A N 1
ATOM 6326 C CA . TYR A 1 776 ? -16.337 -15.814 25.649 1.00 30.30 776 TYR A CA 1
ATOM 6327 C C . TYR A 1 776 ? -15.992 -14.607 26.535 1.00 30.30 776 TYR A C 1
ATOM 6329 O O . TYR A 1 776 ? -15.500 -13.598 26.035 1.00 30.30 776 TYR A O 1
ATOM 6337 N N . THR A 1 777 ? -16.147 -14.726 27.852 1.00 28.98 777 THR A N 1
ATOM 6338 C CA . THR A 1 777 ? -15.794 -13.703 28.854 1.00 28.98 777 THR A CA 1
ATOM 6339 C C . THR A 1 777 ? -14.421 -13.919 29.489 1.00 28.98 777 THR A C 1
ATOM 6341 O O . THR A 1 777 ? -14.230 -13.646 30.668 1.00 28.98 777 THR A O 1
ATOM 6344 N N . GLU A 1 778 ? -13.413 -14.360 28.735 1.00 25.98 778 GLU A N 1
ATOM 6345 C CA . GLU A 1 778 ? -12.055 -14.437 29.282 1.00 25.98 778 GLU A CA 1
ATOM 6346 C C . GLU A 1 778 ? -11.023 -13.841 28.324 1.00 25.98 778 GLU A C 1
ATOM 6348 O O . GLU A 1 778 ? -10.547 -14.479 27.386 1.00 25.98 778 GLU A O 1
ATOM 6353 N N . GLY A 1 779 ? -10.680 -12.574 28.582 1.00 28.98 779 GLY A N 1
ATOM 6354 C CA . GLY A 1 779 ? -9.610 -11.873 27.877 1.00 28.98 779 GLY A CA 1
ATOM 6355 C C . GLY A 1 779 ? -9.655 -10.345 27.901 1.00 28.98 779 GLY A C 1
ATOM 6356 O O . GLY A 1 779 ? -8.706 -9.740 27.422 1.00 28.98 779 GLY A O 1
ATOM 6357 N N . GLU A 1 780 ? -10.670 -9.691 28.484 1.00 31.06 780 GLU A N 1
ATOM 6358 C CA . GLU A 1 780 ? -10.735 -8.210 28.544 1.00 31.06 780 GLU A CA 1
ATOM 6359 C C . GLU A 1 780 ? -9.680 -7.552 29.473 1.00 31.06 780 GLU A C 1
ATOM 6361 O O . GLU A 1 780 ? -9.700 -6.340 29.697 1.00 31.06 780 GLU A O 1
ATOM 6366 N N . GLY A 1 781 ? -8.733 -8.337 29.998 1.00 31.73 781 GLY A N 1
ATOM 6367 C CA . GLY A 1 781 ? -7.711 -7.900 30.949 1.00 31.73 781 GLY A CA 1
ATOM 6368 C C . GLY A 1 781 ? -6.247 -8.091 30.531 1.00 31.73 781 GLY A C 1
ATOM 6369 O O . GLY A 1 781 ? -5.381 -7.369 31.018 1.00 31.73 781 GLY A O 1
ATOM 6370 N N . SER A 1 782 ? -5.934 -8.998 29.594 1.00 26.67 782 SER A N 1
ATOM 6371 C CA . SER A 1 782 ? -4.534 -9.363 29.290 1.00 26.67 782 SER A CA 1
ATOM 6372 C C . SER A 1 782 ? -4.008 -8.873 27.937 1.00 26.67 782 SER A C 1
ATOM 6374 O O . SER A 1 782 ? -2.998 -9.395 27.469 1.00 26.67 782 SER A O 1
ATOM 6376 N N . ASP A 1 783 ? -4.682 -7.924 27.287 1.00 32.16 783 ASP A N 1
ATOM 6377 C CA . ASP A 1 783 ? -4.349 -7.494 25.921 1.00 32.16 783 ASP A CA 1
ATOM 6378 C C . ASP A 1 783 ? -3.992 -6.008 25.839 1.00 32.16 783 ASP A C 1
ATOM 6380 O O . ASP A 1 783 ? -4.560 -5.223 25.089 1.00 32.16 783 ASP A O 1
ATOM 6384 N N . TYR A 1 784 ? -3.033 -5.617 26.671 1.00 40.09 784 TYR A N 1
ATOM 6385 C CA . TYR A 1 784 ? -2.246 -4.403 26.490 1.00 40.09 784 TYR A CA 1
ATOM 6386 C C . TYR A 1 784 ? -0.830 -4.791 26.895 1.00 40.09 784 TYR A C 1
ATOM 6388 O O . TYR A 1 784 ? -0.632 -5.065 28.072 1.00 40.09 784 TYR A O 1
ATOM 6396 N N . GLY A 1 785 ? 0.111 -4.886 25.948 1.00 29.84 785 GLY A N 1
ATOM 6397 C CA . GLY A 1 785 ? 1.475 -5.426 26.105 1.00 29.84 785 GLY A CA 1
ATOM 6398 C C . GLY A 1 785 ? 2.249 -4.982 27.355 1.00 29.84 785 GLY A C 1
ATOM 6399 O O . GLY A 1 785 ? 3.134 -4.133 27.293 1.00 29.84 785 GLY A O 1
ATOM 6400 N N . TYR A 1 786 ? 1.922 -5.604 28.480 1.00 31.97 786 TYR A N 1
ATOM 6401 C CA . TYR A 1 786 ? 2.517 -5.455 29.793 1.00 31.97 786 TYR A CA 1
ATOM 6402 C C . TYR A 1 786 ? 2.533 -6.838 30.440 1.00 31.97 786 TYR A C 1
ATOM 6404 O O . TYR A 1 786 ? 1.678 -7.168 31.257 1.00 31.97 786 TYR A O 1
ATOM 6412 N N . ASP A 1 787 ? 3.505 -7.652 30.049 1.00 24.25 787 ASP A N 1
ATOM 6413 C CA . ASP A 1 787 ? 4.072 -8.641 30.958 1.00 24.25 787 ASP A CA 1
ATOM 6414 C C . ASP A 1 787 ? 5.566 -8.317 31.038 1.00 24.25 787 ASP A C 1
ATOM 6416 O O . ASP A 1 787 ? 6.361 -8.699 30.184 1.00 24.25 787 ASP A O 1
ATOM 6420 N N . THR A 1 788 ? 5.916 -7.469 32.003 1.00 32.56 788 THR A N 1
ATOM 6421 C CA . THR A 1 788 ? 7.259 -7.428 32.582 1.00 32.56 788 THR A CA 1
ATOM 6422 C C . THR A 1 788 ? 7.200 -8.312 33.815 1.00 32.56 788 THR A C 1
ATOM 6424 O O . THR A 1 788 ? 6.700 -7.885 34.856 1.00 32.56 788 THR A O 1
ATOM 6427 N N . GLY A 1 789 ? 7.679 -9.542 33.680 1.00 23.53 789 GLY A N 1
ATOM 6428 C CA . GLY A 1 789 ? 7.813 -10.490 34.774 1.00 23.53 789 GLY A CA 1
ATOM 6429 C C . GLY A 1 789 ? 8.886 -11.508 34.423 1.00 23.53 789 GLY A C 1
ATOM 6430 O O . GLY A 1 789 ? 8.600 -12.470 33.721 1.00 23.53 789 GLY A O 1
ATOM 6431 N N . GLY A 1 790 ? 10.107 -11.255 34.899 1.00 23.86 790 GLY A N 1
ATOM 6432 C CA . GLY A 1 790 ? 11.270 -12.124 34.725 1.00 23.86 790 GLY A CA 1
ATOM 6433 C C . GLY A 1 790 ? 12.379 -11.454 33.928 1.00 23.86 790 GLY A C 1
ATOM 6434 O O . GLY A 1 790 ? 12.519 -11.689 32.736 1.00 23.86 790 GLY A O 1
ATOM 6435 N N . SER A 1 791 ? 13.139 -10.589 34.595 1.00 29.62 791 SER A N 1
ATOM 6436 C CA . SER A 1 791 ? 14.524 -10.323 34.232 1.00 29.62 791 SER A CA 1
ATOM 6437 C C . SER A 1 791 ? 15.289 -11.644 34.284 1.00 29.62 791 SER A C 1
ATOM 6439 O O . SER A 1 791 ? 15.583 -12.118 35.378 1.00 29.62 791 SER A O 1
ATOM 6441 N N . ASP A 1 792 ? 15.610 -12.202 33.128 1.00 23.22 792 ASP A N 1
ATOM 6442 C CA . ASP A 1 792 ? 16.956 -12.718 32.969 1.00 23.22 792 ASP A CA 1
ATOM 6443 C C . ASP A 1 792 ? 17.711 -11.611 32.242 1.00 23.22 792 ASP A C 1
ATOM 6445 O O . ASP A 1 792 ? 17.361 -11.187 31.137 1.00 23.22 792 ASP A O 1
ATOM 6449 N N . GLU A 1 793 ? 18.644 -11.027 32.986 1.00 33.06 793 GLU A N 1
ATOM 6450 C CA . GLU A 1 793 ? 19.735 -10.225 32.465 1.00 33.06 793 GLU A CA 1
ATOM 6451 C C . GLU A 1 793 ? 20.505 -11.114 31.485 1.00 33.06 793 GLU A C 1
ATOM 6453 O O . GLU A 1 793 ? 21.448 -11.796 31.864 1.00 33.06 793 GLU A O 1
ATOM 6458 N N . GLU A 1 794 ? 20.058 -11.173 30.235 1.00 26.33 794 GLU A N 1
ATOM 6459 C CA . GLU A 1 794 ? 20.937 -11.566 29.147 1.00 26.33 794 GLU A CA 1
ATOM 6460 C C . GLU A 1 794 ? 21.527 -10.283 28.592 1.00 26.33 794 GLU A C 1
ATOM 6462 O O . GLU A 1 794 ? 20.824 -9.355 28.176 1.00 26.33 794 GLU A O 1
ATOM 6467 N N . ASP A 1 795 ? 22.840 -10.231 28.752 1.00 24.56 795 ASP A N 1
ATOM 6468 C CA . ASP A 1 795 ? 23.728 -9.147 28.433 1.00 24.56 795 ASP A CA 1
ATOM 6469 C C . ASP A 1 795 ? 23.312 -8.405 27.166 1.00 24.56 795 ASP A C 1
ATOM 6471 O O . ASP A 1 795 ? 22.983 -8.978 26.124 1.00 24.56 795 ASP A O 1
ATOM 6475 N N . VAL A 1 796 ? 23.401 -7.079 27.250 1.00 30.08 796 VAL A N 1
ATOM 6476 C CA . VAL A 1 796 ? 23.625 -6.252 26.071 1.00 30.08 796 VAL A CA 1
ATOM 6477 C C . VAL A 1 796 ? 25.017 -6.629 25.566 1.00 30.08 796 VAL A C 1
ATOM 6479 O O . VAL A 1 796 ? 25.983 -5.895 25.767 1.00 30.08 796 VAL A O 1
ATOM 6482 N N . GLU A 1 797 ? 25.134 -7.800 24.940 1.00 24.34 797 GLU A N 1
ATOM 6483 C CA . GLU A 1 797 ? 26.166 -8.003 23.950 1.00 24.34 797 GLU A CA 1
ATOM 6484 C C . GLU A 1 797 ? 25.941 -6.892 22.941 1.00 24.34 797 GLU A C 1
ATOM 6486 O O . GLU A 1 797 ? 24.847 -6.707 22.391 1.00 24.34 797 GLU A O 1
ATOM 6491 N N . ASN A 1 798 ? 26.974 -6.061 22.827 1.00 25.42 798 ASN A N 1
ATOM 6492 C CA . ASN A 1 798 ? 27.103 -5.103 21.761 1.00 25.42 798 ASN A CA 1
ATOM 6493 C C . ASN A 1 798 ? 26.565 -5.768 20.501 1.00 25.42 798 ASN A C 1
ATOM 6495 O O . ASN A 1 798 ? 27.058 -6.816 20.087 1.00 25.42 798 ASN A O 1
ATOM 6499 N N . ILE A 1 799 ? 25.571 -5.135 19.887 1.00 26.23 799 ILE A N 1
ATOM 6500 C CA . ILE A 1 799 ? 25.400 -5.265 18.452 1.00 26.23 799 ILE A CA 1
ATOM 6501 C C . ILE A 1 799 ? 26.679 -4.628 17.897 1.00 26.23 799 ILE A C 1
ATOM 6503 O O . ILE A 1 799 ? 26.703 -3.446 17.566 1.00 26.23 799 ILE A O 1
ATOM 6507 N N . GLU A 1 800 ? 27.782 -5.385 17.923 1.00 25.44 800 GLU A N 1
ATOM 6508 C CA . GLU A 1 800 ? 28.735 -5.338 16.839 1.00 25.44 800 GLU A CA 1
ATOM 6509 C C . GLU A 1 800 ? 27.853 -5.484 15.620 1.00 25.44 800 GLU A C 1
ATOM 6511 O O . GLU A 1 800 ? 27.076 -6.440 15.505 1.00 25.44 800 GLU A O 1
ATOM 6516 N N . ASP A 1 801 ? 27.849 -4.420 14.826 1.00 28.92 801 ASP A N 1
ATOM 6517 C CA . ASP A 1 801 ? 27.305 -4.417 13.492 1.00 28.92 801 ASP A CA 1
ATOM 6518 C C . ASP A 1 801 ? 27.613 -5.788 12.909 1.00 28.92 801 ASP A C 1
ATOM 6520 O O . ASP A 1 801 ? 28.777 -6.107 12.658 1.00 28.92 801 ASP A O 1
ATOM 6524 N N . ASN A 1 802 ? 26.583 -6.635 12.788 1.00 23.95 802 ASN A N 1
ATOM 6525 C CA . ASN A 1 802 ? 26.688 -7.817 11.965 1.00 23.95 802 ASN A CA 1
ATOM 6526 C C . ASN A 1 802 ? 27.029 -7.226 10.611 1.00 23.95 802 ASN A C 1
ATOM 6528 O O . ASN A 1 802 ? 26.152 -6.688 9.928 1.00 23.95 802 ASN A O 1
ATOM 6532 N N . GLN A 1 803 ? 28.326 -7.254 10.303 1.00 26.97 803 GLN A N 1
ATOM 6533 C CA . GLN A 1 803 ? 28.857 -7.237 8.971 1.00 26.97 803 GLN A CA 1
ATOM 6534 C C . GLN A 1 803 ? 28.023 -8.291 8.269 1.00 26.97 803 GLN A C 1
ATOM 6536 O O . GLN A 1 803 ? 28.266 -9.491 8.341 1.00 26.97 803 GLN A O 1
ATOM 6541 N N . PHE A 1 804 ? 26.954 -7.819 7.630 1.00 23.42 804 PHE A N 1
ATOM 6542 C CA . PHE A 1 804 ? 26.588 -8.365 6.358 1.00 23.42 804 PHE A CA 1
ATOM 6543 C C . PHE A 1 804 ? 27.932 -8.541 5.659 1.00 23.42 804 PHE A C 1
ATOM 6545 O O . PHE A 1 804 ? 28.687 -7.570 5.541 1.00 23.42 804 PHE A O 1
ATOM 6552 N N . ASP A 1 805 ? 28.243 -9.761 5.240 1.00 27.06 805 ASP A N 1
ATOM 6553 C CA . ASP A 1 805 ? 29.098 -9.956 4.082 1.00 27.06 805 ASP A CA 1
ATOM 6554 C C . ASP A 1 805 ? 28.366 -9.282 2.905 1.00 27.06 805 ASP A C 1
ATOM 6556 O O . ASP A 1 805 ? 27.803 -9.922 2.019 1.00 27.06 805 ASP A O 1
ATOM 6560 N N . VAL A 1 806 ? 28.279 -7.948 2.955 1.00 29.89 806 VAL A N 1
ATOM 6561 C CA . VAL A 1 806 ? 28.197 -7.090 1.800 1.00 29.89 806 VAL A CA 1
ATOM 6562 C C . VAL A 1 806 ? 29.474 -7.481 1.095 1.00 29.89 806 VAL A C 1
ATOM 6564 O O . VAL A 1 806 ? 30.565 -7.247 1.621 1.00 29.89 806 VAL A O 1
ATOM 6567 N N . GLU A 1 807 ? 29.355 -8.173 -0.041 1.00 27.34 807 GLU A N 1
ATOM 6568 C CA . GLU A 1 807 ? 30.474 -8.203 -0.972 1.00 27.34 807 GLU A CA 1
ATOM 6569 C C . GLU A 1 807 ? 31.007 -6.762 -1.006 1.00 27.34 807 GLU A C 1
ATOM 6571 O O . GLU A 1 807 ? 30.203 -5.864 -1.262 1.00 27.34 807 GLU A O 1
ATOM 6576 N N . PRO A 1 808 ? 32.290 -6.496 -0.708 1.00 27.59 808 PRO A N 1
ATOM 6577 C CA . PRO A 1 808 ? 32.824 -5.139 -0.508 1.00 27.59 808 PRO A CA 1
ATOM 6578 C C . PRO A 1 808 ? 32.790 -4.253 -1.776 1.00 27.59 808 PRO A C 1
ATOM 6580 O O . PRO A 1 808 ? 33.454 -3.226 -1.846 1.00 27.59 808 PRO A O 1
ATOM 6583 N N . ASN A 1 809 ? 31.995 -4.651 -2.770 1.00 34.25 809 ASN A N 1
ATOM 6584 C CA . ASN A 1 809 ? 31.892 -4.165 -4.132 1.00 34.25 809 ASN A CA 1
ATOM 6585 C C . ASN A 1 809 ? 30.526 -3.521 -4.446 1.00 34.25 809 ASN A C 1
ATOM 6587 O O . ASN A 1 809 ? 30.209 -3.369 -5.624 1.00 34.25 809 ASN A O 1
ATOM 6591 N N . ILE A 1 810 ? 29.699 -3.204 -3.442 1.00 36.53 810 ILE A N 1
ATOM 6592 C CA . ILE A 1 810 ? 28.441 -2.459 -3.621 1.00 36.53 810 ILE A CA 1
ATOM 6593 C C . ILE A 1 810 ? 28.621 -1.098 -2.955 1.00 36.53 810 ILE A C 1
ATOM 6595 O O . ILE A 1 810 ? 28.745 -1.006 -1.734 1.00 36.53 810 ILE A O 1
ATOM 6599 N N . GLY A 1 811 ? 28.669 -0.040 -3.750 1.00 36.44 811 GLY A N 1
ATOM 6600 C CA . GLY A 1 811 ? 28.772 1.328 -3.257 1.00 36.44 811 GLY A CA 1
ATOM 6601 C C . GLY A 1 811 ? 27.921 2.300 -4.080 1.00 36.44 811 GLY A C 1
ATOM 6602 O O . GLY A 1 811 ? 27.228 1.883 -5.007 1.00 36.44 811 GLY A O 1
ATOM 6603 N N . PRO A 1 812 ? 27.965 3.596 -3.736 1.00 37.03 812 PRO A N 1
ATOM 6604 C CA . PRO A 1 812 ? 26.921 4.584 -4.045 1.00 37.03 812 PRO A CA 1
ATOM 6605 C C . PRO A 1 812 ? 26.684 4.848 -5.542 1.00 37.03 812 PRO A C 1
ATOM 6607 O O . PRO A 1 812 ? 25.630 5.335 -5.928 1.00 37.03 812 PRO A O 1
ATOM 6610 N N . GLU A 1 813 ? 27.624 4.474 -6.409 1.00 40.97 813 GLU A N 1
ATOM 6611 C CA . GLU A 1 813 ? 27.518 4.669 -7.859 1.00 40.97 813 GLU A CA 1
ATOM 6612 C C . GLU A 1 813 ? 26.544 3.715 -8.584 1.00 40.97 813 GLU A C 1
ATOM 6614 O O . GLU A 1 813 ? 26.368 3.850 -9.793 1.00 40.97 813 GLU A O 1
ATOM 6619 N N . ASP A 1 814 ? 25.925 2.748 -7.896 1.00 40.91 814 ASP A N 1
ATOM 6620 C CA . ASP A 1 814 ? 24.874 1.889 -8.477 1.00 40.91 814 ASP A CA 1
ATOM 6621 C C . ASP A 1 814 ? 23.454 2.484 -8.326 1.00 40.91 814 ASP A C 1
ATOM 6623 O O . ASP A 1 814 ? 22.468 1.842 -8.686 1.00 40.91 814 ASP A O 1
ATOM 6627 N N . GLY A 1 815 ? 23.325 3.725 -7.836 1.00 44.28 815 GLY A N 1
ATOM 6628 C CA . GLY A 1 815 ? 22.023 4.364 -7.598 1.00 44.28 815 GLY A CA 1
ATOM 6629 C C . GLY A 1 815 ? 21.306 3.862 -6.339 1.00 44.28 815 GLY A C 1
ATOM 6630 O O . GLY A 1 815 ? 20.169 4.247 -6.096 1.00 44.28 815 GLY A O 1
ATOM 6631 N N . GLU A 1 816 ? 21.968 3.041 -5.519 1.00 39.28 816 GLU A N 1
ATOM 6632 C CA . GLU A 1 816 ? 21.616 2.871 -4.108 1.00 39.28 816 GLU A CA 1
ATOM 6633 C C . GLU A 1 816 ? 22.489 3.808 -3.264 1.00 39.28 816 GLU A C 1
ATOM 6635 O O . GLU A 1 816 ? 23.418 3.398 -2.563 1.00 39.28 816 GLU A O 1
ATOM 6640 N N . GLU A 1 817 ? 22.218 5.109 -3.362 1.00 35.22 817 GLU A N 1
ATOM 6641 C CA . GLU A 1 817 ? 22.735 6.072 -2.397 1.00 35.22 817 GLU A CA 1
ATOM 6642 C C . GLU A 1 817 ? 21.982 5.930 -1.058 1.00 35.22 817 GLU A C 1
ATOM 6644 O O . GLU A 1 817 ? 20.834 5.473 -1.012 1.00 35.22 817 GLU A O 1
ATOM 6649 N N . PRO A 1 818 ? 22.620 6.244 0.088 1.00 30.56 818 PRO A N 1
ATOM 6650 C CA . PRO A 1 818 ? 22.081 5.942 1.410 1.00 30.56 818 PRO A CA 1
ATOM 6651 C C . PRO A 1 818 ? 20.637 6.431 1.587 1.00 30.56 818 PRO A C 1
ATOM 6653 O O . PRO A 1 818 ? 20.316 7.587 1.311 1.00 30.56 818 PRO A O 1
ATOM 6656 N N . PHE A 1 819 ? 19.788 5.538 2.116 1.00 29.62 819 PHE A N 1
ATOM 6657 C CA . PHE A 1 819 ? 18.386 5.763 2.493 1.00 29.62 819 PHE A CA 1
ATOM 6658 C C . PHE A 1 819 ? 18.059 7.248 2.779 1.00 29.62 819 PHE A C 1
ATOM 6660 O O . PHE A 1 819 ? 18.419 7.771 3.840 1.00 29.62 819 PHE A O 1
ATOM 6667 N N . ASN A 1 820 ? 17.289 7.866 1.870 1.00 32.00 820 ASN A N 1
ATOM 6668 C CA . ASN A 1 820 ? 16.754 9.244 1.861 1.00 32.00 820 ASN A CA 1
ATOM 6669 C C . ASN A 1 820 ? 17.532 10.341 1.099 1.00 32.00 820 ASN A C 1
ATOM 6671 O O . ASN A 1 820 ? 17.009 11.454 1.078 1.00 32.00 820 ASN A O 1
ATOM 6675 N N . HIS A 1 821 ? 18.701 10.110 0.485 1.00 30.22 821 HIS A N 1
ATOM 6676 C CA . HIS A 1 821 ? 19.359 11.195 -0.275 1.00 30.22 821 HIS A CA 1
ATOM 6677 C C . HIS A 1 821 ? 18.641 11.505 -1.605 1.00 30.22 821 HIS A C 1
ATOM 6679 O O . HIS A 1 821 ? 18.327 12.663 -1.882 1.00 30.22 821 HIS A O 1
ATOM 6685 N N . ASP A 1 822 ? 18.237 10.468 -2.344 1.00 40.72 822 ASP A N 1
ATOM 6686 C CA . ASP A 1 822 ? 17.571 10.616 -3.647 1.00 40.72 822 ASP A CA 1
ATOM 6687 C C . ASP A 1 822 ? 16.157 11.196 -3.555 1.00 40.72 822 ASP A C 1
ATOM 6689 O O . ASP A 1 822 ? 15.742 11.973 -4.410 1.00 40.72 822 ASP A O 1
ATOM 6693 N N . VAL A 1 823 ? 15.414 10.894 -2.485 1.00 40.72 823 VAL A N 1
ATOM 6694 C CA . VAL A 1 823 ? 14.020 11.352 -2.331 1.00 40.72 823 VAL A CA 1
ATOM 6695 C C . VAL A 1 823 ? 13.933 12.878 -2.229 1.00 40.72 823 VAL A C 1
ATOM 6697 O O . VAL A 1 823 ? 12.944 13.468 -2.648 1.00 40.72 823 VAL A O 1
ATOM 6700 N N . GLU A 1 824 ? 14.954 13.541 -1.678 1.00 36.91 824 GLU A N 1
ATOM 6701 C CA . GLU A 1 824 ? 14.967 15.002 -1.567 1.00 36.91 824 GLU A CA 1
ATOM 6702 C C . GLU A 1 824 ? 15.376 15.678 -2.885 1.00 36.91 824 GLU A C 1
ATOM 6704 O O . GLU A 1 824 ? 14.767 16.685 -3.242 1.00 36.91 824 GLU A O 1
ATOM 6709 N N . ILE A 1 825 ? 16.343 15.125 -3.628 1.00 38.34 825 ILE A N 1
ATOM 6710 C CA . ILE A 1 825 ? 16.873 15.714 -4.872 1.00 38.34 825 ILE A CA 1
ATOM 6711 C C . ILE A 1 825 ? 15.951 15.435 -6.069 1.00 38.34 825 ILE A C 1
ATOM 6713 O O . ILE A 1 825 ? 15.601 16.368 -6.791 1.00 38.34 825 ILE A O 1
ATOM 6717 N N . LEU A 1 826 ? 15.477 14.195 -6.226 1.00 41.59 826 LEU A N 1
ATOM 6718 C CA . LEU A 1 826 ? 14.564 13.804 -7.305 1.00 41.59 826 LEU A CA 1
ATOM 6719 C C . LEU A 1 826 ? 13.222 14.567 -7.215 1.00 41.59 826 LEU A C 1
ATOM 6721 O O . LEU A 1 826 ? 12.685 14.997 -8.235 1.00 41.59 826 LEU A O 1
ATOM 6725 N N . ASP A 1 827 ? 12.726 14.851 -6.003 1.00 45.06 827 ASP A N 1
ATOM 6726 C CA . ASP A 1 827 ? 11.518 15.670 -5.782 1.00 45.06 827 ASP A CA 1
ATOM 6727 C C . ASP A 1 827 ? 11.733 17.170 -6.080 1.00 45.06 827 ASP A C 1
ATOM 6729 O O . ASP A 1 827 ? 10.790 17.854 -6.484 1.00 45.06 827 ASP A O 1
ATOM 6733 N N . ILE A 1 828 ? 12.936 17.717 -5.841 1.00 44.47 828 ILE A N 1
ATOM 6734 C CA . ILE A 1 828 ? 13.249 19.129 -6.148 1.00 44.47 828 ILE A CA 1
ATOM 6735 C C . ILE A 1 828 ? 13.158 19.382 -7.661 1.00 44.47 828 ILE A C 1
ATOM 6737 O O . ILE A 1 828 ? 12.810 20.492 -8.069 1.00 44.47 828 ILE A O 1
ATOM 6741 N N . GLU A 1 829 ? 13.429 18.360 -8.471 1.00 43.44 829 GLU A N 1
ATOM 6742 C CA . GLU A 1 829 ? 13.513 18.458 -9.930 1.00 43.44 829 GLU A CA 1
ATOM 6743 C C . GLU A 1 829 ? 12.290 17.870 -10.661 1.00 43.44 829 GLU A C 1
ATOM 6745 O O . GLU A 1 829 ? 12.169 18.032 -11.870 1.00 43.44 829 GLU A O 1
ATOM 6750 N N . GLY A 1 830 ? 11.312 17.298 -9.942 1.00 39.88 830 GLY A N 1
ATOM 6751 C CA . GLY A 1 830 ? 9.993 16.936 -10.491 1.00 39.88 830 GLY A CA 1
ATOM 6752 C C . GLY A 1 830 ? 9.712 15.437 -10.665 1.00 39.88 830 GLY A C 1
ATOM 6753 O O . GLY A 1 830 ? 8.700 15.081 -11.275 1.00 39.88 830 GLY A O 1
ATOM 6754 N N . PHE A 1 831 ? 10.554 14.559 -10.120 1.00 44.00 831 PHE A N 1
ATOM 6755 C CA . PHE A 1 831 ? 10.283 13.123 -10.029 1.00 44.00 831 PHE A CA 1
ATOM 6756 C C . PHE A 1 831 ? 9.414 12.786 -8.808 1.00 44.00 831 PHE A C 1
ATOM 6758 O O . PHE A 1 831 ? 9.303 13.564 -7.864 1.00 44.00 831 PHE A O 1
ATOM 6765 N N . SER A 1 832 ? 8.747 11.633 -8.824 1.00 41.34 832 SER A N 1
ATOM 6766 C CA . SER A 1 832 ? 7.985 11.136 -7.686 1.00 41.34 832 SER A CA 1
ATOM 6767 C C . SER A 1 832 ? 8.863 10.391 -6.701 1.00 41.34 832 SER A C 1
ATOM 6769 O O . SER A 1 832 ? 9.452 9.377 -7.064 1.00 41.34 832 SER A O 1
ATOM 6771 N N . ALA A 1 833 ? 8.839 10.806 -5.435 1.00 39.50 833 ALA A N 1
ATOM 6772 C CA . ALA A 1 833 ? 9.231 9.947 -4.324 1.00 39.50 833 ALA A CA 1
ATOM 6773 C C . ALA A 1 833 ? 8.591 8.539 -4.435 1.00 39.50 833 ALA A C 1
ATOM 6775 O O . ALA A 1 833 ? 7.356 8.412 -4.462 1.00 39.50 833 ALA A O 1
ATOM 6776 N N . LEU A 1 834 ? 9.453 7.514 -4.513 1.00 33.31 834 LEU A N 1
ATOM 6777 C CA . LEU A 1 834 ? 9.118 6.082 -4.566 1.00 33.31 834 LEU A CA 1
ATOM 6778 C C . LEU A 1 834 ? 8.191 5.665 -3.419 1.00 33.31 834 LEU A C 1
ATOM 6780 O O . LEU A 1 834 ? 8.482 5.970 -2.240 1.00 33.31 834 LEU A O 1
#